Protein AF-A0A2D6Q2X6-F1 (afdb_monomer_lite)

Secondary structure (DSSP, 8-state):
---TTSSHHHHHHHHHTTS---SSHHHHHHHHHHHHHHHHHHHHHTT---SS--EEEEEEETTTTEEEEEE-SS-S-SSHHHHIIIIIIHHHHTTS--SS---TTTTTTHHHHTSSTT--EEEEEEETTEEEEEEEEES-TT-TT-TT--EEEEE---HHHHHHHHHHSSSSEEEEEEE--TTT-TTSPPPPHHHHHHHHTT-GGGHHHHT-TT-EEEEEEE-TTS-EEEEE-------EEEEEEEEEEEE-----B-TTSPBPEEEEEEEEEESS-PPP-SSTT---EEEEEETTS-EEEEE-TTGGGTSHHHHTTEEEEEEEPHHHHHHHHHHHHSSS---SB-TTSSSB-TTSHHHHHHHHHHHHHHHHHHHHHHHHTT---S-SSHHHHHHHHHHHHHHH-EEEPB------PPPSSEEES-SS-EEETTSEEEEEEEEETTTS-TT-BEEEEEESTTGGGEEEEES-SB--PPPEEEEE-TTT--EEEEE-SEEEEEEEEEESSTT-EEEEEEEEE-TTS-EEEEEEEEEEE---SS---SSEEES-SEEEE-TT-EEEEEEEE-TTTS-TTPEEEEEEEESS-TTSPP-EEETT---S-TTSSEEEEEEPP-PPP-TTS-EEEEEEEEESSSS-EEEEEEE-TT-TTSPPEEEEEEE--S--S--S--EEEEE-GGG-----SEEEETTTTEEEEETTSHHHHHHT-SSHHHHHHHHHH-HHHHHHHHHHHHHHHHHHHHHHHHHH-TT---SSSS--HHHHHHHHHHHHHHHHHHHHHHHHHHHTTTS-----PPPEEEEEEESSSEEEEEEE-------B---SSGGGSGGGTT--EEEEEEEEEETTEEEEEEEEEETTTEEEEEEE-S-TTSSSS---GGGTT-EEEEB--SS--TT-TT--EEEEE---EEEPPTT---EEE----BGGGGGGSSS--EE-TTS-EE--SGGGB-TTT--BSEEEEEHHHH--S--GGGTTBEEEEEETT-HHHHHHHHIIIIIHHHHHHHHHHHTS----EE--STT---EE-SHHHHHHHT-EEEETTEEEE-SS-GGGT-

Sequence (1074 aa):
MPRRGKQVVAARGRIMDYRLGAETWLKALTEILTNSWGSYDTMLDDGFQFKERPKIAIHADAKHETFTVVDYAAGIFEDWDGVEEVLFQYSKKHKTQTAKARGSFGRGLSDVLYRNYDNQCRIYSKKNGKSIGVNTFWSNPSNPNSNDNDPTYEEIEDKEVLKNLGRIIPEHGTIITFPWNSDVEKNHPYPNDIDLEKKLCKYYELKNIINDQRLDVELIYSGKDGKDRTKTLKFFDYAKEDLQPVLENIPLGIDYKDEDGNGIKIISARAWKAKGTRLTLSGEEKTAGLSIEGNYKQVYDLTFFGLDSKFQSAAEHIGGVVVLSSAAKSYMDYMQNTKHPQPILKRTREGFETGSNFYKKLKGELESWLRGILERESYSSSTSSSDTWDEGMDALNEIAKEYLEEHDGDGPEEDFKPVELLSFANEEPGIVEGKRNRIKLRINSGRIKVGQPVKFELLGEGMSYFTIEPLHKTVPKPMVLKIKDPKTGEITTKQTNESQIPIIIKCDNIDAEARLYASTERKNKQEAKTHCFLTCIEEADNPPTKDIQFSQATYKAKAFQRKNATLYLHPNVVPPGTKIKLELKSLSSAGVELPISFEDDDSEDKAKDHDFYYTVEDTPTNKYNYRTKRFPFTCNKEGYTFHLKASIPDKPEVEPDLTEITIEAADEGSNIIDDWTVVPSENSDAHDDVIFETGTRLVKFFANNPSVRKYLGKNYEEANNRAKKIPAVAMYVGERVMDAFLDQIVLMKSETHPGFDYGVTEPSAGTIGRKMIQEKKELIFKHGKKVMECFAKNISTQTSGGTPNDIVIENGRKTMLTFWDMEREAGVVPVPKVSSLEETRGKVATRTVYHFEMKGQRFEISVYEFDGGFYVVALHDYQKNGKYKMVFPEFDGMVQIYRKPNVEQKWMEGKSLVCTPLKLTEWVGEPNRRIKQTPFIRKEDIEKIPDPPTMNHEGVVLEKSNNWVNEKTGRRLVEYAVREELFSDNDQSMKGCLYQLVESESAHMMALGYVRTKVVKMLQKYDIIDSVQWEKVRCSTDGCTSEASGVDHVLAVFGVHFDGDRPVANPLCKKCAA

Foldseek 3Di:
DDDPDPPPVLVQVLLVVLQAFQLAPLSLVLLVLVVLLVLVLVCVVVVHDDPDQWEWEWEQEPQQQKIKIWGQGQWQDQDVVSVCVLVPVLVVVSVPQSDPAAALSGSRNSSNCENAQPKWKKKWWAHPNHIWIKIWHWPCSPCSSDPPTDIDMDTDPPPVVRVVVCVVHVHTIMMIMIHFDCVVSVVHGRDDPVCVQLLCQQQLQCQCSLPPPRYWYKYWYQDSVRDTDIDTHHHDDADWDWDDDKDAFAFLPDPDADPVRDGKTFHIKTKIFGPPAFAACDDSNGRFAEQEAEPSRGTQEGDLLCCCVVLVVLRRGMYIYTYMYPRVSVVSNVLCPDPHRDHQARPNSNHGDCPDPSNVSVCVVCNVVSVVRSVVSLVVVVPPDDDQCVLLLVLLQVLLCQVQFEAEFDDDQPDDDDDPAKDKSAQETAAAAPGWYKTKIKGQCVFAPFFFFKDKDKDDPLRVQKDKDWPDRTFHAFAWDWDQDPVPRDTDIDGHSMTMIMMIMHGHDAQRKMKMKMWTATPVRDIDMDIHIYGYHHDQPDQDDAQKEWSDQEAEDAAQDKDKTKIWHQCVVQPFFFKKKKWKAWPPDAPAQFQKDWPQAPDPRNGHGDMGIDGHHPDAADPNNTDMDIIIMHGNDAAIKMKIKIDGPVCNVGDIYIHMYHHHDPDDDDGLADEEWEDAPVRDPAQAQWAQDRVVSYIYGYCNQVVCCVLQNGIRVSNVSSLVVPLVSLLVVLVRVLLNSLLVSLVVSVVPDPDPPPSDPDDDPLNSVVVSVVVSVVSCQVRVLVSSCSSRVPDPDQFHWADWDWDWWADVDTFTKTKTDTPFPQDFDPDDLCCPDPVCPPWTWRKDWIWIDGPHDIWIWIWTHTPQLKIKIATDDDRSSPFAAEDPVLRVNDIWIWHAFPADDPVQPPFGKTKTFFWAWDFDDDDDRHTDTPPFAFLVRQVVFTQGFDADPVRFTGHDDPSQADPVPRHGQKGKDQNVNRYDDPPPVRGRTIMIMGGSVPVVVVNVSCCRRPVVVVVVLVVVLQVDFFDWQDAPDPPGGDIAGHSSRLSVFFYWYDDDSDIDTHNHTPVRSD

pLDDT: mean 72.39, std 17.08, range [24.64, 97.81]

Radius of gyration: 41.66 Å; chains: 1; bounding box: 106×95×108 Å

Structure (mmCIF, N/CA/C/O backbone):
data_AF-A0A2D6Q2X6-F1
#
_entry.id   AF-A0A2D6Q2X6-F1
#
loop_
_atom_site.group_PDB
_atom_site.id
_atom_site.type_symbol
_atom_site.label_atom_id
_atom_site.label_alt_id
_atom_site.label_comp_id
_atom_site.label_asym_id
_atom_site.label_entity_id
_atom_site.label_seq_id
_atom_site.pdbx_PDB_ins_code
_atom_site.Cartn_x
_atom_site.Cartn_y
_atom_site.Cartn_z
_atom_site.occupancy
_atom_site.B_iso_or_equiv
_atom_site.auth_seq_id
_atom_site.auth_comp_id
_atom_site.auth_asym_id
_atom_site.auth_atom_id
_atom_site.pdbx_PDB_model_num
ATOM 1 N N . MET A 1 1 ? 8.689 39.827 -48.874 1.00 42.34 1 MET A N 1
ATOM 2 C CA . MET A 1 1 ? 9.116 39.212 -47.594 1.00 42.34 1 MET A CA 1
ATOM 3 C C . MET A 1 1 ? 7.927 38.532 -46.927 1.00 42.34 1 MET A C 1
ATOM 5 O O . MET A 1 1 ? 6.931 39.209 -46.704 1.00 42.34 1 MET A O 1
ATOM 9 N N . PRO A 1 2 ? 8.038 37.237 -46.581 1.00 25.02 2 PRO A N 1
ATOM 10 C CA . PRO A 1 2 ? 7.460 36.755 -45.324 1.00 25.02 2 PRO A CA 1
ATOM 11 C C . PRO A 1 2 ? 8.406 35.834 -44.514 1.00 25.02 2 PRO A C 1
ATOM 13 O O . PRO A 1 2 ? 8.919 34.832 -44.997 1.00 25.02 2 PRO A O 1
ATOM 16 N N . ARG A 1 3 ? 8.593 36.226 -43.245 1.00 24.64 3 ARG A N 1
ATOM 17 C CA . ARG A 1 3 ? 8.855 35.457 -42.005 1.00 24.64 3 ARG A CA 1
ATOM 18 C C . ARG A 1 3 ? 9.839 34.263 -42.032 1.00 24.64 3 ARG A C 1
ATOM 20 O O . ARG A 1 3 ? 9.446 33.107 -41.926 1.00 24.64 3 ARG A O 1
ATOM 27 N N . ARG A 1 4 ? 11.133 34.591 -41.896 1.00 29.72 4 ARG A N 1
ATOM 28 C CA . ARG A 1 4 ? 12.273 33.732 -41.474 1.00 29.72 4 ARG A CA 1
ATOM 29 C C . ARG A 1 4 ? 12.231 33.228 -40.003 1.00 29.72 4 ARG A C 1
ATOM 31 O O . ARG A 1 4 ? 13.263 32.908 -39.432 1.00 29.72 4 ARG A O 1
ATOM 38 N N . GLY A 1 5 ? 11.066 33.149 -39.355 1.00 27.67 5 GLY A N 1
ATOM 39 C CA . GLY A 1 5 ? 10.986 33.012 -37.885 1.00 27.67 5 GLY A CA 1
ATOM 40 C C . GLY A 1 5 ? 10.628 31.640 -37.298 1.00 27.67 5 GLY A C 1
ATOM 41 O O . GLY A 1 5 ? 10.690 31.493 -36.084 1.00 27.67 5 GLY A O 1
ATOM 42 N N . LYS A 1 6 ? 10.220 30.637 -38.093 1.00 27.84 6 LYS A N 1
ATOM 43 C CA . LYS A 1 6 ? 9.639 29.386 -37.543 1.00 27.84 6 LYS A CA 1
ATOM 44 C C . LYS A 1 6 ? 10.373 28.077 -37.868 1.00 27.84 6 LYS A C 1
ATOM 46 O O . LYS A 1 6 ? 9.976 27.041 -37.351 1.00 27.84 6 LYS A O 1
ATOM 51 N N . GLN A 1 7 ? 11.461 28.093 -38.643 1.00 26.69 7 GLN A N 1
ATOM 52 C CA . GLN A 1 7 ? 12.199 26.859 -38.982 1.00 26.69 7 GLN A CA 1
ATOM 53 C C . GLN A 1 7 ? 13.401 26.542 -38.068 1.00 26.69 7 GLN A C 1
ATOM 55 O O . GLN A 1 7 ? 13.817 25.387 -38.013 1.00 26.69 7 GLN A O 1
ATOM 60 N N . VAL A 1 8 ? 13.921 27.504 -37.295 1.00 28.52 8 VAL A N 1
ATOM 61 C CA . VAL A 1 8 ? 15.149 27.304 -36.489 1.00 28.52 8 VAL A CA 1
ATOM 62 C C . VAL A 1 8 ? 14.888 26.535 -35.180 1.00 28.52 8 VAL A C 1
ATOM 64 O O . VAL A 1 8 ? 15.722 25.741 -34.750 1.00 28.52 8 VAL A O 1
ATOM 67 N N . VAL A 1 9 ? 13.703 26.675 -34.573 1.00 29.47 9 VAL A N 1
ATOM 68 C CA . VAL A 1 9 ? 13.361 25.990 -33.304 1.00 29.47 9 VAL A CA 1
ATOM 69 C C . VAL A 1 9 ? 13.179 24.479 -33.500 1.00 29.47 9 VAL A C 1
ATOM 71 O O . VAL A 1 9 ? 13.563 23.689 -32.642 1.00 29.47 9 VAL A O 1
ATOM 74 N N . ALA A 1 10 ? 12.699 24.054 -34.671 1.00 30.33 10 ALA A N 1
ATOM 75 C CA . ALA A 1 10 ? 12.551 22.638 -34.989 1.00 30.33 10 ALA A CA 1
ATOM 76 C C . ALA A 1 10 ? 13.901 21.932 -35.223 1.00 30.33 10 ALA A C 1
ATOM 78 O O . ALA A 1 10 ? 13.979 20.722 -35.065 1.00 30.33 10 ALA A O 1
ATOM 79 N N . ALA A 1 11 ? 14.967 22.640 -35.618 1.00 28.72 11 ALA A N 1
ATOM 80 C CA . ALA A 1 11 ? 16.297 22.047 -35.818 1.00 28.72 11 ALA A CA 1
ATOM 81 C C . ALA A 1 11 ? 17.049 21.813 -34.490 1.00 28.72 11 ALA A C 1
ATOM 83 O O . ALA A 1 11 ? 17.698 20.783 -34.332 1.00 28.72 11 ALA A O 1
ATOM 84 N N . ARG A 1 12 ? 16.872 22.698 -33.493 1.00 33.91 12 ARG A N 1
ATOM 85 C CA . ARG A 1 12 ? 17.475 22.550 -32.152 1.00 33.91 12 ARG A CA 1
ATOM 86 C C . ARG A 1 12 ? 16.969 21.321 -31.387 1.00 33.91 12 ARG A C 1
ATOM 88 O O . ARG A 1 12 ? 17.767 20.656 -30.741 1.00 33.91 12 ARG A O 1
ATOM 95 N N . GLY A 1 13 ? 15.685 20.974 -31.511 1.00 32.56 13 GLY A N 1
ATOM 96 C CA . GLY A 1 13 ? 15.139 19.734 -30.935 1.00 32.56 13 GLY A CA 1
ATOM 97 C C . GLY A 1 13 ? 15.637 18.456 -31.628 1.00 32.56 13 GLY A C 1
ATOM 98 O O . GLY A 1 13 ? 15.762 17.425 -30.985 1.00 32.56 13 GLY A O 1
ATOM 99 N N . ARG A 1 14 ? 15.987 18.536 -32.920 1.00 36.12 14 ARG A N 1
ATOM 100 C CA . ARG A 1 14 ? 16.428 17.390 -33.738 1.00 36.12 14 ARG A CA 1
ATOM 101 C C . ARG A 1 14 ? 17.899 17.012 -33.529 1.00 36.12 14 ARG A C 1
ATOM 103 O O . ARG A 1 14 ? 18.237 15.840 -33.628 1.00 36.12 14 ARG A O 1
ATOM 110 N N . ILE A 1 15 ? 18.751 17.985 -33.200 1.00 38.38 15 ILE A N 1
ATOM 111 C CA . ILE A 1 15 ? 20.151 17.749 -32.800 1.00 38.38 15 ILE A CA 1
ATOM 112 C C . ILE A 1 15 ? 20.225 17.300 -31.330 1.00 38.38 15 ILE A C 1
ATOM 114 O O . ILE A 1 15 ? 21.084 16.498 -30.987 1.00 38.38 15 ILE A O 1
ATOM 118 N N . MET A 1 16 ? 19.287 17.741 -30.477 1.00 39.50 16 MET A N 1
ATOM 119 C CA . MET A 1 16 ? 19.174 17.312 -29.072 1.00 39.50 16 MET A CA 1
ATOM 120 C C . MET A 1 16 ? 18.879 15.812 -28.898 1.00 39.50 16 MET A C 1
ATOM 122 O O . MET A 1 16 ? 19.323 15.223 -27.920 1.00 39.50 16 MET A O 1
ATOM 126 N N . ASP A 1 17 ? 18.195 15.168 -29.847 1.00 39.50 17 ASP A N 1
ATOM 127 C CA . ASP A 1 17 ? 17.890 13.730 -29.771 1.00 39.50 17 ASP A CA 1
ATOM 128 C C . ASP A 1 17 ? 19.098 12.815 -30.059 1.00 39.50 17 ASP A C 1
ATOM 130 O O . ASP A 1 17 ? 19.078 11.652 -29.663 1.00 39.50 17 ASP A O 1
ATOM 134 N N . TYR A 1 18 ? 20.172 13.324 -30.684 1.00 40.12 18 TYR A N 1
ATOM 135 C CA . TYR A 1 18 ? 21.471 12.629 -30.741 1.00 40.12 18 TYR A CA 1
ATOM 136 C C . TYR A 1 18 ? 22.212 12.655 -29.388 1.00 40.12 18 TYR A C 1
ATOM 138 O O . TYR A 1 18 ? 23.102 11.840 -29.181 1.00 40.12 18 TYR A O 1
ATOM 146 N N . ARG A 1 19 ? 21.855 13.569 -28.471 1.00 49.34 19 ARG A N 1
ATOM 147 C CA . ARG A 1 19 ? 22.645 13.920 -27.268 1.00 49.34 19 ARG A CA 1
ATOM 148 C C . ARG A 1 19 ? 22.445 13.000 -26.061 1.00 49.34 19 ARG A C 1
ATOM 150 O O . ARG A 1 19 ? 22.920 13.318 -24.980 1.00 49.34 19 ARG A O 1
ATOM 157 N N . LEU A 1 20 ? 21.668 11.930 -26.196 1.00 54.81 20 LEU A N 1
ATOM 158 C CA . LEU A 1 20 ? 21.167 11.151 -25.059 1.00 54.81 20 LEU A CA 1
ATOM 159 C C . LEU A 1 20 ? 21.390 9.654 -25.311 1.00 54.81 20 LEU A C 1
ATOM 161 O O . LEU A 1 20 ? 20.415 8.912 -25.416 1.00 54.81 20 LEU A O 1
ATOM 165 N N . GLY A 1 21 ? 22.657 9.252 -25.495 1.00 65.19 21 GLY A N 1
ATOM 166 C CA . GLY A 1 21 ? 23.092 7.858 -25.696 1.00 65.19 21 GLY A CA 1
ATOM 167 C C . GLY A 1 21 ? 22.712 6.921 -24.536 1.00 65.19 21 GLY A C 1
ATOM 168 O O . GLY A 1 21 ? 21.718 7.136 -23.847 1.00 65.19 21 GLY A O 1
ATOM 169 N N . ALA A 1 22 ? 23.464 5.847 -24.307 1.00 74.31 22 ALA A N 1
ATOM 170 C CA . ALA A 1 22 ? 23.176 4.938 -23.196 1.00 74.31 22 ALA A CA 1
ATOM 171 C C . ALA A 1 22 ? 23.187 5.682 -21.841 1.00 74.31 22 ALA A C 1
ATOM 173 O O . ALA A 1 22 ? 24.195 6.274 -21.459 1.00 74.31 22 ALA A O 1
ATOM 174 N N . GLU A 1 23 ? 22.054 5.652 -21.128 1.00 78.25 23 GLU A N 1
ATOM 175 C CA . GLU A 1 23 ? 21.833 6.419 -19.886 1.00 78.25 23 GLU A CA 1
ATOM 176 C C . GLU A 1 23 ? 22.621 5.874 -18.689 1.00 78.25 23 GLU A C 1
ATOM 178 O O . GLU A 1 23 ? 22.948 6.621 -17.771 1.00 78.25 23 GLU A O 1
ATOM 183 N N . THR A 1 24 ? 22.927 4.574 -18.693 1.00 87.69 24 THR A N 1
ATOM 184 C CA . THR A 1 24 ? 23.670 3.893 -17.626 1.00 87.69 24 THR A CA 1
ATOM 185 C C . THR A 1 24 ? 24.774 3.028 -18.223 1.00 87.69 24 THR A C 1
ATOM 187 O O . THR A 1 24 ? 24.673 2.573 -19.369 1.00 87.69 24 THR A O 1
ATOM 190 N N . TRP A 1 25 ? 25.832 2.772 -17.448 1.00 91.19 25 TRP A N 1
ATOM 191 C CA . TRP A 1 25 ? 26.938 1.912 -17.881 1.00 91.19 25 TRP A CA 1
ATOM 192 C C . TRP A 1 25 ? 26.448 0.497 -18.212 1.00 91.19 25 TRP A C 1
ATOM 194 O O . TRP A 1 25 ? 26.977 -0.147 -19.113 1.00 91.19 25 TRP A O 1
ATOM 204 N N . LEU A 1 26 ? 25.395 0.033 -17.531 1.00 91.75 26 LEU A N 1
ATOM 205 C CA . LEU A 1 26 ? 24.780 -1.272 -17.751 1.00 91.75 26 LEU A CA 1
ATOM 206 C C . LEU A 1 26 ? 24.126 -1.351 -19.133 1.00 91.75 26 LEU A C 1
ATOM 208 O O . LEU A 1 26 ? 24.360 -2.310 -19.870 1.00 91.75 26 LEU A O 1
ATOM 212 N N . LYS A 1 27 ? 23.364 -0.318 -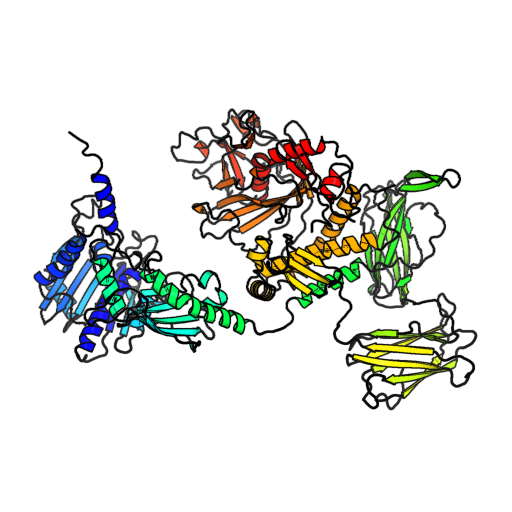19.515 1.00 86.81 27 LYS A N 1
ATOM 213 C CA . LYS A 1 27 ? 22.778 -0.207 -20.859 1.00 86.81 27 LYS A CA 1
ATOM 214 C C . LYS A 1 27 ? 23.877 -0.118 -21.924 1.00 86.81 27 LYS A C 1
ATOM 216 O O . LYS A 1 27 ? 23.791 -0.802 -22.937 1.00 86.81 27 LYS A O 1
ATOM 221 N N . ALA A 1 28 ? 24.942 0.650 -21.673 1.00 87.69 28 ALA A N 1
ATOM 222 C CA . ALA A 1 28 ? 26.069 0.778 -22.603 1.00 87.69 28 ALA A CA 1
ATOM 223 C C . ALA A 1 28 ? 26.783 -0.562 -22.849 1.00 87.69 28 ALA A C 1
ATOM 225 O O . ALA A 1 28 ? 27.011 -0.943 -23.995 1.00 87.69 28 ALA A O 1
ATOM 226 N N . LEU A 1 29 ? 27.088 -1.306 -21.781 1.00 92.44 29 LEU A N 1
ATOM 227 C CA . LEU A 1 29 ? 27.666 -2.647 -21.888 1.00 92.44 29 LEU A CA 1
ATOM 228 C C . LEU A 1 29 ? 26.717 -3.610 -22.603 1.00 92.44 29 LEU A C 1
ATOM 230 O O . LEU A 1 29 ? 27.162 -4.372 -23.456 1.00 92.44 29 LEU A O 1
ATOM 234 N N . THR A 1 30 ? 25.416 -3.546 -22.309 1.00 89.38 30 THR A N 1
ATOM 235 C CA . THR A 1 30 ? 24.413 -4.419 -22.936 1.00 89.38 30 THR A CA 1
ATOM 236 C C . THR A 1 30 ? 24.406 -4.293 -24.457 1.00 89.38 30 THR A C 1
ATOM 238 O O . THR A 1 30 ? 24.337 -5.314 -25.139 1.00 89.38 30 THR A O 1
ATOM 241 N N . GLU A 1 31 ? 24.551 -3.084 -25.006 1.00 83.44 31 GLU A N 1
ATOM 242 C CA . GLU A 1 31 ? 24.644 -2.888 -26.461 1.00 83.44 31 GLU A CA 1
ATOM 243 C C . GLU A 1 31 ? 25.842 -3.623 -27.072 1.00 83.44 31 GLU A C 1
ATOM 245 O O . GLU A 1 31 ? 25.707 -4.331 -28.072 1.00 83.44 31 GLU A O 1
ATOM 250 N N . ILE A 1 32 ? 27.022 -3.486 -26.463 1.00 89.06 32 ILE A N 1
ATOM 251 C CA . ILE A 1 32 ? 28.240 -4.113 -26.987 1.00 89.06 32 ILE A CA 1
ATOM 252 C C . ILE A 1 32 ? 28.170 -5.634 -26.843 1.00 89.06 32 ILE A C 1
ATOM 254 O O . ILE A 1 32 ? 28.513 -6.357 -27.780 1.00 89.06 32 ILE A O 1
ATOM 258 N N . LEU A 1 33 ? 27.685 -6.123 -25.700 1.00 91.12 33 LEU A N 1
ATOM 259 C CA . LEU A 1 33 ? 27.513 -7.552 -25.444 1.00 91.12 33 LEU A CA 1
ATOM 260 C C . LEU A 1 33 ? 26.518 -8.178 -26.423 1.00 91.12 33 LEU A C 1
ATOM 262 O O . LEU A 1 33 ? 26.788 -9.253 -26.948 1.00 91.12 33 LEU A O 1
ATOM 266 N N . THR A 1 34 ? 25.415 -7.490 -26.725 1.00 86.50 34 THR A N 1
ATOM 267 C CA . THR A 1 34 ? 24.414 -7.955 -27.699 1.00 86.50 34 THR A CA 1
ATOM 268 C C . THR A 1 34 ? 25.010 -8.065 -29.101 1.00 86.50 34 THR A C 1
ATOM 270 O O . THR A 1 34 ? 24.808 -9.075 -29.772 1.00 86.50 34 THR A O 1
ATOM 273 N N . ASN A 1 35 ? 25.793 -7.070 -29.534 1.00 84.06 35 ASN A N 1
ATOM 274 C CA . ASN A 1 35 ? 26.463 -7.105 -30.839 1.00 84.06 35 ASN A CA 1
ATOM 275 C C . ASN A 1 35 ? 27.520 -8.217 -30.916 1.00 84.06 35 ASN A C 1
ATOM 277 O O . ASN A 1 35 ? 27.592 -8.936 -31.911 1.00 84.06 35 ASN A O 1
ATOM 281 N N . SER A 1 36 ? 28.306 -8.384 -29.849 1.00 89.50 36 SER A N 1
ATOM 282 C CA . SER A 1 36 ? 29.322 -9.440 -29.743 1.00 89.50 36 SER A CA 1
ATOM 283 C C . SER A 1 36 ? 28.672 -10.825 -29.804 1.00 89.50 36 SER A C 1
ATOM 285 O O . SER A 1 36 ? 29.099 -11.692 -30.563 1.00 89.50 36 SER A O 1
ATOM 287 N N . TRP A 1 37 ? 27.591 -11.013 -29.044 1.00 89.62 37 TRP A N 1
ATOM 288 C CA . TRP A 1 37 ? 26.817 -12.248 -29.013 1.00 89.62 37 TRP A CA 1
ATOM 289 C C . TRP A 1 37 ? 26.188 -12.573 -30.370 1.00 89.62 37 TRP A C 1
ATOM 291 O O . TRP A 1 37 ? 26.347 -13.690 -30.848 1.00 89.62 37 TRP A O 1
ATOM 301 N N . GLY A 1 38 ? 25.559 -11.599 -31.036 1.00 84.94 38 GLY A N 1
ATOM 302 C CA . GLY A 1 38 ? 24.983 -11.799 -32.370 1.00 84.94 38 GLY A CA 1
ATOM 303 C C . GLY A 1 38 ? 26.026 -12.169 -33.433 1.00 84.94 38 GLY A C 1
ATOM 304 O O . GLY A 1 38 ? 25.742 -12.968 -34.325 1.00 84.94 38 GLY A O 1
ATOM 305 N N . SER A 1 39 ? 27.248 -11.640 -33.315 1.00 86.38 39 SER A N 1
ATOM 306 C CA . SER A 1 39 ? 28.372 -12.019 -34.182 1.00 86.38 39 SER A CA 1
ATOM 307 C C . SER A 1 39 ? 28.782 -13.482 -33.966 1.00 86.38 39 SER A C 1
ATOM 309 O O . SER A 1 39 ? 28.928 -14.228 -34.933 1.00 86.38 39 SER A O 1
ATOM 311 N N . TYR A 1 40 ? 28.886 -13.928 -32.708 1.00 89.56 40 TYR A N 1
ATOM 312 C CA . TYR A 1 40 ? 29.131 -15.340 -32.393 1.00 89.56 40 TYR A CA 1
ATOM 313 C C . TYR A 1 40 ? 28.000 -16.258 -32.856 1.00 89.56 40 TYR A C 1
ATOM 315 O O . TYR A 1 40 ? 28.283 -17.310 -33.419 1.00 89.56 40 TYR A O 1
ATOM 323 N N . ASP A 1 41 ? 26.744 -15.872 -32.631 1.00 84.75 41 ASP A N 1
ATOM 324 C CA . ASP A 1 41 ? 25.574 -16.664 -33.026 1.00 84.75 41 ASP A CA 1
ATOM 325 C C . ASP A 1 41 ? 25.562 -16.891 -34.542 1.00 84.75 41 ASP A C 1
ATOM 327 O O . ASP A 1 41 ? 25.458 -18.028 -34.986 1.00 84.75 41 ASP A O 1
ATOM 331 N N . THR A 1 42 ? 25.830 -15.836 -35.323 1.00 83.25 42 THR A N 1
ATOM 332 C CA . THR A 1 42 ? 25.956 -15.924 -36.788 1.00 83.25 42 THR A CA 1
ATOM 333 C C . THR A 1 42 ? 27.074 -16.881 -37.202 1.00 83.25 42 THR A C 1
ATOM 335 O O . THR A 1 42 ? 26.858 -17.762 -38.025 1.00 83.25 42 THR A O 1
ATOM 338 N N . MET A 1 43 ? 28.267 -16.762 -36.606 1.00 87.69 43 MET A N 1
ATOM 339 C CA . MET A 1 43 ? 29.384 -17.660 -36.929 1.00 87.69 43 MET A CA 1
ATOM 340 C C . MET A 1 43 ? 29.076 -19.124 -36.594 1.00 87.69 43 MET A C 1
ATOM 342 O O . MET A 1 43 ? 29.444 -20.022 -37.350 1.00 87.69 43 MET A O 1
ATOM 346 N N . LEU A 1 44 ? 28.437 -19.370 -35.450 1.00 87.19 44 LEU A N 1
ATOM 347 C CA . LEU A 1 44 ? 28.058 -20.713 -35.016 1.00 87.19 44 LEU A CA 1
ATOM 348 C C . LEU A 1 44 ? 26.987 -21.314 -35.935 1.00 87.19 44 LEU A C 1
ATOM 350 O O . LEU A 1 44 ? 27.098 -22.487 -36.291 1.00 87.19 44 LEU A O 1
ATOM 354 N N . ASP A 1 45 ? 25.999 -20.518 -36.348 1.00 82.38 45 ASP A N 1
ATOM 355 C CA . ASP A 1 45 ? 24.951 -20.926 -37.290 1.00 82.38 45 ASP A CA 1
ATOM 356 C C . ASP A 1 45 ? 25.513 -21.190 -38.699 1.00 82.38 45 ASP A C 1
ATOM 358 O O . ASP A 1 45 ? 25.101 -22.147 -39.357 1.00 82.38 45 ASP A O 1
ATOM 362 N N . ASP A 1 46 ? 26.538 -20.438 -39.115 1.00 86.19 46 ASP A N 1
ATOM 363 C CA . ASP A 1 46 ? 27.320 -20.681 -40.338 1.00 86.19 46 ASP A CA 1
ATOM 364 C C . ASP A 1 46 ? 28.248 -21.915 -40.228 1.00 86.19 46 ASP A C 1
ATOM 366 O O . ASP A 1 46 ? 28.966 -22.267 -41.170 1.00 86.19 46 ASP A O 1
ATOM 370 N N . GLY A 1 47 ? 28.240 -22.607 -39.083 1.00 85.38 47 GLY A N 1
ATOM 371 C CA . GLY A 1 47 ? 28.958 -23.859 -38.851 1.00 85.38 47 GLY A CA 1
ATOM 372 C C . GLY A 1 47 ? 30.412 -23.699 -38.404 1.00 85.38 47 GLY A C 1
ATOM 373 O O . GLY A 1 47 ? 31.147 -24.693 -38.363 1.00 85.38 47 GLY A O 1
ATOM 374 N N . PHE A 1 48 ? 30.850 -22.487 -38.049 1.00 86.81 48 PHE A N 1
ATOM 375 C CA . PHE A 1 48 ? 32.208 -22.239 -37.569 1.00 86.81 48 PHE A CA 1
ATOM 376 C C . PHE A 1 48 ? 32.491 -23.010 -36.270 1.00 86.81 48 PHE A C 1
ATOM 378 O O . PHE A 1 48 ? 31.704 -22.992 -35.324 1.00 86.81 48 PHE A O 1
ATOM 385 N N . GLN A 1 49 ? 33.645 -23.676 -36.209 1.00 85.75 49 GLN A N 1
ATOM 386 C CA . GLN A 1 49 ? 34.071 -24.458 -35.047 1.00 85.75 49 GLN A CA 1
ATOM 387 C C . GLN A 1 49 ? 35.181 -23.722 -34.298 1.00 85.75 49 GLN A C 1
ATOM 389 O O . GLN A 1 49 ? 36.288 -23.555 -34.812 1.00 85.75 49 GLN A O 1
ATOM 394 N N . PHE A 1 50 ? 34.900 -23.313 -33.063 1.00 84.75 50 PHE A N 1
ATOM 395 C CA . PHE A 1 50 ? 35.901 -22.713 -32.187 1.00 84.75 50 PHE A CA 1
ATOM 396 C C . PHE A 1 50 ? 36.749 -23.802 -31.513 1.00 84.75 50 PHE A C 1
ATOM 398 O O . PHE A 1 50 ? 36.232 -24.838 -31.098 1.00 84.75 50 PHE A O 1
ATOM 405 N N . LYS A 1 51 ? 38.065 -23.569 -31.395 1.00 82.44 51 LYS A N 1
ATOM 406 C CA . LYS A 1 51 ? 39.006 -24.500 -30.730 1.00 82.44 51 LYS A CA 1
ATOM 407 C C . LYS A 1 51 ? 38.727 -24.641 -29.233 1.00 82.44 51 LYS A C 1
ATOM 409 O O . LYS A 1 51 ? 38.919 -25.708 -28.660 1.00 82.44 51 LYS A O 1
ATOM 414 N N . GLU A 1 52 ? 38.298 -23.547 -28.621 1.00 85.06 52 GLU A N 1
ATOM 415 C CA . GLU A 1 52 ? 37.894 -23.446 -27.224 1.00 85.06 52 GLU A CA 1
ATOM 416 C C . GLU A 1 52 ? 36.491 -22.849 -27.168 1.00 85.06 52 GLU A C 1
ATOM 418 O O . GLU A 1 52 ? 36.011 -22.288 -28.157 1.00 85.06 52 GLU A O 1
ATOM 423 N N . ARG A 1 53 ? 35.825 -22.954 -26.016 1.00 86.00 53 ARG A N 1
ATOM 424 C CA . ARG A 1 53 ? 34.510 -22.339 -25.849 1.00 86.00 53 ARG A CA 1
ATOM 425 C C . ARG A 1 53 ? 34.639 -20.820 -26.054 1.00 86.00 53 ARG A C 1
ATOM 427 O O . ARG A 1 53 ? 35.442 -20.198 -25.355 1.00 86.00 53 ARG A O 1
ATOM 434 N N . PRO A 1 54 ? 33.902 -20.223 -27.009 1.00 90.62 54 PRO A N 1
ATOM 435 C CA . PRO A 1 54 ? 34.007 -18.799 -27.284 1.00 90.62 54 PRO A CA 1
ATOM 436 C C . PRO A 1 54 ? 33.621 -17.972 -26.059 1.00 90.62 54 PRO A C 1
ATOM 438 O O . PRO A 1 54 ? 32.813 -18.395 -25.230 1.00 90.62 54 PRO A O 1
ATOM 441 N N . LYS A 1 55 ? 34.206 -16.779 -25.941 1.00 92.94 55 LYS A N 1
ATOM 442 C CA . LYS A 1 55 ? 33.981 -15.912 -24.785 1.00 92.94 55 LYS A CA 1
ATOM 443 C C . LYS A 1 55 ? 33.905 -14.434 -25.132 1.00 92.94 55 LYS A C 1
ATOM 445 O O . LYS A 1 55 ? 34.498 -13.988 -26.117 1.00 92.94 55 LYS A O 1
ATOM 450 N N . ILE A 1 56 ? 33.193 -13.685 -24.298 1.00 96.06 56 ILE A N 1
ATOM 451 C CA . ILE A 1 56 ? 33.149 -12.221 -24.310 1.00 96.06 56 ILE A CA 1
ATOM 452 C C . ILE A 1 56 ? 33.708 -11.739 -22.970 1.00 96.06 56 ILE A C 1
ATOM 454 O O . ILE A 1 56 ? 33.166 -12.080 -21.920 1.00 96.06 56 ILE A O 1
ATOM 458 N N . ALA A 1 57 ? 34.794 -10.969 -22.988 1.00 96.69 57 ALA A N 1
ATOM 459 C CA . ALA A 1 57 ? 35.426 -10.456 -21.774 1.00 96.69 57 ALA A CA 1
ATOM 460 C C . ALA A 1 57 ? 35.104 -8.971 -21.572 1.00 96.69 57 ALA A C 1
ATOM 462 O O . ALA A 1 57 ? 35.314 -8.153 -22.465 1.00 96.69 57 ALA A O 1
ATOM 463 N N . ILE A 1 58 ? 34.620 -8.624 -20.383 1.00 97.81 58 ILE A N 1
ATOM 464 C CA . ILE A 1 58 ? 34.372 -7.259 -19.921 1.00 97.81 58 ILE A CA 1
ATOM 465 C C . ILE A 1 58 ? 35.486 -6.902 -18.944 1.00 97.81 58 ILE A C 1
ATOM 467 O O . ILE A 1 58 ? 35.510 -7.386 -17.816 1.00 97.81 58 ILE A O 1
ATOM 471 N N . HIS A 1 59 ? 36.392 -6.029 -19.354 1.00 96.88 59 HIS A N 1
ATOM 472 C CA . HIS A 1 59 ? 37.396 -5.439 -18.484 1.00 96.88 59 HIS A CA 1
ATOM 473 C C . HIS A 1 59 ? 36.866 -4.118 -17.929 1.00 96.88 59 HIS A C 1
ATOM 475 O O . HIS A 1 59 ? 36.647 -3.165 -18.677 1.00 96.88 59 HIS A O 1
ATOM 481 N N . ALA A 1 60 ? 36.655 -4.068 -16.619 1.00 97.25 60 ALA A N 1
ATOM 482 C CA . ALA A 1 60 ? 36.243 -2.878 -15.896 1.00 97.25 60 ALA A CA 1
ATOM 483 C C . ALA A 1 60 ? 37.437 -2.335 -15.098 1.00 97.25 60 ALA A C 1
ATOM 485 O O . ALA A 1 60 ? 37.800 -2.890 -14.063 1.00 97.25 60 ALA A O 1
ATOM 486 N N . ASP A 1 61 ? 38.025 -1.231 -15.556 1.00 96.06 61 ASP A N 1
ATOM 487 C CA . ASP A 1 61 ? 39.150 -0.565 -14.898 1.00 96.06 61 ASP A CA 1
ATOM 488 C C . ASP A 1 61 ? 38.659 0.597 -14.028 1.00 96.06 61 ASP A C 1
ATOM 490 O O . ASP A 1 61 ? 38.327 1.674 -14.527 1.00 96.06 61 ASP A O 1
ATOM 494 N N . ALA A 1 62 ? 38.628 0.388 -12.711 1.00 93.94 62 ALA A N 1
ATOM 495 C CA . ALA A 1 62 ? 38.159 1.386 -11.752 1.00 93.94 62 ALA A CA 1
ATOM 496 C C . ALA A 1 62 ? 39.166 2.516 -11.484 1.00 93.94 62 ALA A C 1
ATOM 498 O O . ALA A 1 62 ? 38.809 3.514 -10.855 1.00 93.94 62 ALA A O 1
ATOM 499 N N . LYS A 1 63 ? 40.431 2.366 -11.900 1.00 91.75 63 LYS A N 1
ATOM 500 C CA . LYS A 1 63 ? 41.456 3.405 -11.750 1.00 91.75 63 LYS A CA 1
ATOM 501 C C . LYS A 1 63 ? 41.335 4.446 -12.857 1.00 91.75 63 LYS A C 1
ATOM 503 O O . LYS A 1 63 ? 41.437 5.635 -12.570 1.00 91.75 63 LYS A O 1
ATOM 508 N N . HIS A 1 64 ? 41.132 3.995 -14.092 1.00 92.00 64 HIS A N 1
ATOM 509 C CA . HIS A 1 64 ? 40.958 4.874 -15.251 1.00 92.00 64 HIS A CA 1
ATOM 510 C C . HIS A 1 64 ? 39.484 5.153 -15.576 1.00 92.00 64 HIS A C 1
ATOM 512 O O . HIS A 1 64 ? 39.203 5.960 -16.456 1.00 92.00 64 HIS A O 1
ATOM 518 N N . GLU A 1 65 ? 38.562 4.499 -14.865 1.00 93.88 65 GLU A N 1
ATOM 519 C CA . GLU A 1 65 ? 37.113 4.568 -15.077 1.00 93.88 65 GLU A CA 1
ATOM 520 C C . GLU A 1 65 ? 36.739 4.261 -16.533 1.00 93.88 65 GLU A C 1
ATOM 522 O O . GLU A 1 65 ? 36.028 5.012 -17.203 1.00 93.88 65 GLU A O 1
ATOM 527 N N . THR A 1 66 ? 37.249 3.136 -17.042 1.00 95.06 66 THR A N 1
ATOM 528 C CA . THR A 1 66 ? 37.018 2.692 -18.424 1.00 95.06 66 THR A CA 1
ATOM 529 C C . THR A 1 66 ? 36.499 1.267 -18.484 1.00 95.06 66 THR A C 1
ATOM 531 O O . THR A 1 66 ? 36.937 0.399 -17.731 1.00 95.06 66 THR A O 1
ATOM 534 N N . PHE A 1 67 ? 35.619 1.022 -19.448 1.00 96.94 67 PHE A N 1
ATOM 535 C CA . PHE A 1 67 ? 35.183 -0.313 -19.824 1.00 96.94 67 PHE A CA 1
ATOM 536 C C . PHE A 1 67 ? 35.840 -0.713 -21.138 1.00 96.94 67 PHE A C 1
ATOM 538 O O . PHE A 1 67 ? 35.842 0.064 -22.091 1.00 96.94 67 PHE A O 1
ATOM 545 N N . THR A 1 68 ? 36.364 -1.933 -21.201 1.00 96.50 68 THR A N 1
ATOM 546 C CA . THR A 1 68 ? 36.832 -2.559 -22.439 1.00 96.50 68 THR A CA 1
ATOM 547 C C . THR A 1 68 ? 36.119 -3.885 -22.640 1.00 96.50 68 THR A C 1
ATOM 549 O O . THR A 1 68 ? 36.198 -4.758 -21.784 1.00 96.50 68 THR A O 1
ATOM 552 N N . VAL A 1 69 ? 35.431 -4.049 -23.765 1.00 96.75 69 VAL A N 1
ATOM 553 C CA . VAL A 1 69 ? 34.806 -5.317 -24.151 1.00 96.75 69 VAL A CA 1
ATOM 554 C C . VAL A 1 69 ? 35.635 -5.953 -25.256 1.00 96.75 69 VAL A C 1
ATOM 556 O O . VAL A 1 69 ? 35.985 -5.279 -26.225 1.00 96.75 69 VAL A O 1
ATOM 559 N N . VAL A 1 70 ? 35.962 -7.231 -25.087 1.00 96.19 70 VAL A N 1
ATOM 560 C CA . VAL A 1 70 ? 36.751 -8.032 -26.026 1.00 96.19 70 VAL A CA 1
ATOM 561 C C . VAL A 1 70 ? 35.927 -9.236 -26.462 1.00 96.19 70 VAL A C 1
ATOM 563 O O . VAL A 1 70 ? 35.500 -10.033 -25.624 1.00 96.19 70 VAL A O 1
ATOM 566 N N . ASP A 1 71 ? 35.750 -9.390 -27.769 1.00 93.94 71 ASP A N 1
ATOM 567 C CA . ASP A 1 71 ? 35.228 -10.601 -28.394 1.00 93.94 71 ASP A CA 1
ATOM 568 C C . ASP A 1 71 ? 36.247 -11.190 -29.377 1.00 93.94 71 ASP A C 1
ATOM 570 O O . ASP A 1 71 ? 37.158 -10.511 -29.848 1.00 93.94 71 ASP A O 1
ATOM 574 N N . TYR A 1 72 ? 36.068 -12.470 -29.689 1.00 92.00 72 TYR A N 1
ATOM 575 C CA . TYR A 1 72 ? 36.840 -13.221 -30.677 1.00 92.00 72 TYR A CA 1
ATOM 576 C C . TYR A 1 72 ? 35.929 -13.695 -31.818 1.00 92.00 72 TYR A C 1
ATOM 578 O O . TYR A 1 72 ? 36.122 -14.774 -32.377 1.00 92.00 72 TYR A O 1
ATOM 586 N N . ALA A 1 73 ? 34.883 -12.922 -32.125 1.00 90.81 73 ALA A N 1
ATOM 587 C CA . ALA A 1 73 ? 33.949 -13.217 -33.204 1.00 90.81 73 ALA A CA 1
ATOM 588 C C . ALA A 1 73 ? 34.514 -12.718 -34.549 1.00 90.81 73 ALA A C 1
ATOM 590 O O . ALA A 1 73 ? 35.721 -12.532 -34.692 1.00 90.81 73 ALA A O 1
ATOM 591 N N . ALA A 1 74 ? 33.676 -12.493 -35.561 1.00 88.31 74 ALA A N 1
ATOM 592 C CA . ALA A 1 74 ? 34.141 -12.241 -36.929 1.00 88.31 74 ALA A CA 1
ATOM 593 C C . ALA A 1 74 ? 34.934 -10.927 -37.109 1.00 88.31 74 ALA A C 1
ATOM 595 O O . ALA A 1 74 ? 35.586 -10.745 -38.136 1.00 88.31 74 ALA A O 1
ATOM 596 N N . GLY A 1 75 ? 34.875 -10.008 -36.141 1.00 86.25 75 GLY A N 1
ATOM 597 C CA . GLY A 1 75 ? 35.333 -8.626 -36.288 1.00 86.25 75 GLY A CA 1
ATOM 598 C C . GLY A 1 75 ? 34.306 -7.745 -37.012 1.00 86.25 75 GLY A C 1
ATOM 599 O O . GLY A 1 75 ? 33.437 -8.228 -37.744 1.00 86.25 75 GLY A O 1
ATOM 600 N N . ILE A 1 76 ? 34.382 -6.432 -36.796 1.00 84.81 76 ILE A N 1
ATOM 601 C CA . ILE A 1 76 ? 33.368 -5.473 -37.267 1.00 84.81 76 ILE A CA 1
ATOM 602 C C . ILE A 1 76 ? 33.732 -4.801 -38.602 1.00 84.81 76 ILE A C 1
ATOM 604 O O . ILE A 1 76 ? 32.853 -4.582 -39.432 1.00 84.81 76 ILE A O 1
ATOM 608 N N . PHE A 1 77 ? 35.014 -4.541 -38.860 1.00 86.44 77 PHE A N 1
ATOM 609 C CA . PHE A 1 77 ? 35.511 -3.986 -40.127 1.00 86.44 77 PHE A CA 1
ATOM 610 C C . PHE A 1 77 ? 36.893 -4.552 -40.498 1.00 86.44 77 PHE A C 1
ATOM 612 O O . PHE A 1 77 ? 37.653 -4.988 -39.628 1.00 86.44 77 PHE A O 1
ATOM 619 N N . GLU A 1 78 ? 37.184 -4.578 -41.800 1.00 83.06 78 GLU A N 1
ATOM 620 C CA . GLU A 1 78 ? 38.424 -5.112 -42.393 1.00 83.06 78 GLU A CA 1
ATOM 621 C C . GLU A 1 78 ? 39.423 -4.024 -42.788 1.00 83.06 78 GLU A C 1
ATOM 623 O O . GLU A 1 78 ? 40.632 -4.233 -42.718 1.00 83.06 78 GLU A O 1
ATOM 628 N N . ASP A 1 79 ? 38.910 -2.884 -43.237 1.00 86.19 79 ASP A N 1
ATOM 629 C CA . ASP A 1 79 ? 39.653 -1.755 -43.780 1.00 86.19 79 ASP A CA 1
ATOM 630 C C . ASP A 1 79 ? 38.869 -0.452 -43.567 1.00 86.19 79 ASP A C 1
ATOM 632 O O . ASP A 1 79 ? 37.779 -0.444 -42.986 1.00 86.19 79 ASP A O 1
ATOM 636 N N . TRP A 1 80 ? 39.462 0.663 -43.994 1.00 85.38 80 TRP A N 1
ATOM 637 C CA . TRP A 1 80 ? 38.912 1.997 -43.778 1.00 85.38 80 TRP A CA 1
ATOM 638 C C . TRP A 1 80 ? 37.576 2.225 -44.499 1.00 85.38 80 TRP A C 1
ATOM 640 O O . TRP A 1 80 ? 36.697 2.878 -43.943 1.00 85.38 80 TRP A O 1
ATOM 650 N N . ASP A 1 81 ? 37.368 1.621 -45.671 1.00 81.31 81 ASP A N 1
ATOM 651 C CA . ASP A 1 81 ? 36.082 1.690 -46.377 1.00 81.31 81 ASP A CA 1
ATOM 652 C C . ASP A 1 81 ? 34.965 1.051 -45.533 1.00 81.31 81 ASP A C 1
ATOM 654 O O . ASP A 1 81 ? 33.883 1.623 -45.384 1.00 81.31 81 ASP A O 1
ATOM 658 N N . GLY A 1 82 ? 35.250 -0.088 -44.888 1.00 75.06 82 GLY A N 1
ATOM 659 C CA . GLY A 1 82 ? 34.340 -0.705 -43.919 1.00 75.06 82 GLY A CA 1
ATOM 660 C C . GLY A 1 82 ? 34.101 0.152 -42.668 1.00 75.06 82 GLY A C 1
ATOM 661 O O . GLY A 1 82 ? 32.987 0.178 -42.140 1.00 75.06 82 GLY A O 1
ATOM 662 N N . VAL A 1 83 ? 35.113 0.894 -42.202 1.00 80.94 83 VAL A N 1
ATOM 663 C CA . VAL A 1 83 ? 34.959 1.871 -41.106 1.00 80.94 83 VAL A CA 1
ATOM 664 C C . VAL A 1 83 ? 33.999 2.989 -41.518 1.00 80.94 83 VAL A C 1
ATOM 666 O O . VAL A 1 83 ? 33.082 3.311 -40.760 1.00 80.94 83 VAL A O 1
ATOM 669 N N . GLU A 1 84 ? 34.145 3.553 -42.719 1.00 71.50 84 GLU A N 1
ATOM 670 C CA . GLU A 1 84 ? 33.231 4.579 -43.233 1.00 71.50 84 GLU A CA 1
ATOM 671 C C . GLU A 1 84 ? 31.813 4.031 -43.459 1.00 71.50 84 GLU A C 1
ATOM 673 O O . GLU A 1 84 ? 30.820 4.696 -43.155 1.00 71.50 84 GLU A O 1
ATOM 678 N N . GLU A 1 85 ? 31.664 2.799 -43.935 1.00 69.44 85 GLU A N 1
ATOM 679 C CA . GLU A 1 85 ? 30.342 2.195 -44.089 1.00 69.44 85 GLU A CA 1
ATOM 680 C C . GLU A 1 85 ? 29.624 2.069 -42.733 1.00 69.44 85 GLU A C 1
ATOM 682 O O . GLU A 1 85 ? 28.505 2.572 -42.560 1.00 69.44 85 GLU A O 1
ATOM 687 N N . VAL A 1 86 ? 30.295 1.468 -41.746 1.00 71.81 86 VAL A N 1
ATOM 688 C CA . VAL A 1 86 ? 29.721 1.148 -40.432 1.00 71.81 86 VAL A CA 1
ATOM 689 C C . VAL A 1 86 ? 29.556 2.389 -39.548 1.00 71.81 86 VAL A C 1
ATOM 691 O O . VAL A 1 86 ? 28.515 2.546 -38.908 1.00 71.81 86 VAL A O 1
ATOM 694 N N . LEU A 1 87 ? 30.537 3.298 -39.508 1.00 72.25 87 LEU A N 1
ATOM 695 C CA . LEU A 1 87 ? 30.494 4.483 -38.640 1.00 72.25 87 LEU A CA 1
ATOM 696 C C . LEU A 1 87 ? 29.849 5.706 -39.318 1.00 72.25 87 LEU A C 1
ATOM 698 O O . LEU A 1 87 ? 29.206 6.511 -38.636 1.00 72.25 87 LEU A O 1
ATOM 702 N N . PHE A 1 88 ? 29.944 5.857 -40.647 1.00 60.94 88 PHE A N 1
ATOM 703 C CA . PHE A 1 88 ? 29.496 7.062 -41.367 1.00 60.94 88 PHE A CA 1
ATOM 704 C C . PHE A 1 88 ? 28.228 6.877 -42.216 1.00 60.94 88 PHE A C 1
ATOM 706 O O . PHE A 1 88 ? 27.338 7.733 -42.172 1.00 60.94 88 PHE A O 1
ATOM 713 N N . GLN A 1 89 ? 28.059 5.778 -42.960 1.00 51.72 89 GLN A N 1
ATOM 714 C CA . GLN A 1 89 ? 26.833 5.585 -43.757 1.00 51.72 89 GLN A CA 1
ATOM 715 C C . GLN A 1 89 ? 25.624 5.181 -42.905 1.00 51.72 89 GLN A C 1
ATOM 717 O O . GLN A 1 89 ? 24.528 5.730 -43.093 1.00 51.72 89 GLN A O 1
ATOM 722 N N . TYR A 1 90 ? 25.821 4.304 -41.916 1.00 50.09 90 TYR A N 1
ATOM 723 C CA . TYR A 1 90 ? 24.776 3.982 -40.939 1.00 50.09 90 TYR A CA 1
ATOM 724 C C . TYR A 1 90 ? 24.394 5.198 -40.082 1.00 50.09 90 TYR A C 1
ATOM 726 O O . TYR A 1 90 ? 23.212 5.401 -39.804 1.00 50.09 90 TYR A O 1
ATOM 734 N N . SER A 1 91 ? 25.337 6.092 -39.760 1.00 48.44 91 SER A N 1
ATOM 735 C CA . SER A 1 91 ? 25.028 7.330 -39.027 1.00 48.44 91 SER A CA 1
ATOM 736 C C . SER A 1 91 ? 24.333 8.400 -39.891 1.00 48.44 91 SER A C 1
ATOM 738 O O . SER A 1 91 ? 23.489 9.139 -39.373 1.00 48.44 91 SER A O 1
ATOM 740 N N . LYS A 1 92 ? 24.587 8.456 -41.212 1.00 40.00 92 LYS A N 1
ATOM 741 C CA . LYS A 1 92 ? 23.914 9.368 -42.167 1.00 40.00 92 LYS A CA 1
ATOM 742 C C . LYS A 1 92 ? 22.490 8.962 -42.558 1.00 40.00 92 LYS A C 1
ATOM 744 O O . LYS A 1 92 ? 21.661 9.861 -42.711 1.00 40.00 92 LYS A O 1
ATOM 749 N N . LYS A 1 93 ? 22.153 7.668 -42.680 1.00 39.53 93 LYS A N 1
ATOM 750 C CA . LYS A 1 93 ? 20.751 7.227 -42.908 1.00 39.53 93 LYS A CA 1
ATOM 751 C C . LYS A 1 93 ? 19.799 7.702 -41.796 1.00 39.53 93 LYS A C 1
ATOM 753 O O . LYS A 1 93 ? 18.610 7.893 -42.039 1.00 39.53 93 LYS A O 1
ATOM 758 N N . HIS A 1 94 ? 20.332 7.999 -40.610 1.00 41.19 94 HIS A N 1
ATOM 759 C CA . HIS A 1 94 ? 19.596 8.590 -39.494 1.00 41.19 94 HIS A CA 1
ATOM 760 C C . HIS A 1 94 ? 19.505 10.131 -39.513 1.00 41.19 94 HIS A C 1
ATOM 762 O O . HIS A 1 94 ? 18.648 10.675 -38.818 1.00 41.19 94 HIS A O 1
ATOM 768 N N . LYS A 1 95 ? 20.302 10.854 -40.326 1.00 37.09 95 LYS A N 1
ATOM 769 C CA . LYS A 1 95 ? 20.200 12.327 -40.473 1.00 37.09 95 LYS A CA 1
ATOM 770 C C . LYS A 1 95 ? 18.925 12.766 -41.223 1.00 37.09 95 LYS A C 1
ATOM 772 O O . LYS A 1 95 ? 18.494 13.906 -41.058 1.00 37.09 95 LYS A O 1
ATOM 777 N N . THR A 1 96 ? 18.298 11.894 -42.022 1.00 33.31 96 THR A N 1
ATOM 778 C CA . THR A 1 96 ? 17.093 12.204 -42.827 1.00 33.31 96 THR A CA 1
ATOM 779 C C . THR A 1 96 ? 15.777 11.650 -42.260 1.00 33.31 96 THR A C 1
ATOM 781 O O . THR A 1 96 ? 14.707 12.057 -42.719 1.00 33.31 96 THR A O 1
ATOM 784 N N . GLN A 1 97 ? 15.812 10.782 -41.241 1.00 36.25 97 GLN A N 1
ATOM 785 C CA . GLN A 1 97 ? 14.607 10.256 -40.587 1.00 36.25 97 GLN A CA 1
ATOM 786 C C . GLN A 1 97 ? 14.079 11.245 -39.533 1.00 36.25 97 GLN A C 1
ATOM 788 O O . GLN A 1 97 ? 14.749 11.607 -38.572 1.00 36.25 97 GLN A O 1
ATOM 793 N N . THR A 1 98 ? 12.849 11.718 -39.732 1.00 37.47 98 THR A N 1
ATOM 794 C CA . THR A 1 98 ? 12.205 12.804 -38.969 1.00 37.47 98 THR A CA 1
ATOM 795 C C . THR A 1 98 ? 11.456 12.350 -37.712 1.00 37.47 98 THR A C 1
ATOM 797 O O . THR A 1 98 ? 10.739 13.155 -37.118 1.00 37.47 98 THR A O 1
ATOM 800 N N . ALA A 1 99 ? 11.584 11.099 -37.274 1.00 36.00 99 ALA A N 1
ATOM 801 C CA . ALA A 1 99 ? 10.695 10.546 -36.259 1.00 36.00 99 ALA A CA 1
ATOM 802 C C . ALA A 1 99 ? 11.435 9.821 -35.135 1.00 36.00 99 ALA A C 1
ATOM 804 O O . ALA A 1 99 ? 12.473 9.204 -35.339 1.00 36.00 99 ALA A O 1
ATOM 805 N N . LYS A 1 100 ? 10.810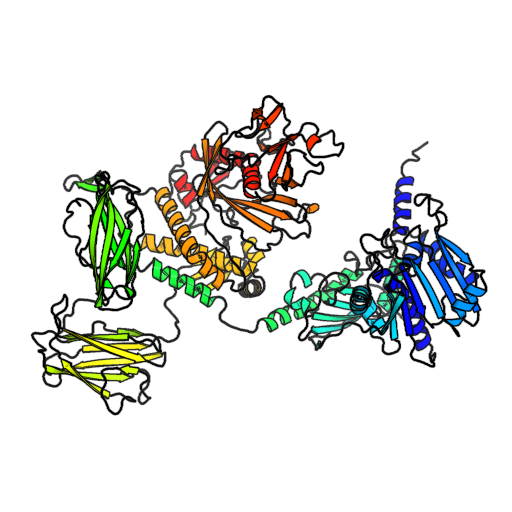 9.864 -33.957 1.00 37.25 100 LYS A N 1
ATOM 806 C CA . LYS A 1 100 ? 11.125 9.201 -32.683 1.00 37.25 100 LYS A CA 1
ATOM 807 C C . LYS A 1 100 ? 11.306 7.665 -32.748 1.00 37.25 100 LYS A C 1
ATOM 809 O O . LYS A 1 100 ? 11.252 7.022 -31.707 1.00 37.25 100 LYS A O 1
ATOM 814 N N . ALA A 1 101 ? 11.464 7.061 -33.924 1.00 32.81 101 ALA A N 1
ATOM 815 C CA . ALA A 1 101 ? 11.594 5.621 -34.108 1.00 32.81 101 ALA A CA 1
ATOM 816 C C . ALA A 1 101 ? 13.076 5.223 -34.172 1.00 32.81 101 ALA A C 1
ATOM 818 O O . ALA A 1 101 ? 13.810 5.623 -35.072 1.00 32.81 101 ALA A O 1
ATOM 819 N N . ARG A 1 102 ? 13.507 4.456 -33.169 1.00 42.09 102 ARG A N 1
ATOM 820 C CA . ARG A 1 102 ? 14.792 3.751 -33.113 1.00 42.09 102 ARG A CA 1
ATOM 821 C C . ARG A 1 102 ? 14.650 2.389 -33.802 1.00 42.09 102 ARG A C 1
ATOM 823 O O . ARG A 1 102 ? 13.557 1.837 -33.743 1.00 42.09 102 ARG A O 1
ATOM 830 N N . GLY A 1 103 ? 15.749 1.884 -34.384 1.00 41.12 103 GLY A N 1
ATOM 831 C CA . GLY A 1 103 ? 15.959 0.493 -34.823 1.00 41.12 103 GLY A CA 1
ATOM 832 C C . GLY A 1 103 ? 15.410 -0.547 -33.830 1.00 41.12 103 GLY A C 1
ATOM 833 O O . GLY A 1 103 ? 15.308 -0.220 -32.646 1.00 41.12 103 GLY A O 1
ATOM 834 N N . SER A 1 104 ? 15.158 -1.806 -34.223 1.00 37.22 104 SER A N 1
ATOM 835 C CA . SER A 1 104 ? 14.791 -2.879 -33.264 1.00 37.22 104 SER A CA 1
ATOM 836 C C . SER A 1 104 ? 15.866 -3.111 -32.188 1.00 37.22 104 SER A C 1
ATOM 838 O O . SER A 1 104 ? 15.600 -3.762 -31.185 1.00 37.22 104 SER A O 1
ATOM 840 N N . PHE A 1 105 ? 17.047 -2.505 -32.377 1.00 43.19 105 PHE A N 1
ATOM 841 C CA . PHE A 1 105 ? 18.165 -2.410 -31.437 1.00 43.19 105 PHE A CA 1
ATOM 842 C C . PHE A 1 105 ? 18.728 -0.979 -31.273 1.00 43.19 105 PHE A C 1
ATOM 844 O O . PHE A 1 105 ? 19.894 -0.795 -30.939 1.00 43.19 105 PHE A O 1
ATOM 851 N N . GLY A 1 106 ? 17.939 0.082 -31.484 1.00 41.62 106 GLY A N 1
ATOM 852 C CA . GLY A 1 106 ? 18.477 1.448 -31.384 1.00 41.62 106 GLY A CA 1
ATOM 853 C C . GLY A 1 106 ? 19.540 1.747 -32.443 1.00 41.62 106 GLY A C 1
ATOM 854 O O . GLY A 1 106 ? 19.601 1.079 -33.471 1.00 41.62 106 GLY A O 1
ATOM 855 N N . ARG A 1 107 ? 20.362 2.778 -32.225 1.00 53.59 107 ARG A N 1
ATOM 856 C CA . ARG A 1 107 ? 21.477 3.114 -33.131 1.00 53.59 107 ARG A CA 1
ATOM 857 C C . ARG A 1 107 ? 22.742 2.288 -32.810 1.00 53.59 107 ARG A C 1
ATOM 859 O O . ARG A 1 107 ? 23.840 2.675 -33.224 1.00 53.59 107 ARG A O 1
ATOM 866 N N . GLY A 1 108 ? 22.586 1.194 -32.047 1.00 67.50 108 GLY A N 1
ATOM 867 C CA . GLY A 1 108 ? 23.614 0.226 -31.664 1.00 67.50 108 GLY A CA 1
ATOM 868 C C . GLY A 1 108 ? 24.864 0.873 -31.069 1.00 67.50 108 GLY A C 1
ATOM 869 O O . GLY A 1 108 ? 24.794 1.694 -30.158 1.00 67.50 108 GLY A O 1
ATOM 870 N N . LEU A 1 109 ? 26.015 0.535 -31.648 1.00 73.94 109 LEU A N 1
ATOM 871 C CA . LEU A 1 109 ? 27.350 0.985 -31.250 1.00 73.94 109 LEU A CA 1
ATOM 872 C C . LEU A 1 109 ? 27.467 2.512 -31.040 1.00 73.94 109 LEU A C 1
ATOM 874 O O . LEU A 1 109 ? 28.159 2.965 -30.131 1.00 73.94 109 LEU A O 1
ATOM 878 N N . SER A 1 110 ? 26.742 3.324 -31.815 1.00 72.56 110 SER A N 1
ATOM 879 C CA . SER A 1 110 ? 26.798 4.789 -31.703 1.00 72.56 110 SER A CA 1
ATOM 880 C C . SER A 1 110 ? 26.239 5.353 -30.386 1.00 72.56 110 SER A C 1
ATOM 882 O O . SER A 1 110 ? 26.719 6.394 -29.933 1.00 72.56 110 SER A O 1
ATOM 884 N N . ASP A 1 111 ? 25.280 4.665 -29.745 1.00 73.81 111 ASP A N 1
ATOM 885 C CA . ASP A 1 111 ? 24.697 5.087 -28.459 1.00 73.81 111 ASP A CA 1
ATOM 886 C C . ASP A 1 111 ? 25.714 4.931 -27.308 1.00 73.81 111 ASP A C 1
ATOM 888 O O . ASP A 1 111 ? 25.542 5.537 -26.249 1.00 73.81 111 ASP A O 1
ATOM 892 N N . VAL A 1 112 ? 26.795 4.169 -27.525 1.00 80.50 112 VAL A N 1
ATOM 893 C CA . VAL A 1 112 ? 27.941 4.066 -26.613 1.00 80.50 112 VAL A CA 1
ATOM 894 C C . VAL A 1 112 ? 29.040 5.050 -27.006 1.00 80.50 112 VAL A C 1
ATOM 896 O O . VAL A 1 112 ? 29.469 5.852 -26.175 1.00 80.50 112 VAL A O 1
ATOM 899 N N . LEU A 1 113 ? 29.471 5.011 -28.273 1.00 79.44 113 LEU A N 1
ATOM 900 C CA . LEU A 1 113 ? 30.651 5.743 -28.745 1.00 79.44 113 LEU A CA 1
ATOM 901 C C . LEU A 1 113 ? 30.520 7.263 -28.618 1.00 79.44 113 LEU A C 1
ATOM 903 O O . LEU A 1 113 ? 31.497 7.942 -28.314 1.00 79.44 113 LEU A O 1
ATOM 907 N N . TYR A 1 114 ? 29.315 7.795 -28.834 1.00 76.12 114 TYR A N 1
ATOM 908 C CA . TYR A 1 114 ? 29.080 9.235 -28.954 1.00 76.12 114 TYR A CA 1
ATOM 909 C C . TYR A 1 114 ? 28.152 9.787 -27.861 1.00 76.12 114 TYR A C 1
ATOM 911 O O . TYR A 1 114 ? 27.570 10.857 -28.030 1.00 76.12 114 TYR A O 1
ATOM 919 N N . ARG A 1 115 ? 28.004 9.091 -26.722 1.00 75.88 115 ARG A N 1
ATOM 920 C CA . ARG A 1 115 ? 27.061 9.497 -25.657 1.00 75.88 115 ARG A CA 1
ATOM 921 C C . ARG A 1 115 ? 27.432 10.805 -24.949 1.00 75.88 115 ARG A C 1
ATOM 923 O O . ARG A 1 115 ? 26.540 11.503 -24.481 1.00 75.88 115 ARG A O 1
ATOM 930 N N . ASN A 1 116 ? 28.724 11.119 -24.857 1.00 73.56 116 ASN A N 1
ATOM 931 C CA . ASN A 1 116 ? 29.256 12.282 -24.149 1.00 73.56 116 ASN A CA 1
ATOM 932 C C . ASN A 1 116 ? 30.322 12.966 -25.019 1.00 73.56 116 ASN A C 1
ATOM 934 O O . ASN A 1 116 ? 31.089 12.290 -25.704 1.00 73.56 116 ASN A O 1
ATOM 938 N N . TYR A 1 117 ? 30.327 14.299 -25.016 1.00 70.75 117 TYR A N 1
ATOM 939 C CA . TYR A 1 117 ? 31.193 15.130 -25.851 1.00 70.75 117 TYR A CA 1
ATOM 940 C C . TYR A 1 117 ? 32.675 14.973 -25.521 1.00 70.75 117 TYR A C 1
ATOM 942 O O . TYR A 1 117 ? 33.494 15.030 -26.432 1.00 70.75 117 TYR A O 1
ATOM 950 N N . ASP A 1 118 ? 32.998 14.699 -24.258 1.00 71.25 118 ASP A N 1
ATOM 951 C CA . ASP A 1 118 ? 34.379 14.544 -23.793 1.00 71.25 118 ASP A CA 1
ATOM 952 C C . ASP A 1 118 ? 34.903 13.103 -23.945 1.00 71.25 118 ASP A C 1
ATOM 954 O O . ASP A 1 118 ? 36.059 12.817 -23.632 1.00 71.25 118 ASP A O 1
ATOM 958 N N . ASN A 1 119 ? 34.070 12.175 -24.434 1.00 75.94 119 ASN A N 1
ATOM 959 C CA . ASN A 1 119 ? 34.469 10.783 -24.598 1.00 75.94 119 ASN A CA 1
ATOM 960 C C . ASN A 1 119 ? 35.266 10.589 -25.888 1.00 75.94 119 ASN A C 1
ATOM 962 O O . ASN A 1 119 ? 34.751 10.761 -26.994 1.00 75.94 119 ASN A O 1
ATOM 966 N N . GLN A 1 120 ? 36.492 10.102 -25.734 1.00 87.06 120 GLN A N 1
ATOM 967 C CA . GLN A 1 120 ? 37.223 9.437 -26.801 1.00 87.06 120 GLN A CA 1
ATOM 968 C C . GLN A 1 120 ? 37.098 7.925 -26.603 1.00 87.06 120 GLN A C 1
ATOM 970 O O . GLN A 1 120 ? 37.570 7.377 -25.606 1.00 87.06 120 GLN A O 1
ATOM 975 N N . CYS A 1 121 ? 36.453 7.253 -27.551 1.00 89.62 121 CYS A N 1
ATOM 976 C CA . CYS A 1 121 ? 36.334 5.799 -27.565 1.00 89.62 121 CYS A CA 1
ATOM 977 C C . CYS A 1 121 ? 37.355 5.198 -28.533 1.00 89.62 121 CYS A C 1
ATOM 979 O O . CYS A 1 121 ? 37.781 5.844 -29.493 1.00 89.62 121 CYS A O 1
ATOM 981 N N . ARG A 1 122 ? 37.738 3.948 -28.288 1.00 92.00 122 ARG A N 1
ATOM 982 C CA . ARG A 1 122 ? 38.684 3.208 -29.120 1.00 92.00 122 ARG A CA 1
ATOM 983 C C . ARG A 1 122 ? 38.055 1.910 -29.588 1.00 92.00 122 ARG A C 1
ATOM 985 O O . ARG A 1 122 ? 37.474 1.186 -28.787 1.00 92.00 122 ARG A O 1
ATOM 992 N N . ILE A 1 123 ? 38.222 1.607 -30.866 1.00 92.25 123 ILE A N 1
ATOM 993 C CA . ILE A 1 123 ? 37.788 0.359 -31.479 1.00 92.25 123 ILE A CA 1
ATOM 994 C C . ILE A 1 123 ? 39.000 -0.271 -32.147 1.00 92.25 123 ILE A C 1
ATOM 996 O O . ILE A 1 123 ? 39.760 0.402 -32.835 1.00 92.25 123 ILE A O 1
ATOM 1000 N N . TYR A 1 124 ? 39.180 -1.565 -31.965 1.00 93.56 124 TYR A N 1
ATOM 1001 C CA . TYR A 1 124 ? 40.117 -2.357 -32.742 1.00 93.56 124 TYR A CA 1
ATOM 1002 C C . TYR A 1 124 ? 39.375 -3.553 -33.306 1.00 93.56 124 TYR A C 1
ATOM 1004 O O . TYR A 1 124 ? 38.667 -4.238 -32.576 1.00 93.56 124 TYR A O 1
ATOM 1012 N N . SER A 1 125 ? 39.527 -3.791 -34.600 1.00 92.69 125 SER A N 1
ATOM 1013 C CA . SER A 1 125 ? 38.899 -4.909 -35.291 1.00 92.69 125 SER A CA 1
ATOM 1014 C C . SER A 1 125 ? 39.962 -5.714 -36.008 1.00 92.69 125 SER A C 1
ATOM 1016 O O . SER A 1 125 ? 40.858 -5.156 -36.651 1.00 92.69 125 SER A O 1
ATOM 1018 N N . LYS A 1 126 ? 39.830 -7.033 -35.928 1.00 91.06 126 LYS A N 1
ATOM 1019 C CA . LYS A 1 126 ? 40.579 -7.973 -36.744 1.00 91.06 126 LYS A CA 1
ATOM 1020 C C . LYS A 1 126 ? 39.601 -8.879 -37.474 1.00 91.06 126 LYS A C 1
ATOM 1022 O O . LYS A 1 126 ? 38.911 -9.672 -36.842 1.00 91.06 126 LYS A O 1
ATOM 1027 N N . LYS A 1 127 ? 39.552 -8.763 -38.796 1.00 88.31 127 LYS A N 1
ATOM 1028 C CA . LYS A 1 127 ? 38.635 -9.516 -39.656 1.00 88.31 127 LYS A CA 1
ATOM 1029 C C . LYS A 1 127 ? 39.372 -9.963 -40.908 1.00 88.31 127 LYS A C 1
ATOM 1031 O O . LYS A 1 127 ? 40.141 -9.195 -41.482 1.00 88.31 127 LYS A O 1
ATOM 1036 N N . ASN A 1 128 ? 39.196 -11.227 -41.293 1.00 85.25 128 ASN A N 1
ATOM 1037 C CA . ASN A 1 128 ? 39.835 -11.820 -42.475 1.00 85.25 128 ASN A CA 1
ATOM 1038 C C . ASN A 1 128 ? 41.361 -11.582 -42.554 1.00 85.25 128 ASN A C 1
ATOM 1040 O O . ASN A 1 128 ? 41.923 -11.334 -43.618 1.00 85.25 128 ASN A O 1
ATOM 1044 N N . GLY A 1 129 ? 42.046 -11.635 -41.404 1.00 82.81 129 GLY A N 1
ATOM 1045 C CA . GLY A 1 129 ? 43.498 -11.446 -41.295 1.00 82.81 129 GLY A CA 1
ATOM 1046 C C . GLY A 1 129 ? 43.985 -9.993 -41.379 1.00 82.81 129 GLY A C 1
ATOM 1047 O O . GLY A 1 129 ? 45.169 -9.750 -41.142 1.00 82.81 129 GLY A O 1
ATOM 1048 N N . LYS A 1 130 ? 43.101 -9.028 -41.657 1.00 87.62 130 LYS A N 1
ATOM 1049 C CA . LYS A 1 130 ? 43.396 -7.592 -41.609 1.00 87.62 130 LYS A CA 1
ATOM 1050 C C . LYS A 1 130 ? 43.075 -7.031 -40.227 1.00 87.62 130 LYS A C 1
ATOM 1052 O O . LYS A 1 130 ? 42.146 -7.491 -39.565 1.00 87.62 130 LYS A O 1
ATOM 1057 N N . SER A 1 131 ? 43.849 -6.040 -39.795 1.00 89.12 131 SER A N 1
ATOM 1058 C CA . SER A 1 131 ? 43.692 -5.379 -38.499 1.00 89.12 131 SER A CA 1
ATOM 1059 C C . SER A 1 131 ? 43.644 -3.877 -38.685 1.00 89.12 131 SER A C 1
ATOM 1061 O O . SER A 1 131 ? 44.506 -3.325 -39.364 1.00 89.12 131 SER A O 1
ATOM 1063 N N . ILE A 1 132 ? 42.692 -3.226 -38.027 1.00 89.75 132 ILE A N 1
ATOM 1064 C CA . ILE A 1 132 ? 42.558 -1.774 -38.061 1.00 89.75 132 ILE A CA 1
ATOM 1065 C C . ILE A 1 132 ? 42.071 -1.260 -36.708 1.00 89.75 132 ILE A C 1
ATOM 1067 O O . ILE A 1 132 ? 41.230 -1.874 -36.044 1.00 89.75 132 ILE A O 1
ATOM 1071 N N . GLY A 1 133 ? 42.669 -0.157 -36.269 1.00 90.94 133 GLY A N 1
ATOM 1072 C CA . GLY A 1 133 ? 42.330 0.530 -35.032 1.00 90.94 133 GLY A CA 1
ATOM 1073 C C . GLY A 1 133 ? 41.763 1.905 -35.341 1.00 90.94 133 GLY A C 1
ATOM 1074 O O . GLY A 1 133 ? 42.263 2.592 -36.224 1.00 90.94 133 GLY A O 1
ATOM 1075 N N . VAL A 1 134 ? 40.733 2.306 -34.609 1.00 90.50 134 VAL A N 1
ATOM 1076 C CA . VAL A 1 134 ? 40.001 3.552 -34.832 1.00 90.50 134 VAL A CA 1
ATOM 1077 C C . VAL A 1 134 ? 39.752 4.234 -33.491 1.00 90.50 134 VAL A C 1
ATOM 1079 O O . VAL A 1 134 ? 39.245 3.617 -32.553 1.00 90.50 134 VAL A O 1
ATOM 1082 N N . ASN A 1 135 ? 40.089 5.515 -33.393 1.00 89.75 135 ASN A N 1
ATOM 1083 C CA . ASN A 1 135 ? 39.609 6.383 -32.323 1.00 89.75 135 ASN A CA 1
ATOM 1084 C C . ASN A 1 135 ? 38.346 7.097 -32.800 1.00 89.75 135 ASN A C 1
ATOM 1086 O O . ASN A 1 135 ? 38.318 7.599 -33.917 1.00 89.75 135 ASN A O 1
ATOM 1090 N N . THR A 1 136 ? 37.320 7.180 -31.958 1.00 84.50 136 THR A N 1
ATOM 1091 C CA . THR A 1 136 ? 36.065 7.874 -32.275 1.00 84.50 136 THR A CA 1
ATOM 1092 C C . THR A 1 136 ? 35.766 8.918 -31.212 1.00 84.50 136 THR A C 1
ATOM 1094 O O . THR A 1 136 ? 35.840 8.609 -30.021 1.00 84.50 136 THR A O 1
ATOM 1097 N N . PHE A 1 137 ? 35.401 10.128 -31.618 1.00 83.50 137 PHE A N 1
ATOM 1098 C CA . PHE A 1 137 ? 35.165 11.252 -30.708 1.00 83.50 137 PHE A CA 1
ATOM 1099 C C . PHE A 1 137 ? 34.298 12.327 -31.379 1.00 83.50 137 PHE A C 1
ATOM 1101 O O . PHE A 1 137 ? 33.964 12.229 -32.559 1.00 83.50 137 PHE A O 1
ATOM 1108 N N . TRP A 1 138 ? 33.906 13.357 -30.631 1.00 77.31 138 TRP A N 1
ATOM 1109 C CA . TRP A 1 138 ? 33.201 14.521 -31.175 1.00 77.31 138 TRP A CA 1
ATOM 1110 C C . TRP A 1 138 ? 34.187 15.566 -31.706 1.00 77.31 138 TRP A C 1
ATOM 1112 O O . TRP A 1 138 ? 35.140 15.908 -31.011 1.00 77.31 138 TRP A O 1
ATOM 1122 N N . SER A 1 139 ? 33.954 16.107 -32.908 1.00 73.38 139 SER A N 1
ATOM 1123 C CA . SER A 1 139 ? 34.890 17.028 -33.579 1.00 73.38 139 SER A CA 1
ATOM 1124 C C . SER A 1 139 ? 35.200 18.315 -32.800 1.00 73.38 139 SER A C 1
ATOM 1126 O O . SER A 1 139 ? 36.265 18.905 -32.982 1.00 73.38 139 SER A O 1
ATOM 1128 N N . ASN A 1 140 ? 34.288 18.772 -31.935 1.00 69.56 140 ASN A N 1
ATOM 1129 C CA . ASN A 1 140 ? 34.472 19.957 -31.101 1.00 69.56 140 ASN A CA 1
ATOM 1130 C C . ASN A 1 140 ? 33.884 19.758 -29.686 1.00 69.56 140 ASN A C 1
ATOM 1132 O O . ASN A 1 140 ? 32.749 20.175 -29.423 1.00 69.56 140 ASN A O 1
ATOM 1136 N N . PRO A 1 141 ? 34.634 19.139 -28.755 1.00 62.78 141 PRO A N 1
ATOM 1137 C CA . PRO A 1 141 ? 34.145 18.840 -27.406 1.00 62.78 141 PRO A CA 1
ATOM 1138 C C . PRO A 1 141 ? 33.867 20.105 -26.574 1.00 62.78 141 PRO A C 1
ATOM 1140 O O . PRO A 1 141 ? 32.931 20.141 -25.781 1.00 62.78 141 PRO A O 1
ATOM 1143 N N . SER A 1 142 ? 34.603 21.195 -26.816 1.00 60.88 142 SER A N 1
ATOM 1144 C CA . SER A 1 142 ? 34.503 22.456 -26.065 1.00 60.88 142 SER A CA 1
ATOM 1145 C C . SER A 1 142 ? 33.345 23.368 -26.496 1.00 60.88 142 SER A C 1
ATOM 1147 O O . SER A 1 142 ? 33.015 24.318 -25.782 1.00 60.88 142 SER A O 1
ATOM 1149 N N . ASN A 1 143 ? 32.683 23.083 -27.624 1.00 59.94 143 ASN A N 1
ATOM 1150 C CA . ASN A 1 143 ? 31.463 23.776 -28.049 1.00 59.94 143 ASN A CA 1
ATOM 1151 C C . ASN A 1 143 ? 30.335 22.789 -28.419 1.00 59.94 143 ASN A C 1
ATOM 1153 O O . ASN A 1 143 ? 29.938 22.689 -29.588 1.00 59.94 143 ASN A O 1
ATOM 1157 N N . PRO A 1 144 ? 29.744 22.106 -27.420 1.00 55.72 144 PRO A N 1
ATOM 1158 C CA . PRO A 1 144 ? 28.735 21.059 -27.621 1.00 55.72 144 PRO A CA 1
ATOM 1159 C C . PRO A 1 144 ? 27.419 21.559 -28.252 1.00 55.72 144 PRO A C 1
ATOM 1161 O O . PRO A 1 144 ? 26.560 20.768 -28.641 1.00 55.72 144 PRO A O 1
ATOM 1164 N N . ASN A 1 145 ? 27.237 22.880 -28.382 1.00 52.69 145 ASN A N 1
ATOM 1165 C CA . ASN A 1 145 ? 26.050 23.503 -28.972 1.00 52.69 145 ASN A CA 1
ATOM 1166 C C . ASN A 1 145 ? 26.247 24.022 -30.406 1.00 52.69 145 ASN A C 1
ATOM 1168 O O . ASN A 1 145 ? 25.313 24.612 -30.955 1.00 52.69 145 ASN A O 1
ATOM 1172 N N . SER A 1 146 ? 27.417 23.810 -31.014 1.00 54.31 146 SER A N 1
ATOM 1173 C CA . SER A 1 146 ? 27.635 24.123 -32.427 1.00 54.31 146 SER A CA 1
ATOM 1174 C C . SER A 1 146 ? 26.791 23.213 -33.330 1.00 54.31 146 SER A C 1
ATOM 1176 O O . SER A 1 146 ? 26.699 22.010 -33.094 1.00 54.31 146 SER A O 1
ATOM 1178 N N . ASN A 1 147 ? 26.195 23.778 -34.386 1.00 50.22 147 ASN A N 1
ATOM 1179 C CA . ASN A 1 147 ? 25.532 22.996 -35.439 1.00 50.22 147 ASN A CA 1
ATOM 1180 C C . ASN A 1 147 ? 26.534 22.214 -36.315 1.00 50.22 147 ASN A C 1
ATOM 1182 O O . ASN A 1 147 ? 26.097 21.386 -37.108 1.00 50.22 147 ASN A O 1
ATOM 1186 N N . ASP A 1 148 ? 27.835 22.474 -36.149 1.00 53.50 148 ASP A N 1
ATOM 1187 C CA . ASP A 1 148 ? 28.935 21.869 -36.910 1.00 53.50 148 ASP A CA 1
ATOM 1188 C C . ASP A 1 148 ? 29.688 20.786 -36.104 1.00 53.50 148 ASP A C 1
ATOM 1190 O O . ASP A 1 148 ? 30.753 20.332 -36.518 1.00 53.50 148 ASP A O 1
ATOM 1194 N N . ASN A 1 149 ? 29.183 20.401 -34.921 1.00 64.12 149 ASN A N 1
ATOM 1195 C CA . ASN A 1 149 ? 29.777 19.327 -34.122 1.00 64.12 149 ASN A CA 1
ATOM 1196 C C . ASN A 1 149 ? 29.253 17.972 -34.622 1.00 64.12 149 ASN A C 1
ATOM 1198 O O . ASN A 1 149 ? 28.089 17.631 -34.397 1.00 64.12 149 ASN A O 1
ATOM 1202 N N . ASP A 1 150 ? 30.106 17.230 -35.323 1.00 67.12 150 ASP A N 1
ATOM 1203 C CA . ASP A 1 150 ? 29.796 15.939 -35.937 1.00 67.12 150 ASP A CA 1
ATOM 1204 C C . ASP A 1 150 ? 30.613 14.825 -35.247 1.00 67.12 150 ASP A C 1
ATOM 1206 O O . ASP A 1 150 ? 31.718 15.085 -34.757 1.00 67.12 150 ASP A O 1
ATOM 1210 N N . PRO A 1 151 ? 30.086 13.587 -35.177 1.00 71.38 151 PRO A N 1
ATOM 1211 C CA . PRO A 1 151 ? 30.881 12.434 -34.778 1.00 71.38 151 PRO A CA 1
ATOM 1212 C C . PRO A 1 151 ? 32.014 12.221 -35.790 1.00 71.38 151 PRO A C 1
ATOM 1214 O O . PRO A 1 151 ? 31.770 12.126 -36.994 1.00 71.38 151 PRO A O 1
ATOM 1217 N N . THR A 1 152 ? 33.237 12.124 -35.282 1.00 74.62 152 THR A N 1
ATOM 1218 C CA . THR A 1 152 ? 34.471 11.978 -36.057 1.00 74.62 152 THR A CA 1
ATOM 1219 C C . THR A 1 152 ? 35.198 10.701 -35.650 1.00 74.62 152 THR A C 1
ATOM 1221 O O . THR A 1 152 ? 34.958 10.129 -34.579 1.00 74.62 152 THR A O 1
ATOM 1224 N N . TYR A 1 153 ? 36.061 10.222 -36.538 1.00 84.38 153 TYR A N 1
ATOM 1225 C CA . TYR A 1 153 ? 36.900 9.059 -36.321 1.00 84.38 153 TYR A CA 1
ATOM 1226 C C . TYR A 1 153 ? 38.249 9.231 -37.024 1.00 84.38 153 TYR A C 1
ATOM 1228 O O . TYR A 1 153 ? 38.333 9.857 -38.079 1.00 84.38 153 T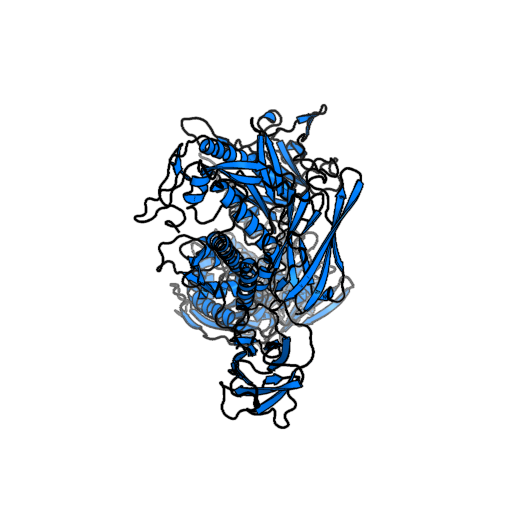YR A O 1
ATOM 1236 N N . GLU A 1 154 ? 39.296 8.678 -36.420 1.00 88.06 154 GLU A N 1
ATOM 1237 C CA . GLU A 1 154 ? 40.676 8.727 -36.908 1.00 88.06 154 GLU A CA 1
ATOM 1238 C C . GLU A 1 154 ? 41.311 7.341 -36.790 1.00 88.06 154 GLU A C 1
ATOM 1240 O O . GLU A 1 154 ? 41.069 6.620 -35.814 1.00 88.06 154 GLU A O 1
ATOM 1245 N N . GLU A 1 155 ? 42.119 6.959 -37.779 1.00 89.56 155 GLU A N 1
ATOM 1246 C CA . GLU A 1 155 ? 42.871 5.708 -37.735 1.00 89.56 155 GLU A CA 1
ATOM 1247 C C . GLU A 1 155 ? 43.957 5.774 -36.651 1.00 89.56 155 GLU A C 1
ATOM 1249 O O . GLU A 1 155 ? 44.615 6.794 -36.440 1.00 89.56 155 GLU A O 1
ATOM 1254 N N . ILE A 1 156 ? 44.156 4.670 -35.935 1.00 89.62 156 ILE A N 1
ATOM 1255 C CA . ILE A 1 156 ? 45.258 4.524 -34.986 1.00 89.62 156 ILE A CA 1
ATOM 1256 C C . ILE A 1 156 ? 46.504 4.128 -35.774 1.00 89.62 156 ILE A C 1
ATOM 1258 O O . ILE A 1 156 ? 46.717 2.953 -36.051 1.00 89.62 156 ILE A O 1
ATOM 1262 N N . GLU A 1 157 ? 47.353 5.101 -36.098 1.00 85.62 157 GLU A N 1
ATOM 1263 C CA . GLU A 1 157 ? 48.592 4.858 -36.856 1.00 85.62 157 GLU A CA 1
ATOM 1264 C C . GLU A 1 157 ? 49.732 4.254 -36.009 1.00 85.62 157 GLU A C 1
ATOM 1266 O O . GLU A 1 157 ? 50.735 3.767 -36.543 1.00 85.62 157 GLU A O 1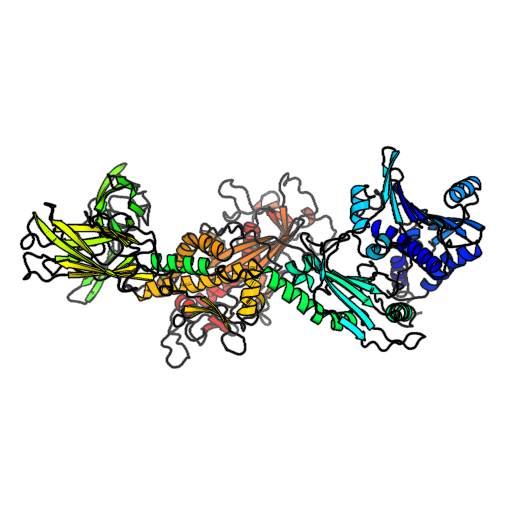
ATOM 1271 N N . ASP A 1 158 ? 49.599 4.268 -34.678 1.00 86.44 158 ASP A N 1
ATOM 1272 C CA . ASP A 1 158 ? 50.610 3.736 -33.765 1.00 86.44 158 ASP A CA 1
ATOM 1273 C C . ASP A 1 158 ? 50.719 2.205 -33.890 1.00 86.44 158 ASP A C 1
ATOM 1275 O O . ASP A 1 158 ? 49.908 1.425 -33.375 1.00 86.44 158 ASP A O 1
ATOM 1279 N N . LYS A 1 159 ? 51.788 1.771 -34.566 1.00 83.12 159 LYS A N 1
ATOM 1280 C CA . LYS A 1 159 ? 52.090 0.359 -34.822 1.00 83.12 159 LYS A CA 1
ATOM 1281 C C . LYS A 1 159 ? 52.315 -0.452 -33.550 1.00 83.12 159 LYS A C 1
ATOM 1283 O O . LYS A 1 159 ? 52.059 -1.655 -33.563 1.00 83.12 159 LYS A O 1
ATOM 1288 N N . GLU A 1 160 ? 52.816 0.149 -32.474 1.00 85.31 160 GLU A N 1
ATOM 1289 C CA . GLU A 1 160 ? 53.051 -0.557 -31.214 1.00 85.31 160 GLU A CA 1
ATOM 1290 C C . GLU A 1 160 ? 51.731 -0.801 -30.477 1.00 85.31 160 GLU A C 1
ATOM 1292 O O . GLU A 1 160 ? 51.482 -1.917 -30.013 1.00 85.31 160 GLU A O 1
ATOM 1297 N N . VAL A 1 161 ? 50.832 0.189 -30.478 1.00 83.19 161 VAL A N 1
ATOM 1298 C CA . VAL A 1 161 ? 49.458 0.044 -29.971 1.00 83.19 161 VAL A CA 1
ATOM 1299 C C . VAL A 1 161 ? 48.700 -1.031 -30.751 1.00 83.19 161 VAL A C 1
ATOM 1301 O O . VAL A 1 161 ? 48.159 -1.954 -30.139 1.00 83.19 161 VAL A O 1
ATOM 1304 N N . LEU A 1 162 ? 48.716 -0.986 -32.089 1.00 82.75 162 LEU A N 1
ATOM 1305 C CA . LEU A 1 162 ? 48.069 -2.002 -32.932 1.00 82.75 162 LEU A CA 1
ATOM 1306 C C . LEU A 1 162 ? 48.655 -3.404 -32.714 1.00 82.75 162 LEU A C 1
ATOM 1308 O O . LEU A 1 162 ? 47.914 -4.386 -32.674 1.00 82.75 162 LEU A O 1
ATOM 1312 N N . LYS A 1 163 ? 49.978 -3.513 -32.536 1.00 83.94 163 LYS A N 1
ATOM 1313 C CA . LYS A 1 163 ? 50.650 -4.786 -32.244 1.00 83.94 163 LYS A CA 1
ATOM 1314 C C . LYS A 1 163 ? 50.252 -5.340 -30.878 1.00 83.94 163 LYS A C 1
ATOM 1316 O O . LYS A 1 163 ? 50.087 -6.551 -30.748 1.00 83.94 163 LYS A O 1
ATOM 1321 N N . ASN A 1 164 ? 50.092 -4.485 -29.869 1.00 84.56 164 ASN A N 1
ATOM 1322 C CA . ASN A 1 164 ? 49.649 -4.897 -28.538 1.00 84.56 164 ASN A CA 1
ATOM 1323 C C . ASN A 1 164 ? 48.179 -5.337 -28.539 1.00 84.56 164 ASN A C 1
ATOM 1325 O O . ASN A 1 164 ? 47.871 -6.389 -27.988 1.00 84.56 164 ASN A O 1
ATOM 1329 N N . LEU A 1 165 ? 47.295 -4.612 -29.227 1.00 82.88 165 LEU A N 1
ATOM 1330 C CA . LEU A 1 165 ? 45.891 -5.011 -29.396 1.00 82.88 165 LEU A CA 1
ATOM 1331 C C . LEU A 1 165 ? 45.768 -6.316 -30.204 1.00 82.88 165 LEU A C 1
ATOM 1333 O O . LEU A 1 165 ? 45.018 -7.214 -29.828 1.00 82.88 165 LEU A O 1
ATOM 1337 N N . GLY A 1 166 ? 46.593 -6.489 -31.239 1.00 80.75 166 GLY A N 1
ATOM 1338 C CA . GLY A 1 166 ? 46.656 -7.721 -32.032 1.00 80.75 166 GLY A CA 1
ATOM 1339 C C . GLY A 1 166 ? 47.221 -8.942 -31.297 1.00 80.75 166 GLY A C 1
ATOM 1340 O O . GLY A 1 166 ? 47.057 -10.061 -31.779 1.00 80.75 166 GLY A O 1
ATOM 1341 N N . ARG A 1 167 ? 47.871 -8.761 -30.135 1.00 86.81 167 ARG A N 1
ATOM 1342 C CA . ARG A 1 167 ? 48.227 -9.871 -29.230 1.00 86.81 167 ARG A CA 1
ATOM 1343 C C . ARG A 1 167 ? 47.032 -10.351 -28.412 1.00 86.81 167 ARG A C 1
ATOM 1345 O O . ARG A 1 167 ? 46.996 -11.525 -28.066 1.00 86.81 167 ARG A O 1
ATOM 1352 N N . ILE A 1 168 ? 46.092 -9.455 -28.103 1.00 85.56 168 ILE A N 1
ATOM 1353 C CA . ILE A 1 168 ? 44.867 -9.783 -27.364 1.00 85.56 168 ILE A CA 1
ATOM 1354 C C . ILE A 1 168 ? 43.923 -10.573 -28.271 1.00 85.56 168 ILE A C 1
ATOM 1356 O O . ILE A 1 168 ? 43.397 -11.583 -27.832 1.00 85.56 168 ILE A O 1
ATOM 1360 N N . ILE A 1 169 ? 43.773 -10.170 -29.541 1.00 87.31 169 ILE A N 1
ATOM 1361 C CA . ILE A 1 169 ? 42.949 -10.873 -30.539 1.00 87.31 169 ILE A CA 1
ATOM 1362 C C . ILE A 1 169 ? 43.840 -11.474 -31.646 1.00 87.31 169 ILE A C 1
ATOM 1364 O O . ILE A 1 169 ? 44.147 -10.803 -32.641 1.00 87.31 169 ILE A O 1
ATOM 1368 N N . PRO A 1 170 ? 44.277 -12.741 -31.506 1.00 76.31 170 PRO A N 1
ATOM 1369 C CA . PRO A 1 170 ? 45.278 -13.330 -32.393 1.00 76.31 170 PRO A CA 1
ATOM 1370 C C . PRO A 1 170 ? 44.733 -13.782 -33.755 1.00 76.31 170 PRO A C 1
ATOM 1372 O O . PRO A 1 170 ? 45.492 -13.750 -34.724 1.00 76.31 170 PRO A O 1
ATOM 1375 N N . GLU A 1 171 ? 43.455 -14.152 -33.875 1.00 83.12 171 GLU A N 1
ATOM 1376 C CA . GLU A 1 171 ? 42.859 -14.657 -35.129 1.00 83.12 171 GLU A CA 1
ATOM 1377 C C . GLU A 1 171 ? 41.871 -13.641 -35.733 1.00 83.12 171 GLU A C 1
ATOM 1379 O O . GLU A 1 171 ? 42.211 -12.980 -36.718 1.00 83.12 171 GLU A O 1
ATOM 1384 N N . HIS A 1 172 ? 40.706 -13.452 -35.116 1.00 89.00 172 HIS A N 1
ATOM 1385 C CA . HIS A 1 172 ? 39.670 -12.480 -35.492 1.00 89.00 172 HIS A CA 1
ATOM 1386 C C . HIS A 1 172 ? 38.894 -12.023 -34.243 1.00 89.00 172 HIS A C 1
ATOM 1388 O O . HIS A 1 172 ? 38.892 -12.739 -33.240 1.00 89.00 172 HIS A O 1
ATOM 1394 N N . GLY A 1 173 ? 38.287 -10.833 -34.278 1.00 92.06 173 GLY A N 1
ATOM 1395 C CA . GLY A 1 173 ? 37.497 -10.291 -33.164 1.00 92.06 173 GLY A CA 1
ATOM 1396 C C . GLY A 1 173 ? 37.479 -8.767 -33.078 1.00 92.06 173 GLY A C 1
ATOM 1397 O O . GLY A 1 173 ? 38.076 -8.074 -33.912 1.00 92.06 173 GLY A O 1
ATOM 1398 N N . THR A 1 174 ? 36.813 -8.249 -32.045 1.00 94.12 174 THR A N 1
ATOM 1399 C CA . THR A 1 174 ? 36.679 -6.808 -31.785 1.00 94.12 174 THR A CA 1
ATOM 1400 C C . THR A 1 174 ? 37.058 -6.444 -30.346 1.00 94.12 174 THR A C 1
ATOM 1402 O O . THR A 1 174 ? 36.718 -7.146 -29.397 1.00 94.12 174 THR A O 1
ATOM 1405 N N . ILE A 1 175 ? 37.742 -5.310 -30.171 1.00 95.25 175 ILE A N 1
ATOM 1406 C CA . ILE A 1 175 ? 37.964 -4.644 -28.880 1.00 95.25 175 ILE A CA 1
ATOM 1407 C C . ILE A 1 175 ? 37.284 -3.284 -28.932 1.00 95.25 175 ILE A C 1
ATOM 1409 O O . ILE A 1 175 ? 37.572 -2.494 -29.832 1.00 95.25 175 ILE A O 1
ATOM 1413 N N . ILE A 1 176 ? 36.432 -2.982 -27.957 1.00 93.94 176 ILE A N 1
ATOM 1414 C CA . ILE A 1 176 ? 35.827 -1.657 -27.798 1.00 93.94 176 ILE A CA 1
ATOM 1415 C C . ILE A 1 176 ? 36.129 -1.143 -26.396 1.00 93.94 176 ILE A C 1
ATOM 1417 O O . ILE A 1 176 ? 35.709 -1.748 -25.414 1.00 93.94 176 ILE A O 1
ATOM 1421 N N . THR A 1 177 ? 36.814 -0.005 -26.310 1.00 94.69 177 THR A N 1
ATOM 1422 C CA . THR A 1 177 ? 37.122 0.692 -25.057 1.00 94.69 177 THR A CA 1
ATOM 1423 C C . THR A 1 177 ? 36.406 2.036 -25.013 1.00 94.69 177 THR A C 1
ATOM 1425 O O . THR A 1 177 ? 36.514 2.829 -25.952 1.00 94.69 177 THR A O 1
ATOM 1428 N N . PHE A 1 178 ? 35.714 2.324 -23.912 1.00 93.25 178 PHE A N 1
ATOM 1429 C CA . PHE A 1 178 ? 35.038 3.602 -23.693 1.00 93.25 178 PHE A CA 1
ATOM 1430 C C . PHE A 1 178 ? 35.120 4.054 -22.223 1.00 93.25 178 PHE A C 1
ATOM 1432 O O . PHE A 1 178 ? 35.100 3.219 -21.313 1.00 93.25 178 PHE A O 1
ATOM 1439 N N . PRO A 1 179 ? 35.209 5.371 -21.963 1.00 92.56 179 PRO A N 1
ATOM 1440 C CA . PRO A 1 179 ? 35.261 5.908 -20.607 1.00 92.56 179 PRO A CA 1
ATOM 1441 C C . PRO A 1 179 ? 33.871 6.037 -19.963 1.00 92.56 179 PRO A C 1
ATOM 1443 O O . PRO A 1 179 ? 32.853 6.235 -20.641 1.00 92.56 179 PRO A O 1
ATOM 1446 N N . TRP A 1 180 ? 33.836 5.976 -18.631 1.00 92.25 180 TRP A N 1
ATOM 1447 C CA . TRP A 1 180 ? 32.666 6.216 -17.786 1.00 92.25 180 TRP A CA 1
ATOM 1448 C C . TRP A 1 180 ? 33.046 7.023 -16.535 1.00 92.25 180 TRP A C 1
ATOM 1450 O O . TRP A 1 180 ? 33.065 6.517 -15.419 1.00 92.25 180 TRP A O 1
ATOM 1460 N N . ASN A 1 181 ? 33.377 8.297 -16.747 1.00 86.81 181 ASN A N 1
ATOM 1461 C CA . ASN A 1 181 ? 33.904 9.179 -15.707 1.00 86.81 181 ASN A CA 1
ATOM 1462 C C . ASN A 1 181 ? 32.843 9.525 -14.642 1.00 86.81 181 ASN A C 1
ATOM 1464 O O . ASN A 1 181 ? 31.837 10.166 -14.951 1.00 86.81 181 ASN A O 1
ATOM 1468 N N . SER A 1 182 ? 33.091 9.168 -13.382 1.00 87.38 182 SER A N 1
ATOM 1469 C CA . SER A 1 182 ? 32.165 9.382 -12.262 1.00 87.38 182 SER A CA 1
ATOM 1470 C C . SER A 1 182 ? 31.868 10.859 -11.973 1.00 87.38 182 SER A C 1
ATOM 1472 O O . SER A 1 182 ? 30.765 11.178 -11.523 1.00 87.38 182 SER A O 1
ATOM 1474 N N . ASP A 1 183 ? 32.809 11.770 -12.243 1.00 83.38 183 ASP A N 1
ATOM 1475 C CA . ASP A 1 183 ? 32.627 13.213 -12.023 1.00 83.38 183 ASP A CA 1
ATOM 1476 C C . ASP A 1 183 ? 31.633 13.823 -13.018 1.00 83.38 183 ASP A C 1
ATOM 1478 O O . ASP A 1 183 ? 30.920 14.784 -12.695 1.00 83.38 183 ASP A O 1
ATOM 1482 N N . VAL A 1 184 ? 31.568 13.247 -14.223 1.00 79.88 184 VAL A N 1
ATOM 1483 C CA . VAL A 1 184 ? 30.631 13.647 -15.277 1.00 79.88 184 VAL A CA 1
ATOM 1484 C C . VAL A 1 184 ? 29.305 12.891 -15.138 1.00 79.88 184 VAL A C 1
ATOM 1486 O O . VAL A 1 184 ? 28.235 13.491 -15.231 1.00 79.88 184 VAL A O 1
ATOM 1489 N N . GLU A 1 185 ? 29.356 11.599 -14.812 1.00 81.25 185 GLU A N 1
ATOM 1490 C CA . GLU A 1 185 ? 28.206 10.689 -14.721 1.00 81.25 185 GLU A CA 1
ATOM 1491 C C . GLU A 1 185 ? 27.599 10.618 -13.307 1.00 81.25 185 GLU A C 1
ATOM 1493 O O . GLU A 1 185 ? 27.333 9.543 -12.775 1.00 81.25 185 GLU A O 1
ATOM 1498 N N . LYS A 1 186 ? 27.345 11.769 -12.670 1.00 78.69 186 LYS A N 1
ATOM 1499 C CA . LYS A 1 186 ? 26.995 11.852 -11.232 1.00 78.69 186 LYS A CA 1
ATOM 1500 C C . LYS A 1 186 ? 25.803 10.996 -10.784 1.00 78.69 186 LYS A C 1
ATOM 1502 O O . LYS A 1 186 ? 25.772 10.545 -9.643 1.00 78.69 186 LYS A O 1
ATOM 1507 N N . ASN A 1 187 ? 24.818 10.785 -11.657 1.00 78.88 187 ASN A N 1
ATOM 1508 C CA . ASN A 1 187 ? 23.629 9.980 -11.344 1.00 78.88 187 ASN A CA 1
ATOM 1509 C C . ASN A 1 187 ? 23.889 8.468 -11.457 1.00 78.88 187 ASN A C 1
ATOM 1511 O O . ASN A 1 187 ? 23.160 7.669 -10.871 1.00 78.88 187 ASN A O 1
ATOM 1515 N N . HIS A 1 188 ? 24.925 8.079 -12.201 1.00 85.75 188 HIS A N 1
ATOM 1516 C CA . HIS A 1 188 ? 25.317 6.699 -12.456 1.00 85.75 188 HIS A CA 1
ATOM 1517 C C . HIS A 1 188 ? 26.848 6.605 -12.443 1.00 85.75 188 HIS A C 1
ATOM 1519 O O . HIS A 1 188 ? 27.439 6.415 -13.503 1.00 85.75 188 HIS A O 1
ATOM 1525 N N . PRO A 1 189 ? 27.507 6.763 -11.280 1.00 90.94 189 PRO A N 1
ATOM 1526 C CA . PRO A 1 189 ? 28.965 6.743 -11.201 1.00 90.94 189 PRO A CA 1
ATOM 1527 C C . PRO A 1 189 ? 29.539 5.381 -11.613 1.00 90.94 189 PRO A C 1
ATOM 1529 O O . PRO A 1 189 ? 28.808 4.389 -11.738 1.00 90.94 189 PRO A O 1
ATOM 1532 N N . TYR A 1 190 ? 30.859 5.331 -11.804 1.00 93.81 190 TYR A N 1
ATOM 1533 C CA . TYR A 1 190 ? 31.558 4.092 -12.123 1.00 93.81 190 TYR A CA 1
ATOM 1534 C C . TYR A 1 190 ? 31.290 3.028 -11.037 1.00 93.81 190 TYR A C 1
ATOM 1536 O O . TYR A 1 190 ? 31.475 3.303 -9.846 1.00 93.81 190 TYR A O 1
ATOM 1544 N N . PRO A 1 191 ? 30.823 1.822 -11.404 1.00 94.12 191 PRO A N 1
ATOM 1545 C CA . PRO A 1 191 ? 30.419 0.808 -10.436 1.00 94.12 191 PRO A CA 1
ATOM 1546 C C . PRO A 1 191 ? 31.620 0.139 -9.756 1.00 94.12 191 PRO A C 1
ATOM 1548 O O . PRO A 1 191 ? 32.685 -0.027 -10.351 1.00 94.12 191 PRO A O 1
ATOM 1551 N N . ASN A 1 192 ? 31.424 -0.312 -8.514 1.00 92.00 192 ASN A N 1
ATOM 1552 C CA . ASN A 1 192 ? 32.324 -1.281 -7.880 1.00 92.00 192 ASN A CA 1
ATOM 1553 C C . ASN A 1 192 ? 32.046 -2.702 -8.409 1.00 92.00 192 ASN A C 1
ATOM 1555 O O . ASN A 1 192 ? 31.039 -2.930 -9.076 1.00 92.00 192 ASN A O 1
ATOM 1559 N N . ASP A 1 193 ? 32.916 -3.660 -8.086 1.00 89.94 193 ASP A N 1
ATOM 1560 C CA . ASP A 1 193 ? 32.826 -5.049 -8.553 1.00 89.94 193 ASP A CA 1
ATOM 1561 C C . ASP A 1 193 ? 31.534 -5.765 -8.140 1.00 89.94 193 ASP A C 1
ATOM 1563 O O . ASP A 1 193 ? 30.951 -6.482 -8.953 1.00 89.94 193 ASP A O 1
ATOM 1567 N N . ILE A 1 194 ? 31.061 -5.538 -6.911 1.00 90.56 194 ILE A N 1
ATOM 1568 C CA . ILE A 1 194 ? 29.827 -6.141 -6.389 1.00 90.56 194 ILE A CA 1
ATOM 1569 C C . ILE A 1 194 ? 28.611 -5.655 -7.187 1.00 90.56 194 ILE A C 1
ATOM 1571 O O . ILE A 1 194 ? 27.791 -6.468 -7.615 1.00 90.56 194 ILE A O 1
ATOM 1575 N N . ASP A 1 195 ? 28.493 -4.345 -7.412 1.00 91.38 195 ASP A N 1
ATOM 1576 C CA . ASP A 1 195 ? 27.382 -3.752 -8.163 1.00 91.38 195 ASP A CA 1
ATOM 1577 C C . ASP A 1 195 ? 27.412 -4.159 -9.639 1.00 91.38 195 ASP A C 1
ATOM 1579 O O . ASP A 1 195 ? 26.362 -4.439 -10.226 1.00 91.38 195 ASP A O 1
ATOM 1583 N N . LEU A 1 196 ? 28.611 -4.229 -10.225 1.00 93.44 196 LEU A N 1
ATOM 1584 C CA . LEU A 1 196 ? 28.840 -4.683 -11.597 1.00 93.44 196 LEU A CA 1
ATOM 1585 C C . LEU A 1 196 ? 28.326 -6.105 -11.792 1.00 93.44 196 LEU A C 1
ATOM 1587 O O . LEU A 1 196 ? 27.482 -6.351 -12.654 1.00 93.44 196 LEU A O 1
ATOM 1591 N N . GLU A 1 197 ? 28.795 -7.023 -10.949 1.00 93.38 197 GLU A N 1
ATOM 1592 C CA . GLU A 1 197 ? 28.397 -8.422 -11.002 1.00 93.38 197 GLU A CA 1
ATOM 1593 C C . GLU A 1 197 ? 26.892 -8.572 -10.759 1.00 93.38 197 GLU A C 1
ATOM 1595 O O . GLU A 1 197 ? 26.185 -9.184 -11.560 1.00 93.38 197 GLU A O 1
ATOM 1600 N N . LYS A 1 198 ? 26.379 -7.977 -9.677 1.00 92.62 198 LYS A N 1
ATOM 1601 C CA . LYS A 1 198 ? 24.975 -8.103 -9.272 1.00 92.62 198 LYS A CA 1
ATOM 1602 C C . LYS A 1 198 ? 24.021 -7.642 -10.370 1.00 92.62 198 LYS A C 1
ATOM 1604 O O . LYS A 1 198 ? 23.026 -8.321 -10.629 1.00 92.62 198 LYS A O 1
ATOM 1609 N N . LYS A 1 199 ? 24.299 -6.495 -10.998 1.00 93.88 199 LYS A N 1
ATOM 1610 C CA . LYS A 1 199 ? 23.437 -5.940 -12.046 1.00 93.88 199 LYS A CA 1
ATOM 1611 C C . LYS A 1 199 ? 23.581 -6.688 -13.365 1.00 93.88 199 LYS A C 1
ATOM 1613 O O . LYS A 1 199 ? 22.556 -7.039 -13.941 1.00 93.88 199 LYS A O 1
ATOM 1618 N N . LEU A 1 200 ? 24.801 -7.002 -13.816 1.00 95.06 200 LEU A N 1
ATOM 1619 C CA . LEU A 1 200 ? 24.994 -7.772 -15.054 1.00 95.06 200 LEU A CA 1
ATOM 1620 C C . LEU A 1 200 ? 24.331 -9.153 -14.968 1.00 95.06 200 LEU A C 1
ATOM 1622 O O . LEU A 1 200 ? 23.665 -9.570 -15.910 1.00 95.06 200 LEU A O 1
ATOM 1626 N N . CYS A 1 201 ? 24.426 -9.827 -13.820 1.00 94.56 201 CYS A N 1
ATOM 1627 C CA . CYS A 1 201 ? 23.804 -11.133 -13.613 1.00 94.56 201 CYS A CA 1
ATOM 1628 C C . CYS A 1 201 ? 22.270 -11.083 -13.500 1.00 94.56 201 CYS A C 1
ATOM 1630 O O . CYS A 1 201 ? 21.644 -12.136 -13.539 1.00 94.56 201 CYS A O 1
ATOM 1632 N N . LYS A 1 202 ? 21.637 -9.912 -13.348 1.00 93.94 202 LYS A N 1
ATOM 1633 C CA . LYS A 1 202 ? 20.170 -9.790 -13.208 1.00 93.94 202 LYS A CA 1
ATOM 1634 C C . LYS A 1 202 ? 19.488 -9.042 -14.346 1.00 93.94 202 LYS A C 1
ATOM 1636 O O . LYS A 1 202 ? 18.282 -9.202 -14.519 1.00 93.94 202 LYS A O 1
ATOM 1641 N N . TYR A 1 203 ? 20.219 -8.223 -15.096 1.00 93.31 203 TYR A N 1
ATOM 1642 C CA . TYR A 1 203 ? 19.632 -7.365 -16.115 1.00 93.31 203 TYR A CA 1
ATOM 1643 C C . TYR A 1 203 ? 19.017 -8.195 -17.241 1.00 93.31 203 TYR A C 1
ATOM 1645 O O . TYR A 1 203 ? 19.716 -8.917 -17.950 1.00 93.31 203 TYR A O 1
ATOM 1653 N N . TYR A 1 204 ? 17.695 -8.108 -17.395 1.00 91.25 204 TYR A N 1
ATOM 1654 C CA . TYR A 1 204 ? 16.926 -9.071 -18.184 1.00 91.25 204 TYR A CA 1
ATOM 1655 C C . TYR A 1 204 ? 17.333 -9.146 -19.665 1.00 91.25 204 TYR A C 1
ATOM 1657 O O . TYR A 1 204 ? 17.210 -10.214 -20.258 1.00 91.25 204 TYR A O 1
ATOM 1665 N N . GLU A 1 205 ? 17.846 -8.064 -20.263 1.00 88.62 205 GLU A N 1
ATOM 1666 C CA . GLU A 1 205 ? 18.322 -8.076 -21.658 1.00 88.62 205 GLU A CA 1
ATOM 1667 C C . GLU A 1 205 ? 19.532 -9.003 -21.851 1.00 88.62 205 GLU A C 1
ATOM 1669 O O . GLU A 1 205 ? 19.704 -9.592 -22.915 1.00 88.62 205 GLU A O 1
ATOM 1674 N N . LEU A 1 206 ? 20.334 -9.204 -20.801 1.00 91.62 206 LEU A N 1
ATOM 1675 C CA . LEU A 1 206 ? 21.498 -10.089 -20.818 1.00 91.62 206 LEU A CA 1
ATOM 1676 C C . LEU A 1 206 ? 21.151 -11.549 -20.515 1.00 91.62 206 LEU A C 1
ATOM 1678 O O . LEU A 1 206 ? 22.024 -12.410 -20.620 1.00 91.62 206 LEU A O 1
ATOM 1682 N N . LYS A 1 207 ? 19.892 -11.850 -20.168 1.00 91.81 207 LYS A N 1
ATOM 1683 C CA . LYS A 1 207 ? 19.440 -13.187 -19.756 1.00 91.81 207 LYS A CA 1
ATOM 1684 C C . LYS A 1 207 ? 19.886 -14.280 -20.718 1.00 91.81 207 LYS A C 1
ATOM 1686 O O . LYS A 1 207 ? 20.430 -15.288 -20.276 1.00 91.81 207 LYS A O 1
ATOM 1691 N N . ASN A 1 208 ? 19.629 -14.098 -22.011 1.00 90.00 208 ASN A N 1
ATOM 1692 C CA . ASN A 1 208 ? 19.898 -15.128 -23.012 1.00 90.00 208 ASN A CA 1
ATOM 1693 C C . ASN A 1 208 ? 21.369 -15.148 -23.449 1.00 90.00 208 ASN A C 1
ATOM 1695 O O . ASN A 1 208 ? 21.861 -16.210 -23.810 1.00 90.00 208 ASN A O 1
ATOM 1699 N N . ILE A 1 209 ? 22.080 -14.021 -23.327 1.00 91.31 209 ILE A N 1
ATOM 1700 C CA . ILE A 1 209 ? 23.517 -13.917 -23.617 1.00 91.31 209 ILE A CA 1
ATOM 1701 C C . ILE A 1 209 ? 24.328 -14.642 -22.536 1.00 91.31 209 ILE A C 1
ATOM 1703 O O . ILE A 1 209 ? 25.167 -15.481 -22.845 1.00 91.31 209 ILE A O 1
ATOM 1707 N N . ILE A 1 210 ? 24.055 -14.355 -21.258 1.00 93.88 210 ILE A N 1
ATOM 1708 C CA . ILE A 1 210 ? 24.797 -14.927 -20.123 1.00 93.88 210 ILE A CA 1
ATOM 1709 C C . ILE A 1 210 ? 24.435 -16.408 -19.898 1.00 93.88 210 ILE A C 1
ATOM 1711 O O . ILE A 1 210 ? 25.263 -17.171 -19.408 1.00 93.88 210 ILE A O 1
ATOM 1715 N N . ASN A 1 211 ? 23.220 -16.842 -20.258 1.00 90.69 211 ASN A N 1
ATOM 1716 C CA . ASN A 1 211 ? 22.811 -18.251 -20.159 1.00 90.69 211 ASN A CA 1
ATOM 1717 C C . ASN A 1 211 ? 23.141 -19.102 -21.396 1.00 90.69 211 ASN A C 1
ATOM 1719 O O . ASN A 1 211 ? 22.788 -20.285 -21.419 1.00 90.69 211 ASN A O 1
ATOM 1723 N N . ASP A 1 212 ? 23.767 -18.546 -22.436 1.00 89.94 212 ASP A N 1
ATOM 1724 C CA . ASP A 1 212 ? 24.080 -19.321 -23.635 1.00 89.94 212 ASP A CA 1
ATOM 1725 C C . ASP A 1 212 ? 25.159 -20.371 -23.331 1.00 89.94 212 ASP A C 1
ATOM 1727 O O . ASP A 1 212 ? 26.315 -20.063 -23.055 1.00 89.94 212 ASP A O 1
ATOM 1731 N N . GLN A 1 213 ? 24.803 -21.651 -23.415 1.00 89.19 213 GLN A N 1
ATOM 1732 C CA . GLN A 1 213 ? 25.741 -22.744 -23.146 1.00 89.19 213 GLN A CA 1
ATOM 1733 C C . GLN A 1 213 ? 26.880 -22.825 -24.175 1.00 89.19 213 GLN A C 1
ATOM 1735 O O . GLN A 1 213 ? 27.879 -23.500 -23.931 1.00 89.19 213 GLN A O 1
ATOM 1740 N N . ARG A 1 214 ? 26.769 -22.132 -25.315 1.00 89.50 214 ARG A N 1
ATOM 1741 C CA . ARG A 1 214 ? 27.789 -22.129 -26.371 1.00 89.50 214 ARG A CA 1
ATOM 1742 C C . ARG A 1 214 ? 28.926 -21.143 -26.108 1.00 89.50 214 ARG A C 1
ATOM 1744 O O . ARG A 1 214 ? 29.989 -21.335 -26.680 1.00 89.50 214 ARG A O 1
ATOM 1751 N N . LEU A 1 215 ? 28.751 -20.148 -25.232 1.00 91.56 215 LEU A N 1
ATOM 1752 C CA . LEU A 1 215 ? 29.779 -19.140 -24.927 1.00 91.56 215 LEU A CA 1
ATOM 1753 C C . LEU A 1 215 ? 29.838 -18.775 -23.439 1.00 91.56 215 LEU A C 1
ATOM 1755 O O . LEU A 1 215 ? 28.891 -19.027 -22.704 1.00 91.56 215 LEU A O 1
ATOM 1759 N N . ASP A 1 216 ? 30.939 -18.173 -22.997 1.00 94.19 216 ASP A N 1
ATOM 1760 C CA . ASP A 1 216 ? 31.083 -17.623 -21.644 1.00 94.19 216 ASP A CA 1
ATOM 1761 C C . ASP A 1 216 ? 31.181 -16.089 -21.663 1.00 94.19 216 ASP A C 1
ATOM 1763 O O . ASP A 1 216 ? 31.758 -15.496 -22.575 1.00 94.19 216 ASP A O 1
ATOM 1767 N N . VAL A 1 217 ? 30.646 -15.430 -20.632 1.00 96.38 217 VAL A N 1
ATOM 1768 C CA . VAL A 1 217 ? 30.842 -13.988 -20.408 1.00 96.38 217 VAL A CA 1
ATOM 1769 C C . VAL A 1 217 ? 31.679 -13.800 -19.149 1.00 96.38 217 VAL A C 1
ATOM 1771 O O . VAL A 1 217 ? 31.264 -14.181 -18.055 1.00 96.38 217 VAL A O 1
ATOM 1774 N N . GLU A 1 218 ? 32.870 -13.228 -19.293 1.00 96.31 218 GLU A N 1
ATOM 1775 C CA . GLU A 1 218 ? 33.810 -13.005 -18.193 1.00 96.31 218 GLU A CA 1
ATOM 1776 C C . GLU A 1 218 ? 33.815 -11.531 -17.784 1.00 96.31 218 GLU A C 1
ATOM 1778 O O . GLU A 1 218 ? 33.943 -10.647 -18.624 1.00 96.31 218 GLU A O 1
ATOM 1783 N N . LEU A 1 219 ? 33.719 -11.260 -16.485 1.00 97.25 219 LEU A N 1
ATOM 1784 C CA . LEU A 1 219 ? 33.978 -9.952 -15.897 1.00 97.25 219 LEU A CA 1
ATOM 1785 C C . LEU A 1 219 ? 35.366 -9.959 -15.256 1.00 97.25 219 LEU A C 1
ATOM 1787 O O . LEU A 1 219 ? 35.630 -10.747 -14.349 1.00 97.25 219 LEU A O 1
ATOM 1791 N N . ILE A 1 220 ? 36.230 -9.057 -15.705 1.00 96.81 220 ILE A N 1
ATOM 1792 C CA . ILE A 1 220 ? 37.561 -8.806 -15.161 1.00 96.81 220 ILE A CA 1
ATOM 1793 C C . ILE A 1 220 ? 37.539 -7.400 -14.570 1.00 96.81 220 ILE A C 1
ATOM 1795 O O . ILE A 1 220 ? 37.537 -6.409 -15.296 1.00 96.81 220 ILE A O 1
ATOM 1799 N N . TYR A 1 221 ? 37.482 -7.305 -13.247 1.00 96.69 221 TYR A N 1
ATOM 1800 C CA . TYR A 1 221 ? 37.488 -6.031 -12.541 1.00 96.69 221 TYR A CA 1
ATOM 1801 C C . TYR A 1 221 ? 38.888 -5.715 -12.023 1.00 96.69 221 TYR A C 1
ATOM 1803 O O . TYR A 1 221 ? 39.400 -6.422 -11.152 1.00 96.69 221 TYR A O 1
ATOM 1811 N N . SER A 1 222 ? 39.472 -4.631 -12.522 1.00 95.88 222 SER A N 1
ATOM 1812 C CA . SER A 1 222 ? 40.741 -4.084 -12.048 1.00 95.88 222 SER A CA 1
ATOM 1813 C C . SER A 1 222 ? 40.454 -3.003 -11.009 1.00 95.88 222 SER A C 1
ATOM 1815 O O . SER A 1 222 ? 39.995 -1.902 -11.330 1.00 95.88 222 SER A O 1
ATOM 1817 N N . GLY A 1 223 ? 40.681 -3.334 -9.736 1.00 90.38 223 GLY A N 1
ATOM 1818 C CA . GLY A 1 223 ? 40.427 -2.424 -8.624 1.00 90.38 223 GLY A CA 1
ATOM 1819 C C . GLY A 1 223 ? 41.375 -1.223 -8.601 1.00 90.38 223 GLY A C 1
ATOM 1820 O O . GLY A 1 223 ? 42.455 -1.231 -9.191 1.00 90.38 223 GLY A O 1
ATOM 1821 N N . LYS A 1 224 ? 41.010 -0.181 -7.839 1.00 88.44 224 LYS A N 1
ATOM 1822 C CA . LYS A 1 224 ? 41.895 0.980 -7.596 1.00 88.44 224 LYS A CA 1
ATOM 1823 C C . LYS A 1 224 ? 43.203 0.595 -6.884 1.00 88.44 224 LYS A C 1
ATOM 1825 O O . LYS A 1 224 ? 44.170 1.347 -6.933 1.00 88.44 224 LYS A O 1
ATOM 1830 N N . ASP A 1 225 ? 43.229 -0.574 -6.248 1.00 85.69 225 ASP A N 1
ATOM 1831 C CA . ASP A 1 225 ? 44.397 -1.207 -5.631 1.00 85.69 225 ASP A CA 1
ATOM 1832 C C . ASP A 1 225 ? 45.323 -1.912 -6.643 1.00 85.69 225 ASP A C 1
ATOM 1834 O O . ASP A 1 225 ? 46.375 -2.419 -6.252 1.00 85.69 225 ASP A O 1
ATOM 1838 N N . GLY A 1 226 ? 44.953 -1.943 -7.928 1.00 80.31 226 GLY A N 1
ATOM 1839 C CA . GLY A 1 226 ? 45.703 -2.604 -8.993 1.00 80.31 226 GLY A CA 1
ATOM 1840 C C . GLY A 1 226 ? 45.574 -4.128 -8.995 1.00 80.31 226 GLY A C 1
ATOM 1841 O O . GLY A 1 226 ? 46.365 -4.790 -9.662 1.00 80.31 226 GLY A O 1
ATOM 1842 N N . LYS A 1 227 ? 44.623 -4.697 -8.238 1.00 86.69 227 LYS A N 1
ATOM 1843 C CA . LYS A 1 227 ? 44.353 -6.139 -8.241 1.00 86.69 227 LYS A CA 1
ATOM 1844 C C . LYS A 1 227 ? 43.191 -6.469 -9.165 1.00 86.69 227 LYS A C 1
ATOM 1846 O O . LYS A 1 227 ? 42.114 -5.883 -9.047 1.00 86.69 227 LYS A O 1
ATOM 1851 N N . ASP A 1 228 ? 43.398 -7.482 -9.997 1.00 91.12 228 ASP A N 1
ATOM 1852 C CA . ASP A 1 228 ? 42.370 -8.003 -10.889 1.00 91.12 228 ASP A CA 1
ATOM 1853 C C . ASP A 1 228 ? 41.541 -9.091 -10.203 1.00 91.12 228 ASP A C 1
ATOM 1855 O O . ASP A 1 228 ? 42.063 -9.981 -9.523 1.00 91.12 228 ASP A O 1
ATOM 1859 N N . ARG A 1 229 ? 40.226 -9.031 -10.403 1.00 91.94 229 ARG A N 1
ATOM 1860 C CA . ARG A 1 229 ? 39.255 -10.037 -9.965 1.00 91.94 229 ARG A CA 1
ATOM 1861 C C . ARG A 1 229 ? 38.505 -10.523 -11.191 1.00 91.94 229 ARG A C 1
ATOM 1863 O O . ARG A 1 229 ? 37.833 -9.737 -11.847 1.00 91.94 229 ARG A O 1
ATOM 1870 N N . THR A 1 230 ? 38.637 -11.807 -11.504 1.00 94.00 230 THR A N 1
ATOM 1871 C CA . THR A 1 230 ? 37.978 -12.414 -12.667 1.00 94.00 230 THR A CA 1
ATOM 1872 C C . THR A 1 230 ? 36.818 -13.285 -12.217 1.00 94.00 230 THR A C 1
ATOM 1874 O O . THR A 1 230 ? 36.960 -14.066 -11.274 1.00 94.00 230 THR A O 1
ATOM 1877 N N . LYS A 1 231 ? 35.678 -13.173 -12.899 1.00 94.12 231 LYS A N 1
ATOM 1878 C CA . LYS A 1 231 ? 34.499 -13.993 -12.642 1.00 94.12 231 LYS A CA 1
ATOM 1879 C C . LYS A 1 231 ? 33.741 -14.284 -13.929 1.00 94.12 231 LYS A C 1
ATOM 1881 O O . LYS A 1 231 ? 33.381 -13.369 -14.660 1.00 94.12 231 LYS A O 1
ATOM 1886 N N . THR A 1 232 ? 33.441 -15.553 -14.177 1.00 95.19 232 THR A N 1
ATOM 1887 C CA . THR A 1 232 ? 32.478 -15.938 -15.213 1.00 95.19 232 THR A CA 1
ATOM 1888 C C . THR A 1 232 ? 31.073 -15.620 -14.712 1.00 95.19 232 THR A C 1
ATOM 1890 O O . THR A 1 232 ? 30.660 -16.108 -13.654 1.00 95.19 232 THR A O 1
ATOM 1893 N N . LEU A 1 233 ? 30.353 -14.777 -15.445 1.00 96.00 233 LEU A N 1
ATOM 1894 C CA . LEU A 1 233 ? 29.005 -14.362 -15.090 1.00 96.00 233 LEU A CA 1
ATOM 1895 C C . LEU A 1 233 ? 28.032 -15.521 -15.291 1.00 96.00 233 LEU A C 1
ATOM 1897 O O . LEU A 1 233 ? 28.122 -16.278 -16.254 1.00 96.00 233 LEU A O 1
ATOM 1901 N N . LYS A 1 234 ? 27.080 -15.643 -14.369 1.00 94.75 234 LYS A N 1
ATOM 1902 C CA . LYS A 1 234 ? 25.952 -16.566 -14.475 1.00 94.75 234 LYS A CA 1
ATOM 1903 C C . LYS A 1 234 ? 24.694 -15.776 -14.217 1.00 94.75 234 LYS A C 1
ATOM 1905 O O . LYS A 1 234 ? 24.622 -15.045 -13.230 1.00 94.75 234 LYS A O 1
ATOM 1910 N N . PHE A 1 235 ? 23.720 -15.911 -15.105 1.00 93.81 235 PHE A N 1
ATOM 1911 C CA . PHE A 1 235 ? 22.486 -15.175 -14.943 1.00 93.81 235 PHE A CA 1
ATOM 1912 C C . PHE A 1 235 ? 21.761 -15.676 -13.697 1.00 93.81 235 PHE A C 1
ATOM 1914 O O . PHE A 1 235 ? 21.845 -16.849 -13.329 1.00 93.81 235 PHE A O 1
ATOM 1921 N N . PHE A 1 236 ? 21.050 -14.768 -13.047 1.00 91.00 236 PHE A N 1
ATOM 1922 C CA . PHE A 1 236 ? 20.216 -15.066 -11.906 1.00 91.00 236 PHE A CA 1
ATOM 1923 C C . PHE A 1 236 ? 19.195 -16.143 -12.280 1.00 91.00 236 PHE A C 1
ATOM 1925 O O . PHE A 1 236 ? 18.361 -15.955 -13.169 1.00 91.00 236 PHE A O 1
ATOM 1932 N N . ASP A 1 237 ? 19.257 -17.262 -11.567 1.00 86.31 237 ASP A N 1
ATOM 1933 C CA . ASP A 1 237 ? 18.339 -18.377 -11.733 1.00 86.31 237 ASP A CA 1
ATOM 1934 C C . ASP A 1 237 ? 17.698 -18.745 -10.395 1.00 86.31 237 ASP A C 1
ATOM 1936 O O . ASP A 1 237 ? 18.186 -18.394 -9.319 1.00 86.31 237 ASP A O 1
ATOM 1940 N N . TYR A 1 238 ? 16.563 -19.425 -10.473 1.00 87.50 238 TYR A N 1
ATOM 1941 C CA . TYR A 1 238 ? 15.748 -19.800 -9.326 1.00 87.50 238 TYR A CA 1
ATOM 1942 C C . TYR A 1 238 ? 15.031 -21.115 -9.611 1.00 87.50 238 TYR A C 1
ATOM 1944 O O . TYR A 1 238 ? 14.781 -21.458 -10.764 1.00 87.50 238 TYR A O 1
ATOM 1952 N N . ALA A 1 239 ? 14.670 -21.851 -8.561 1.00 87.88 239 ALA A N 1
ATOM 1953 C CA . ALA A 1 239 ? 13.858 -23.054 -8.703 1.00 87.88 239 ALA A CA 1
ATOM 1954 C C . ALA A 1 239 ? 12.447 -22.684 -9.193 1.00 87.88 239 ALA A C 1
ATOM 1956 O O . ALA A 1 239 ? 11.826 -21.763 -8.656 1.00 87.88 239 ALA A O 1
ATOM 1957 N N . LYS A 1 240 ? 11.947 -23.394 -10.212 1.00 90.88 240 LYS A N 1
ATOM 1958 C CA . LYS A 1 240 ? 10.728 -23.034 -10.957 1.00 90.88 240 LYS A CA 1
ATOM 1959 C C . LYS A 1 240 ? 9.677 -24.135 -10.875 1.00 90.88 240 LYS A C 1
ATOM 1961 O O . LYS A 1 240 ? 10.013 -25.316 -10.894 1.00 90.88 240 LYS A O 1
ATOM 1966 N N . GLU A 1 241 ? 8.413 -23.742 -10.813 1.00 90.25 241 GLU A N 1
ATOM 1967 C CA . GLU A 1 241 ? 7.247 -24.608 -11.018 1.00 90.25 241 GLU A CA 1
ATOM 1968 C C . GLU A 1 241 ? 6.482 -24.146 -12.253 1.00 90.25 241 GLU A C 1
ATOM 1970 O O . GLU A 1 241 ? 6.138 -22.969 -12.324 1.00 90.25 241 GLU A O 1
ATOM 1975 N N . ASP A 1 242 ? 6.218 -25.031 -13.214 1.00 90.62 242 ASP A N 1
ATOM 1976 C CA . ASP A 1 242 ? 5.431 -24.694 -14.407 1.00 90.62 242 ASP A CA 1
ATOM 1977 C C . ASP A 1 242 ? 3.990 -24.318 -14.050 1.00 90.62 242 ASP A C 1
ATOM 1979 O O . ASP A 1 242 ? 3.290 -25.055 -13.357 1.00 90.62 242 ASP A O 1
ATOM 1983 N N . LEU A 1 243 ? 3.524 -23.189 -14.588 1.00 88.19 243 LEU A N 1
ATOM 1984 C CA . LEU A 1 243 ? 2.148 -22.730 -14.444 1.00 88.19 243 LEU A CA 1
ATOM 1985 C C . LEU A 1 243 ? 1.386 -22.928 -15.750 1.00 88.19 243 LEU A C 1
ATOM 1987 O O . LEU A 1 243 ? 1.791 -22.466 -16.817 1.00 88.19 243 LEU A O 1
ATOM 1991 N N . GLN A 1 244 ? 0.247 -23.606 -15.644 1.00 84.25 244 GLN A N 1
ATOM 1992 C CA . GLN A 1 244 ? -0.673 -23.844 -16.753 1.00 84.25 244 GLN A CA 1
ATOM 1993 C C . GLN A 1 244 ? -1.764 -22.767 -16.804 1.00 84.25 244 GLN A C 1
ATOM 1995 O O . GLN A 1 244 ? -2.073 -22.184 -15.761 1.00 84.25 244 GLN A O 1
ATOM 2000 N N . PRO A 1 245 ? -2.394 -22.520 -17.970 1.00 85.50 245 PRO A N 1
ATOM 2001 C CA . PRO A 1 245 ? -2.105 -23.137 -19.270 1.00 85.50 245 PRO A CA 1
ATOM 2002 C C . PRO A 1 245 ? -0.900 -22.491 -19.969 1.00 85.50 245 PRO A C 1
ATOM 2004 O O . PRO A 1 245 ? -0.571 -21.343 -19.693 1.00 85.50 245 PRO A O 1
ATOM 2007 N N . VAL A 1 246 ? -0.279 -23.197 -20.911 1.00 90.50 246 VAL A N 1
ATOM 2008 C CA . VAL A 1 246 ? 0.668 -22.625 -21.886 1.00 90.50 246 VAL A CA 1
ATOM 2009 C C . VAL A 1 246 ? -0.112 -22.131 -23.108 1.00 90.50 246 VAL A C 1
ATOM 2011 O O . VAL A 1 246 ? -1.053 -22.795 -23.538 1.00 90.50 246 VAL A O 1
ATOM 2014 N N . LEU A 1 247 ? 0.260 -20.979 -23.678 1.00 92.19 247 LEU A N 1
ATOM 2015 C CA . LEU A 1 247 ? -0.265 -20.555 -24.984 1.00 92.19 247 LEU A CA 1
ATOM 2016 C C . LEU A 1 247 ? 0.725 -20.912 -26.082 1.00 92.19 247 LEU A C 1
ATOM 2018 O O . LEU A 1 247 ? 1.920 -20.686 -25.911 1.00 92.19 247 LEU A O 1
ATOM 2022 N N . GLU A 1 248 ? 0.243 -21.394 -27.223 1.00 93.56 248 GLU A N 1
ATOM 2023 C CA . GLU A 1 248 ? 1.090 -21.712 -28.374 1.00 93.56 248 GLU A CA 1
ATOM 2024 C C . GLU A 1 248 ? 0.426 -21.269 -29.680 1.00 93.56 248 GLU A C 1
ATOM 2026 O O . GLU A 1 248 ? -0.790 -21.355 -29.838 1.00 93.56 248 GLU A O 1
ATOM 2031 N N . ASN A 1 249 ? 1.244 -20.804 -30.626 1.00 91.75 249 ASN A N 1
ATOM 2032 C CA . ASN A 1 249 ? 0.839 -20.418 -31.982 1.00 91.75 249 ASN A CA 1
ATOM 2033 C C . ASN A 1 249 ? -0.329 -19.408 -32.074 1.00 91.75 249 ASN A C 1
ATOM 2035 O O . ASN A 1 249 ? -1.190 -19.534 -32.945 1.00 91.75 249 ASN A O 1
ATOM 2039 N N . ILE A 1 250 ? -0.336 -18.367 -31.235 1.00 94.94 250 ILE A N 1
ATOM 2040 C CA . ILE A 1 250 ? -1.381 -17.326 -31.243 1.00 94.94 250 ILE A CA 1
ATOM 2041 C C . ILE A 1 250 ? -1.011 -16.187 -32.215 1.00 94.94 250 ILE A C 1
ATOM 2043 O O . ILE A 1 250 ? 0.011 -15.529 -32.006 1.00 94.94 250 ILE A O 1
ATOM 2047 N N . PRO A 1 251 ? -1.793 -15.908 -33.273 1.00 92.25 251 PRO A N 1
ATOM 2048 C CA . PRO A 1 251 ? -1.528 -14.789 -34.181 1.00 92.25 251 PRO A CA 1
ATOM 2049 C C . PRO A 1 251 ? -1.837 -13.435 -33.519 1.00 92.25 251 PRO A C 1
ATOM 2051 O O . PRO A 1 251 ? -2.857 -13.290 -32.861 1.00 92.25 251 PRO A O 1
ATOM 2054 N N . LEU A 1 252 ? -1.010 -12.406 -33.750 1.00 89.31 252 LEU A N 1
ATOM 2055 C CA . LEU A 1 252 ? -1.209 -11.071 -33.146 1.00 89.31 252 LEU A CA 1
ATOM 2056 C C . LEU A 1 252 ? -2.224 -10.177 -33.887 1.00 89.31 252 LEU A C 1
ATOM 2058 O O . LEU A 1 252 ? -2.449 -9.033 -33.491 1.00 89.31 252 LEU A O 1
ATOM 2062 N N . GLY A 1 253 ? -2.813 -10.649 -34.992 1.00 83.50 253 GLY A N 1
ATOM 2063 C CA . GLY A 1 253 ? -3.818 -9.890 -35.749 1.00 83.50 253 GLY A CA 1
ATOM 2064 C C . GLY A 1 253 ? -3.309 -8.544 -36.288 1.00 83.50 253 GLY A C 1
ATOM 2065 O O . GLY A 1 253 ? -4.058 -7.562 -36.311 1.00 83.50 253 GLY A O 1
ATOM 2066 N N . ILE A 1 254 ? -2.026 -8.489 -36.660 1.00 87.75 254 ILE A N 1
ATOM 2067 C CA . ILE A 1 254 ? -1.392 -7.373 -37.368 1.00 87.75 254 ILE A CA 1
ATOM 2068 C C . ILE A 1 254 ? -1.289 -7.773 -38.839 1.00 87.75 254 ILE A C 1
ATOM 2070 O O . ILE A 1 254 ? -0.765 -8.843 -39.145 1.00 87.75 254 ILE A O 1
ATOM 2074 N N . ASP A 1 255 ? -1.786 -6.915 -39.729 1.00 85.25 255 ASP A N 1
ATOM 2075 C CA . ASP A 1 255 ? -1.727 -7.122 -41.178 1.00 85.25 255 ASP A CA 1
ATOM 2076 C C . ASP A 1 255 ? -0.310 -6.834 -41.701 1.00 85.25 255 ASP A C 1
ATOM 2078 O O . ASP A 1 255 ? -0.002 -5.758 -42.213 1.00 85.25 255 ASP A O 1
ATOM 2082 N N . TYR A 1 256 ? 0.591 -7.780 -41.445 1.00 85.94 256 TYR A N 1
ATOM 2083 C CA . TYR A 1 256 ? 1.968 -7.791 -41.918 1.00 85.94 256 TYR A CA 1
ATOM 2084 C C . TYR A 1 256 ? 2.381 -9.226 -42.228 1.00 85.94 256 TYR A C 1
ATOM 2086 O O . TYR A 1 256 ? 2.081 -10.149 -41.464 1.00 85.94 256 TYR A O 1
ATOM 2094 N N . LYS A 1 257 ? 3.108 -9.389 -43.331 1.00 85.69 257 LYS A N 1
ATOM 2095 C CA . LYS A 1 257 ? 3.771 -10.632 -43.705 1.00 85.69 257 LYS A CA 1
ATOM 2096 C C . LYS A 1 257 ? 5.240 -10.350 -43.975 1.00 85.69 257 LYS A C 1
ATOM 2098 O O . LYS A 1 257 ? 5.555 -9.335 -44.596 1.00 85.69 257 LYS A O 1
ATOM 2103 N N . ASP A 1 258 ? 6.106 -11.227 -43.484 1.00 83.88 258 ASP A N 1
ATOM 2104 C CA . ASP A 1 258 ? 7.521 -11.204 -43.841 1.00 83.88 258 ASP A CA 1
ATOM 2105 C C . ASP A 1 258 ? 7.748 -11.703 -45.281 1.00 83.88 258 ASP A C 1
ATOM 2107 O O . ASP A 1 258 ? 6.800 -12.002 -46.014 1.00 83.88 258 ASP A O 1
ATOM 2111 N N . GLU A 1 259 ? 9.014 -11.751 -45.697 1.00 79.62 259 GLU A N 1
ATOM 2112 C CA . GLU A 1 259 ? 9.427 -12.171 -47.044 1.00 79.62 259 GLU A CA 1
ATOM 2113 C C . GLU A 1 259 ? 8.996 -13.610 -47.375 1.00 79.62 259 GLU A C 1
ATOM 2115 O O . GLU A 1 259 ? 8.715 -13.917 -48.533 1.00 79.62 259 GLU A O 1
ATOM 2120 N N . ASP A 1 260 ? 8.829 -14.450 -46.351 1.00 81.19 260 ASP A N 1
ATOM 2121 C CA . ASP A 1 260 ? 8.374 -15.838 -46.457 1.00 81.19 260 ASP A CA 1
ATOM 2122 C C . ASP A 1 260 ? 6.838 -15.974 -46.382 1.00 81.19 260 ASP A C 1
ATOM 2124 O O . ASP A 1 260 ? 6.287 -17.078 -46.408 1.00 81.19 260 ASP A O 1
ATOM 2128 N N . GLY A 1 261 ? 6.104 -14.859 -46.285 1.00 83.12 261 GLY A N 1
ATOM 2129 C CA . GLY A 1 261 ? 4.643 -14.836 -46.210 1.00 83.12 261 GLY A CA 1
ATOM 2130 C C . GLY A 1 261 ? 4.065 -15.149 -44.823 1.00 83.12 261 GLY A C 1
ATOM 2131 O O . GLY A 1 261 ? 2.838 -15.316 -44.700 1.00 83.12 261 GLY A O 1
ATOM 2132 N N . ASN A 1 262 ? 4.907 -15.207 -43.787 1.00 85.44 262 ASN A N 1
ATOM 2133 C CA . ASN A 1 262 ? 4.527 -15.509 -42.413 1.00 85.44 262 ASN A CA 1
ATOM 2134 C C . ASN A 1 262 ? 4.083 -14.253 -41.659 1.00 85.44 262 ASN A C 1
ATOM 2136 O O . ASN A 1 262 ? 4.684 -13.184 -41.747 1.00 85.44 262 ASN A O 1
ATOM 2140 N N . GLY A 1 263 ? 3.012 -14.396 -40.876 1.00 89.00 263 GLY A N 1
ATOM 2141 C CA . GLY A 1 263 ? 2.518 -13.340 -39.995 1.00 89.00 263 GLY A CA 1
ATOM 2142 C C . GLY A 1 263 ? 3.199 -13.324 -38.624 1.00 89.00 263 GLY A C 1
ATOM 2143 O O . GLY A 1 263 ? 3.900 -14.258 -38.216 1.00 89.00 263 GLY A O 1
ATOM 2144 N N . ILE A 1 264 ? 2.932 -12.262 -37.865 1.00 92.50 264 ILE A N 1
ATOM 2145 C CA . ILE A 1 264 ? 3.425 -12.131 -36.492 1.00 92.50 264 ILE A CA 1
ATOM 2146 C C . ILE A 1 264 ? 2.579 -12.997 -35.553 1.00 92.50 264 ILE A C 1
ATOM 2148 O O . ILE A 1 264 ? 1.357 -12.836 -35.480 1.00 92.50 264 ILE A O 1
ATOM 2152 N N . LYS A 1 265 ? 3.232 -13.889 -34.804 1.00 93.62 265 LYS A N 1
ATOM 2153 C CA . LYS A 1 265 ? 2.575 -14.761 -33.823 1.00 93.62 265 LYS A CA 1
ATOM 2154 C C . LYS A 1 265 ? 3.403 -14.948 -32.556 1.00 93.62 265 LYS A C 1
ATOM 2156 O O . LYS A 1 265 ? 4.630 -14.867 -32.587 1.00 93.62 265 LYS A O 1
ATOM 2161 N N . ILE A 1 266 ? 2.714 -15.253 -31.463 1.00 95.00 266 ILE A N 1
ATOM 2162 C CA . ILE A 1 266 ? 3.278 -15.823 -30.243 1.00 95.00 266 ILE A CA 1
ATOM 2163 C C . ILE A 1 266 ? 3.494 -17.313 -30.520 1.00 95.00 266 ILE A C 1
ATOM 2165 O O . ILE A 1 266 ? 2.532 -18.066 -30.661 1.00 95.00 266 ILE A O 1
ATOM 2169 N N . ILE A 1 267 ? 4.752 -17.732 -30.640 1.00 94.81 267 ILE A N 1
ATOM 2170 C CA . ILE A 1 267 ? 5.128 -19.142 -30.799 1.00 94.81 267 ILE A CA 1
ATOM 2171 C C . ILE A 1 267 ? 4.760 -19.903 -29.526 1.00 94.81 267 ILE A C 1
ATOM 2173 O O . ILE A 1 267 ? 4.068 -20.914 -29.606 1.00 94.81 267 ILE A O 1
ATOM 2177 N N . SER A 1 268 ? 5.169 -19.383 -28.367 1.00 94.81 268 SER A N 1
ATOM 2178 C CA . SER A 1 268 ? 4.854 -19.963 -27.061 1.00 94.81 268 SER A CA 1
ATOM 2179 C C . SER A 1 268 ? 4.823 -18.897 -25.969 1.00 94.81 268 SER A C 1
ATOM 2181 O O . SER A 1 268 ? 5.691 -18.028 -25.961 1.00 94.81 268 SER A O 1
ATOM 2183 N N . ALA A 1 269 ? 3.910 -18.998 -25.008 1.00 96.19 269 ALA A N 1
ATOM 2184 C CA . ALA A 1 269 ? 3.920 -18.229 -23.768 1.00 96.19 269 ALA A CA 1
ATOM 2185 C C . ALA A 1 269 ? 3.825 -19.178 -22.570 1.00 96.19 269 ALA A C 1
ATOM 2187 O O . ALA A 1 269 ? 2.856 -19.928 -22.438 1.00 96.19 269 ALA A O 1
ATOM 2188 N N . ARG A 1 270 ? 4.846 -19.148 -21.710 1.00 95.69 270 ARG A N 1
ATOM 2189 C CA . ARG A 1 270 ? 4.984 -19.991 -20.516 1.00 95.69 270 ARG A CA 1
ATOM 2190 C C . ARG A 1 270 ? 5.244 -19.118 -19.300 1.00 95.69 270 ARG A C 1
ATOM 2192 O O . ARG A 1 270 ? 5.955 -18.119 -19.398 1.00 95.69 270 ARG A O 1
ATOM 2199 N N . ALA A 1 271 ? 4.681 -19.502 -18.164 1.00 95.06 271 ALA A N 1
ATOM 2200 C CA . ALA A 1 271 ? 4.926 -18.853 -16.887 1.00 95.06 271 ALA A CA 1
ATOM 2201 C C . ALA A 1 271 ? 5.321 -19.896 -15.844 1.00 95.06 271 ALA A C 1
ATOM 2203 O O . ALA A 1 271 ? 4.933 -21.060 -15.938 1.00 95.06 271 ALA A O 1
ATOM 2204 N N . TRP A 1 272 ? 6.067 -19.453 -14.842 1.00 93.38 272 TRP A N 1
ATOM 2205 C CA . TRP A 1 272 ? 6.534 -20.263 -13.735 1.00 93.38 272 TRP A CA 1
ATOM 2206 C C . TRP A 1 272 ? 6.376 -19.533 -12.414 1.00 93.38 272 TRP A C 1
ATOM 2208 O O . TRP A 1 272 ? 6.517 -18.309 -12.353 1.00 93.38 272 TRP A O 1
ATOM 2218 N N . LYS A 1 273 ? 6.191 -20.307 -11.347 1.00 91.69 273 LYS A N 1
ATOM 2219 C CA . LYS A 1 273 ? 6.311 -19.842 -9.969 1.00 91.69 273 LYS A CA 1
ATOM 2220 C C . LYS A 1 273 ? 7.731 -20.063 -9.456 1.00 91.69 273 LYS A C 1
ATOM 2222 O O . LYS A 1 273 ? 8.256 -21.173 -9.538 1.00 91.69 273 LYS A O 1
ATOM 2227 N N . ALA A 1 274 ? 8.346 -19.028 -8.902 1.00 88.06 274 ALA A N 1
ATOM 2228 C CA . ALA A 1 274 ? 9.613 -19.105 -8.195 1.00 88.06 274 ALA A CA 1
ATOM 2229 C C . ALA A 1 274 ? 9.419 -19.765 -6.821 1.00 88.06 274 ALA A C 1
ATOM 2231 O O . ALA A 1 274 ? 8.554 -19.362 -6.040 1.00 88.06 274 ALA A O 1
ATOM 2232 N N . LYS A 1 275 ? 10.235 -20.777 -6.507 1.00 84.19 275 LYS A N 1
ATOM 2233 C CA . LYS A 1 275 ? 10.217 -21.474 -5.213 1.00 84.19 275 LYS A CA 1
ATOM 2234 C C . LYS A 1 275 ? 11.278 -20.909 -4.279 1.00 84.19 275 LYS A C 1
ATOM 2236 O O . LYS A 1 275 ? 12.452 -20.855 -4.634 1.00 84.19 275 LYS A O 1
ATOM 2241 N N . GLY A 1 276 ? 10.867 -20.527 -3.069 1.00 72.12 276 GLY A N 1
ATOM 2242 C CA . GLY A 1 276 ? 11.780 -20.104 -2.000 1.00 72.12 276 GLY A CA 1
ATOM 2243 C C . GLY A 1 276 ? 12.559 -18.816 -2.289 1.00 72.12 276 GLY A C 1
ATOM 2244 O O . GLY A 1 276 ? 13.543 -18.534 -1.613 1.00 72.12 276 GLY A O 1
ATOM 2245 N N . THR A 1 277 ? 12.176 -18.041 -3.306 1.00 80.56 277 THR A N 1
ATOM 2246 C CA . THR A 1 277 ? 12.839 -16.782 -3.666 1.00 80.56 277 THR A CA 1
ATOM 2247 C C . THR A 1 277 ? 11.823 -15.798 -4.227 1.00 80.56 277 THR A C 1
ATOM 2249 O O . THR A 1 277 ? 10.997 -16.157 -5.063 1.00 80.56 277 THR A O 1
ATOM 2252 N N . ARG A 1 278 ? 11.916 -14.548 -3.769 1.00 83.81 278 ARG A N 1
ATOM 2253 C CA . ARG A 1 278 ? 11.117 -13.418 -4.245 1.00 83.81 278 ARG A CA 1
ATOM 2254 C C . ARG A 1 278 ? 11.858 -12.716 -5.384 1.00 83.81 278 ARG A C 1
ATOM 2256 O O . ARG A 1 278 ? 13.036 -12.387 -5.255 1.00 83.81 278 ARG A O 1
ATOM 2263 N N . LEU A 1 279 ? 11.167 -12.503 -6.491 1.00 88.50 279 LEU A N 1
ATOM 2264 C CA . LEU A 1 279 ? 11.643 -11.814 -7.682 1.00 88.50 279 LEU A CA 1
ATOM 2265 C C . LEU A 1 279 ? 11.413 -10.298 -7.563 1.00 88.50 279 LEU A C 1
ATOM 2267 O O . LEU A 1 279 ? 10.464 -9.837 -6.927 1.00 88.50 279 LEU A O 1
ATOM 2271 N N . THR A 1 280 ? 12.277 -9.508 -8.199 1.00 90.44 280 THR A N 1
ATOM 2272 C CA . THR A 1 280 ? 12.239 -8.038 -8.148 1.00 90.44 280 THR A CA 1
ATOM 2273 C C . THR A 1 280 ? 11.334 -7.485 -9.251 1.00 90.44 280 THR A C 1
ATOM 2275 O O . THR A 1 280 ? 11.498 -7.853 -10.415 1.00 90.44 280 THR A O 1
ATOM 2278 N N . LEU A 1 281 ? 10.420 -6.562 -8.925 1.00 84.56 281 LEU A N 1
ATOM 2279 C CA . LEU A 1 281 ? 9.439 -6.004 -9.876 1.00 84.56 281 LEU A CA 1
ATOM 2280 C C . LEU A 1 281 ? 9.881 -4.734 -10.623 1.00 84.56 281 LEU A C 1
ATOM 2282 O O . LEU A 1 281 ? 9.270 -4.384 -11.635 1.00 84.56 281 LEU A O 1
ATOM 2286 N N . SER A 1 282 ? 10.915 -4.032 -10.161 1.00 84.12 282 SER A N 1
ATOM 2287 C CA . SER A 1 282 ? 11.297 -2.720 -10.698 1.00 84.12 282 SER A CA 1
ATOM 2288 C C . SER A 1 282 ? 12.812 -2.503 -10.755 1.00 84.12 282 SER A C 1
ATOM 2290 O O . SER A 1 282 ? 13.590 -3.235 -10.143 1.00 84.12 282 SER A O 1
ATOM 2292 N N . GLY A 1 283 ? 13.222 -1.478 -11.510 1.00 84.06 283 GLY A N 1
ATOM 2293 C CA . GLY A 1 283 ? 14.621 -1.079 -11.682 1.00 84.06 283 GLY A CA 1
ATOM 2294 C C . GLY A 1 283 ? 15.427 -1.983 -12.621 1.00 84.06 283 GLY A C 1
ATOM 2295 O O . GLY A 1 283 ? 14.901 -2.898 -13.249 1.00 84.06 283 GLY A O 1
ATOM 2296 N N . GLU A 1 284 ? 16.734 -1.725 -12.701 1.00 84.00 284 GLU A N 1
ATOM 2297 C CA . GLU A 1 284 ? 17.687 -2.509 -13.510 1.00 84.00 284 GLU A CA 1
ATOM 2298 C C . GLU A 1 284 ? 17.908 -3.938 -12.975 1.00 84.00 284 GLU A C 1
ATOM 2300 O O . GLU A 1 284 ? 18.464 -4.784 -13.664 1.00 84.00 284 GLU A O 1
ATOM 2305 N N . GLU A 1 285 ? 17.452 -4.233 -11.755 1.00 88.44 285 GLU A N 1
ATOM 2306 C CA . GLU A 1 285 ? 17.497 -5.575 -11.160 1.00 88.44 285 GLU A CA 1
ATOM 2307 C C . GLU A 1 285 ? 16.165 -6.326 -11.277 1.00 88.44 285 GLU A C 1
ATOM 2309 O O . GLU A 1 285 ? 15.955 -7.312 -10.568 1.00 88.44 285 GLU A O 1
ATOM 2314 N N . LYS A 1 286 ? 15.241 -5.849 -12.120 1.00 90.81 286 LYS A N 1
ATOM 2315 C CA . LYS A 1 286 ? 13.944 -6.490 -12.334 1.00 90.81 286 LYS A CA 1
ATOM 2316 C C . LYS A 1 286 ? 14.131 -7.916 -12.859 1.00 90.81 286 LYS A C 1
ATOM 2318 O O . LYS A 1 286 ? 14.716 -8.120 -13.917 1.00 90.81 286 LYS A O 1
ATOM 2323 N N . THR A 1 287 ? 13.577 -8.886 -12.135 1.00 91.44 287 THR A N 1
ATOM 2324 C CA . THR A 1 287 ? 13.618 -10.322 -12.467 1.00 91.44 287 THR A CA 1
ATOM 2325 C C . THR A 1 287 ? 12.228 -10.960 -12.547 1.00 91.44 287 THR A C 1
ATOM 2327 O O . THR A 1 287 ? 12.095 -12.069 -13.061 1.00 91.44 287 THR A O 1
ATOM 2330 N N . ALA A 1 288 ? 11.190 -10.260 -12.079 1.00 92.81 288 ALA A N 1
ATOM 2331 C CA . ALA A 1 288 ? 9.794 -10.670 -12.167 1.00 92.81 288 ALA A CA 1
ATOM 2332 C C . ALA A 1 288 ? 9.147 -10.157 -13.464 1.00 92.81 288 ALA A C 1
ATOM 2334 O O . ALA A 1 288 ? 9.302 -8.985 -13.825 1.00 92.81 288 ALA A O 1
ATOM 2335 N N . GLY A 1 289 ? 8.377 -11.008 -14.142 1.00 94.19 289 GLY A N 1
ATOM 2336 C CA . GLY A 1 289 ? 7.674 -10.649 -15.377 1.00 94.19 289 GLY A CA 1
ATOM 2337 C C . GLY A 1 289 ? 7.747 -11.709 -16.464 1.00 94.19 289 GLY A C 1
ATOM 2338 O O . GLY A 1 289 ? 8.444 -12.716 -16.343 1.00 94.19 289 GLY A O 1
ATOM 2339 N N . LEU A 1 290 ? 7.032 -11.451 -17.557 1.00 95.19 290 LEU A N 1
ATOM 2340 C CA . LEU A 1 290 ? 7.166 -12.204 -18.794 1.00 95.19 290 LEU A CA 1
ATOM 2341 C C . LEU A 1 290 ? 8.284 -11.587 -19.636 1.00 95.19 290 LEU A C 1
ATOM 2343 O O . LEU A 1 290 ? 8.169 -10.441 -20.071 1.00 95.19 290 LEU A O 1
ATOM 2347 N N . SER A 1 291 ? 9.352 -12.351 -19.846 1.00 94.38 291 SER A N 1
ATOM 2348 C CA . SER A 1 291 ? 10.419 -12.044 -20.798 1.00 94.38 291 SER A CA 1
ATOM 2349 C C . SER A 1 291 ? 9.857 -12.197 -22.207 1.00 94.38 291 SER A C 1
ATOM 2351 O O . SER A 1 291 ? 9.511 -13.306 -22.616 1.00 94.38 291 SER A O 1
ATOM 2353 N N . ILE A 1 292 ? 9.693 -11.092 -22.927 1.00 94.56 292 ILE A N 1
ATOM 2354 C CA . ILE A 1 292 ? 9.213 -11.107 -24.307 1.00 94.56 292 ILE A CA 1
ATOM 2355 C C . ILE A 1 292 ? 10.419 -11.271 -25.217 1.00 94.56 292 ILE A C 1
ATOM 2357 O O . ILE A 1 292 ? 11.234 -10.364 -25.351 1.00 94.56 292 ILE A O 1
ATOM 2361 N N . GLU A 1 293 ? 10.522 -12.431 -25.839 1.00 92.25 293 GLU A N 1
ATOM 2362 C CA . GLU A 1 293 ? 11.675 -12.872 -26.604 1.00 92.25 293 GLU A CA 1
ATOM 2363 C C . GLU A 1 293 ? 11.320 -12.995 -28.084 1.00 92.25 293 GLU A C 1
ATOM 2365 O O . GLU A 1 293 ? 10.206 -13.371 -28.447 1.00 92.25 293 GLU A O 1
ATOM 2370 N N . GLY A 1 294 ? 12.255 -12.665 -28.965 1.00 86.94 294 GLY A N 1
ATOM 2371 C CA . GLY A 1 294 ? 12.128 -12.972 -30.384 1.00 86.94 294 GLY A CA 1
ATOM 2372 C C . GLY A 1 294 ? 12.722 -14.334 -30.737 1.00 86.94 294 GLY A C 1
ATOM 2373 O O . GLY A 1 294 ? 13.416 -14.956 -29.937 1.00 86.94 294 GLY A O 1
ATOM 2374 N N . ASN A 1 295 ? 12.477 -14.786 -31.967 1.00 75.25 295 ASN A N 1
ATOM 2375 C CA . ASN A 1 295 ? 12.901 -16.113 -32.428 1.00 75.25 295 ASN A CA 1
ATOM 2376 C C . ASN A 1 295 ? 14.428 -16.339 -32.420 1.00 75.25 295 ASN A C 1
ATOM 2378 O O . ASN A 1 295 ? 14.868 -17.480 -32.355 1.00 75.25 295 ASN A O 1
ATOM 2382 N N . TYR A 1 296 ? 15.231 -15.271 -32.438 1.00 72.38 296 TYR A N 1
ATOM 2383 C CA . TYR A 1 296 ? 16.694 -15.327 -32.313 1.00 72.38 296 TYR A CA 1
ATOM 2384 C C . TYR A 1 296 ? 17.144 -15.050 -30.869 1.00 72.38 296 TYR A C 1
ATOM 2386 O O . TYR A 1 296 ? 18.188 -14.457 -30.637 1.00 72.38 296 TYR A O 1
ATOM 2394 N N . LYS A 1 297 ? 16.312 -15.417 -29.881 1.00 76.69 297 LYS A N 1
ATOM 2395 C CA . LYS A 1 297 ? 16.556 -15.293 -28.432 1.00 76.69 297 LYS A CA 1
ATOM 2396 C C . LYS A 1 297 ? 16.860 -13.868 -27.935 1.00 76.69 297 LYS A C 1
ATOM 2398 O O . LYS A 1 297 ? 17.319 -13.699 -26.809 1.00 76.69 297 LYS A O 1
ATOM 2403 N N . GLN A 1 298 ? 16.568 -12.828 -28.709 1.00 78.25 298 GLN A N 1
ATOM 2404 C CA . GLN A 1 298 ? 16.638 -11.447 -28.233 1.00 78.25 298 GLN A CA 1
ATOM 2405 C C . GLN A 1 298 ? 15.527 -11.161 -27.219 1.00 78.25 298 GLN A C 1
ATOM 2407 O O . GLN A 1 298 ? 14.383 -11.529 -27.471 1.00 78.25 298 GLN A O 1
ATOM 2412 N N . VAL A 1 299 ? 15.834 -10.480 -26.111 1.00 88.62 299 VAL A N 1
ATOM 2413 C CA . VAL A 1 299 ? 14.830 -10.084 -25.110 1.00 88.62 299 VAL A CA 1
ATOM 2414 C C . VAL A 1 299 ? 14.429 -8.625 -25.330 1.00 88.62 299 VAL A C 1
ATOM 2416 O O . VAL A 1 299 ? 15.260 -7.729 -25.251 1.00 88.62 299 VAL A O 1
ATOM 2419 N N . TYR A 1 300 ? 13.151 -8.387 -25.613 1.00 86.69 300 TYR A N 1
ATOM 2420 C CA . TYR A 1 300 ? 12.603 -7.070 -25.942 1.00 86.69 300 TYR A CA 1
ATOM 2421 C C . TYR A 1 300 ? 12.023 -6.318 -24.743 1.00 86.69 300 TYR A C 1
ATOM 2423 O O . TYR A 1 300 ? 12.038 -5.090 -24.718 1.00 86.69 300 TYR A O 1
ATOM 2431 N N . ASP A 1 301 ? 11.448 -7.038 -23.780 1.00 91.25 301 ASP A N 1
ATOM 2432 C CA . ASP A 1 301 ? 10.792 -6.463 -22.603 1.00 91.25 301 ASP A CA 1
ATOM 2433 C C . ASP A 1 301 ? 10.706 -7.519 -21.492 1.00 91.25 301 ASP A C 1
ATOM 2435 O O . ASP A 1 301 ? 10.652 -8.717 -21.771 1.00 91.25 301 ASP A O 1
ATOM 2439 N N . LEU A 1 302 ? 10.633 -7.074 -20.240 1.00 92.88 302 LEU A N 1
ATOM 2440 C CA . LEU A 1 302 ? 10.270 -7.893 -19.089 1.00 92.88 302 LEU A CA 1
ATOM 2441 C C . LEU A 1 302 ? 9.060 -7.249 -18.416 1.00 92.88 302 LEU A C 1
ATOM 2443 O O . LEU A 1 302 ? 9.179 -6.256 -17.689 1.00 92.88 302 LEU A O 1
ATOM 2447 N N . THR A 1 303 ? 7.868 -7.794 -18.661 1.00 92.88 303 THR A N 1
ATOM 2448 C CA . THR A 1 303 ? 6.624 -7.078 -18.356 1.00 92.88 303 THR A CA 1
ATOM 2449 C C . THR A 1 303 ? 5.497 -7.973 -17.859 1.00 92.88 303 THR A C 1
ATOM 2451 O O . THR A 1 303 ? 5.378 -9.136 -18.229 1.00 92.88 303 THR A O 1
ATOM 2454 N N . PHE A 1 304 ? 4.633 -7.394 -17.027 1.00 93.00 304 PHE A N 1
ATOM 2455 C CA . PHE A 1 304 ? 3.317 -7.937 -16.686 1.00 93.00 304 PHE A CA 1
ATOM 2456 C C . PHE A 1 304 ? 2.191 -7.131 -17.350 1.00 93.00 304 PHE A C 1
ATOM 2458 O O . PHE A 1 304 ? 1.036 -7.207 -16.939 1.00 93.00 304 PHE A O 1
ATOM 2465 N N . PHE A 1 305 ? 2.516 -6.287 -18.336 1.00 90.50 305 PHE A N 1
ATOM 2466 C CA . PHE A 1 305 ? 1.569 -5.384 -19.000 1.00 90.50 305 PHE A CA 1
ATOM 2467 C C . PHE A 1 305 ? 0.814 -4.435 -18.040 1.00 90.50 305 PHE A C 1
ATOM 2469 O O . PHE A 1 305 ? -0.280 -3.949 -18.356 1.00 90.50 305 PHE A O 1
ATOM 2476 N N . GLY A 1 306 ? 1.416 -4.150 -16.878 1.00 84.44 306 GLY A N 1
ATOM 2477 C CA . GLY A 1 306 ? 0.864 -3.330 -15.796 1.00 84.44 306 GLY A CA 1
ATOM 2478 C C . GLY A 1 306 ? 0.033 -4.102 -14.763 1.00 84.44 306 GLY A C 1
ATOM 2479 O O . GLY A 1 306 ? -0.500 -3.483 -13.840 1.00 84.44 306 GLY A O 1
ATOM 2480 N N . LEU A 1 307 ? -0.115 -5.427 -14.900 1.00 81.81 307 LEU A N 1
ATOM 2481 C CA . LEU A 1 307 ? -0.852 -6.268 -13.946 1.00 81.81 307 LEU A CA 1
ATOM 2482 C C . LEU A 1 307 ? -0.130 -6.430 -12.602 1.00 81.81 307 LEU A C 1
ATOM 2484 O O . LEU A 1 307 ? -0.781 -6.662 -11.589 1.00 81.81 307 LEU A O 1
ATOM 2488 N N . ASP A 1 308 ? 1.183 -6.235 -12.572 1.00 78.38 308 ASP A N 1
ATOM 2489 C CA . ASP A 1 308 ? 2.021 -6.209 -11.373 1.00 78.38 308 ASP A CA 1
ATOM 2490 C C . ASP A 1 308 ? 1.556 -5.182 -10.334 1.00 78.38 308 ASP A C 1
ATOM 2492 O O . ASP A 1 308 ? 1.602 -5.457 -9.140 1.00 78.38 308 ASP A O 1
ATOM 2496 N N . SER A 1 309 ? 0.997 -4.051 -10.775 1.00 73.50 309 SER A N 1
ATOM 2497 C CA . SER A 1 309 ? 0.389 -3.061 -9.872 1.00 73.50 309 SER A CA 1
ATOM 2498 C C . SER A 1 309 ? -0.874 -3.562 -9.154 1.00 73.50 309 SER A C 1
ATOM 2500 O O . SER A 1 309 ? -1.258 -3.013 -8.124 1.00 73.50 309 SER A O 1
ATOM 2502 N N . LYS A 1 310 ? -1.541 -4.588 -9.702 1.00 73.19 310 LYS A N 1
ATOM 2503 C CA . LYS A 1 310 ? -2.790 -5.164 -9.176 1.00 73.19 310 LYS A CA 1
ATOM 2504 C C . LYS A 1 310 ? -2.570 -6.482 -8.436 1.00 73.19 310 LYS A C 1
ATOM 2506 O O . LYS A 1 310 ? -3.326 -6.789 -7.523 1.00 73.19 310 LYS A O 1
ATOM 2511 N N . PHE A 1 311 ? -1.552 -7.245 -8.826 1.00 70.88 311 PHE A N 1
ATOM 2512 C CA . PHE A 1 311 ? -1.252 -8.579 -8.303 1.00 70.88 311 PHE A CA 1
ATOM 2513 C C . PHE A 1 311 ? 0.166 -8.651 -7.725 1.00 70.88 311 PHE A C 1
ATOM 2515 O O . PHE A 1 311 ? 0.864 -9.630 -7.955 1.00 70.88 311 PHE A O 1
ATOM 2522 N N . GLN A 1 312 ? 0.610 -7.617 -7.002 1.00 75.12 312 GLN A N 1
ATOM 2523 C CA . GLN A 1 312 ? 2.012 -7.461 -6.594 1.00 75.12 312 GLN A CA 1
ATOM 2524 C C . GLN A 1 312 ? 2.573 -8.701 -5.876 1.00 75.12 312 GLN A C 1
ATOM 2526 O O . GLN A 1 312 ? 3.615 -9.212 -6.273 1.00 75.12 312 GLN A O 1
ATOM 2531 N N . SER A 1 313 ? 1.851 -9.226 -4.880 1.00 73.56 313 SER A N 1
ATOM 2532 C CA . SER A 1 313 ? 2.291 -10.392 -4.099 1.00 73.56 313 SER A CA 1
ATOM 2533 C C . SER A 1 313 ? 2.485 -11.648 -4.959 1.00 73.56 313 SER A C 1
ATOM 2535 O O . SER A 1 313 ? 3.507 -12.320 -4.839 1.00 73.56 313 SER A O 1
ATOM 2537 N N . ALA A 1 314 ? 1.564 -11.945 -5.882 1.00 76.12 314 ALA A N 1
ATOM 2538 C CA . ALA A 1 314 ? 1.742 -13.058 -6.813 1.00 76.12 314 ALA A CA 1
ATOM 2539 C C . ALA A 1 314 ? 2.842 -12.754 -7.838 1.00 76.12 314 ALA A C 1
ATOM 2541 O O . ALA A 1 314 ? 3.703 -13.593 -8.075 1.00 76.12 314 ALA A O 1
ATOM 2542 N N . ALA A 1 315 ? 2.861 -11.544 -8.402 1.00 84.69 315 ALA A N 1
ATOM 2543 C CA . ALA A 1 315 ? 3.803 -11.124 -9.436 1.00 84.69 315 ALA A CA 1
ATOM 2544 C C . ALA A 1 315 ? 5.268 -11.244 -8.989 1.00 84.69 315 ALA A C 1
ATOM 2546 O O . ALA A 1 315 ? 6.113 -11.645 -9.781 1.00 84.69 315 ALA A O 1
ATOM 2547 N N . GLU A 1 316 ? 5.568 -10.988 -7.714 1.00 88.88 316 GLU A N 1
ATOM 2548 C CA . GLU A 1 316 ? 6.900 -11.184 -7.119 1.00 88.88 316 GLU A CA 1
ATOM 2549 C C . GLU A 1 316 ? 7.345 -12.649 -7.054 1.00 88.88 316 GLU A C 1
ATOM 2551 O O . GLU A 1 316 ? 8.492 -12.931 -6.733 1.00 88.88 316 GLU A O 1
ATOM 2556 N N . HIS A 1 317 ? 6.467 -13.591 -7.368 1.00 88.19 317 HIS A N 1
ATOM 2557 C CA . HIS A 1 317 ? 6.791 -15.007 -7.459 1.00 88.19 317 HIS A CA 1
ATOM 2558 C C . HIS A 1 317 ? 6.648 -15.530 -8.884 1.00 88.19 317 HIS A C 1
ATOM 2560 O O . HIS A 1 317 ? 6.912 -16.705 -9.104 1.00 88.19 317 HIS A O 1
ATOM 2566 N N . ILE A 1 318 ? 6.242 -14.704 -9.854 1.00 90.81 318 ILE A N 1
ATOM 2567 C CA . ILE A 1 318 ? 6.027 -15.151 -11.230 1.00 90.81 318 ILE A CA 1
ATOM 2568 C C . ILE A 1 318 ? 7.145 -14.663 -12.149 1.00 90.81 318 ILE A C 1
ATOM 2570 O O . ILE A 1 318 ? 7.446 -13.473 -12.251 1.00 90.81 318 ILE A O 1
ATOM 2574 N N . GLY A 1 319 ? 7.718 -15.604 -12.886 1.00 92.75 319 GLY A N 1
ATOM 2575 C CA . GLY A 1 319 ? 8.504 -15.328 -14.082 1.00 92.75 319 GLY A CA 1
ATOM 2576 C C . GLY A 1 319 ? 7.879 -16.012 -15.289 1.00 92.75 319 GLY A C 1
ATOM 2577 O O . GLY A 1 319 ? 7.064 -16.916 -15.146 1.00 92.75 319 GLY A O 1
ATOM 2578 N N . GLY A 1 320 ? 8.247 -15.607 -16.495 1.00 93.81 320 GLY A N 1
ATOM 2579 C CA . GLY A 1 320 ? 7.763 -16.267 -17.702 1.00 93.81 320 GLY A CA 1
ATOM 2580 C C . GLY A 1 320 ? 8.561 -15.905 -18.939 1.00 93.81 320 GLY A C 1
ATOM 2581 O O . GLY A 1 320 ? 9.412 -15.016 -18.908 1.00 93.81 320 GLY A O 1
ATOM 2582 N N . VAL A 1 321 ? 8.281 -16.606 -20.032 1.00 94.44 321 VAL A N 1
ATOM 2583 C CA . VAL A 1 321 ? 8.830 -16.335 -21.362 1.00 94.44 321 VAL A CA 1
ATOM 2584 C C . VAL A 1 321 ? 7.703 -16.355 -22.379 1.00 94.44 321 VAL A C 1
ATOM 2586 O O . VAL A 1 321 ? 6.867 -17.256 -22.382 1.00 94.44 321 VAL A O 1
ATOM 2589 N N . VAL A 1 322 ? 7.717 -15.372 -23.269 1.00 96.00 322 VAL A N 1
ATOM 2590 C CA . VAL A 1 322 ? 6.867 -15.295 -24.452 1.00 96.00 322 VAL A CA 1
ATOM 2591 C C . VAL A 1 322 ? 7.784 -15.238 -25.660 1.00 96.00 322 VAL A C 1
ATOM 2593 O O . VAL A 1 322 ? 8.500 -14.263 -25.820 1.00 96.00 322 VAL A O 1
ATOM 2596 N N . VAL A 1 323 ? 7.751 -16.247 -26.521 1.00 95.25 323 VAL A N 1
ATOM 2597 C CA . VAL A 1 323 ? 8.554 -16.299 -27.746 1.00 95.25 323 VAL A CA 1
ATOM 2598 C C . VAL A 1 323 ? 7.710 -15.824 -28.924 1.00 95.25 323 VAL A C 1
ATOM 2600 O O . VAL A 1 323 ? 6.624 -16.348 -29.170 1.00 95.25 323 VAL A O 1
ATOM 2603 N N . LEU A 1 324 ? 8.207 -14.839 -29.664 1.00 93.75 324 LEU A N 1
ATOM 2604 C CA . LEU A 1 324 ? 7.592 -14.268 -30.859 1.00 93.75 324 LEU A CA 1
ATOM 2605 C C . LEU A 1 324 ? 8.235 -14.819 -32.138 1.00 93.75 324 LEU A C 1
ATOM 2607 O O . LEU A 1 324 ? 9.423 -15.141 -32.158 1.00 93.75 324 LEU A O 1
ATOM 2611 N N . SER A 1 325 ? 7.467 -14.879 -33.230 1.00 91.44 325 SER A N 1
ATOM 2612 C CA . SER A 1 325 ? 7.979 -15.289 -34.545 1.00 91.44 325 SER A CA 1
ATOM 2613 C C . SER A 1 325 ? 9.040 -14.338 -35.111 1.00 91.44 325 SER A C 1
ATOM 2615 O O . SER A 1 325 ? 9.118 -13.168 -34.734 1.00 91.44 325 SER A O 1
ATOM 2617 N N . SER A 1 326 ? 9.845 -14.830 -36.060 1.00 85.12 326 SER A N 1
ATOM 2618 C CA . SER A 1 326 ? 10.823 -14.031 -36.821 1.00 85.12 326 SER A CA 1
ATOM 2619 C C . SER A 1 326 ? 10.187 -12.792 -37.465 1.00 85.12 326 SER A C 1
ATOM 2621 O O . SER A 1 326 ? 10.766 -11.707 -37.393 1.00 85.12 326 SER A O 1
ATOM 2623 N N . ALA A 1 327 ? 8.953 -12.920 -37.971 1.00 88.12 327 ALA A N 1
ATOM 2624 C CA . ALA A 1 327 ? 8.161 -11.823 -38.527 1.00 88.12 327 ALA A CA 1
ATOM 2625 C C . ALA A 1 327 ? 7.977 -10.634 -37.563 1.00 88.12 327 ALA A C 1
ATOM 2627 O O . ALA A 1 327 ? 7.778 -9.510 -38.019 1.00 88.12 327 ALA A O 1
ATOM 2628 N N . ALA A 1 328 ? 8.062 -10.837 -36.239 1.00 88.19 328 ALA A N 1
ATOM 2629 C CA . ALA A 1 328 ? 8.013 -9.741 -35.272 1.00 88.19 328 ALA A CA 1
ATOM 2630 C C . ALA A 1 328 ? 9.194 -8.775 -35.445 1.00 88.19 328 ALA A C 1
ATOM 2632 O O . ALA A 1 328 ? 8.988 -7.564 -35.440 1.00 88.19 328 ALA A O 1
ATOM 2633 N N . LYS A 1 329 ? 10.412 -9.302 -35.643 1.00 82.94 329 LYS A N 1
ATOM 2634 C CA . LYS A 1 329 ? 11.615 -8.493 -35.890 1.00 82.94 329 LYS A CA 1
ATOM 2635 C C . LYS A 1 329 ? 11.493 -7.754 -37.222 1.00 82.94 329 LYS A C 1
ATOM 2637 O O . LYS A 1 329 ? 11.637 -6.536 -37.249 1.00 82.94 329 LYS A O 1
ATOM 2642 N N . SER A 1 330 ? 11.125 -8.467 -38.287 1.00 82.50 330 SER A N 1
ATOM 2643 C CA . SER A 1 330 ? 10.945 -7.880 -39.621 1.00 82.50 330 SER A CA 1
ATOM 2644 C C . SER A 1 330 ? 9.893 -6.767 -39.622 1.00 82.50 330 SER A C 1
ATOM 2646 O O . SER A 1 330 ? 10.095 -5.718 -40.231 1.00 82.50 330 SER A O 1
ATOM 2648 N N . TYR A 1 331 ? 8.801 -6.938 -38.871 1.00 85.50 331 TYR A N 1
ATOM 2649 C CA . TYR A 1 331 ? 7.800 -5.891 -38.677 1.00 85.50 331 TYR A CA 1
ATOM 2650 C C . TYR A 1 331 ? 8.356 -4.679 -37.927 1.00 85.50 331 TYR A C 1
ATOM 2652 O O . TYR A 1 331 ? 8.079 -3.542 -38.313 1.00 85.50 331 TYR A O 1
ATOM 2660 N N . MET A 1 332 ? 9.129 -4.895 -36.858 1.00 82.06 332 MET A N 1
ATOM 2661 C CA . MET A 1 332 ? 9.741 -3.794 -36.117 1.00 82.06 332 MET A CA 1
ATOM 2662 C C . MET A 1 332 ? 10.684 -2.978 -37.010 1.00 82.06 332 MET A C 1
ATOM 2664 O O . MET A 1 332 ? 10.545 -1.754 -37.073 1.00 82.06 332 MET A O 1
ATOM 2668 N N . ASP A 1 333 ? 11.543 -3.655 -37.775 1.00 75.50 333 ASP A N 1
ATOM 2669 C CA . ASP A 1 333 ? 12.466 -3.033 -38.730 1.00 75.50 333 ASP A CA 1
ATOM 2670 C C . ASP A 1 333 ? 11.714 -2.317 -39.868 1.00 75.50 333 ASP A C 1
ATOM 2672 O O . ASP A 1 333 ? 12.060 -1.197 -40.259 1.00 75.50 333 ASP A O 1
ATOM 2676 N N . TYR A 1 334 ? 10.630 -2.914 -40.374 1.00 79.56 334 TYR A N 1
ATOM 2677 C CA . TYR A 1 334 ? 9.762 -2.301 -41.380 1.00 79.56 334 TYR A CA 1
ATOM 2678 C C . TYR A 1 334 ? 9.127 -1.003 -40.867 1.00 79.56 334 TYR A C 1
ATOM 2680 O O . TYR A 1 334 ? 9.219 0.039 -41.520 1.00 79.56 334 TYR A O 1
ATOM 2688 N N . MET A 1 335 ? 8.522 -1.031 -39.674 1.00 76.25 335 MET A N 1
ATOM 2689 C CA . MET A 1 335 ? 7.824 0.122 -39.096 1.00 76.25 335 MET A CA 1
ATOM 2690 C C . MET A 1 335 ? 8.745 1.316 -38.846 1.00 76.25 335 MET A C 1
ATOM 2692 O O . MET A 1 335 ? 8.286 2.459 -38.898 1.00 76.25 335 MET A O 1
ATOM 2696 N N . GLN A 1 336 ? 10.037 1.073 -38.640 1.00 63.66 336 GLN A N 1
ATOM 2697 C CA . GLN A 1 336 ? 11.052 2.114 -38.471 1.00 63.66 336 GLN A CA 1
ATOM 2698 C C . GLN A 1 336 ? 11.474 2.756 -39.795 1.00 63.66 336 GLN A C 1
ATOM 2700 O O . GLN A 1 336 ? 11.817 3.935 -39.824 1.00 63.66 336 GLN A O 1
ATOM 2705 N N . ASN A 1 337 ? 11.404 2.006 -40.895 1.00 63.44 337 ASN A N 1
ATOM 2706 C CA . ASN A 1 337 ? 11.833 2.449 -42.222 1.00 63.44 337 ASN A CA 1
ATOM 2707 C C . ASN A 1 337 ? 10.681 2.957 -43.109 1.00 63.44 337 ASN A C 1
ATOM 2709 O O . ASN A 1 337 ? 10.891 3.309 -44.271 1.00 63.44 337 ASN A O 1
ATOM 2713 N N . THR A 1 338 ? 9.459 3.034 -42.576 1.00 67.19 338 THR A N 1
ATOM 2714 C CA . THR A 1 338 ? 8.296 3.568 -43.303 1.00 67.19 338 THR A CA 1
ATOM 2715 C C . THR A 1 338 ? 8.310 5.099 -43.425 1.00 67.19 338 THR A C 1
ATOM 2717 O O . THR A 1 338 ? 8.998 5.806 -42.692 1.00 67.19 338 THR A O 1
ATOM 2720 N N . LYS A 1 339 ? 7.484 5.652 -44.333 1.00 56.25 339 LYS A N 1
ATOM 2721 C CA . LYS A 1 339 ? 7.293 7.114 -44.487 1.00 56.25 339 LYS A CA 1
ATOM 2722 C C . LYS A 1 339 ? 6.830 7.811 -43.198 1.00 56.25 339 LYS A C 1
ATOM 2724 O O . LYS A 1 339 ? 7.058 9.010 -43.046 1.00 56.25 339 LYS A O 1
ATOM 2729 N N . HIS A 1 340 ? 6.186 7.075 -42.290 1.00 60.59 340 HIS A N 1
ATOM 2730 C CA . HIS A 1 340 ? 5.717 7.559 -40.993 1.00 60.59 340 HIS A CA 1
ATOM 2731 C C . HIS A 1 340 ? 6.182 6.607 -39.887 1.00 60.59 340 HIS A C 1
ATOM 2733 O O . HIS A 1 340 ? 5.393 5.777 -39.431 1.00 60.59 340 HIS A O 1
ATOM 2739 N N . PRO A 1 341 ? 7.449 6.718 -39.453 1.00 65.06 341 PRO A N 1
ATOM 2740 C CA . PRO A 1 341 ? 8.019 5.763 -38.521 1.00 65.06 341 PRO A CA 1
ATOM 2741 C C . PRO A 1 341 ? 7.261 5.740 -37.195 1.00 65.06 341 PRO A C 1
ATOM 2743 O O . PRO A 1 341 ? 6.986 6.793 -36.609 1.00 65.06 341 PRO A O 1
ATOM 2746 N N . GLN A 1 342 ? 6.956 4.540 -36.702 1.00 67.88 342 GLN A N 1
ATOM 2747 C CA . GLN A 1 342 ? 6.345 4.345 -35.387 1.00 67.88 342 GLN A CA 1
ATOM 2748 C C . GLN A 1 342 ? 7.334 3.639 -34.451 1.00 67.88 342 GLN A C 1
ATOM 2750 O O . GLN A 1 342 ? 7.787 2.542 -34.779 1.00 67.88 342 GLN A O 1
ATOM 2755 N N . PRO A 1 343 ? 7.672 4.220 -33.284 1.00 71.00 343 PRO A N 1
ATOM 2756 C CA . PRO A 1 343 ? 8.470 3.519 -32.286 1.00 71.00 343 PRO A CA 1
ATOM 2757 C C . PRO A 1 343 ? 7.670 2.359 -31.686 1.00 71.00 343 PRO A C 1
ATOM 2759 O O . PRO A 1 343 ? 6.561 2.555 -31.187 1.00 71.00 343 PRO A O 1
ATOM 2762 N N . ILE A 1 344 ? 8.237 1.153 -31.740 1.00 81.06 344 ILE A N 1
ATOM 2763 C CA . ILE A 1 344 ? 7.677 -0.042 -31.087 1.00 81.06 344 ILE A CA 1
ATOM 2764 C C . ILE A 1 344 ? 8.351 -0.294 -29.739 1.00 81.06 344 ILE A C 1
ATOM 2766 O O . ILE A 1 344 ? 7.675 -0.672 -28.788 1.00 81.06 344 ILE A O 1
ATOM 2770 N N . LEU A 1 345 ? 9.652 -0.034 -29.632 1.00 76.94 345 LEU A N 1
ATOM 2771 C CA . LEU A 1 345 ? 10.404 -0.057 -28.379 1.00 76.94 345 LEU A CA 1
ATOM 2772 C C . LEU A 1 345 ? 10.566 1.367 -27.845 1.00 76.94 345 LEU A C 1
ATOM 2774 O O . LEU A 1 345 ? 10.665 2.324 -28.623 1.00 76.94 345 LEU A O 1
ATOM 2778 N N . LYS A 1 346 ? 10.604 1.518 -26.517 1.00 74.44 346 LYS A N 1
ATOM 2779 C CA . LYS A 1 346 ? 10.912 2.809 -25.899 1.00 74.44 346 LYS A CA 1
ATOM 2780 C C . LYS A 1 346 ? 12.333 3.223 -26.236 1.00 74.44 346 LYS A C 1
ATOM 2782 O O . LYS A 1 346 ? 13.239 2.398 -26.338 1.00 74.44 346 LYS A O 1
ATOM 2787 N N . ARG A 1 347 ? 12.558 4.538 -26.287 1.00 60.62 347 ARG A N 1
ATOM 2788 C CA . ARG A 1 347 ? 13.903 5.079 -26.501 1.00 60.62 347 ARG A CA 1
ATOM 2789 C C . ARG A 1 347 ? 14.882 4.599 -25.426 1.00 60.62 347 ARG A C 1
ATOM 2791 O O . ARG A 1 347 ? 15.985 4.212 -25.772 1.00 60.62 347 ARG A O 1
ATOM 2798 N N . THR A 1 348 ? 14.471 4.570 -24.161 1.00 60.22 348 THR A N 1
ATOM 2799 C CA . THR A 1 348 ? 15.310 4.180 -23.012 1.00 60.22 348 THR A CA 1
ATOM 2800 C C . THR A 1 348 ? 15.622 2.680 -22.935 1.00 60.22 348 THR A C 1
ATOM 2802 O O . THR A 1 348 ? 16.295 2.269 -21.990 1.00 60.22 348 THR A O 1
ATOM 2805 N N . ARG A 1 349 ? 15.119 1.880 -23.893 1.00 62.91 349 ARG A N 1
ATOM 2806 C CA . ARG A 1 349 ? 15.164 0.405 -23.935 1.00 62.91 349 ARG A CA 1
ATOM 2807 C C . ARG A 1 349 ? 14.507 -0.301 -22.745 1.00 62.91 349 ARG A C 1
ATOM 2809 O O . ARG A 1 349 ? 14.588 -1.506 -22.602 1.00 62.91 349 ARG A O 1
ATOM 2816 N N . GLU A 1 350 ? 13.718 0.419 -21.953 1.00 68.88 350 GLU A N 1
ATOM 2817 C CA . GLU A 1 350 ? 12.892 -0.168 -20.888 1.00 68.88 350 GLU A CA 1
ATOM 2818 C C . GLU A 1 350 ? 11.569 -0.713 -21.445 1.00 68.88 350 GLU A C 1
ATOM 2820 O O . GLU A 1 350 ? 10.470 -0.251 -21.091 1.00 68.88 350 GLU A O 1
ATOM 2825 N N . GLY A 1 351 ? 11.694 -1.661 -22.372 1.00 82.00 351 GLY A N 1
ATOM 2826 C CA . GLY A 1 351 ? 10.579 -2.387 -22.962 1.00 82.00 351 GLY A CA 1
ATOM 2827 C C . GLY A 1 351 ? 9.858 -1.673 -24.106 1.00 82.00 351 GLY A C 1
ATOM 2828 O O . GLY A 1 351 ? 10.366 -0.743 -24.742 1.00 82.00 351 GLY A O 1
ATOM 2829 N N . PHE A 1 352 ? 8.630 -2.117 -24.375 1.00 87.38 352 PHE A N 1
ATOM 2830 C CA . PHE A 1 352 ? 7.813 -1.623 -25.485 1.00 87.38 352 PHE A CA 1
ATOM 2831 C C . PHE A 1 352 ? 7.240 -0.214 -25.258 1.00 87.38 352 PHE A C 1
ATOM 2833 O O . PHE A 1 352 ? 6.869 0.174 -24.147 1.00 87.38 352 PHE A O 1
ATOM 2840 N N . GLU A 1 353 ? 7.079 0.540 -26.348 1.00 85.44 353 GLU A N 1
ATOM 2841 C CA . GLU A 1 353 ? 6.289 1.770 -26.392 1.00 85.44 353 GLU A CA 1
ATOM 2842 C C . GLU A 1 353 ? 4.802 1.417 -26.260 1.00 85.44 353 GLU A C 1
ATOM 2844 O O . GLU A 1 353 ? 4.191 0.829 -27.162 1.00 85.44 353 GLU A O 1
ATOM 2849 N N . THR A 1 354 ? 4.209 1.780 -25.122 1.00 86.00 354 THR A N 1
ATOM 2850 C CA . THR A 1 354 ? 2.864 1.333 -24.729 1.00 86.00 354 THR A CA 1
ATOM 2851 C C . THR A 1 354 ? 1.764 1.931 -25.606 1.00 86.00 354 THR A C 1
ATOM 2853 O O . THR A 1 354 ? 0.666 1.377 -25.710 1.00 86.00 354 THR A O 1
ATOM 2856 N N . GLY A 1 355 ? 2.053 3.044 -26.289 1.00 82.75 355 GLY A N 1
ATOM 2857 C CA . GLY A 1 355 ? 1.158 3.642 -27.275 1.00 82.75 355 GLY A CA 1
ATOM 2858 C C . GLY A 1 355 ? 1.058 2.872 -28.600 1.00 82.75 355 GLY A C 1
ATOM 2859 O O . GLY A 1 355 ? 0.068 3.056 -29.322 1.00 82.75 355 GLY A O 1
ATOM 2860 N N . SER A 1 356 ? 2.039 2.018 -28.920 1.00 86.12 356 SER A N 1
ATOM 2861 C CA . SER A 1 356 ? 2.160 1.357 -30.226 1.00 86.12 356 SER A CA 1
ATOM 2862 C C . SER A 1 356 ? 1.046 0.333 -30.486 1.00 86.12 356 SER A C 1
ATOM 2864 O O . SER A 1 356 ? 0.520 -0.302 -29.568 1.00 86.12 356 SER A O 1
ATOM 2866 N N . ASN A 1 357 ? 0.682 0.145 -31.762 1.00 87.81 357 ASN A N 1
ATOM 2867 C CA . ASN A 1 357 ? -0.278 -0.897 -32.147 1.00 87.81 357 ASN A CA 1
ATOM 2868 C C . ASN A 1 357 ? 0.249 -2.297 -31.794 1.00 87.81 357 ASN A C 1
ATOM 2870 O O . ASN A 1 357 ? -0.507 -3.139 -31.321 1.00 87.81 357 ASN A O 1
ATOM 2874 N N . PHE A 1 358 ? 1.560 -2.508 -31.951 1.00 90.44 358 PHE A N 1
ATOM 2875 C CA . PHE A 1 358 ? 2.230 -3.755 -31.593 1.00 90.44 358 PHE A CA 1
ATOM 2876 C C . PHE A 1 358 ? 2.018 -4.114 -30.119 1.00 90.44 358 PHE A C 1
ATOM 2878 O O . PHE A 1 358 ? 1.512 -5.192 -29.819 1.00 90.44 358 PHE A O 1
ATOM 2885 N N . TYR A 1 359 ? 2.319 -3.182 -29.205 1.00 92.38 359 TYR A N 1
ATOM 2886 C CA . TYR A 1 359 ? 2.133 -3.398 -27.771 1.00 92.38 359 TYR A CA 1
ATOM 2887 C C . TYR A 1 359 ? 0.675 -3.686 -27.419 1.00 92.38 359 TYR A C 1
ATOM 2889 O O . TYR A 1 359 ? 0.398 -4.612 -26.665 1.00 92.38 359 TYR A O 1
ATOM 2897 N N . LYS A 1 360 ? -0.271 -2.918 -27.973 1.00 92.06 360 LYS A N 1
ATOM 2898 C CA . LYS A 1 360 ? -1.705 -3.094 -27.695 1.00 92.06 360 LYS A CA 1
ATOM 2899 C C . LYS A 1 360 ? -2.214 -4.464 -28.133 1.00 92.06 360 LYS A C 1
ATOM 2901 O O . LYS A 1 360 ? -2.979 -5.076 -27.395 1.00 92.06 360 LYS A O 1
ATOM 2906 N N . LYS A 1 361 ? -1.784 -4.941 -29.304 1.00 92.88 361 LYS A N 1
ATOM 2907 C CA . LYS A 1 361 ? -2.138 -6.269 -29.821 1.00 92.88 361 LYS A CA 1
ATOM 2908 C C . LYS A 1 361 ? -1.509 -7.379 -28.985 1.00 92.88 361 LYS A C 1
ATOM 2910 O O . LYS A 1 361 ? -2.230 -8.243 -28.506 1.00 92.88 361 LYS A O 1
ATOM 2915 N N . LEU A 1 362 ? -0.206 -7.294 -28.713 1.00 94.31 362 LEU A N 1
ATOM 2916 C CA . LEU A 1 362 ? 0.499 -8.257 -27.863 1.00 94.31 362 LEU A CA 1
ATOM 2917 C C . LEU A 1 362 ? -0.108 -8.338 -26.454 1.00 94.31 362 LEU A C 1
ATOM 2919 O O . LEU A 1 362 ? -0.360 -9.425 -25.941 1.00 94.31 362 LEU A O 1
ATOM 2923 N N . LYS A 1 363 ? -0.389 -7.180 -25.848 1.00 94.56 363 LYS A N 1
ATOM 2924 C CA . LYS A 1 363 ? -1.078 -7.079 -24.562 1.00 94.56 363 LYS A CA 1
ATOM 2925 C C . LYS A 1 363 ? -2.473 -7.698 -24.626 1.00 94.56 363 LYS A C 1
ATOM 2927 O O . LYS A 1 363 ? -2.828 -8.434 -23.718 1.00 94.56 363 LYS A O 1
ATOM 2932 N N . GLY A 1 364 ? -3.245 -7.419 -25.677 1.00 91.75 364 GLY A N 1
ATOM 2933 C CA . GLY A 1 364 ? -4.591 -7.967 -25.857 1.00 91.75 364 GLY A CA 1
ATOM 2934 C C . GLY A 1 364 ? -4.625 -9.496 -25.822 1.00 91.75 364 GLY A C 1
ATOM 2935 O O . GLY A 1 364 ? -5.477 -10.058 -25.140 1.00 91.75 364 GLY A O 1
ATOM 2936 N N . GLU A 1 365 ? -3.660 -10.152 -26.473 1.00 93.44 365 GLU A N 1
ATOM 2937 C CA . GLU A 1 365 ? -3.573 -11.620 -26.501 1.00 93.44 365 GLU A CA 1
ATOM 2938 C C . GLU A 1 365 ? -3.089 -12.223 -25.169 1.00 93.44 365 GLU A C 1
ATOM 2940 O O . GLU A 1 365 ? -3.538 -13.292 -24.760 1.00 93.44 365 GLU A O 1
ATOM 2945 N N . LEU A 1 366 ? -2.177 -11.547 -24.459 1.00 93.88 366 LEU A N 1
ATOM 2946 C CA . LEU A 1 366 ? -1.533 -12.102 -23.260 1.00 93.88 366 LEU A CA 1
ATOM 2947 C C . LEU A 1 366 ? -2.194 -11.697 -21.940 1.00 93.88 366 LEU A C 1
ATOM 2949 O O . LEU A 1 366 ? -2.053 -12.415 -20.950 1.00 93.88 366 LEU A O 1
ATOM 2953 N N . GLU A 1 367 ? -2.893 -10.561 -21.880 1.00 90.19 367 GLU A N 1
ATOM 2954 C CA . GLU A 1 367 ? -3.366 -9.993 -20.614 1.00 90.19 367 GLU A CA 1
ATOM 2955 C C . GLU A 1 367 ? -4.370 -10.911 -19.916 1.00 90.19 367 GLU A C 1
ATOM 2957 O O . GLU A 1 367 ? -4.243 -11.131 -18.714 1.00 90.19 367 GLU A O 1
ATOM 2962 N N . SER A 1 368 ? -5.344 -11.469 -20.644 1.00 87.50 368 SER A N 1
ATOM 2963 C CA . SER A 1 368 ? -6.350 -12.359 -20.045 1.00 87.50 368 SER A CA 1
ATOM 2964 C C . SER A 1 368 ? -5.723 -13.648 -19.512 1.00 87.50 368 SER A C 1
ATOM 2966 O O . SER A 1 368 ? -6.081 -14.120 -18.434 1.00 87.50 368 SER A O 1
ATOM 2968 N N . TRP A 1 369 ? -4.763 -14.202 -20.252 1.00 93.50 369 TRP A N 1
ATOM 2969 C CA . TRP A 1 369 ? -4.032 -15.404 -19.868 1.00 93.50 369 TRP A CA 1
ATOM 2970 C C . TRP A 1 369 ? -3.183 -15.179 -18.613 1.00 93.50 369 TRP A C 1
ATOM 2972 O O . TRP A 1 369 ? -3.320 -15.899 -17.622 1.00 93.50 369 TRP A O 1
ATOM 2982 N N . LEU A 1 370 ? -2.362 -14.129 -18.631 1.00 91.00 370 LEU A N 1
ATOM 2983 C CA . LEU A 1 370 ? -1.492 -13.769 -17.520 1.00 91.00 370 LEU A CA 1
ATOM 2984 C C . LEU A 1 370 ? -2.297 -13.385 -16.273 1.00 91.00 370 LEU A C 1
ATOM 2986 O O . LEU A 1 370 ? -1.941 -13.781 -15.166 1.00 91.00 370 LEU A O 1
ATOM 2990 N N . ARG A 1 371 ? -3.406 -12.656 -16.445 1.00 88.62 371 ARG A N 1
ATOM 2991 C CA . ARG A 1 371 ? -4.350 -12.341 -15.368 1.00 88.62 371 ARG A CA 1
ATOM 2992 C C . ARG A 1 371 ? -4.873 -13.614 -14.711 1.00 88.62 371 ARG A C 1
ATOM 2994 O O . ARG A 1 371 ? -4.812 -13.701 -13.493 1.00 88.62 371 ARG A O 1
ATOM 3001 N N . GLY A 1 372 ? -5.303 -14.609 -15.489 1.00 82.38 372 GLY A N 1
ATOM 3002 C CA . GLY A 1 372 ? -5.792 -15.877 -14.943 1.00 82.38 372 GLY A CA 1
ATOM 3003 C C . GLY A 1 372 ? -4.735 -16.645 -14.138 1.00 82.38 372 GLY A C 1
ATOM 3004 O O . GLY A 1 372 ? -5.062 -17.255 -13.122 1.00 82.38 372 GLY A O 1
ATOM 3005 N N . ILE A 1 373 ? -3.463 -16.590 -14.549 1.00 83.69 373 ILE A N 1
ATOM 3006 C CA . ILE A 1 373 ? -2.346 -17.180 -13.790 1.00 83.69 373 ILE A CA 1
ATOM 3007 C C . ILE A 1 373 ? -2.111 -16.414 -12.486 1.00 83.69 373 ILE A C 1
ATOM 3009 O O . ILE A 1 373 ? -2.068 -17.018 -11.417 1.00 83.69 373 ILE A O 1
ATOM 3013 N N . LEU A 1 374 ? -1.990 -15.087 -12.564 1.00 80.88 374 LEU A N 1
ATOM 3014 C CA . LEU A 1 374 ? -1.758 -14.237 -11.395 1.00 80.88 374 LEU A CA 1
ATOM 3015 C C . LEU A 1 374 ? -2.910 -14.326 -10.392 1.00 80.88 374 LEU A C 1
ATOM 3017 O O . LEU A 1 374 ? -2.664 -14.337 -9.190 1.00 80.88 374 LEU A O 1
ATOM 3021 N N . GLU A 1 375 ? -4.152 -14.431 -10.865 1.00 77.62 375 GLU A N 1
ATOM 3022 C CA . GLU A 1 375 ? -5.330 -14.658 -10.032 1.00 77.62 375 GLU A CA 1
ATOM 3023 C C . GLU A 1 375 ? -5.229 -16.004 -9.310 1.00 77.62 375 GLU A C 1
ATOM 3025 O O . GLU A 1 375 ? -5.250 -16.002 -8.081 1.00 77.62 375 GLU A O 1
ATOM 3030 N N . ARG A 1 376 ? -5.022 -17.125 -10.025 1.00 71.88 376 ARG A N 1
ATOM 3031 C CA . ARG A 1 376 ? -4.854 -18.463 -9.417 1.00 71.88 376 ARG A CA 1
ATOM 3032 C C . ARG A 1 376 ? -3.740 -18.509 -8.378 1.00 71.88 376 ARG A C 1
ATOM 3034 O O . ARG A 1 376 ? -3.948 -19.035 -7.290 1.00 71.88 376 ARG A O 1
ATOM 3041 N N . GLU A 1 377 ? -2.589 -17.917 -8.675 1.00 67.56 377 GLU A N 1
ATOM 3042 C CA . GLU A 1 377 ? -1.453 -17.911 -7.747 1.00 67.56 377 GLU A CA 1
ATOM 3043 C C . GLU A 1 377 ? -1.645 -16.955 -6.567 1.00 67.56 377 GLU A C 1
ATOM 3045 O O . GLU A 1 377 ? -1.129 -17.186 -5.471 1.00 67.56 377 GLU A O 1
ATOM 3050 N N . SER A 1 378 ? -2.474 -15.928 -6.746 1.00 55.62 378 SER A N 1
ATOM 3051 C CA . SER A 1 378 ? -2.984 -15.132 -5.632 1.00 55.62 378 SER A CA 1
ATOM 3052 C C . SER A 1 378 ? -4.009 -15.893 -4.775 1.00 55.62 378 SER A C 1
ATOM 3054 O O . SER A 1 378 ? -4.331 -15.409 -3.697 1.00 55.62 378 SER A O 1
ATOM 3056 N N . TYR A 1 379 ? -4.579 -17.012 -5.243 1.00 39.28 379 TYR A N 1
ATOM 3057 C CA . TYR A 1 379 ? -5.528 -17.850 -4.493 1.00 39.28 379 TYR A CA 1
ATOM 3058 C C . TYR A 1 379 ? -4.846 -19.046 -3.808 1.00 39.28 379 TYR A C 1
ATOM 3060 O O . TYR A 1 379 ? -5.140 -19.325 -2.647 1.00 39.28 379 TYR A O 1
ATOM 3068 N N . SER A 1 380 ? -3.896 -19.711 -4.476 1.00 37.97 380 SER A N 1
ATOM 3069 C CA . SER A 1 380 ? -3.147 -20.865 -3.938 1.00 37.97 380 SER A CA 1
ATOM 3070 C C . SER A 1 380 ? -2.162 -20.489 -2.820 1.00 37.97 380 SER A C 1
ATOM 3072 O O . SER A 1 380 ? -1.818 -21.320 -1.987 1.00 37.97 380 SER A O 1
ATOM 3074 N N . SER A 1 381 ? -1.745 -19.221 -2.748 1.00 37.12 381 SER A N 1
ATOM 3075 C CA . SER A 1 381 ? -1.000 -18.659 -1.606 1.00 37.12 381 SER A CA 1
ATOM 3076 C C . SER A 1 381 ? -1.890 -18.299 -0.409 1.00 37.12 381 SER A C 1
ATOM 3078 O O . SER A 1 381 ? -1.373 -17.929 0.640 1.00 37.12 381 SER A O 1
ATOM 3080 N N . SER A 1 382 ? -3.215 -18.428 -0.552 1.00 35.44 382 SER A N 1
ATOM 3081 C CA . SER A 1 382 ? -4.217 -18.077 0.464 1.00 35.44 382 SER A CA 1
ATOM 3082 C C . SER A 1 382 ? -5.096 -19.251 0.907 1.00 35.44 382 SER A C 1
ATOM 3084 O O . SER A 1 382 ? -6.067 -19.044 1.630 1.00 35.44 382 SER A O 1
ATOM 3086 N N . THR A 1 383 ? -4.764 -20.489 0.529 1.00 29.72 383 THR A N 1
ATOM 3087 C CA . THR A 1 383 ? -5.384 -21.689 1.113 1.00 29.72 383 THR A CA 1
ATOM 3088 C C . THR A 1 383 ? -4.773 -22.012 2.478 1.00 29.72 383 THR A C 1
ATOM 3090 O O . THR A 1 383 ? -4.111 -23.026 2.665 1.00 29.72 383 THR A O 1
ATOM 3093 N N . SER A 1 384 ? -5.024 -21.120 3.432 1.00 27.45 384 SER A N 1
ATOM 3094 C CA . SER A 1 384 ? -5.455 -21.483 4.780 1.00 27.45 384 SER A CA 1
ATOM 3095 C C . SER A 1 384 ? -6.899 -20.985 4.889 1.00 27.45 384 SER A C 1
ATOM 3097 O O . SER A 1 384 ? -7.148 -19.783 5.005 1.00 27.45 384 SER A O 1
ATOM 3099 N N . SER A 1 385 ? -7.861 -21.881 4.684 1.00 31.86 385 SER A N 1
ATOM 3100 C CA . SER A 1 385 ? -9.282 -21.580 4.855 1.00 31.86 385 SER A CA 1
ATOM 3101 C C . SER A 1 385 ? -9.667 -21.638 6.337 1.00 31.86 385 SER A C 1
ATOM 3103 O O . SER A 1 385 ? -9.270 -22.594 6.993 1.00 31.86 385 SER A O 1
ATOM 3105 N N . SER A 1 386 ? -10.499 -20.661 6.726 1.00 43.28 386 SER A N 1
ATOM 3106 C CA . SER A 1 386 ? -11.107 -20.303 8.030 1.00 43.28 386 SER A CA 1
ATOM 3107 C C . SER A 1 386 ? -10.241 -19.481 9.010 1.00 43.28 386 SER A C 1
ATOM 3109 O O . SER A 1 386 ? -9.023 -19.625 9.032 1.00 43.28 386 SER A O 1
ATOM 3111 N N . ASP A 1 387 ? -10.888 -18.549 9.735 1.00 49.75 387 ASP A N 1
ATOM 3112 C CA . ASP A 1 387 ? -10.431 -17.881 10.979 1.00 49.75 387 ASP A CA 1
ATOM 3113 C C . ASP A 1 387 ? -9.848 -16.444 10.926 1.00 49.75 387 ASP A C 1
ATOM 3115 O O . ASP A 1 387 ? -9.296 -15.965 11.918 1.00 49.75 387 ASP A O 1
ATOM 3119 N N . THR A 1 388 ? -9.941 -15.677 9.826 1.00 53.44 388 THR A N 1
ATOM 3120 C CA . THR A 1 388 ? -9.452 -14.269 9.861 1.00 53.44 388 THR A CA 1
ATOM 3121 C C . THR A 1 388 ? -10.458 -13.243 10.377 1.00 53.44 388 THR A C 1
ATOM 3123 O O . THR A 1 388 ? -10.025 -12.210 10.877 1.00 53.44 388 THR A O 1
ATOM 3126 N N . TRP A 1 389 ? -11.765 -13.476 10.225 1.00 65.00 389 TRP A N 1
ATOM 3127 C CA . TRP A 1 389 ? -12.794 -12.500 10.623 1.00 65.00 389 TRP A CA 1
ATOM 3128 C C . TRP A 1 389 ? -13.473 -12.856 11.938 1.00 65.00 389 TRP A C 1
ATOM 3130 O O . TRP A 1 389 ? -13.877 -11.945 12.658 1.00 65.00 389 TRP A O 1
ATOM 3140 N N . ASP A 1 390 ? -13.529 -14.146 12.260 1.00 65.12 390 ASP A N 1
ATOM 3141 C CA . ASP A 1 390 ? -14.246 -14.682 13.415 1.00 65.12 390 ASP A CA 1
ATOM 3142 C C . ASP A 1 390 ? -13.722 -14.064 14.715 1.00 65.12 390 ASP A C 1
ATOM 3144 O O . ASP A 1 390 ? -14.498 -13.493 15.463 1.00 65.12 390 ASP A O 1
ATOM 3148 N N . GLU A 1 391 ? -12.400 -13.948 14.890 1.00 65.81 391 GLU A N 1
ATOM 3149 C CA . GLU A 1 391 ? -11.818 -13.266 16.060 1.00 65.81 391 GLU A CA 1
ATOM 3150 C C . GLU A 1 391 ? -12.231 -11.788 16.195 1.00 65.81 391 GLU A C 1
ATOM 3152 O O . GLU A 1 391 ? -12.340 -11.257 17.301 1.00 65.81 391 GLU A O 1
ATOM 3157 N N . GLY A 1 392 ? -12.433 -11.092 15.071 1.00 67.94 392 GLY A N 1
ATOM 3158 C CA . GLY A 1 392 ? -12.898 -9.705 15.062 1.00 67.94 392 GLY A CA 1
ATOM 3159 C C . GLY A 1 392 ? -14.382 -9.591 15.411 1.00 67.94 392 GLY A C 1
ATOM 3160 O O . GLY A 1 392 ? -14.769 -8.684 16.151 1.00 67.94 392 GLY A O 1
ATOM 3161 N N . MET A 1 393 ? -15.197 -10.522 14.910 1.00 75.19 393 MET A N 1
ATOM 3162 C CA . MET A 1 393 ? -16.623 -10.613 15.228 1.00 75.19 393 MET A CA 1
ATOM 3163 C C . MET A 1 393 ? -16.844 -11.046 16.677 1.00 75.19 393 MET A C 1
ATOM 3165 O O . MET A 1 393 ? -17.643 -10.432 17.378 1.00 75.19 393 MET A O 1
ATOM 3169 N N . ASP A 1 394 ? -16.074 -12.013 17.166 1.00 70.94 394 ASP A N 1
ATOM 3170 C CA . ASP A 1 394 ? -16.078 -12.467 18.555 1.00 70.94 394 ASP A CA 1
ATOM 3171 C C . ASP A 1 394 ? -15.704 -11.324 19.495 1.00 70.94 394 ASP A C 1
ATOM 3173 O O . ASP A 1 394 ? -16.419 -11.058 20.458 1.00 70.94 394 ASP A O 1
ATOM 3177 N N . ALA A 1 395 ? -14.657 -10.556 19.172 1.00 73.94 395 ALA A N 1
ATOM 3178 C CA . ALA A 1 395 ? -14.287 -9.380 19.955 1.00 73.94 395 ALA A CA 1
ATOM 3179 C C . ALA A 1 395 ? -15.415 -8.332 20.012 1.00 73.94 395 ALA A C 1
ATOM 3181 O O . ALA A 1 395 ? -15.615 -7.704 21.051 1.00 73.94 395 ALA A O 1
ATOM 3182 N N . LEU A 1 396 ? -16.160 -8.132 18.919 1.00 75.94 396 LEU A N 1
ATOM 3183 C CA . LEU A 1 396 ? -17.316 -7.229 18.886 1.00 75.94 396 LEU A CA 1
ATOM 3184 C C . LEU A 1 396 ? -18.500 -7.778 19.694 1.00 75.94 396 LEU A C 1
ATOM 3186 O O . LEU A 1 396 ? -19.117 -7.028 20.454 1.00 75.94 396 LEU A O 1
ATOM 3190 N N . ASN A 1 397 ? -18.790 -9.073 19.591 1.00 73.94 397 ASN A N 1
ATOM 3191 C CA . ASN A 1 397 ? -19.838 -9.729 20.368 1.00 73.94 397 ASN A CA 1
ATOM 3192 C C . ASN A 1 397 ? -19.526 -9.736 21.872 1.00 73.94 397 ASN A C 1
ATOM 3194 O O . ASN A 1 397 ? -20.419 -9.450 22.668 1.00 73.94 397 ASN A O 1
ATOM 3198 N N . GLU A 1 398 ? -18.265 -9.942 22.268 1.00 73.31 398 GLU A N 1
ATOM 3199 C CA . GLU A 1 398 ? -17.798 -9.769 23.651 1.00 73.31 398 GLU A CA 1
ATOM 3200 C C . GLU A 1 398 ? -18.075 -8.347 24.160 1.00 73.31 398 GLU A C 1
ATOM 3202 O O . GLU A 1 398 ? -18.645 -8.176 25.237 1.00 73.31 398 GLU A O 1
ATOM 3207 N N . ILE A 1 399 ? -17.727 -7.319 23.372 1.00 73.19 399 ILE A N 1
ATOM 3208 C CA . ILE A 1 399 ? -17.973 -5.912 23.731 1.00 73.19 399 ILE A CA 1
ATOM 3209 C C . ILE A 1 399 ? -19.466 -5.652 23.906 1.00 73.19 399 ILE A C 1
ATOM 3211 O O . ILE A 1 399 ? -19.866 -4.978 24.852 1.00 73.19 399 ILE A O 1
ATOM 3215 N N . ALA A 1 400 ? -20.299 -6.162 23.002 1.00 67.50 400 ALA A N 1
ATOM 3216 C CA . ALA A 1 400 ? -21.736 -5.953 23.079 1.00 67.50 400 ALA A CA 1
ATOM 3217 C C . ALA A 1 400 ? -22.358 -6.674 24.272 1.00 67.50 400 ALA A C 1
ATOM 3219 O O . ALA A 1 400 ? -23.185 -6.078 24.958 1.00 67.50 400 ALA A O 1
ATOM 3220 N N . LYS A 1 401 ? -21.912 -7.897 24.570 1.00 66.75 401 LYS A N 1
ATOM 3221 C CA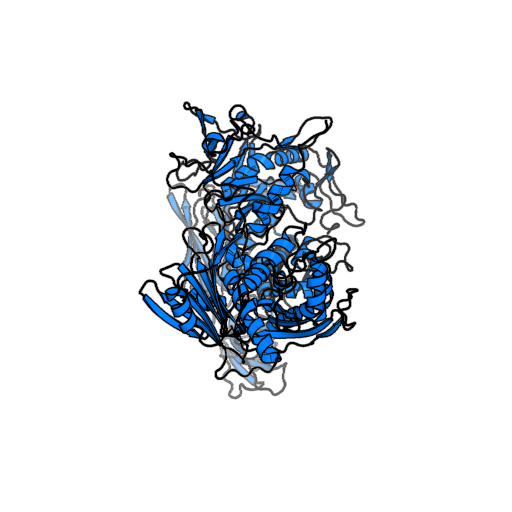 . LYS A 1 401 ? -22.305 -8.619 25.778 1.00 66.75 401 LYS A CA 1
ATOM 3222 C C . LYS A 1 401 ? -21.941 -7.822 27.030 1.00 66.75 401 LYS A C 1
ATOM 3224 O O . LYS A 1 401 ? -22.813 -7.526 27.838 1.00 66.75 401 LYS A O 1
ATOM 3229 N N . GLU A 1 402 ? -20.692 -7.366 27.142 1.00 64.81 402 GLU A N 1
ATOM 3230 C CA . GLU A 1 402 ? -20.249 -6.525 28.262 1.00 64.81 402 GLU A CA 1
ATOM 3231 C C . GLU A 1 402 ? -21.012 -5.197 28.374 1.00 64.81 402 GLU A C 1
ATOM 3233 O O . GLU A 1 402 ? -21.213 -4.693 29.479 1.00 64.81 402 GLU A O 1
ATOM 3238 N N . TYR A 1 403 ? -21.379 -4.591 27.244 1.00 67.00 403 TYR A N 1
ATOM 3239 C CA . TYR A 1 403 ? -22.007 -3.270 27.199 1.00 67.00 403 TYR A CA 1
ATOM 3240 C C . TYR A 1 403 ? -23.522 -3.311 27.442 1.00 67.00 403 TYR A C 1
ATOM 3242 O O . TYR A 1 403 ? -24.078 -2.330 27.950 1.00 67.00 403 TYR A O 1
ATOM 3250 N N . LEU A 1 404 ? -24.184 -4.411 27.076 1.00 61.00 404 LEU A N 1
ATOM 3251 C CA . LEU A 1 404 ? -25.630 -4.599 27.204 1.00 61.00 404 LEU A CA 1
ATOM 3252 C C . LEU A 1 404 ? -26.026 -5.343 28.493 1.00 61.00 404 LEU A C 1
ATOM 3254 O O . LEU A 1 404 ? -27.136 -5.133 28.974 1.00 61.00 404 LEU A O 1
ATOM 3258 N N . GLU A 1 405 ? -25.140 -6.154 29.085 1.00 57.06 405 GLU A N 1
ATOM 3259 C CA . GLU A 1 405 ? -25.374 -6.879 30.347 1.00 57.06 405 GLU A CA 1
ATOM 3260 C C . GLU A 1 405 ? -24.842 -6.090 31.571 1.00 57.06 405 GLU A C 1
ATOM 3262 O O . GLU A 1 405 ? -23.848 -6.463 32.198 1.00 57.06 405 GLU A O 1
ATOM 3267 N N . GLU A 1 406 ? -25.492 -4.977 31.939 1.00 51.62 406 GLU A N 1
ATOM 3268 C CA . GLU A 1 406 ? -25.294 -4.329 33.251 1.00 51.62 406 GLU A CA 1
ATOM 3269 C C . GLU A 1 406 ? -26.402 -4.774 34.219 1.00 51.62 406 GLU A C 1
ATOM 3271 O O . GLU A 1 406 ? -27.581 -4.523 33.973 1.00 51.62 406 GLU A O 1
ATOM 3276 N N . HIS A 1 407 ? -26.029 -5.404 35.337 1.00 47.12 407 HIS A N 1
ATOM 3277 C CA . HIS A 1 407 ? -26.966 -5.752 36.409 1.00 47.12 407 HIS A CA 1
ATOM 3278 C C . HIS A 1 407 ? -26.857 -4.737 37.556 1.00 47.12 407 HIS A C 1
ATOM 3280 O O . HIS A 1 407 ? -25.755 -4.403 38.012 1.00 47.12 407 HIS A O 1
ATOM 3286 N N . ASP A 1 408 ? -27.996 -4.232 38.034 1.00 47.66 408 ASP A N 1
ATOM 3287 C CA . ASP A 1 408 ? -28.036 -3.476 39.286 1.00 47.66 408 ASP A CA 1
ATOM 3288 C C . ASP A 1 408 ? -27.697 -4.428 40.443 1.00 47.66 408 ASP A C 1
ATOM 3290 O O . ASP A 1 408 ? -28.216 -5.542 40.509 1.00 47.66 408 ASP A O 1
ATOM 3294 N N . GLY A 1 409 ? -26.795 -4.011 41.338 1.00 42.62 409 GLY A N 1
ATOM 3295 C CA . GLY A 1 409 ? -26.489 -4.797 42.532 1.00 42.62 409 GLY A CA 1
ATOM 3296 C C . GLY A 1 409 ? -27.747 -4.962 43.386 1.00 42.62 409 GLY A C 1
ATOM 3297 O O . GLY A 1 409 ? -28.377 -3.968 43.747 1.00 42.62 409 GLY A O 1
ATOM 3298 N N . ASP A 1 410 ? -28.099 -6.207 43.696 1.00 41.03 410 ASP A N 1
ATOM 3299 C CA . ASP A 1 410 ? -29.312 -6.581 44.427 1.00 41.03 410 ASP A CA 1
ATOM 3300 C C . ASP A 1 410 ? -29.407 -5.803 45.759 1.00 41.03 410 ASP A C 1
ATOM 3302 O O . ASP A 1 410 ? -28.546 -5.927 46.636 1.00 41.03 410 ASP A O 1
ATOM 3306 N N . GLY A 1 411 ? -30.445 -4.976 45.920 1.00 41.62 411 GLY A N 1
ATOM 3307 C CA . GLY A 1 411 ? -30.743 -4.280 47.172 1.00 41.62 411 GLY A CA 1
ATOM 3308 C C . GLY A 1 411 ? -31.968 -3.360 47.069 1.00 41.62 411 GLY A C 1
ATOM 3309 O O . GLY A 1 411 ? -32.098 -2.641 46.078 1.00 41.62 411 GLY A O 1
ATOM 3310 N N . PRO A 1 412 ? -32.880 -3.349 48.060 1.00 35.84 412 PRO A N 1
ATOM 3311 C CA . PRO A 1 412 ? -33.984 -2.396 48.082 1.00 35.84 412 PRO A CA 1
ATOM 3312 C C . PRO A 1 412 ? -33.428 -0.969 48.203 1.00 35.84 412 PRO A C 1
ATOM 3314 O O . PRO A 1 412 ? -32.627 -0.690 49.094 1.00 35.84 412 PRO A O 1
ATOM 3317 N N . GLU A 1 413 ? -33.847 -0.053 47.324 1.00 38.22 413 GLU A N 1
ATOM 3318 C CA . GLU A 1 413 ? -33.615 1.381 47.531 1.00 38.22 413 GLU A CA 1
ATOM 3319 C C . GLU A 1 413 ? -34.376 1.809 48.799 1.00 38.22 413 GLU A C 1
ATOM 3321 O O . GLU A 1 413 ? -35.571 2.097 48.751 1.00 38.22 413 GLU A O 1
ATOM 3326 N N . GLU A 1 414 ? -33.711 1.805 49.960 1.00 38.50 414 GLU A N 1
ATOM 3327 C CA . GLU A 1 414 ? -34.280 2.393 51.173 1.00 38.50 414 GLU A CA 1
ATOM 3328 C C . GLU A 1 414 ? -34.517 3.900 50.977 1.00 38.50 414 GLU A C 1
ATOM 3330 O O . GLU A 1 414 ? -33.738 4.597 50.317 1.00 38.50 414 GLU A O 1
ATOM 3335 N N . ASP A 1 415 ? -35.597 4.398 51.591 1.00 41.56 415 ASP A N 1
ATOM 3336 C CA . ASP A 1 415 ? -36.044 5.793 51.586 1.00 41.56 415 ASP A CA 1
ATOM 3337 C C . ASP A 1 415 ? -34.889 6.811 51.574 1.00 41.56 415 ASP A C 1
ATOM 3339 O O . ASP A 1 415 ? -33.962 6.753 52.386 1.00 41.56 415 ASP A O 1
ATOM 3343 N N . PHE A 1 416 ? -34.978 7.797 50.672 1.00 45.50 416 PHE A N 1
ATOM 3344 C CA . PHE A 1 416 ? -33.956 8.816 50.409 1.00 45.50 416 PHE A CA 1
ATOM 3345 C C . PHE A 1 416 ? -33.525 9.580 51.682 1.00 45.50 416 PHE A C 1
ATOM 3347 O O . PHE A 1 416 ? -34.039 10.655 51.999 1.00 45.50 416 PHE A O 1
ATOM 3354 N N . LYS A 1 417 ? -32.532 9.060 52.415 1.00 58.34 417 LYS A N 1
ATOM 3355 C CA . LYS A 1 417 ? -31.862 9.776 53.511 1.00 58.34 417 LYS A CA 1
ATOM 3356 C C . LYS A 1 417 ? -30.762 10.680 52.944 1.00 58.34 417 LYS A C 1
ATOM 3358 O O . LYS A 1 417 ? -29.971 10.205 52.125 1.00 58.34 417 LYS A O 1
ATOM 3363 N N . PRO A 1 418 ? -30.683 11.964 53.344 1.00 61.78 418 PRO A N 1
ATOM 3364 C CA . PRO A 1 418 ? -29.610 12.853 52.916 1.00 61.78 418 PRO A CA 1
ATOM 3365 C C . PRO A 1 418 ? -28.245 12.359 53.399 1.00 61.78 418 PRO A C 1
ATOM 3367 O O . PRO A 1 418 ? -28.068 12.074 54.583 1.00 61.78 418 PRO A O 1
ATOM 3370 N N . VAL A 1 419 ? -27.261 12.309 52.506 1.00 75.12 419 VAL A N 1
ATOM 3371 C CA . VAL A 1 419 ? -25.897 11.898 52.854 1.00 75.12 419 VAL A CA 1
ATOM 3372 C C . VAL A 1 419 ? -25.160 13.054 53.512 1.00 75.12 419 VAL A C 1
ATOM 3374 O O . VAL A 1 419 ? -25.055 14.151 52.959 1.00 75.12 419 VAL A O 1
ATOM 3377 N N . GLU A 1 420 ? -24.609 12.820 54.703 1.00 80.12 420 GLU A N 1
ATOM 3378 C CA . GLU A 1 420 ? -23.882 13.863 55.425 1.00 80.12 420 GLU A CA 1
ATOM 3379 C C . GLU A 1 420 ? -22.543 14.209 54.744 1.00 80.12 420 GLU A C 1
ATOM 3381 O O . GLU A 1 420 ? -22.194 15.386 54.626 1.00 80.12 420 GLU A O 1
ATOM 3386 N N . LEU A 1 421 ? -21.795 13.201 54.278 1.00 83.50 421 LEU A N 1
ATOM 3387 C CA . LEU A 1 421 ? -20.486 13.362 53.628 1.00 83.50 421 LEU A CA 1
ATOM 3388 C C . LEU A 1 421 ? -20.298 12.395 52.451 1.00 83.50 421 LEU A C 1
ATOM 3390 O O . LEU A 1 421 ? -20.289 12.840 51.306 1.00 83.50 421 LEU A O 1
ATOM 3394 N N . LEU A 1 422 ? -20.161 11.096 52.735 1.00 86.75 422 LEU A N 1
ATOM 3395 C CA . LEU A 1 422 ? -20.033 10.003 51.768 1.00 86.75 422 LEU A CA 1
ATOM 3396 C C . LEU A 1 422 ? -20.838 8.803 52.272 1.00 86.75 422 LEU A C 1
ATOM 3398 O O . LEU A 1 422 ? -20.772 8.493 53.460 1.00 86.75 422 LEU A O 1
ATOM 3402 N N . SER A 1 423 ? -21.546 8.106 51.392 1.00 86.38 423 SER A N 1
ATOM 3403 C CA . SER A 1 423 ? -22.239 6.854 51.722 1.00 86.38 423 SER A CA 1
ATOM 3404 C C . SER A 1 423 ? -22.461 6.045 50.447 1.00 86.38 423 SER A C 1
ATOM 3406 O O . SER A 1 423 ? -22.743 6.619 49.394 1.00 86.38 423 SER A O 1
ATOM 3408 N N . PHE A 1 424 ? -22.289 4.727 50.513 1.00 82.31 424 PHE A N 1
ATOM 3409 C CA . PHE A 1 424 ? -22.726 3.842 49.436 1.00 82.31 424 PHE A CA 1
ATOM 3410 C C . PHE A 1 424 ? -24.247 3.689 49.490 1.00 82.31 424 PHE A C 1
ATOM 3412 O O . PHE A 1 424 ? -24.830 3.689 50.567 1.00 82.31 424 PHE A O 1
ATOM 3419 N N . ALA A 1 425 ? -24.894 3.597 48.328 1.00 74.62 425 ALA A N 1
ATOM 3420 C CA . ALA A 1 425 ? -26.346 3.448 48.253 1.00 74.62 425 ALA A CA 1
ATOM 3421 C C . ALA A 1 425 ? -26.837 2.128 48.874 1.00 74.62 425 ALA A C 1
ATOM 3423 O O . ALA A 1 425 ? -27.934 2.102 49.415 1.00 74.62 425 ALA A O 1
ATOM 3424 N N . ASN A 1 426 ? -26.009 1.081 48.825 1.00 72.25 426 ASN A N 1
ATOM 3425 C CA . ASN A 1 426 ? -26.191 -0.173 49.545 1.00 72.25 426 ASN A CA 1
ATOM 3426 C C . ASN A 1 426 ? -24.912 -0.443 50.359 1.00 72.25 426 ASN A C 1
ATOM 3428 O O . ASN A 1 426 ? -23.806 -0.304 49.827 1.00 72.25 426 ASN A O 1
ATOM 3432 N N . GLU A 1 427 ? -25.060 -0.771 51.642 1.00 74.06 427 GLU A N 1
ATOM 3433 C CA . GLU A 1 427 ? -23.941 -1.072 52.542 1.00 74.06 427 GLU A CA 1
ATOM 3434 C C . GLU A 1 427 ? -23.395 -2.494 52.333 1.00 74.06 427 GLU A C 1
ATOM 3436 O O . GLU A 1 427 ? -22.206 -2.708 52.571 1.00 74.06 427 GLU A O 1
ATOM 3441 N N . GLU A 1 428 ? -24.214 -3.417 51.811 1.00 74.25 428 GLU A N 1
ATOM 3442 C CA . GLU A 1 428 ? -23.879 -4.832 51.576 1.00 74.25 428 GLU A CA 1
ATOM 3443 C C . GLU A 1 428 ? -24.363 -5.322 50.187 1.00 74.25 428 GLU A C 1
ATOM 3445 O O . GLU A 1 428 ? -25.255 -6.170 50.092 1.00 74.25 428 GLU A O 1
ATOM 3450 N N . PRO A 1 429 ? -23.856 -4.769 49.065 1.00 72.12 429 PRO A N 1
ATOM 3451 C CA . PRO A 1 429 ? -24.268 -5.206 47.732 1.00 72.12 429 PRO A CA 1
ATOM 3452 C C . PRO A 1 429 ? -23.821 -6.642 47.418 1.00 72.12 429 PRO A C 1
ATOM 3454 O O . PRO A 1 429 ? -22.631 -6.970 47.466 1.00 72.12 429 PRO A O 1
ATOM 3457 N N . GLY A 1 430 ? -24.777 -7.472 46.993 1.00 71.12 430 GLY A N 1
ATOM 3458 C CA . GLY A 1 430 ? -24.487 -8.756 46.358 1.00 71.12 430 GLY A CA 1
ATOM 3459 C C . GLY A 1 430 ? -23.925 -8.549 44.950 1.00 71.12 430 GLY A C 1
ATOM 3460 O O . GLY A 1 430 ? -24.551 -7.883 44.127 1.00 71.12 430 GLY A O 1
ATOM 3461 N N . ILE A 1 431 ? -22.742 -9.100 44.676 1.00 77.44 431 ILE A N 1
ATOM 3462 C CA . ILE A 1 431 ? -22.061 -9.013 43.380 1.00 77.44 431 ILE A CA 1
ATOM 3463 C C . ILE A 1 431 ? -22.219 -10.347 42.663 1.00 77.44 431 ILE A C 1
ATOM 3465 O O . ILE A 1 431 ? -21.594 -11.330 43.050 1.00 77.44 431 ILE A O 1
ATOM 3469 N N . VAL A 1 432 ? -23.047 -10.388 41.622 1.00 70.25 432 VAL A N 1
ATOM 3470 C CA . VAL A 1 432 ? -23.277 -11.613 40.850 1.00 70.25 432 VAL A CA 1
ATOM 3471 C C . VAL A 1 432 ? -21.984 -12.063 40.159 1.00 70.25 432 VAL A C 1
ATOM 3473 O O . VAL A 1 432 ? -21.364 -11.273 39.439 1.00 70.25 432 VAL A O 1
ATOM 3476 N N . GLU A 1 433 ? -21.579 -13.315 40.388 1.00 68.75 433 GLU A N 1
ATOM 3477 C CA . GLU A 1 433 ? -20.353 -13.907 39.842 1.00 68.75 433 GLU A CA 1
ATOM 3478 C C . GLU A 1 433 ? -20.308 -13.794 38.313 1.00 68.75 433 GLU A C 1
ATOM 3480 O O . GLU A 1 433 ? -21.288 -14.031 37.608 1.00 68.75 433 GLU A O 1
ATOM 3485 N N . GLY A 1 434 ? -19.147 -13.404 37.789 1.00 55.72 434 GLY A N 1
ATOM 3486 C CA . GLY A 1 434 ? -18.892 -13.283 36.359 1.00 55.72 434 GLY A CA 1
ATOM 3487 C C . GLY A 1 434 ? -19.560 -12.074 35.701 1.00 55.72 434 GLY A C 1
ATOM 3488 O O . GLY A 1 434 ? -19.205 -11.746 34.568 1.00 55.72 434 GLY A O 1
ATOM 3489 N N . LYS A 1 435 ? -20.459 -11.368 36.400 1.00 64.56 435 LYS A N 1
ATOM 3490 C CA . LYS A 1 435 ? -21.223 -10.239 35.859 1.00 64.56 435 LYS A CA 1
ATOM 3491 C C . LYS A 1 435 ? -20.675 -8.880 36.281 1.00 64.56 435 LYS A C 1
ATOM 3493 O O . LYS A 1 435 ? -20.039 -8.716 37.326 1.00 64.56 435 LYS A O 1
ATOM 3498 N N . ARG A 1 436 ? -20.951 -7.867 35.454 1.00 61.78 436 ARG A N 1
ATOM 3499 C CA . ARG A 1 436 ? -20.670 -6.459 35.759 1.00 61.78 436 ARG A CA 1
ATOM 3500 C C . ARG A 1 436 ? -21.825 -5.905 36.592 1.00 61.78 436 ARG A C 1
ATOM 3502 O O . ARG A 1 436 ? -22.904 -5.638 36.071 1.00 61.78 436 ARG A O 1
ATOM 3509 N N . ASN A 1 437 ? -21.585 -5.736 37.887 1.00 71.69 437 ASN A N 1
ATOM 3510 C CA . ASN A 1 437 ? -22.569 -5.226 38.837 1.00 71.69 437 ASN A CA 1
ATOM 3511 C C . ASN A 1 437 ? -22.330 -3.734 39.072 1.00 71.69 437 ASN A C 1
ATOM 3513 O O . ASN A 1 437 ? -21.188 -3.307 39.268 1.00 71.69 437 ASN A O 1
ATOM 3517 N N . ARG A 1 438 ? -23.388 -2.925 39.080 1.00 71.38 438 ARG A N 1
ATOM 3518 C CA . ARG A 1 438 ? -23.282 -1.480 39.312 1.00 71.38 438 ARG A CA 1
ATOM 3519 C C . ARG A 1 438 ? -23.682 -1.121 40.738 1.00 71.38 438 ARG A C 1
ATOM 3521 O O . ARG A 1 438 ? -24.807 -1.369 41.156 1.00 71.38 438 ARG A O 1
ATOM 3528 N N . ILE A 1 439 ? -22.788 -0.443 41.457 1.00 79.50 439 ILE A N 1
ATOM 3529 C CA . ILE A 1 439 ? -23.088 0.181 42.755 1.00 79.50 439 ILE A CA 1
ATOM 3530 C C . ILE A 1 439 ? -22.926 1.706 42.676 1.00 79.50 439 ILE A C 1
ATOM 3532 O O . ILE A 1 439 ? -22.299 2.238 41.756 1.00 79.50 439 ILE A O 1
ATOM 3536 N N . LYS A 1 440 ? -23.491 2.444 43.639 1.00 80.88 440 LYS A N 1
ATOM 3537 C CA . LYS A 1 440 ? -23.498 3.919 43.639 1.00 80.88 440 LYS A CA 1
ATOM 3538 C C . LYS A 1 440 ? -22.884 4.468 44.930 1.00 80.88 440 LYS A C 1
ATOM 3540 O O . LYS A 1 440 ? -23.365 4.167 46.017 1.00 80.88 440 LYS A O 1
ATOM 3545 N N . LEU A 1 441 ? -21.872 5.329 44.820 1.00 84.25 441 LEU A N 1
ATOM 3546 C CA . LEU A 1 441 ? -21.374 6.162 45.921 1.00 84.25 441 LEU A CA 1
ATOM 3547 C C . LEU A 1 441 ? -22.061 7.532 45.876 1.00 84.25 441 LEU A C 1
ATOM 3549 O O . LEU A 1 441 ? -21.956 8.249 44.883 1.00 84.25 441 LEU A O 1
ATOM 3553 N N . ARG A 1 442 ? -22.724 7.922 46.961 1.00 86.44 442 ARG A N 1
ATOM 3554 C CA . ARG A 1 442 ? -23.374 9.224 47.153 1.00 86.44 442 ARG A CA 1
ATOM 3555 C C . ARG A 1 442 ? -22.457 10.161 47.945 1.00 86.44 442 ARG A C 1
ATOM 3557 O O . ARG A 1 442 ? -21.830 9.753 48.922 1.00 86.44 442 ARG A O 1
ATOM 3564 N N . ILE A 1 443 ? -22.371 11.422 47.525 1.00 86.56 443 ILE A N 1
ATOM 3565 C CA . ILE A 1 443 ? -21.405 12.417 48.023 1.00 86.56 443 ILE A CA 1
ATOM 3566 C C . ILE A 1 443 ? -22.112 13.740 48.307 1.00 86.56 443 ILE A C 1
ATOM 3568 O O . ILE A 1 443 ? -22.777 14.266 47.426 1.00 86.56 443 ILE A O 1
ATOM 3572 N N . ASN A 1 444 ? -21.911 14.356 49.473 1.00 86.69 444 ASN A N 1
ATOM 3573 C CA . ASN A 1 444 ? -22.460 15.685 49.767 1.00 86.69 444 ASN A CA 1
ATOM 3574 C C . ASN A 1 444 ? -21.634 16.803 49.095 1.00 86.69 444 ASN A C 1
ATOM 3576 O O . ASN A 1 444 ? -20.610 17.250 49.622 1.00 86.69 444 ASN A O 1
ATOM 3580 N N . SER A 1 445 ? -22.092 17.301 47.947 1.00 79.94 445 SER A N 1
ATOM 3581 C CA . SER A 1 445 ? -21.440 18.371 47.173 1.00 79.94 445 SER A CA 1
ATOM 3582 C C . SER A 1 445 ? -21.500 19.754 47.851 1.00 79.94 445 SER A C 1
ATOM 3584 O O . SER A 1 445 ? -20.739 20.671 47.519 1.00 79.94 445 SER A O 1
ATOM 3586 N N . GLY A 1 446 ? -22.355 19.916 48.868 1.00 78.44 446 GLY A N 1
ATOM 3587 C CA . GLY A 1 446 ? -22.361 21.091 49.741 1.00 78.44 446 GLY A CA 1
ATOM 3588 C C . GLY A 1 446 ? -21.107 21.169 50.619 1.00 78.44 446 GLY A C 1
ATOM 3589 O O . GLY A 1 446 ? -20.524 22.248 50.786 1.00 78.44 446 GLY A O 1
ATOM 3590 N N . ARG A 1 447 ? -20.638 20.022 51.126 1.00 81.00 447 ARG A N 1
ATOM 3591 C CA . ARG A 1 447 ? -19.477 19.912 52.030 1.00 81.00 447 ARG A CA 1
ATOM 3592 C C . ARG A 1 447 ? -18.175 19.510 51.326 1.00 81.00 447 ARG A C 1
ATOM 3594 O O . ARG A 1 447 ? -17.093 19.837 51.821 1.00 81.00 447 ARG A O 1
ATOM 3601 N N . ILE A 1 448 ? -18.265 18.873 50.161 1.00 84.19 448 ILE A N 1
ATOM 3602 C CA . ILE A 1 448 ? -17.129 18.384 49.367 1.00 84.19 448 ILE A CA 1
ATOM 3603 C C . ILE A 1 448 ? -17.161 19.057 47.992 1.00 84.19 448 ILE A C 1
ATOM 3605 O O . ILE A 1 448 ? -18.211 19.174 47.369 1.00 84.19 448 ILE A O 1
ATOM 3609 N N . LYS A 1 449 ? -16.026 19.590 47.531 1.00 82.12 449 LYS A N 1
ATOM 3610 C CA . LYS A 1 449 ? -15.981 20.404 46.308 1.00 82.12 449 LYS A CA 1
ATOM 3611 C C . LYS A 1 449 ? -16.138 19.523 45.059 1.00 82.12 449 LYS A C 1
ATOM 3613 O O . LYS A 1 449 ? -15.468 18.504 44.937 1.00 82.12 449 LYS A O 1
ATOM 3618 N N . VAL A 1 450 ? -16.963 19.952 44.102 1.00 80.06 450 VAL A N 1
ATOM 3619 C CA . VAL A 1 450 ? -17.012 19.352 42.755 1.00 80.06 450 VAL A CA 1
ATOM 3620 C C . VAL A 1 450 ? -15.615 19.409 42.121 1.00 80.06 450 VAL A C 1
ATOM 3622 O O . VAL A 1 450 ? -14.936 20.434 42.206 1.00 80.06 450 VAL A O 1
ATOM 3625 N N . GLY A 1 451 ? -15.183 18.306 41.513 1.00 77.44 451 GLY A N 1
ATOM 3626 C CA . GLY A 1 451 ? -13.837 18.122 40.970 1.00 77.44 451 GLY A CA 1
ATOM 3627 C C . GLY A 1 451 ? -12.797 17.622 41.981 1.00 77.44 451 GLY A C 1
ATOM 3628 O O . GLY A 1 451 ? -11.670 17.351 41.577 1.00 77.44 451 GLY A O 1
ATOM 3629 N N . GLN A 1 452 ? -13.142 17.461 43.266 1.00 84.00 452 GLN A N 1
ATOM 3630 C CA . GLN A 1 452 ? -12.218 16.900 44.258 1.00 84.00 452 GLN A CA 1
ATOM 3631 C C . GLN A 1 452 ? -11.923 15.417 43.954 1.00 84.00 452 GLN A C 1
ATOM 3633 O O . GLN A 1 452 ? -12.871 14.680 43.683 1.00 84.00 452 GLN A O 1
ATOM 3638 N N . PRO A 1 453 ? -10.662 14.947 44.011 1.00 86.88 453 PRO A N 1
ATOM 3639 C CA . PRO A 1 453 ? -10.327 13.538 43.798 1.00 86.88 453 PRO A CA 1
ATOM 3640 C C . PRO A 1 453 ? -10.962 12.605 44.834 1.00 86.88 453 PRO A C 1
ATOM 3642 O O . PRO A 1 453 ? -10.959 12.910 46.027 1.00 86.88 453 PRO A O 1
ATOM 3645 N N . VAL A 1 454 ? -11.453 11.450 44.388 1.00 85.88 454 VAL A N 1
ATOM 3646 C CA . VAL A 1 454 ? -11.963 10.366 45.241 1.00 85.88 454 VAL A CA 1
ATOM 3647 C C . VAL A 1 454 ? -11.062 9.146 45.060 1.00 85.88 454 VAL A C 1
ATOM 3649 O O . VAL A 1 454 ? -10.809 8.717 43.935 1.00 85.88 454 VAL A O 1
ATOM 3652 N N . LYS A 1 455 ? -10.547 8.610 46.166 1.00 89.50 455 LYS A N 1
ATOM 3653 C CA . LYS A 1 455 ? -9.729 7.396 46.206 1.00 89.50 455 LYS A CA 1
ATOM 3654 C C . LYS A 1 455 ? -10.608 6.201 46.550 1.00 89.50 455 LYS A C 1
ATOM 3656 O O . LYS A 1 455 ? -11.427 6.302 47.458 1.00 89.50 455 LYS A O 1
ATOM 3661 N N . PHE A 1 456 ? -10.397 5.090 45.852 1.00 91.00 456 PHE A N 1
ATOM 3662 C CA . PHE A 1 456 ? -11.061 3.816 46.106 1.00 91.00 456 PHE A CA 1
ATOM 3663 C C . PHE A 1 456 ? -10.018 2.774 46.504 1.00 91.00 456 PHE A C 1
ATOM 3665 O O . PHE A 1 456 ? -8.959 2.707 45.882 1.00 91.00 456 PHE A O 1
ATOM 3672 N N . GLU A 1 457 ? -10.301 1.998 47.544 1.00 90.38 457 GLU A N 1
ATOM 3673 C CA . GLU A 1 457 ? -9.386 1.000 48.099 1.00 90.38 457 GLU A CA 1
ATOM 3674 C C . GLU A 1 457 ? -10.172 -0.266 48.446 1.00 90.38 457 GLU A C 1
ATOM 3676 O O . GLU A 1 457 ? -11.176 -0.190 49.153 1.00 90.38 457 GLU A O 1
ATOM 3681 N N . LEU A 1 458 ? -9.730 -1.418 47.941 1.00 89.88 458 LEU A N 1
ATOM 3682 C CA . LEU A 1 458 ? -10.325 -2.715 48.251 1.00 89.88 458 LEU A CA 1
ATOM 3683 C C . LEU A 1 458 ? -9.486 -3.423 49.319 1.00 89.88 458 LEU A C 1
ATOM 3685 O O . LEU A 1 458 ? -8.272 -3.511 49.165 1.00 89.88 458 LEU A O 1
ATOM 3689 N N . LEU A 1 459 ? -10.116 -3.926 50.380 1.00 84.25 459 LEU A N 1
ATOM 3690 C CA . LEU A 1 459 ? -9.448 -4.652 51.468 1.00 84.25 459 LEU A CA 1
ATOM 3691 C C . LEU A 1 459 ? -10.241 -5.911 51.835 1.00 84.25 459 LEU A C 1
ATOM 3693 O O . LEU A 1 459 ? -11.465 -5.878 51.828 1.00 84.25 459 LEU A O 1
ATOM 3697 N N . GLY A 1 460 ? -9.572 -6.996 52.216 1.00 81.56 460 GLY A N 1
ATOM 3698 C CA . GLY A 1 460 ? -10.217 -8.240 52.662 1.00 81.56 460 GLY A CA 1
ATOM 3699 C C . GLY A 1 460 ? -9.541 -9.484 52.094 1.00 81.56 460 GLY A C 1
ATOM 3700 O O . GLY A 1 460 ? -8.740 -9.384 51.167 1.00 81.56 460 GLY A O 1
ATOM 3701 N N . GLU A 1 461 ? -9.854 -10.654 52.650 1.00 73.56 461 GLU A N 1
ATOM 3702 C CA . GLU A 1 461 ? -9.251 -11.927 52.224 1.00 73.56 461 GLU A CA 1
ATOM 3703 C C . GLU A 1 461 ? -9.640 -12.303 50.784 1.00 73.56 461 GLU A C 1
ATOM 3705 O O . GLU A 1 461 ? -8.813 -12.832 50.046 1.00 73.56 461 GLU A O 1
ATOM 3710 N N . GLY A 1 462 ? -10.853 -11.947 50.343 1.00 71.06 462 GLY A N 1
ATOM 3711 C CA . GLY A 1 462 ? -11.337 -12.191 48.984 1.00 71.06 462 GLY A CA 1
ATOM 3712 C C . GLY A 1 462 ? -10.972 -11.110 47.962 1.00 71.06 462 GLY A C 1
ATOM 3713 O O . GLY A 1 462 ? -11.422 -11.190 46.822 1.00 71.06 462 GLY A O 1
ATOM 3714 N N . MET A 1 463 ? -10.176 -10.093 48.323 1.00 76.75 463 MET A N 1
ATOM 3715 C CA . MET A 1 463 ? -9.980 -8.896 47.487 1.00 76.75 463 MET A CA 1
ATOM 3716 C C . MET A 1 463 ? -9.427 -9.192 46.083 1.00 76.75 463 MET A C 1
ATOM 3718 O O . MET A 1 463 ? -9.736 -8.470 45.142 1.00 76.75 463 MET A O 1
ATOM 3722 N N . SER A 1 464 ? -8.633 -10.256 45.926 1.00 80.44 464 SER A N 1
ATOM 3723 C CA . SER A 1 464 ? -8.045 -10.654 44.640 1.00 80.44 464 SER A CA 1
ATOM 3724 C C . SER A 1 464 ? -9.076 -11.114 43.611 1.00 80.44 464 SER A C 1
ATOM 3726 O O . SER A 1 464 ? -8.764 -11.146 42.426 1.00 80.44 464 SER A O 1
ATOM 3728 N N . TYR A 1 465 ? -10.280 -11.479 44.055 1.00 74.94 465 TYR A N 1
ATOM 3729 C CA . TYR A 1 465 ? -11.359 -11.948 43.189 1.00 74.94 465 TYR A CA 1
ATOM 3730 C C . TYR A 1 465 ? -12.266 -10.821 42.697 1.00 74.94 465 TYR A C 1
ATOM 3732 O O . TYR A 1 465 ? -13.142 -11.074 41.877 1.00 74.94 465 TYR A O 1
ATOM 3740 N N . PHE A 1 466 ? -12.067 -9.591 43.180 1.00 77.12 466 PHE A N 1
ATOM 3741 C CA . PHE A 1 466 ? -12.889 -8.437 42.842 1.00 77.12 466 PHE A CA 1
ATOM 3742 C C . PHE A 1 466 ? -12.119 -7.424 41.998 1.00 77.12 466 PHE A C 1
ATOM 3744 O O . PHE A 1 466 ? -11.022 -6.991 42.346 1.00 77.12 466 PHE A O 1
ATOM 3751 N N . THR A 1 467 ? -12.755 -6.959 40.928 1.00 82.31 467 THR A N 1
ATOM 3752 C CA . THR A 1 467 ? -12.275 -5.843 40.109 1.00 82.31 467 THR A CA 1
ATOM 3753 C C . THR A 1 467 ? -13.240 -4.672 40.230 1.00 82.31 467 THR A C 1
ATOM 3755 O O . THR A 1 467 ? -14.446 -4.854 40.072 1.00 82.31 467 THR A O 1
ATOM 3758 N N . ILE A 1 468 ? -12.718 -3.468 40.488 1.00 83.12 468 ILE A N 1
ATOM 3759 C CA . ILE A 1 468 ? -13.515 -2.240 40.617 1.00 83.12 468 ILE A CA 1
ATOM 3760 C C . ILE A 1 468 ? -13.148 -1.212 39.541 1.00 83.12 468 ILE A C 1
ATOM 3762 O O . ILE A 1 468 ? -11.977 -0.924 39.298 1.00 83.12 468 ILE A O 1
ATOM 3766 N N . GLU A 1 469 ? -14.160 -0.607 38.929 1.00 78.75 469 GLU A N 1
ATOM 3767 C CA . GLU A 1 469 ? -14.031 0.437 37.910 1.00 78.75 469 GLU A CA 1
ATOM 3768 C C . GLU A 1 469 ? -14.978 1.604 38.266 1.00 78.75 469 GLU A C 1
ATOM 3770 O O . GLU A 1 469 ? -16.148 1.613 37.875 1.00 78.75 469 GLU A O 1
ATOM 3775 N N . PRO A 1 470 ? -14.521 2.598 39.055 1.00 76.81 470 PRO A N 1
ATOM 3776 C CA . PRO A 1 470 ? -15.296 3.808 39.315 1.00 76.81 470 PRO A CA 1
ATOM 3777 C C . PRO A 1 470 ? -15.389 4.667 38.046 1.00 76.81 470 PRO A C 1
ATOM 3779 O O . PRO A 1 470 ? -14.363 5.077 37.499 1.00 76.81 470 PRO A O 1
ATOM 3782 N N . LEU A 1 471 ? -16.609 5.007 37.611 1.00 69.31 471 LEU A N 1
ATOM 3783 C CA . LEU A 1 471 ? -16.837 5.798 36.387 1.00 69.31 471 LEU A CA 1
ATOM 3784 C C . LEU A 1 471 ? -16.363 7.253 36.518 1.00 69.31 471 LEU A C 1
ATOM 3786 O O . LEU A 1 471 ? -16.080 7.930 35.530 1.00 69.31 471 LEU A O 1
ATOM 3790 N N . HIS A 1 472 ? -16.237 7.742 37.752 1.00 72.31 472 HIS A N 1
ATOM 3791 C CA . HIS A 1 472 ? -15.639 9.035 38.051 1.00 72.31 472 HIS A CA 1
ATOM 3792 C C . HIS A 1 472 ? -14.584 8.894 39.145 1.00 72.31 472 HIS A C 1
ATOM 3794 O O . HIS A 1 472 ? -14.818 8.296 40.191 1.00 72.31 472 HIS A O 1
ATOM 3800 N N . LYS A 1 473 ? -13.418 9.506 38.919 1.00 78.62 473 LYS A N 1
ATOM 3801 C CA . LYS A 1 473 ? -12.326 9.595 39.907 1.00 78.62 473 LYS A CA 1
ATOM 3802 C C . LYS A 1 473 ? -12.346 10.910 40.691 1.00 78.62 473 LYS A C 1
ATOM 3804 O O . LYS A 1 473 ? -11.485 11.155 41.532 1.00 78.62 473 LYS A O 1
ATOM 3809 N N . THR A 1 474 ? -13.314 11.775 40.402 1.00 81.94 474 THR A N 1
ATOM 3810 C CA . THR A 1 474 ? -13.521 13.063 41.062 1.00 81.94 474 THR A CA 1
ATOM 3811 C C . THR A 1 474 ? -15.000 13.263 41.377 1.00 81.94 474 THR A C 1
ATOM 3813 O O . THR A 1 474 ? -15.860 12.626 40.771 1.00 81.94 474 THR A O 1
ATOM 3816 N N . VAL A 1 475 ? -15.310 14.145 42.328 1.00 80.25 475 VAL A N 1
ATOM 3817 C CA . VAL A 1 475 ? -16.690 14.468 42.713 1.00 80.25 475 VAL A CA 1
ATOM 3818 C C . VAL A 1 475 ? -17.426 15.124 41.532 1.00 80.25 475 VAL A C 1
ATOM 3820 O O . VAL A 1 475 ? -17.032 16.221 41.123 1.00 80.25 475 VAL A O 1
ATOM 3823 N N . PRO A 1 476 ? -18.498 14.512 40.994 1.00 75.75 476 PRO A N 1
ATOM 3824 C CA . PRO A 1 476 ? -19.233 15.051 39.852 1.00 75.75 476 PRO A CA 1
ATOM 3825 C C . PRO A 1 476 ? -20.204 16.163 40.275 1.00 75.75 476 PRO A C 1
ATOM 3827 O O . PRO A 1 476 ? -20.276 16.543 41.447 1.00 75.75 476 PRO A O 1
ATOM 3830 N N . LYS A 1 477 ? -20.946 16.732 39.317 1.00 75.50 477 LYS A N 1
ATOM 3831 C CA . LYS A 1 477 ? -21.947 17.775 39.600 1.00 75.50 477 LYS A CA 1
ATOM 3832 C C . LYS A 1 477 ? -23.107 17.227 40.455 1.00 75.50 477 LYS A C 1
ATOM 3834 O O . LYS A 1 477 ? -23.387 16.031 40.375 1.00 75.50 477 LYS A O 1
ATOM 3839 N N . PRO A 1 478 ? -23.782 18.084 41.247 1.00 72.12 478 PRO A N 1
ATOM 3840 C CA . PRO A 1 478 ? -24.903 17.656 42.074 1.00 72.12 478 PRO A CA 1
ATOM 3841 C C . PRO A 1 478 ? -26.083 17.168 41.224 1.00 72.12 478 PRO A C 1
ATOM 3843 O O . PRO A 1 478 ? -26.338 17.716 40.149 1.00 72.12 478 PRO A O 1
ATOM 3846 N N . MET A 1 479 ? -26.804 16.170 41.725 1.00 67.62 479 MET A N 1
ATOM 3847 C CA . MET A 1 479 ? -27.992 15.591 41.115 1.00 67.62 479 MET A CA 1
ATOM 3848 C C . MET A 1 479 ? -29.132 16.609 41.049 1.00 67.62 479 MET A C 1
ATOM 3850 O O . MET A 1 479 ? -29.213 17.560 41.829 1.00 67.62 479 MET A O 1
ATOM 3854 N N . VAL A 1 480 ? -30.066 16.366 40.137 1.00 64.06 480 VAL A N 1
ATOM 3855 C CA . VAL A 1 480 ? -31.301 17.138 40.011 1.00 64.06 480 VAL A CA 1
ATOM 3856 C C . VAL A 1 480 ? -32.463 16.163 40.153 1.00 64.06 480 VAL A C 1
ATOM 3858 O O . VAL A 1 480 ? -32.638 15.295 39.307 1.00 64.06 480 VAL A O 1
ATOM 3861 N N . LEU A 1 481 ? -33.238 16.285 41.233 1.00 52.44 481 LEU A N 1
ATOM 3862 C CA . LEU A 1 481 ? -34.432 15.472 41.468 1.00 52.44 481 LEU A CA 1
ATOM 3863 C C . LEU A 1 481 ? -35.652 16.134 40.831 1.00 52.44 481 LEU A C 1
ATOM 3865 O O . LEU A 1 481 ? -35.794 17.357 40.875 1.00 52.44 481 LEU A O 1
ATOM 3869 N N . LYS A 1 482 ? -36.563 15.327 40.288 1.00 47.44 482 LYS A N 1
ATOM 3870 C CA . LYS A 1 482 ? -37.876 15.774 39.815 1.00 47.44 482 LYS A CA 1
ATOM 3871 C C . LYS A 1 482 ? -38.945 15.279 40.775 1.00 47.44 482 LYS A C 1
ATOM 3873 O O . LYS A 1 482 ? -39.075 14.078 40.983 1.00 47.44 482 LYS A O 1
ATOM 3878 N N . ILE A 1 483 ? -39.707 16.201 41.347 1.00 55.62 483 ILE A N 1
ATOM 3879 C CA . ILE A 1 483 ? -40.813 15.896 42.251 1.00 55.62 483 ILE A CA 1
ATOM 3880 C C . ILE A 1 483 ? -42.098 16.201 41.493 1.00 55.62 483 ILE A C 1
ATOM 3882 O O . ILE A 1 483 ? -42.362 17.353 41.144 1.00 55.62 483 ILE A O 1
ATOM 3886 N N . LYS A 1 484 ? -42.872 15.155 41.204 1.00 46.69 484 LYS A N 1
ATOM 3887 C CA . LYS A 1 484 ? -44.203 15.286 40.614 1.00 46.69 484 LYS A CA 1
ATOM 3888 C C . LYS A 1 484 ? -45.195 15.568 41.737 1.00 46.69 484 LYS A C 1
ATOM 3890 O O . LYS A 1 484 ? -45.322 14.749 42.646 1.00 46.69 484 LYS A O 1
ATOM 3895 N N . ASP A 1 485 ? -45.872 16.710 41.688 1.00 49.91 485 ASP A N 1
ATOM 3896 C CA . ASP A 1 485 ? -46.937 17.024 42.638 1.00 49.91 485 ASP A CA 1
ATOM 3897 C C . ASP A 1 485 ? -48.073 15.991 42.466 1.00 49.91 485 ASP A C 1
ATOM 3899 O O . ASP A 1 485 ? -48.643 15.885 41.373 1.00 49.91 485 ASP A O 1
ATOM 3903 N N . PRO A 1 486 ? -48.417 15.205 43.504 1.00 41.53 486 PRO A N 1
ATOM 3904 C CA . PRO A 1 486 ? -49.421 14.148 43.391 1.00 41.53 486 PRO A CA 1
ATOM 3905 C C . PRO A 1 486 ? -50.834 14.661 43.082 1.00 41.53 486 PRO A C 1
ATOM 3907 O O . PRO A 1 486 ? -51.677 13.885 42.641 1.00 41.53 486 PRO A O 1
ATOM 3910 N N . LYS A 1 487 ? -51.116 15.944 43.344 1.00 48.19 487 LYS A N 1
ATOM 3911 C CA . LYS A 1 487 ? -52.435 16.565 43.164 1.00 48.19 487 LYS A CA 1
ATOM 3912 C C . LYS A 1 487 ? -52.559 17.310 41.840 1.00 48.19 487 LYS A C 1
ATOM 3914 O O . LYS A 1 487 ? -53.644 17.307 41.267 1.00 48.19 487 LYS A O 1
ATOM 3919 N N . THR A 1 488 ? -51.491 17.951 41.364 1.00 60.28 488 THR A N 1
ATOM 3920 C CA . THR A 1 488 ? -51.530 18.764 40.130 1.00 60.28 488 THR A CA 1
ATOM 3921 C C . THR A 1 488 ? -50.867 18.084 38.933 1.00 60.28 488 THR A C 1
ATOM 3923 O O . THR A 1 488 ? -51.105 18.479 37.796 1.00 60.28 488 THR A O 1
ATOM 3926 N N . GLY A 1 489 ? -50.048 17.051 39.164 1.00 45.97 489 GLY A N 1
ATOM 3927 C CA . GLY A 1 489 ? -49.257 16.384 38.128 1.00 45.97 489 GLY A CA 1
ATOM 3928 C C . GLY A 1 489 ? -48.069 17.208 37.621 1.00 45.97 489 GLY A C 1
ATOM 3929 O O . GLY A 1 489 ? -47.335 16.729 36.756 1.00 45.97 489 GLY A O 1
ATOM 3930 N N . GLU A 1 490 ? -47.866 18.412 38.161 1.00 43.81 490 GLU A N 1
ATOM 3931 C CA . GLU A 1 490 ? -46.808 19.342 37.779 1.00 43.81 490 GLU A CA 1
ATOM 3932 C C . GLU A 1 490 ? -45.445 18.835 38.275 1.00 43.81 490 GLU A C 1
ATOM 3934 O O . GLU A 1 490 ? -45.294 18.414 39.425 1.00 43.81 490 GLU A O 1
ATOM 3939 N N . ILE A 1 491 ? -44.446 18.828 37.391 1.00 46.62 491 ILE A N 1
ATOM 3940 C CA . ILE A 1 491 ? -43.101 18.328 37.694 1.00 46.62 491 ILE A CA 1
ATOM 3941 C C . ILE A 1 491 ? -42.215 19.511 38.077 1.00 46.62 491 ILE A C 1
ATOM 3943 O O . ILE A 1 491 ? -41.905 20.358 37.243 1.00 46.62 491 ILE A O 1
ATOM 3947 N N . THR A 1 492 ? -41.753 19.538 39.326 1.00 47.59 492 THR A N 1
ATOM 3948 C CA . THR A 1 492 ? -40.798 20.542 39.811 1.00 47.59 492 THR A CA 1
ATOM 3949 C C . THR A 1 492 ? -39.393 19.949 39.912 1.00 47.59 492 THR A C 1
ATOM 3951 O O . THR A 1 492 ? -39.198 18.853 40.438 1.00 47.59 492 THR A O 1
ATOM 3954 N N . THR A 1 493 ? -38.386 20.657 39.394 1.00 46.75 493 THR A N 1
ATOM 3955 C CA . THR A 1 493 ? -36.969 20.266 39.501 1.00 46.75 493 THR A CA 1
ATOM 3956 C C . THR A 1 493 ? -36.314 20.889 40.729 1.00 46.75 493 THR A C 1
ATOM 3958 O O . THR A 1 493 ? -36.291 22.110 40.877 1.00 46.75 493 THR A O 1
ATOM 3961 N N . LYS A 1 494 ? -35.712 20.054 41.580 1.00 58.00 494 LYS A N 1
ATOM 3962 C CA . LYS A 1 494 ? -34.929 20.452 42.752 1.00 58.00 494 LYS A CA 1
ATOM 3963 C C . LYS A 1 494 ? -33.494 19.953 42.603 1.00 58.00 494 LYS A C 1
ATOM 3965 O O . LYS A 1 494 ? -33.236 18.753 42.655 1.00 58.00 494 LYS A O 1
ATOM 3970 N N . GLN A 1 495 ? -32.547 20.875 42.451 1.00 57.75 495 GLN A N 1
ATOM 3971 C CA . GLN A 1 495 ? -31.125 20.543 42.526 1.00 57.75 495 GLN A CA 1
ATOM 3972 C C . GLN A 1 495 ? -30.781 20.115 43.959 1.00 57.75 495 GLN A C 1
ATOM 3974 O O . GLN A 1 495 ? -31.129 20.805 44.921 1.00 57.75 495 GLN A O 1
ATOM 3979 N N . THR A 1 496 ? -30.145 18.956 44.112 1.00 68.56 496 THR A N 1
ATOM 3980 C CA . THR A 1 496 ? -29.724 18.445 45.418 1.00 68.56 496 THR A CA 1
ATOM 3981 C C . THR A 1 496 ? -28.343 18.978 45.781 1.00 68.56 496 THR A C 1
ATOM 3983 O O . THR A 1 496 ? -27.596 19.474 44.939 1.00 68.56 496 THR A O 1
ATOM 3986 N N . ASN A 1 497 ? -27.977 18.830 47.053 1.00 74.38 497 ASN A N 1
ATOM 3987 C CA . ASN A 1 497 ? -26.601 19.016 47.515 1.00 74.38 497 ASN A CA 1
ATOM 3988 C C . ASN A 1 497 ? -25.810 17.696 47.457 1.00 74.38 497 ASN A C 1
ATOM 3990 O O . ASN A 1 497 ? -24.877 17.513 48.237 1.00 74.38 497 ASN A O 1
ATOM 3994 N N . GLU A 1 498 ? -26.191 16.759 46.583 1.00 75.56 498 GLU A N 1
ATOM 3995 C CA . GLU A 1 498 ? -25.588 15.427 46.493 1.00 75.56 498 GLU A CA 1
ATOM 3996 C C . GLU A 1 498 ? -25.113 15.113 45.080 1.00 75.56 498 GLU A C 1
ATOM 3998 O O . GLU A 1 498 ? -25.834 15.361 44.129 1.00 75.56 498 GLU A O 1
ATOM 4003 N N . SER A 1 499 ? -23.926 14.538 44.943 1.00 80.62 499 SER A N 1
ATOM 4004 C CA . SER A 1 499 ? -23.370 13.991 43.704 1.00 80.62 499 SER A CA 1
ATOM 4005 C C . SER A 1 499 ? -23.301 12.463 43.795 1.00 80.62 499 SER A C 1
ATOM 4007 O O . SER A 1 499 ? -23.223 11.919 44.897 1.00 80.62 499 SER A O 1
ATOM 4009 N N . GLN A 1 500 ? -23.277 11.764 42.658 1.00 79.75 500 GLN A N 1
ATOM 4010 C CA . GLN A 1 500 ? -23.159 10.301 42.611 1.00 79.75 500 GLN A CA 1
ATOM 4011 C C . GLN A 1 500 ? -21.997 9.843 41.733 1.00 79.75 500 GLN A C 1
ATOM 4013 O O . GLN A 1 500 ? -21.829 10.338 40.623 1.00 79.75 500 GLN A O 1
ATOM 4018 N N . ILE A 1 501 ? -21.230 8.867 42.216 1.00 76.62 501 ILE A N 1
ATOM 4019 C CA . ILE A 1 501 ? -20.220 8.145 41.441 1.00 76.62 501 ILE A CA 1
ATOM 4020 C C . ILE A 1 501 ? -20.692 6.697 41.286 1.00 76.62 501 ILE A C 1
ATOM 4022 O O . ILE A 1 501 ? -20.722 5.968 42.280 1.00 76.62 501 ILE A O 1
ATOM 4026 N N . PRO A 1 502 ? -21.065 6.263 40.073 1.00 77.00 502 PRO A N 1
ATOM 4027 C CA . PRO A 1 502 ? -21.283 4.853 39.799 1.00 77.00 502 PRO A CA 1
ATOM 4028 C C . PRO A 1 502 ? -19.955 4.095 39.766 1.00 77.00 502 PRO A C 1
ATOM 4030 O O . PRO A 1 502 ? -18.944 4.616 39.285 1.00 77.00 502 PRO A O 1
ATOM 4033 N N . ILE A 1 503 ? -19.963 2.871 40.277 1.00 77.88 503 ILE A N 1
ATOM 4034 C CA . ILE A 1 503 ? -18.792 2.002 40.365 1.00 77.88 503 ILE A CA 1
ATOM 4035 C C . ILE A 1 503 ? -19.209 0.640 39.837 1.00 77.88 503 ILE A C 1
ATOM 4037 O O . ILE A 1 503 ? -20.160 0.046 40.344 1.00 77.88 503 ILE A O 1
ATOM 4041 N N . ILE A 1 504 ? -18.511 0.175 38.808 1.00 76.88 504 ILE A N 1
ATOM 4042 C CA . ILE A 1 504 ? -18.703 -1.167 38.275 1.00 76.88 504 ILE A CA 1
ATOM 4043 C C . ILE A 1 504 ? -17.823 -2.121 39.070 1.00 76.88 504 ILE A C 1
ATOM 4045 O O . ILE A 1 504 ? -16.642 -1.845 39.281 1.00 76.88 504 ILE A O 1
ATOM 4049 N N . ILE A 1 505 ? -18.404 -3.226 39.519 1.00 78.12 505 ILE A N 1
ATOM 4050 C CA . ILE A 1 505 ? -17.731 -4.267 40.282 1.00 78.12 505 ILE A CA 1
ATOM 4051 C C . ILE A 1 505 ? -17.950 -5.597 39.574 1.00 78.12 505 ILE A C 1
ATOM 4053 O O . ILE A 1 505 ? -19.079 -5.951 39.237 1.00 78.12 505 ILE A O 1
ATOM 4057 N N . LYS A 1 506 ? -16.863 -6.331 39.359 1.00 80.25 506 LYS A N 1
ATOM 4058 C CA . LYS A 1 506 ? -16.892 -7.719 38.901 1.00 80.25 506 LYS A CA 1
ATOM 4059 C C . LYS A 1 506 ? -16.285 -8.603 39.978 1.00 80.25 506 LYS A C 1
ATOM 4061 O O . LYS A 1 506 ? -15.295 -8.205 40.590 1.00 80.25 506 LYS A O 1
ATOM 4066 N N . CYS A 1 507 ? -16.868 -9.775 40.183 1.00 77.25 507 CYS A N 1
ATOM 4067 C CA . CYS A 1 507 ? -16.302 -10.814 41.021 1.00 77.25 507 CYS A CA 1
ATOM 4068 C C . CYS A 1 507 ? -16.217 -12.131 40.249 1.00 77.25 507 CYS A C 1
ATOM 4070 O O . CYS A 1 507 ? -17.164 -12.481 39.550 1.00 77.25 507 CYS A O 1
ATOM 4072 N N . ASP A 1 508 ? -15.109 -12.854 40.399 1.00 70.44 508 ASP A N 1
ATOM 4073 C CA . ASP A 1 508 ? -14.854 -14.116 39.694 1.00 70.44 508 ASP A CA 1
ATOM 4074 C C . ASP A 1 508 ? -14.814 -15.345 40.632 1.00 70.44 508 ASP A C 1
ATOM 4076 O O . ASP A 1 508 ? -14.300 -16.392 40.245 1.00 70.44 508 ASP A O 1
ATOM 4080 N N . ASN A 1 509 ? -15.285 -15.223 41.880 1.00 66.00 509 ASN A N 1
ATOM 4081 C CA . ASN A 1 509 ? -15.313 -16.335 42.835 1.00 66.00 509 ASN A CA 1
ATOM 4082 C C . ASN A 1 509 ? -16.438 -16.183 43.868 1.00 66.00 509 ASN A C 1
ATOM 4084 O O . ASN A 1 509 ? -16.365 -15.310 44.734 1.00 66.00 509 ASN A O 1
ATOM 4088 N N . ILE A 1 510 ? -17.458 -17.039 43.786 1.00 60.47 510 ILE A N 1
ATOM 4089 C CA . ILE A 1 510 ? -18.604 -17.040 44.711 1.00 60.47 510 ILE A CA 1
ATOM 4090 C C . ILE A 1 510 ? -18.139 -17.123 46.181 1.00 60.47 510 ILE A C 1
ATOM 4092 O O . ILE A 1 510 ? -17.198 -17.838 46.511 1.00 60.47 510 ILE A O 1
ATOM 4096 N N . ASP A 1 511 ? -18.818 -16.395 47.070 1.00 56.75 511 ASP A N 1
ATOM 4097 C CA . ASP A 1 511 ? -18.510 -16.191 48.497 1.00 56.75 511 ASP A CA 1
ATOM 4098 C C . ASP A 1 511 ? -17.213 -15.431 48.789 1.00 56.75 511 ASP A C 1
ATOM 4100 O O . ASP A 1 511 ? -16.872 -15.236 49.956 1.00 56.75 511 ASP A O 1
ATOM 4104 N N . ALA A 1 512 ? -16.487 -14.954 47.773 1.00 67.12 512 ALA A N 1
ATOM 4105 C CA . ALA A 1 512 ? -15.435 -13.986 48.031 1.00 67.12 512 ALA A CA 1
ATOM 4106 C C . ALA A 1 512 ? -16.046 -12.766 48.733 1.00 67.12 512 ALA A C 1
ATOM 4108 O O . ALA A 1 512 ? -17.046 -12.204 48.277 1.00 67.12 512 ALA A O 1
ATOM 4109 N N . GLU A 1 513 ? -15.418 -12.347 49.828 1.00 79.44 513 GLU A N 1
ATOM 4110 C CA . GLU A 1 513 ? -15.803 -11.157 50.578 1.00 79.44 513 GLU A CA 1
ATOM 4111 C C . GLU A 1 513 ? -14.696 -10.105 50.524 1.00 79.44 513 GLU A C 1
ATOM 4113 O O . GLU A 1 513 ? -13.503 -10.395 50.691 1.00 79.44 513 GLU A O 1
ATOM 4118 N N . ALA A 1 514 ? -15.089 -8.853 50.310 1.00 86.31 514 ALA A N 1
ATOM 4119 C CA . ALA A 1 514 ? -14.183 -7.713 50.339 1.00 86.31 514 ALA A CA 1
ATOM 4120 C C . ALA A 1 514 ? -14.883 -6.463 50.882 1.00 86.31 514 ALA A C 1
ATOM 4122 O O . ALA A 1 514 ? -16.102 -6.367 50.923 1.00 86.31 514 ALA A O 1
ATOM 4123 N N . ARG A 1 515 ? -14.106 -5.465 51.292 1.00 88.69 515 ARG A N 1
ATOM 4124 C CA . ARG A 1 515 ? -14.586 -4.139 51.683 1.00 88.69 515 ARG A CA 1
ATOM 4125 C C . ARG A 1 515 ? -14.066 -3.111 50.701 1.00 88.69 515 ARG A C 1
ATOM 4127 O O . ARG A 1 515 ? -12.854 -2.963 50.546 1.00 88.69 515 ARG A O 1
ATOM 4134 N N . LEU A 1 516 ? -14.976 -2.371 50.080 1.00 91.06 516 LEU A N 1
ATOM 4135 C CA . LEU A 1 516 ? -14.632 -1.251 49.215 1.00 91.06 516 LEU A CA 1
ATOM 4136 C C . LEU A 1 516 ? -14.716 0.051 50.003 1.00 91.06 516 LEU A C 1
ATOM 4138 O O . LEU A 1 516 ? -15.799 0.504 50.362 1.00 91.06 516 LEU A O 1
ATOM 4142 N N . TYR A 1 517 ? -13.569 0.679 50.230 1.00 91.88 517 TYR A N 1
ATOM 4143 C CA . TYR A 1 517 ? -13.451 1.991 50.845 1.00 91.88 517 TYR A CA 1
ATOM 4144 C C . TYR A 1 517 ? -13.435 3.090 49.786 1.00 91.88 517 TYR A C 1
ATOM 4146 O O . TYR A 1 517 ? -12.758 2.974 48.767 1.00 91.88 517 TYR A O 1
ATOM 4154 N N . ALA A 1 518 ? -14.120 4.197 50.066 1.00 91.06 518 ALA A N 1
ATOM 4155 C CA . ALA A 1 518 ? -14.018 5.435 49.303 1.00 91.06 518 ALA A CA 1
ATOM 4156 C C . ALA A 1 518 ? -13.588 6.577 50.228 1.00 91.06 518 ALA A C 1
ATOM 4158 O O . ALA A 1 518 ? -14.202 6.769 51.281 1.00 91.06 518 ALA A O 1
ATOM 4159 N N . SER A 1 519 ? -12.564 7.350 49.851 1.00 91.06 519 SER A N 1
ATOM 4160 C CA . SER A 1 519 ? -12.145 8.540 50.600 1.00 91.06 519 SER A CA 1
ATOM 4161 C C . SER A 1 519 ? -11.879 9.769 49.732 1.00 91.06 519 SER A C 1
ATOM 4163 O O . SER A 1 519 ? -11.511 9.679 48.562 1.00 91.06 519 SER A O 1
ATOM 4165 N N . THR A 1 520 ? -12.113 10.955 50.290 1.00 90.31 520 THR A N 1
ATOM 4166 C CA . THR A 1 520 ? -11.868 12.249 49.637 1.00 90.31 520 THR A CA 1
ATOM 4167 C C . THR A 1 520 ? -11.620 13.340 50.681 1.00 90.31 520 THR A C 1
ATOM 4169 O O . THR A 1 520 ? -11.844 13.146 51.875 1.00 90.31 520 THR A O 1
ATOM 4172 N N . GLU A 1 521 ? -11.158 14.506 50.246 1.00 86.62 521 GLU A N 1
ATOM 4173 C CA . GLU A 1 521 ? -10.852 15.636 51.125 1.00 86.62 521 GLU A CA 1
ATOM 4174 C C . GLU A 1 521 ? -12.024 16.629 51.167 1.00 86.62 521 GLU A C 1
ATOM 4176 O O . GLU A 1 521 ? -12.577 17.047 50.148 1.00 86.62 521 GLU A O 1
ATOM 4181 N N . ARG A 1 522 ? -12.416 17.033 52.373 1.00 83.12 522 ARG A N 1
ATOM 4182 C CA . ARG A 1 522 ? -13.452 18.044 52.604 1.00 83.12 522 ARG A CA 1
ATOM 4183 C C . ARG A 1 522 ? -12.927 19.445 52.275 1.00 83.12 522 ARG A C 1
ATOM 4185 O O . ARG A 1 522 ? -11.726 19.699 52.286 1.00 83.12 522 ARG A O 1
ATOM 4192 N N . LYS A 1 523 ? -13.831 20.422 52.115 1.00 74.75 523 LYS A N 1
ATOM 4193 C CA . LYS A 1 523 ? -13.456 21.845 51.928 1.00 74.75 523 LYS A CA 1
ATOM 4194 C C . LYS A 1 523 ? -12.557 22.412 53.045 1.00 74.75 523 LYS A C 1
ATOM 4196 O O . LYS A 1 523 ? -11.838 23.375 52.807 1.00 74.75 523 LYS A O 1
ATOM 4201 N N . ASN A 1 524 ? -12.589 21.828 54.246 1.00 76.31 524 ASN A N 1
ATOM 4202 C CA . ASN A 1 524 ? -11.759 22.204 55.397 1.00 76.31 524 ASN A CA 1
ATOM 4203 C C . ASN A 1 524 ? -10.463 21.372 55.536 1.00 76.31 524 ASN A C 1
ATOM 4205 O O . ASN A 1 524 ? -9.848 21.408 56.599 1.00 76.31 524 ASN A O 1
ATOM 4209 N N . LYS A 1 525 ? -10.064 20.624 54.497 1.00 73.50 525 LYS A N 1
ATOM 4210 C CA . LYS A 1 525 ? -8.875 19.752 54.450 1.00 73.50 525 LYS A CA 1
ATOM 4211 C C . LYS A 1 525 ? -8.887 18.506 55.347 1.00 73.50 525 LYS A C 1
ATOM 4213 O O . LYS A 1 525 ? -7.865 17.846 55.499 1.00 73.50 525 LYS A O 1
ATOM 4218 N N . GLN A 1 526 ? -10.023 18.158 55.952 1.00 79.88 526 GLN A N 1
ATOM 4219 C CA . GLN A 1 526 ? -10.171 16.888 56.674 1.00 79.88 526 GLN A CA 1
ATOM 4220 C C . GLN A 1 526 ? -10.590 15.761 55.725 1.00 79.88 526 GLN A C 1
ATOM 4222 O O . GLN A 1 526 ? -11.292 16.005 54.745 1.00 79.88 526 GLN A O 1
ATOM 4227 N N . GLU A 1 527 ? -10.223 14.520 56.036 1.00 86.38 527 GLU A N 1
ATOM 4228 C CA . GLU A 1 527 ? -10.644 13.358 55.250 1.00 86.38 527 GLU A CA 1
ATOM 4229 C C . GLU A 1 527 ? -12.125 13.009 55.513 1.00 86.38 527 GLU A C 1
ATOM 4231 O O . GLU A 1 527 ? -12.651 13.089 56.630 1.00 86.38 527 GLU A O 1
ATOM 4236 N N . ALA A 1 528 ? -12.842 12.653 54.454 1.00 87.38 528 ALA A N 1
ATOM 4237 C CA . ALA A 1 528 ? -14.101 11.927 54.513 1.00 87.38 528 ALA A CA 1
ATOM 4238 C C . ALA A 1 528 ? -13.845 10.525 53.954 1.00 87.38 528 ALA A C 1
ATOM 4240 O O . ALA A 1 528 ? -13.289 10.411 52.865 1.00 87.38 528 ALA A O 1
ATOM 4241 N N . LYS A 1 529 ? -14.242 9.479 54.684 1.00 89.81 529 LYS A N 1
ATOM 4242 C CA . LYS A 1 529 ? -14.073 8.073 54.294 1.00 89.81 529 LYS A CA 1
ATOM 4243 C C . LYS A 1 529 ? -15.357 7.297 54.596 1.00 89.81 529 LYS A C 1
ATOM 4245 O O . LYS A 1 529 ? -16.009 7.578 55.597 1.00 89.81 529 LYS A O 1
ATOM 4250 N N . THR A 1 530 ? -15.719 6.354 53.734 1.00 91.56 530 THR A N 1
ATOM 4251 C CA . THR A 1 530 ? -16.842 5.418 53.913 1.00 91.56 530 THR A CA 1
ATOM 4252 C C . THR A 1 530 ? -16.487 4.053 53.313 1.00 91.56 530 THR A C 1
ATOM 4254 O O . THR A 1 530 ? -15.457 3.946 52.641 1.00 91.56 530 THR A O 1
ATOM 4257 N N . HIS A 1 531 ? -17.292 3.020 53.566 1.00 89.44 531 HIS A N 1
ATOM 4258 C CA . HIS A 1 531 ? -17.108 1.688 52.982 1.00 89.44 531 HIS A CA 1
ATOM 4259 C C . HIS A 1 531 ? -18.428 0.945 52.757 1.00 89.44 531 HIS A C 1
ATOM 4261 O O . HIS A 1 531 ? -19.436 1.314 53.350 1.00 89.44 531 HIS A O 1
ATOM 4267 N N . CYS A 1 532 ? -18.393 -0.082 51.908 1.00 83.56 532 CYS A N 1
ATOM 4268 C CA . CYS A 1 532 ? -19.423 -1.119 51.788 1.00 83.56 532 CYS A CA 1
ATOM 4269 C C . CYS A 1 532 ? -18.771 -2.511 51.795 1.00 83.56 532 CYS A C 1
ATOM 4271 O O . CYS A 1 532 ? -17.569 -2.637 51.522 1.00 83.56 532 CYS A O 1
ATOM 4273 N N . PHE A 1 533 ? -19.556 -3.532 52.126 1.00 80.69 533 PHE A N 1
ATOM 4274 C CA . PHE A 1 533 ? -19.174 -4.941 52.120 1.00 80.69 533 PHE A CA 1
ATOM 4275 C C . PHE A 1 533 ? -19.645 -5.591 50.822 1.00 80.69 533 PHE A C 1
ATOM 4277 O O . PHE A 1 533 ? -20.817 -5.538 50.477 1.00 80.69 533 PHE A O 1
ATOM 4284 N N . LEU A 1 534 ? -18.718 -6.175 50.078 1.00 81.38 534 LEU A N 1
ATOM 4285 C CA . LEU A 1 534 ? -18.991 -6.884 48.840 1.00 81.38 534 LEU A CA 1
ATOM 4286 C C . LEU A 1 534 ? -19.023 -8.374 49.145 1.00 81.38 534 LEU A C 1
ATOM 4288 O O . LEU A 1 534 ? -18.032 -8.898 49.657 1.00 81.38 534 LEU A O 1
ATOM 4292 N N . THR A 1 535 ? -20.105 -9.042 48.762 1.00 78.19 535 THR A N 1
ATOM 4293 C CA . THR A 1 535 ? -20.197 -10.504 48.793 1.00 78.19 535 THR A CA 1
ATOM 4294 C C . THR A 1 535 ? -20.479 -10.997 47.387 1.00 78.19 535 THR A C 1
ATOM 4296 O O . THR A 1 535 ? -21.423 -10.547 46.737 1.00 78.19 535 THR A O 1
ATOM 4299 N N . CYS A 1 536 ? -19.646 -11.907 46.902 1.00 69.56 536 CYS A N 1
ATOM 4300 C CA . CYS A 1 536 ? -19.851 -12.528 45.607 1.00 69.56 536 CYS A CA 1
ATOM 4301 C C . CYS A 1 536 ? -20.961 -13.574 45.695 1.00 69.56 536 CYS A C 1
ATOM 4303 O O . CYS A 1 536 ? -20.861 -14.504 46.492 1.00 69.56 536 CYS A O 1
ATOM 4305 N N . ILE A 1 537 ? -22.015 -13.430 44.901 1.00 67.56 537 ILE A N 1
ATOM 4306 C CA . ILE A 1 537 ? -23.190 -14.302 44.942 1.00 67.56 537 ILE A CA 1
ATOM 4307 C C . ILE A 1 537 ? -23.413 -14.973 43.590 1.00 67.56 537 ILE A C 1
ATOM 4309 O O . ILE A 1 537 ? -23.067 -14.436 42.543 1.00 67.56 537 ILE A O 1
ATOM 4313 N N . GLU A 1 538 ? -24.002 -16.160 43.611 1.00 61.75 538 GLU A N 1
ATOM 4314 C CA . GLU A 1 538 ? -24.473 -16.835 42.402 1.00 61.75 538 GLU A CA 1
ATOM 4315 C C . GLU A 1 538 ? -25.767 -16.164 41.909 1.00 61.75 538 GLU A C 1
ATOM 4317 O O . GLU A 1 538 ? -26.575 -15.710 42.726 1.00 61.75 538 GLU A O 1
ATOM 4322 N N . GLU A 1 539 ? -25.979 -16.091 40.591 1.00 59.00 539 GLU A N 1
ATOM 4323 C CA . GLU A 1 539 ? -27.262 -15.635 40.047 1.00 59.00 539 GLU A CA 1
ATOM 4324 C C . GLU A 1 539 ? -28.340 -16.667 40.390 1.00 59.00 539 GLU A C 1
ATOM 4326 O O . GLU A 1 539 ? -28.330 -17.785 39.872 1.00 59.00 539 GLU A O 1
ATOM 4331 N N . ALA A 1 540 ? -29.241 -16.306 41.302 1.00 51.84 540 ALA A N 1
ATOM 4332 C CA . ALA A 1 540 ? -30.400 -17.123 41.619 1.00 51.84 540 ALA A CA 1
ATOM 4333 C C . ALA A 1 540 ? -31.528 -16.772 40.644 1.00 51.84 540 ALA A C 1
ATOM 4335 O O . ALA A 1 540 ? -32.012 -15.640 40.658 1.00 51.84 540 ALA A O 1
ATOM 4336 N N . ASP A 1 541 ? -31.977 -17.746 39.847 1.00 46.94 541 ASP A N 1
ATOM 4337 C CA . ASP A 1 541 ? -33.091 -17.563 38.907 1.00 46.94 541 ASP A CA 1
ATOM 4338 C C . ASP A 1 541 ? -34.382 -17.139 39.629 1.00 46.94 541 ASP A C 1
ATOM 4340 O O . ASP A 1 541 ? -35.203 -16.442 39.042 1.00 46.94 541 ASP A O 1
ATOM 4344 N N . ASN A 1 542 ? -34.557 -17.553 40.896 1.00 56.06 542 ASN A N 1
ATOM 4345 C CA . ASN A 1 542 ? -35.631 -17.177 41.826 1.00 56.06 542 ASN A CA 1
ATOM 4346 C C . ASN A 1 542 ? -35.284 -17.620 43.272 1.00 56.06 542 ASN A C 1
ATOM 4348 O O . ASN A 1 542 ? -34.413 -18.475 43.456 1.00 56.06 542 ASN A O 1
ATOM 4352 N N . PRO A 1 543 ? -35.978 -17.117 44.317 1.00 63.12 543 PRO A N 1
ATOM 4353 C CA . PRO A 1 543 ? -35.900 -17.695 45.661 1.00 63.12 543 PRO A CA 1
ATOM 4354 C C . PRO A 1 543 ? -36.289 -19.187 45.645 1.00 63.12 543 PRO A C 1
ATOM 4356 O O . PRO A 1 543 ? -37.267 -19.537 44.978 1.00 63.12 543 PRO A O 1
ATOM 4359 N N . PRO A 1 544 ? -35.589 -20.068 46.386 1.00 74.44 544 PRO A N 1
ATOM 4360 C CA . PRO A 1 544 ? -35.951 -21.479 46.460 1.00 74.44 544 PRO A CA 1
ATOM 4361 C C . PRO A 1 544 ? -37.344 -21.677 47.073 1.00 74.44 544 PRO A C 1
ATOM 4363 O O . PRO A 1 544 ? -37.693 -21.079 48.093 1.00 74.44 544 PRO A O 1
ATOM 4366 N N . THR A 1 545 ? -38.140 -22.530 46.431 1.00 80.88 545 THR A N 1
ATOM 4367 C CA . THR A 1 545 ? -39.536 -22.838 46.785 1.00 80.88 545 THR A CA 1
ATOM 4368 C C . THR A 1 545 ? -39.745 -24.282 47.237 1.00 80.88 545 THR A C 1
ATOM 4370 O O . THR A 1 545 ? -40.776 -24.570 47.843 1.00 80.88 545 THR A O 1
ATOM 4373 N N . LYS A 1 546 ? -38.788 -25.180 46.967 1.00 85.25 546 LYS A N 1
ATOM 4374 C CA . LYS A 1 546 ? -38.827 -26.590 47.379 1.00 85.25 546 LYS A CA 1
ATOM 4375 C C . LYS A 1 546 ? -37.908 -26.847 48.572 1.00 85.25 546 LYS A C 1
ATOM 4377 O O . LYS A 1 546 ? -36.916 -26.150 48.754 1.00 85.25 546 LYS A O 1
ATOM 4382 N N . ASP A 1 547 ? -38.192 -27.908 49.328 1.00 89.38 547 ASP A N 1
ATOM 4383 C CA . ASP A 1 547 ? -37.366 -28.344 50.466 1.00 89.38 547 ASP A CA 1
ATOM 4384 C C . ASP A 1 547 ? -35.928 -28.707 50.063 1.00 89.38 547 ASP A C 1
ATOM 4386 O O . ASP A 1 547 ? -34.992 -28.534 50.849 1.00 89.38 547 ASP A O 1
ATOM 4390 N N . ILE A 1 548 ? -35.763 -29.197 48.833 1.00 91.38 548 ILE A N 1
ATOM 4391 C CA . ILE A 1 548 ? -34.483 -29.407 48.161 1.00 91.38 548 ILE A CA 1
ATOM 4392 C C . ILE A 1 548 ? -34.607 -28.821 46.762 1.00 91.38 548 ILE A C 1
ATOM 4394 O O . ILE A 1 548 ? -35.539 -29.170 46.039 1.00 91.38 548 ILE A O 1
ATOM 4398 N N . GLN A 1 549 ? -33.690 -27.937 46.382 1.00 89.81 549 GLN A N 1
ATOM 4399 C CA . GLN A 1 549 ? -33.734 -27.307 45.066 1.00 89.81 549 GLN A CA 1
ATOM 4400 C C . GLN A 1 549 ? -32.337 -26.967 44.557 1.00 89.81 549 GLN A C 1
ATOM 4402 O O . GLN A 1 549 ? -31.546 -26.386 45.299 1.00 89.81 549 GLN A O 1
ATOM 4407 N N . PHE A 1 550 ? -32.027 -27.285 43.302 1.00 87.44 550 PHE A N 1
ATOM 4408 C CA . PHE A 1 550 ? -30.837 -26.738 42.651 1.00 87.44 550 PHE A CA 1
ATOM 4409 C C . PHE A 1 550 ? -31.009 -25.233 42.400 1.00 87.44 550 PHE A C 1
ATOM 4411 O O . PHE A 1 550 ? -32.119 -24.758 42.155 1.00 87.44 550 PHE A O 1
ATOM 4418 N N . SER A 1 551 ? -29.918 -24.463 42.461 1.00 74.56 551 SER A N 1
ATOM 4419 C CA . SER A 1 551 ? -29.968 -23.011 42.216 1.00 74.56 551 SER A CA 1
ATOM 4420 C C . SER A 1 551 ? -30.446 -22.678 40.800 1.00 74.56 551 SER A C 1
ATOM 4422 O O . SER A 1 551 ? -31.052 -21.628 40.598 1.00 74.56 551 SER A O 1
ATOM 4424 N N . GLN A 1 552 ? -30.201 -23.584 39.848 1.00 75.19 552 GLN A N 1
ATOM 4425 C CA . GLN A 1 552 ? -30.538 -23.443 38.435 1.00 75.19 552 GLN A CA 1
ATOM 4426 C C . GLN A 1 552 ? -31.149 -24.740 37.900 1.00 75.19 552 GLN A C 1
ATOM 4428 O O . GLN A 1 552 ? -30.702 -25.845 38.227 1.00 75.19 552 GLN A O 1
ATOM 4433 N N . ALA A 1 553 ? -32.142 -24.611 37.019 1.00 79.25 553 ALA A N 1
ATOM 4434 C CA . ALA A 1 553 ? -32.691 -25.752 36.281 1.00 79.25 553 ALA A CA 1
ATOM 4435 C C . ALA A 1 553 ? -31.686 -26.306 35.253 1.00 79.25 553 ALA A C 1
ATOM 4437 O O . ALA A 1 553 ? -31.729 -27.490 34.912 1.00 79.25 553 ALA A O 1
ATOM 4438 N N . THR A 1 554 ? -30.775 -25.454 34.770 1.00 80.88 554 THR A N 1
ATOM 4439 C CA . THR A 1 554 ? -29.742 -25.821 33.801 1.00 80.88 554 THR A CA 1
ATOM 4440 C C . THR A 1 554 ? -28.438 -25.074 34.073 1.00 80.88 554 THR A C 1
ATOM 4442 O O . THR A 1 554 ? -28.414 -23.847 34.038 1.00 80.88 554 THR A O 1
ATOM 4445 N N . TYR A 1 555 ? -27.338 -25.805 34.252 1.00 76.31 555 TYR A N 1
ATOM 4446 C CA . TYR A 1 555 ? -25.979 -25.272 34.325 1.00 76.31 555 TYR A CA 1
ATOM 4447 C C . TYR A 1 555 ? -25.282 -25.387 32.967 1.00 76.31 555 TYR A C 1
ATOM 4449 O O . TYR A 1 555 ? -25.218 -26.467 32.380 1.00 76.31 555 TYR A O 1
ATOM 4457 N N . LYS A 1 556 ? -24.694 -24.287 32.489 1.00 79.06 556 LYS A N 1
ATOM 4458 C CA . LYS A 1 556 ? -23.865 -24.263 31.270 1.00 79.06 556 LYS A CA 1
ATOM 4459 C C . LYS A 1 556 ? -22.379 -24.125 31.603 1.00 79.06 556 LYS A C 1
ATOM 4461 O O . LYS A 1 556 ? -22.002 -23.283 32.433 1.00 79.06 556 LYS A O 1
ATOM 4466 N N . ALA A 1 557 ? -21.543 -24.939 30.961 1.00 65.25 557 ALA A N 1
ATOM 4467 C CA . ALA A 1 557 ? -20.089 -24.945 31.137 1.00 65.25 557 ALA A CA 1
ATOM 4468 C C . ALA A 1 557 ? -19.351 -25.253 29.821 1.00 65.25 557 ALA A C 1
ATOM 4470 O O . ALA A 1 557 ? -19.899 -25.910 28.943 1.00 65.25 557 ALA A O 1
ATOM 4471 N N . LYS A 1 558 ? -18.091 -24.823 29.699 1.00 69.44 558 LYS A N 1
ATOM 4472 C CA . LYS A 1 558 ? -17.195 -25.216 28.593 1.00 69.44 558 LYS A CA 1
ATOM 4473 C C . LYS A 1 558 ? -16.343 -26.428 28.976 1.00 69.44 558 LYS A C 1
ATOM 4475 O O . LYS A 1 558 ? -16.156 -26.715 30.162 1.00 69.44 558 LYS A O 1
ATOM 4480 N N . ALA A 1 559 ? -15.794 -27.140 27.991 1.00 63.06 559 ALA A N 1
ATOM 4481 C CA . ALA A 1 559 ? -14.837 -28.207 28.278 1.00 63.06 559 ALA A CA 1
ATOM 4482 C C . ALA A 1 559 ? -13.613 -27.663 29.036 1.00 63.06 559 ALA A C 1
ATOM 4484 O O . ALA A 1 559 ? -13.155 -26.544 28.810 1.00 63.06 559 ALA A O 1
ATOM 4485 N N . PHE A 1 560 ? -13.101 -28.468 29.964 1.00 51.75 560 PHE A N 1
ATOM 4486 C CA . PHE A 1 560 ? -12.019 -28.168 30.905 1.00 51.75 560 PHE A CA 1
ATOM 4487 C C . PHE A 1 560 ? -12.303 -27.016 31.884 1.00 51.75 560 PHE A C 1
ATOM 4489 O O . PHE A 1 560 ? -11.432 -26.662 32.678 1.00 51.75 560 PHE A O 1
ATOM 4496 N N . GLN A 1 561 ? -13.519 -26.460 31.885 1.00 55.38 561 GLN A N 1
ATOM 4497 C CA . GLN A 1 561 ? -13.938 -25.457 32.856 1.00 55.38 561 GLN A CA 1
ATOM 4498 C C . GLN A 1 561 ? -14.423 -26.128 34.143 1.00 55.38 561 GLN A C 1
ATOM 4500 O O . GLN A 1 561 ? -15.300 -26.994 34.119 1.00 55.38 561 GLN A O 1
ATOM 4505 N N . ARG A 1 562 ? -13.887 -25.677 35.280 1.00 62.03 562 ARG A N 1
ATOM 4506 C CA . ARG A 1 562 ? -14.401 -26.031 36.606 1.00 62.03 562 ARG A CA 1
ATOM 4507 C C . ARG A 1 562 ? -15.625 -25.170 36.927 1.00 62.03 562 ARG A C 1
ATOM 4509 O O . ARG A 1 562 ? -15.537 -23.945 36.859 1.00 62.03 562 ARG A O 1
ATOM 4516 N N . LYS A 1 563 ? -16.745 -25.801 37.282 1.00 72.56 563 LYS A N 1
ATOM 4517 C CA . LYS A 1 563 ? -18.023 -25.166 37.663 1.00 72.56 563 LYS A CA 1
ATOM 4518 C C . LYS A 1 563 ? -18.610 -25.850 38.897 1.00 72.56 563 LYS A C 1
ATOM 4520 O O . LYS A 1 563 ? -18.134 -26.907 39.290 1.00 72.56 563 LYS A O 1
ATOM 4525 N N . ASN A 1 564 ? -19.626 -25.250 39.513 1.00 74.19 564 ASN A N 1
ATOM 4526 C CA . ASN A 1 564 ? -20.307 -25.809 40.681 1.00 74.19 564 ASN A CA 1
ATOM 4527 C C . ASN A 1 564 ? -21.795 -25.993 40.382 1.00 74.19 564 ASN A C 1
ATOM 4529 O O . ASN A 1 564 ? -22.425 -25.067 39.882 1.00 74.19 564 ASN A O 1
ATOM 4533 N N . ALA A 1 565 ? -22.352 -27.154 40.725 1.00 80.19 565 ALA A N 1
ATOM 4534 C CA . ALA A 1 565 ? -23.796 -27.312 40.868 1.00 80.19 565 ALA A CA 1
ATOM 4535 C C . ALA A 1 565 ? -24.173 -27.026 42.328 1.00 80.19 565 ALA A C 1
ATOM 4537 O O . ALA A 1 565 ? -23.625 -27.645 43.245 1.00 80.19 565 ALA A O 1
ATOM 4538 N N . THR A 1 566 ? -25.082 -26.084 42.559 1.00 83.31 566 THR A N 1
ATOM 4539 C CA . THR A 1 566 ? -25.427 -25.600 43.902 1.00 83.31 566 THR A CA 1
ATOM 4540 C C . THR A 1 566 ? -26.795 -26.125 44.324 1.00 83.31 566 THR A C 1
ATOM 4542 O O . THR A 1 566 ? -27.778 -25.952 43.612 1.00 83.31 566 THR A O 1
ATOM 4545 N N . LEU A 1 567 ? -26.869 -26.738 45.505 1.00 88.44 567 LEU A N 1
ATOM 4546 C CA . LEU A 1 567 ? -28.080 -27.316 46.082 1.00 88.44 567 LEU A CA 1
ATOM 4547 C C . LEU A 1 567 ? -28.496 -26.564 47.352 1.00 88.44 567 LEU A C 1
ATOM 4549 O O . LEU A 1 567 ? -27.716 -26.453 48.304 1.00 88.44 567 LEU A O 1
ATOM 4553 N N . TYR A 1 568 ? -29.738 -26.087 47.378 1.00 88.94 568 TYR A N 1
ATOM 4554 C CA . TYR A 1 568 ? -30.392 -25.491 48.537 1.00 88.94 568 TYR A CA 1
ATOM 4555 C C . TYR A 1 568 ? -31.168 -26.541 49.328 1.00 88.94 568 TYR A C 1
ATOM 4557 O O . TYR A 1 568 ? -31.901 -27.348 48.760 1.00 88.94 568 TYR A O 1
ATOM 4565 N N . LEU A 1 569 ? -31.011 -26.510 50.653 1.00 89.44 569 LEU A N 1
ATOM 4566 C CA . LEU A 1 569 ? -31.594 -27.466 51.592 1.00 89.44 569 LEU A CA 1
ATOM 4567 C C . LEU A 1 569 ? -32.339 -26.725 52.707 1.00 89.44 569 LEU A C 1
ATOM 4569 O O . LEU A 1 569 ? -31.735 -25.952 53.461 1.00 89.44 569 LEU A O 1
ATOM 4573 N N . HIS A 1 570 ? -33.649 -26.949 52.821 1.00 90.12 570 HIS A N 1
ATOM 4574 C CA . HIS A 1 570 ? -34.471 -26.283 53.825 1.00 90.12 570 HIS A CA 1
ATOM 4575 C C . HIS A 1 570 ? -34.176 -26.861 55.222 1.00 90.12 570 HIS A C 1
ATOM 4577 O O . HIS A 1 570 ? -34.453 -28.039 55.473 1.00 90.12 570 HIS A O 1
ATOM 4583 N N . PRO A 1 571 ? -33.660 -26.066 56.178 1.00 84.44 571 PRO A N 1
ATOM 4584 C CA . PRO A 1 571 ? -33.095 -26.579 57.429 1.00 84.44 571 PRO A CA 1
ATOM 4585 C C . PRO A 1 571 ? -34.123 -27.264 58.339 1.00 84.44 571 PRO A C 1
ATOM 4587 O O . PRO A 1 571 ? -33.747 -28.122 59.135 1.00 84.44 571 PRO A O 1
ATOM 4590 N N . ASN A 1 572 ? -35.415 -26.927 58.218 1.00 83.50 572 ASN A N 1
ATOM 4591 C CA . ASN A 1 572 ? -36.473 -27.560 59.019 1.00 83.50 572 ASN A CA 1
ATOM 4592 C C . ASN A 1 572 ? -36.885 -28.943 58.489 1.00 83.50 572 ASN A C 1
ATOM 4594 O O . ASN A 1 572 ? -37.431 -29.742 59.246 1.00 83.50 572 ASN A O 1
ATOM 4598 N N . VAL A 1 573 ? -36.647 -29.224 57.204 1.00 84.69 573 VAL A N 1
ATOM 4599 C CA . VAL A 1 573 ? -37.027 -30.495 56.560 1.00 84.69 573 VAL A CA 1
ATOM 4600 C C . VAL A 1 573 ? -35.808 -31.403 56.400 1.00 84.69 573 VAL A C 1
ATOM 4602 O O . VAL A 1 573 ? -35.899 -32.621 56.595 1.00 84.69 573 VAL A O 1
ATOM 4605 N N . VAL A 1 574 ? -34.643 -30.803 56.155 1.00 87.25 574 VAL A N 1
ATOM 4606 C CA . VAL A 1 574 ? -33.357 -31.469 55.949 1.00 87.25 574 VAL A CA 1
ATOM 4607 C C . VAL A 1 574 ? -32.363 -31.031 57.041 1.00 87.25 574 VAL A C 1
ATOM 4609 O O . VAL A 1 574 ? -31.570 -30.110 56.832 1.00 87.25 574 VAL A O 1
ATOM 4612 N N . PRO A 1 575 ? -32.400 -31.647 58.239 1.00 87.12 575 PRO A N 1
ATOM 4613 C CA . PRO A 1 575 ? -31.459 -31.323 59.310 1.00 87.12 575 PRO A CA 1
ATOM 4614 C C . PRO A 1 575 ? -30.034 -31.827 59.000 1.00 87.12 575 PRO A C 1
ATOM 4616 O O . PRO A 1 575 ? -29.875 -32.762 58.202 1.00 87.12 575 PRO A O 1
ATOM 4619 N N . PRO A 1 576 ? -28.996 -31.275 59.663 1.00 89.75 576 PRO A N 1
ATOM 4620 C CA . PRO A 1 576 ? -27.640 -31.821 59.607 1.00 89.75 576 PRO A CA 1
ATOM 4621 C C . PRO A 1 576 ? -27.608 -33.326 59.904 1.00 89.75 576 PRO A C 1
ATOM 4623 O O . PRO A 1 576 ? -28.351 -33.819 60.754 1.00 89.75 576 PRO A O 1
ATOM 4626 N N . GLY A 1 577 ? -26.759 -34.062 59.189 1.00 86.38 577 GLY A N 1
ATOM 4627 C CA . GLY A 1 577 ? -26.670 -35.524 59.242 1.00 86.38 577 GLY A CA 1
ATOM 4628 C C . GLY A 1 577 ? -27.599 -36.269 58.275 1.00 86.38 577 GLY A C 1
ATOM 4629 O O . GLY A 1 577 ? -27.463 -37.483 58.131 1.00 86.38 577 GLY A O 1
ATOM 4630 N N . THR A 1 578 ? -28.513 -35.580 57.582 1.00 91.19 578 THR A N 1
ATOM 4631 C CA . THR A 1 578 ? -29.352 -36.199 56.537 1.00 91.19 578 THR A CA 1
ATOM 4632 C C . THR A 1 578 ? -28.493 -36.631 55.344 1.00 91.19 578 THR A C 1
ATOM 4634 O O . THR A 1 578 ? -27.607 -35.887 54.927 1.00 91.19 578 THR A O 1
ATOM 4637 N N . LYS A 1 579 ? -28.748 -37.815 54.773 1.00 91.56 579 LYS A N 1
ATOM 4638 C CA . LYS A 1 579 ? -28.060 -38.291 53.563 1.00 91.56 579 LYS A CA 1
ATOM 4639 C C . LYS A 1 579 ? -28.827 -37.902 52.301 1.00 91.56 579 LYS A C 1
ATOM 4641 O O . LYS A 1 579 ? -29.980 -38.291 52.131 1.00 91.56 579 LYS A O 1
ATOM 4646 N N . ILE A 1 580 ? -28.163 -37.176 51.411 1.00 92.44 580 ILE A N 1
ATOM 4647 C CA . ILE A 1 580 ? -28.641 -36.817 50.076 1.00 92.44 580 ILE A CA 1
ATOM 4648 C C . ILE A 1 580 ? -28.006 -37.768 49.063 1.00 92.44 580 ILE A C 1
ATOM 4650 O O . ILE A 1 580 ? -26.792 -37.970 49.077 1.00 92.44 580 ILE A O 1
ATOM 4654 N N . LYS A 1 581 ? -28.829 -38.343 48.189 1.00 92.88 581 LYS A N 1
ATOM 4655 C CA . LYS A 1 581 ? -28.405 -39.145 47.041 1.00 92.88 581 LYS A CA 1
ATOM 4656 C C . LYS A 1 581 ? -28.383 -38.268 45.791 1.00 92.88 581 LYS A C 1
ATOM 4658 O O . LYS A 1 581 ? -29.406 -37.653 45.481 1.00 92.88 581 LYS A O 1
ATOM 4663 N N . LEU A 1 582 ? -27.257 -38.260 45.081 1.00 93.69 582 LEU A N 1
ATOM 4664 C CA . LEU A 1 582 ? -27.086 -37.624 43.778 1.00 93.69 582 LEU A CA 1
ATOM 4665 C C . LEU A 1 582 ? -26.993 -38.691 42.687 1.00 93.69 582 LEU A C 1
ATOM 4667 O O . LEU A 1 582 ? -26.074 -39.499 42.711 1.00 93.69 582 LEU A O 1
ATOM 4671 N N . GLU A 1 583 ? -27.949 -38.700 41.758 1.00 91.25 583 GLU A N 1
ATOM 4672 C CA . GLU A 1 583 ? -27.969 -39.609 40.602 1.00 91.25 583 GLU A CA 1
ATOM 4673 C C . GLU A 1 583 ? -27.457 -38.848 39.367 1.00 91.25 583 GLU A C 1
ATOM 4675 O O . GLU A 1 583 ? -28.106 -37.888 38.935 1.00 91.25 583 GLU A O 1
ATOM 4680 N N . LEU A 1 584 ? -26.314 -39.259 38.805 1.00 90.19 584 LEU A N 1
ATOM 4681 C CA . LEU A 1 584 ? -25.710 -38.658 37.611 1.00 90.19 584 LEU A CA 1
ATOM 4682 C C . LEU A 1 584 ? -25.953 -39.544 36.383 1.00 90.19 584 LEU A C 1
ATOM 4684 O O . LEU A 1 584 ? -25.605 -40.726 36.386 1.00 90.19 584 LEU A O 1
ATOM 4688 N N . LYS A 1 585 ? -26.528 -38.975 35.316 1.00 87.56 585 LYS A N 1
ATOM 4689 C CA . LYS A 1 585 ? -26.808 -39.695 34.059 1.00 87.56 585 LYS A CA 1
ATOM 4690 C C . LYS A 1 585 ? -26.422 -38.903 32.818 1.00 87.56 585 LYS A C 1
ATOM 4692 O O . LYS A 1 585 ? -26.724 -37.714 32.744 1.00 87.56 585 LYS A O 1
ATOM 4697 N N . SER A 1 586 ? -25.827 -39.548 31.813 1.00 82.50 586 SER A N 1
ATOM 4698 C CA . SER A 1 586 ? -25.605 -38.914 30.502 1.00 82.50 586 SER A CA 1
ATOM 4699 C C . SER A 1 586 ? -26.848 -38.984 29.616 1.00 82.50 586 SER A C 1
ATOM 4701 O O . SER A 1 586 ? -27.462 -40.038 29.466 1.00 82.50 586 SER A O 1
ATOM 4703 N N . LEU A 1 587 ? -27.192 -37.863 28.978 1.00 77.38 587 LEU A N 1
ATOM 4704 C CA . LEU A 1 587 ? -28.259 -37.792 27.975 1.00 77.38 587 LEU A CA 1
ATOM 4705 C C . LEU A 1 587 ? -27.748 -37.917 26.537 1.00 77.38 587 LEU A C 1
ATOM 4707 O O . LEU A 1 587 ? -28.504 -38.304 25.649 1.00 77.38 587 LEU A O 1
ATOM 4711 N N . SER A 1 588 ? -26.477 -37.596 26.299 1.00 65.50 588 SER A N 1
ATOM 4712 C CA . SER A 1 588 ? -25.906 -37.538 24.948 1.00 65.50 588 SER A CA 1
ATOM 4713 C C . SER A 1 588 ? -25.512 -38.908 24.392 1.00 65.50 588 SER A C 1
ATOM 4715 O O . SER A 1 588 ? -25.542 -39.096 23.178 1.00 65.50 588 SER A O 1
ATOM 4717 N N . SER A 1 589 ? -25.162 -39.871 25.255 1.00 58.94 589 SER A N 1
ATOM 4718 C CA . SER A 1 589 ? -24.629 -41.171 24.826 1.00 58.94 589 SER A CA 1
ATOM 4719 C C . SER A 1 589 ? -24.929 -42.273 25.847 1.00 58.94 589 SER A C 1
ATOM 4721 O O . SER A 1 589 ? -24.310 -42.327 26.908 1.00 58.94 589 SER A O 1
ATOM 4723 N N . ALA A 1 590 ? -25.823 -43.212 25.530 1.00 54.81 590 ALA A N 1
ATOM 4724 C CA . ALA A 1 590 ? -26.044 -44.373 26.394 1.00 54.81 590 ALA A CA 1
ATOM 4725 C C . ALA A 1 590 ? -24.836 -45.335 26.331 1.00 54.81 590 ALA A C 1
ATOM 4727 O O . ALA A 1 590 ? -24.523 -45.871 25.268 1.00 54.81 590 ALA A O 1
ATOM 4728 N N . GLY A 1 591 ? -24.174 -45.580 27.469 1.00 54.28 591 GLY A N 1
ATOM 4729 C CA . GLY A 1 591 ? -23.112 -46.593 27.601 1.00 54.28 591 GLY A CA 1
ATOM 4730 C C . GLY A 1 591 ? -21.685 -46.144 27.257 1.00 54.28 591 GLY A C 1
ATOM 4731 O O . GLY A 1 591 ? -20.831 -47.001 27.031 1.00 54.28 591 GLY A O 1
ATOM 4732 N N . VAL A 1 592 ? -21.416 -44.835 27.216 1.00 58.78 592 VAL A N 1
ATOM 4733 C CA . VAL A 1 592 ? -20.077 -44.260 26.980 1.00 58.78 592 VAL A CA 1
ATOM 4734 C C . VAL A 1 592 ? -19.442 -43.814 28.300 1.00 58.78 592 VAL A C 1
ATOM 4736 O O . VAL A 1 592 ? -20.153 -43.452 29.232 1.00 58.78 592 VAL A O 1
ATOM 4739 N N . GLU A 1 593 ? -18.107 -43.840 28.361 1.00 69.06 593 GLU A N 1
ATOM 4740 C CA . GLU A 1 593 ? -17.317 -43.341 29.492 1.00 69.06 593 GLU A CA 1
ATOM 4741 C C . GLU A 1 593 ? -17.641 -41.862 29.787 1.00 69.06 593 GLU A C 1
ATOM 4743 O O . GLU A 1 593 ? -17.434 -41.014 28.910 1.00 69.06 593 GLU A O 1
ATOM 4748 N N . LEU A 1 594 ? -18.185 -41.556 30.976 1.00 79.25 594 LEU A N 1
ATOM 4749 C CA . LEU A 1 594 ? -18.597 -40.201 31.365 1.00 79.25 594 LEU A CA 1
ATOM 4750 C C . LEU A 1 594 ? -17.383 -39.249 31.377 1.00 79.25 594 LEU A C 1
ATOM 4752 O O . LEU A 1 594 ? -16.460 -39.447 32.165 1.00 79.25 594 LEU A O 1
ATOM 4756 N N . PRO A 1 595 ? -17.365 -38.186 30.549 1.00 81.94 595 PRO A N 1
ATOM 4757 C CA . PRO A 1 595 ? -16.256 -37.230 30.522 1.00 81.94 595 PRO A CA 1
ATOM 4758 C C . PRO A 1 595 ? -16.329 -36.171 31.637 1.00 81.94 595 PRO A C 1
ATOM 4760 O O . PRO A 1 595 ? -15.462 -35.297 31.701 1.00 81.94 595 PRO A O 1
ATOM 4763 N N . ILE A 1 596 ? -17.358 -36.226 32.490 1.00 83.62 596 ILE A N 1
ATOM 4764 C CA . ILE A 1 596 ? -17.587 -35.320 33.618 1.00 83.62 596 ILE A CA 1
ATOM 4765 C C . ILE A 1 596 ? -17.111 -35.960 34.926 1.00 83.62 596 ILE A C 1
ATOM 4767 O O . ILE A 1 596 ? -17.368 -37.132 35.182 1.00 83.62 596 ILE A O 1
ATOM 4771 N N . SER A 1 597 ? -16.436 -35.181 35.766 1.00 82.50 597 SER A N 1
ATOM 4772 C CA . SER A 1 597 ? -15.978 -35.596 37.093 1.00 82.50 597 SER A CA 1
ATOM 4773 C C . SER A 1 597 ? -16.455 -34.614 38.155 1.00 82.50 597 SER A C 1
ATOM 4775 O O . SER A 1 597 ? -16.243 -33.411 37.983 1.00 82.50 597 SER A O 1
ATOM 4777 N N . PHE A 1 598 ? -17.020 -35.123 39.253 1.00 85.25 598 PHE A N 1
ATOM 4778 C CA . PHE A 1 598 ? -17.318 -34.356 40.465 1.00 85.25 598 PHE A CA 1
ATOM 4779 C C . PHE A 1 598 ? -16.243 -34.593 41.530 1.00 85.25 598 PHE A C 1
ATOM 4781 O O . PHE A 1 598 ? -15.750 -35.709 41.690 1.00 85.25 598 PHE A O 1
ATOM 4788 N N . GLU A 1 599 ? -15.870 -33.548 42.266 1.00 81.56 599 GLU A N 1
ATOM 4789 C CA . GLU A 1 599 ? -14.866 -33.660 43.339 1.00 81.56 599 GLU A CA 1
ATOM 4790 C C . GLU A 1 599 ? -15.402 -34.404 44.569 1.00 81.56 599 GLU A C 1
ATOM 4792 O O . GLU A 1 599 ? -14.654 -35.131 45.218 1.00 81.56 599 GLU A O 1
ATOM 4797 N N . ASP A 1 600 ? -16.696 -34.248 44.859 1.00 77.94 600 ASP A N 1
ATOM 4798 C CA . ASP A 1 600 ? -17.388 -34.900 45.980 1.00 77.94 600 ASP A CA 1
ATOM 4799 C C . ASP A 1 600 ? -17.875 -36.328 45.651 1.00 77.94 600 ASP A C 1
ATOM 4801 O O . ASP A 1 600 ? -18.505 -36.968 46.490 1.00 77.94 600 ASP A O 1
ATOM 4805 N N . ASP A 1 601 ? -17.637 -36.819 44.434 1.00 83.75 601 ASP A N 1
ATOM 4806 C CA . ASP A 1 601 ? -18.042 -38.164 44.023 1.00 83.75 601 ASP A CA 1
ATOM 4807 C C . ASP A 1 601 ? -17.007 -39.197 44.498 1.00 83.75 601 ASP A C 1
ATOM 4809 O O . ASP A 1 601 ? -15.845 -39.192 44.081 1.00 83.75 601 ASP A O 1
ATOM 4813 N N . ASP A 1 602 ? -17.429 -40.085 45.394 1.00 78.12 602 ASP A N 1
ATOM 4814 C CA . ASP A 1 602 ? -16.634 -41.150 46.006 1.00 78.12 602 ASP A CA 1
ATOM 4815 C C . ASP A 1 602 ? -16.905 -42.538 45.400 1.00 78.12 602 ASP A C 1
ATOM 4817 O O . ASP A 1 602 ? -16.413 -43.545 45.916 1.00 78.12 602 ASP A O 1
ATOM 4821 N N . SER A 1 603 ? -17.655 -42.612 44.296 1.00 79.31 603 SER A N 1
ATOM 4822 C CA . SER A 1 603 ? -18.016 -43.879 43.662 1.00 79.31 603 SER A CA 1
ATOM 4823 C C . SER A 1 603 ? -16.811 -44.604 43.034 1.00 79.31 603 SER A C 1
ATOM 4825 O O . SER A 1 603 ? -15.851 -43.996 42.549 1.00 79.31 603 SER A O 1
ATOM 4827 N N . GLU A 1 604 ? -16.854 -45.944 43.048 1.00 71.00 604 GLU A N 1
ATOM 4828 C CA . GLU A 1 604 ? -15.782 -46.798 42.507 1.00 71.00 604 GLU A CA 1
ATOM 4829 C C . GLU A 1 604 ? -15.764 -46.846 40.966 1.00 71.00 604 GLU A C 1
ATOM 4831 O O . GLU A 1 604 ? -14.695 -47.006 40.376 1.00 71.00 604 GLU A O 1
ATOM 4836 N N . ASP A 1 605 ? -16.921 -46.695 40.305 1.00 70.12 605 ASP A N 1
ATOM 4837 C CA . ASP A 1 605 ? -17.070 -46.740 38.840 1.00 70.12 605 ASP A CA 1
ATOM 4838 C C . ASP A 1 605 ? -17.654 -45.423 38.302 1.00 70.12 605 ASP A C 1
ATOM 4840 O O . ASP A 1 605 ? -18.840 -45.308 37.998 1.00 70.12 605 ASP A O 1
ATOM 4844 N N . LYS A 1 606 ? -16.779 -44.421 38.169 1.00 76.50 606 LYS A N 1
ATOM 4845 C CA . LYS A 1 606 ? -17.114 -43.072 37.673 1.00 76.50 606 LYS A CA 1
ATOM 4846 C C . LYS A 1 606 ? -17.312 -43.005 36.161 1.00 76.50 606 LYS A C 1
ATOM 4848 O O . LYS A 1 606 ? -17.713 -41.977 35.622 1.00 76.50 606 LYS A O 1
ATOM 4853 N N . ALA A 1 607 ? -16.998 -44.091 35.458 1.00 64.00 607 ALA A N 1
ATOM 4854 C CA . ALA A 1 607 ? -17.024 -44.148 34.006 1.00 64.00 607 ALA A CA 1
ATOM 4855 C C . ALA A 1 607 ? -18.450 -44.250 33.443 1.00 64.00 607 ALA A C 1
ATOM 4857 O O . ALA A 1 607 ? -18.630 -44.132 32.238 1.00 64.00 607 ALA A O 1
ATOM 4858 N N . LYS A 1 608 ? -19.485 -44.486 34.252 1.00 78.44 608 LYS A N 1
ATOM 4859 C CA . LYS A 1 608 ? -20.868 -44.685 33.778 1.00 78.44 608 LYS A CA 1
ATOM 4860 C C . LYS A 1 608 ? -21.859 -43.957 34.667 1.00 78.44 608 LYS A C 1
ATOM 4862 O O . LYS A 1 608 ? -21.471 -43.471 35.718 1.00 78.44 608 LYS A O 1
ATOM 4867 N N . ASP A 1 609 ? -23.127 -43.920 34.260 1.00 84.06 609 ASP A N 1
ATOM 4868 C CA . ASP A 1 609 ? -24.233 -43.489 35.119 1.00 84.06 609 ASP A CA 1
ATOM 4869 C C . ASP A 1 609 ? -24.125 -44.158 36.500 1.00 84.06 609 ASP A C 1
ATOM 4871 O O . ASP A 1 609 ? -24.137 -45.389 36.604 1.00 84.06 609 ASP A O 1
ATOM 4875 N N . HIS A 1 610 ? -24.007 -43.347 37.545 1.00 87.06 610 HIS A N 1
ATOM 4876 C CA . HIS A 1 610 ? -23.791 -43.802 38.913 1.00 87.06 610 HIS A CA 1
ATOM 4877 C C . HIS A 1 610 ? -24.434 -42.835 39.907 1.00 87.06 610 HIS A C 1
ATOM 4879 O O . HIS A 1 610 ? -24.876 -41.737 39.558 1.00 87.06 610 HIS A O 1
ATOM 4885 N N . ASP A 1 611 ? -24.467 -43.271 41.162 1.00 89.38 611 ASP A N 1
ATOM 4886 C CA . ASP A 1 611 ? -24.970 -42.488 42.275 1.00 89.38 611 ASP A CA 1
ATOM 4887 C C . ASP A 1 611 ? -23.837 -42.232 43.273 1.00 89.38 611 ASP A C 1
ATOM 4889 O O . ASP A 1 611 ? -23.037 -43.130 43.541 1.00 89.38 611 ASP A O 1
ATOM 4893 N N . PHE A 1 612 ? -23.812 -41.045 43.871 1.00 91.56 612 PHE A N 1
ATOM 4894 C CA . PHE A 1 612 ? -22.925 -40.717 44.989 1.00 91.56 612 PHE A CA 1
ATOM 4895 C C . PHE A 1 612 ? -23.692 -39.980 46.090 1.00 91.56 612 PHE A C 1
ATOM 4897 O O . PHE A 1 612 ? -24.836 -39.546 45.898 1.00 91.56 612 PHE A O 1
ATOM 4904 N N . TYR A 1 613 ? -23.108 -39.905 47.288 1.00 90.38 613 TYR A N 1
ATOM 4905 C CA . TYR A 1 613 ? -23.830 -39.482 48.487 1.00 90.38 613 TYR A CA 1
ATOM 4906 C C . TYR A 1 613 ? -23.157 -38.321 49.205 1.00 90.38 613 TYR A C 1
ATOM 4908 O O . TYR A 1 613 ? -21.952 -38.300 49.420 1.00 90.38 613 TYR A O 1
ATOM 4916 N N . TYR A 1 614 ? -23.982 -37.394 49.682 1.00 89.56 614 TYR A N 1
ATOM 4917 C CA . TYR A 1 614 ? -23.564 -36.280 50.524 1.00 89.56 614 TYR A CA 1
ATOM 4918 C C . TYR A 1 614 ? -24.297 -36.323 51.865 1.00 89.56 614 TYR A C 1
ATOM 4920 O O . TYR A 1 614 ? -25.507 -36.537 51.914 1.00 89.56 614 TYR A O 1
ATOM 4928 N N . THR A 1 615 ? -23.578 -36.109 52.967 1.00 90.88 615 THR A N 1
ATOM 4929 C CA . THR A 1 615 ? -24.186 -35.963 54.298 1.00 90.88 615 THR A CA 1
ATOM 4930 C C . THR A 1 615 ? -24.248 -34.486 54.659 1.00 90.88 615 THR A C 1
ATOM 4932 O O . THR A 1 615 ? -23.218 -33.821 54.672 1.00 90.88 615 THR A O 1
ATOM 4935 N N . VAL A 1 616 ? -25.445 -33.979 54.965 1.00 88.62 616 VAL A N 1
ATOM 4936 C CA . VAL A 1 616 ? -25.676 -32.550 55.219 1.00 88.62 616 VAL A CA 1
ATOM 4937 C C . VAL A 1 616 ? -24.876 -32.065 56.424 1.00 88.62 616 VAL A C 1
ATOM 4939 O O . VAL A 1 616 ? -25.019 -32.583 57.532 1.00 88.62 616 VAL A O 1
ATOM 4942 N N . GLU A 1 617 ? -24.058 -31.044 56.200 1.00 83.69 617 GLU A N 1
ATOM 4943 C CA . GLU A 1 617 ? -23.214 -30.412 57.213 1.00 83.69 617 GLU A CA 1
ATOM 4944 C C . GLU A 1 617 ? -23.967 -29.322 57.986 1.00 83.69 617 GLU A C 1
ATOM 4946 O O . GLU A 1 617 ? -24.966 -28.765 57.521 1.00 83.69 617 GLU A O 1
ATOM 4951 N N . ASP A 1 618 ? -23.472 -28.988 59.180 1.00 83.25 618 ASP A N 1
ATOM 4952 C CA . ASP A 1 618 ? -24.036 -27.908 59.989 1.00 83.25 618 ASP A CA 1
ATOM 4953 C C . ASP A 1 618 ? -23.449 -26.538 59.593 1.00 83.25 618 ASP A C 1
ATOM 4955 O O . ASP A 1 618 ? -22.612 -25.970 60.290 1.00 83.25 618 ASP A O 1
ATOM 4959 N N . THR A 1 619 ? -23.872 -26.019 58.435 1.00 74.00 619 THR A N 1
ATOM 4960 C CA . THR A 1 619 ? -23.453 -24.719 57.875 1.00 74.00 619 THR A CA 1
ATOM 4961 C C . THR A 1 619 ? -24.478 -23.585 58.084 1.00 74.00 619 THR A C 1
ATOM 4963 O O . THR A 1 619 ? -25.683 -23.849 58.109 1.00 74.00 619 THR A O 1
ATOM 4966 N N . PRO A 1 620 ? -24.055 -22.309 58.209 1.00 70.62 620 PRO A N 1
ATOM 4967 C CA . PRO A 1 620 ? -24.973 -21.168 58.287 1.00 70.62 620 PRO A CA 1
ATOM 4968 C C . PRO A 1 620 ? -25.953 -21.097 57.105 1.00 70.62 620 PRO A C 1
ATOM 4970 O O . PRO A 1 620 ? -25.632 -21.504 55.987 1.00 70.62 620 PRO A O 1
ATOM 4973 N N . THR A 1 621 ? -27.152 -20.563 57.341 1.00 72.81 621 THR A N 1
ATOM 4974 C CA . THR A 1 621 ? -28.161 -20.383 56.290 1.00 72.81 621 THR A CA 1
ATOM 4975 C C . THR A 1 621 ? -27.916 -19.118 55.467 1.00 72.81 621 THR A C 1
ATOM 4977 O O . THR A 1 621 ? -27.472 -18.104 56.000 1.00 72.81 621 THR A O 1
ATOM 4980 N N . ASN A 1 622 ? -28.258 -19.159 54.178 1.00 61.66 622 ASN A N 1
ATOM 4981 C CA . ASN A 1 622 ? -28.183 -18.020 53.257 1.00 61.66 622 ASN A CA 1
ATOM 4982 C C . ASN A 1 622 ? -29.316 -16.986 53.484 1.00 61.66 622 ASN A C 1
ATOM 4984 O O . ASN A 1 622 ? -30.170 -17.170 54.354 1.00 61.66 622 ASN A O 1
ATOM 4988 N N . LYS A 1 623 ? -29.372 -15.926 52.653 1.00 61.12 623 LYS A N 1
ATOM 4989 C CA . LYS A 1 623 ? -30.397 -14.855 52.717 1.00 61.12 623 LYS A CA 1
ATOM 4990 C C . LYS A 1 623 ? -31.856 -15.336 52.597 1.00 61.12 623 LYS A C 1
ATOM 4992 O O . LYS A 1 623 ? -32.768 -14.585 52.926 1.00 61.12 623 LYS A O 1
ATOM 4997 N N . TYR A 1 624 ? -32.079 -16.575 52.152 1.00 66.75 624 TYR A N 1
ATOM 4998 C CA . TYR A 1 624 ? -33.395 -17.203 52.018 1.00 66.75 624 TYR A CA 1
ATOM 4999 C C . TYR A 1 624 ? -33.706 -18.218 53.133 1.00 66.75 624 TYR A C 1
ATOM 5001 O O . TYR A 1 624 ? -34.729 -18.890 53.061 1.00 66.75 624 TYR A O 1
ATOM 5009 N N . ASN A 1 625 ? -32.858 -18.337 54.164 1.00 80.06 625 ASN A N 1
ATOM 5010 C CA . ASN A 1 625 ? -32.934 -19.346 55.232 1.00 80.06 625 ASN A CA 1
ATOM 5011 C C . ASN A 1 625 ? -32.686 -20.802 54.782 1.00 80.06 625 ASN A C 1
ATOM 5013 O O . ASN A 1 625 ? -33.160 -21.730 55.435 1.00 80.06 625 ASN A O 1
ATOM 5017 N N . TYR A 1 626 ? -31.910 -21.030 53.718 1.00 83.88 626 TYR A N 1
ATOM 5018 C CA . TYR A 1 626 ? -31.514 -22.376 53.267 1.00 83.88 626 TYR A CA 1
ATOM 5019 C C . TYR A 1 626 ? -30.043 -22.664 53.566 1.00 83.88 626 TYR A C 1
ATOM 5021 O O . TYR A 1 626 ? -29.201 -21.765 53.498 1.00 83.88 626 TYR A O 1
ATOM 5029 N N . ARG A 1 627 ? -29.708 -23.929 53.841 1.00 83.44 627 ARG A N 1
ATOM 5030 C CA . ARG A 1 627 ? -28.315 -24.404 53.796 1.00 83.44 627 ARG A CA 1
ATOM 5031 C C . ARG A 1 627 ? -27.920 -24.625 52.340 1.00 83.44 627 ARG A C 1
ATOM 5033 O O . ARG A 1 627 ? -28.755 -25.023 51.532 1.00 83.44 627 ARG A O 1
ATOM 5040 N N . THR A 1 628 ? -26.665 -24.356 52.006 1.00 80.75 628 THR A N 1
ATOM 5041 C CA . THR A 1 628 ? -26.168 -24.442 50.626 1.00 80.75 628 THR A CA 1
ATOM 5042 C C . THR A 1 628 ? -25.020 -25.442 50.558 1.00 80.75 628 THR A C 1
ATOM 5044 O O . THR A 1 628 ? -24.074 -25.329 51.335 1.00 80.75 628 THR A O 1
ATOM 5047 N N . LYS A 1 629 ? -25.085 -26.407 49.634 1.00 85.75 629 LYS A N 1
ATOM 5048 C CA . LYS A 1 629 ? -23.963 -27.295 49.290 1.00 85.75 629 LYS A CA 1
ATOM 5049 C C . LYS A 1 629 ? -23.629 -27.122 47.815 1.00 85.75 629 LYS A C 1
ATOM 5051 O O . LYS A 1 629 ? -24.518 -27.147 46.971 1.00 85.75 629 LYS A O 1
ATOM 5056 N N . ARG A 1 630 ? -22.344 -26.955 47.517 1.00 81.19 630 ARG A N 1
ATOM 5057 C CA . ARG A 1 630 ? -21.817 -26.910 46.152 1.00 81.19 630 ARG A CA 1
ATOM 5058 C C . ARG A 1 630 ? -21.141 -28.226 45.812 1.00 81.19 630 ARG A C 1
ATOM 5060 O O . ARG A 1 630 ? -20.424 -28.762 46.653 1.00 81.19 630 ARG A O 1
ATOM 5067 N N . PHE A 1 631 ? -21.362 -28.681 44.586 1.00 82.50 631 PHE A N 1
ATOM 5068 C CA . PHE A 1 631 ? -20.759 -29.868 43.995 1.00 82.50 631 PHE A CA 1
ATOM 5069 C C . PHE A 1 631 ? -19.882 -29.429 42.815 1.00 82.50 631 PHE A C 1
ATOM 5071 O O . PHE A 1 631 ? -20.418 -29.165 41.731 1.00 82.50 631 PHE A O 1
ATOM 5078 N N . PRO A 1 632 ? -18.557 -29.281 43.010 1.00 76.75 632 PRO A N 1
ATOM 5079 C CA . PRO A 1 632 ? -17.645 -28.898 41.943 1.00 76.75 632 PRO A CA 1
ATOM 5080 C C . PRO A 1 632 ? -17.551 -30.000 40.893 1.00 76.75 632 PRO A C 1
ATOM 5082 O O . PRO A 1 632 ? -17.355 -31.168 41.235 1.00 76.75 632 PRO A O 1
ATOM 5085 N N . PHE A 1 633 ? -17.642 -29.622 39.620 1.00 82.44 633 PHE A N 1
ATOM 5086 C CA . PHE A 1 633 ? -17.499 -30.519 38.483 1.00 82.44 633 PHE A CA 1
ATOM 5087 C C . PHE A 1 633 ? -16.616 -29.935 37.382 1.00 82.44 633 PHE A C 1
ATOM 5089 O O . PHE A 1 633 ? -16.443 -28.723 37.252 1.00 82.44 633 PHE A O 1
ATOM 5096 N N . THR A 1 634 ? -16.041 -30.818 36.570 1.00 70.62 634 THR A N 1
ATOM 5097 C CA . THR A 1 634 ? -15.297 -30.478 35.347 1.00 70.62 634 THR A CA 1
ATOM 5098 C C . THR A 1 634 ? -15.611 -31.520 34.281 1.00 70.62 634 THR A C 1
ATOM 5100 O O . THR A 1 634 ? -15.657 -32.706 34.593 1.00 70.62 634 THR A O 1
ATOM 5103 N N . CYS A 1 635 ? -15.815 -31.101 33.029 1.00 76.19 635 CYS A N 1
ATOM 5104 C CA . CYS A 1 635 ? -15.975 -32.016 31.895 1.00 76.19 635 CYS A CA 1
ATOM 5105 C C . CYS A 1 635 ? -14.806 -31.871 30.923 1.00 76.19 635 CYS A C 1
ATOM 5107 O O . CYS A 1 635 ? -14.457 -30.754 30.565 1.00 76.19 635 CYS A O 1
ATOM 5109 N N . ASN A 1 636 ? -14.204 -32.969 30.469 1.00 75.81 636 ASN A N 1
ATOM 5110 C CA . ASN A 1 636 ? -13.049 -32.941 29.561 1.00 75.81 636 ASN A CA 1
ATOM 5111 C C . ASN A 1 636 ? -13.410 -33.077 28.066 1.00 75.81 636 ASN A C 1
ATOM 5113 O O . ASN A 1 636 ? -12.512 -33.195 27.231 1.00 75.81 636 ASN A O 1
ATOM 5117 N N . LYS A 1 637 ? -14.705 -33.072 27.718 1.00 68.56 637 LYS A N 1
ATOM 5118 C CA . LYS A 1 637 ? -15.207 -33.129 26.335 1.00 68.56 637 LYS A CA 1
ATOM 5119 C C . LYS A 1 637 ? -16.385 -32.180 26.123 1.00 68.56 637 LYS A C 1
ATOM 5121 O O . LYS A 1 637 ? -17.236 -32.048 26.998 1.00 68.56 637 LYS A O 1
ATOM 5126 N N . GLU A 1 638 ? -16.432 -31.564 24.949 1.00 77.44 638 GLU A N 1
ATOM 5127 C CA . GLU A 1 638 ? -17.494 -30.654 24.498 1.00 77.44 638 GLU A CA 1
ATOM 5128 C C . GLU A 1 638 ? -18.730 -31.404 23.973 1.00 77.44 638 GLU A C 1
ATOM 5130 O O . GLU A 1 638 ? -18.624 -32.563 23.566 1.00 77.44 638 GLU A O 1
ATOM 5135 N N . GLY A 1 639 ? -19.893 -30.741 23.947 1.00 74.38 639 GLY A N 1
ATOM 5136 C CA . GLY A 1 639 ? -21.116 -31.257 23.315 1.00 74.38 639 GLY A CA 1
ATOM 5137 C C . GLY A 1 639 ? -21.857 -32.349 24.099 1.00 74.38 639 GLY A C 1
ATOM 5138 O O . GLY A 1 639 ? -22.615 -33.118 23.507 1.00 74.38 639 GLY A O 1
ATOM 5139 N N . TYR A 1 640 ? -21.633 -32.448 25.413 1.00 80.25 640 TYR A N 1
ATOM 5140 C CA . TYR A 1 640 ? -22.302 -33.411 26.296 1.00 80.25 640 TYR A CA 1
ATOM 5141 C C . TYR A 1 640 ? -23.353 -32.740 27.181 1.00 80.25 640 TYR A C 1
ATOM 5143 O O . TYR A 1 640 ? -23.138 -31.643 27.681 1.00 80.25 640 TYR A O 1
ATOM 5151 N N . THR A 1 641 ? -24.438 -33.456 27.457 1.00 86.19 641 THR A N 1
ATOM 5152 C CA . THR A 1 641 ? -25.491 -33.062 28.393 1.00 86.19 641 THR A CA 1
ATOM 5153 C C . THR A 1 641 ? -25.688 -34.161 29.435 1.00 86.19 641 THR A C 1
ATOM 5155 O O . THR A 1 641 ? -25.736 -35.355 29.107 1.00 86.19 641 THR A O 1
ATOM 5158 N N . PHE A 1 642 ? -25.805 -33.760 30.699 1.00 88.19 642 PHE A N 1
ATOM 5159 C CA . PHE A 1 642 ? -25.979 -34.640 31.851 1.00 88.19 642 PHE A CA 1
ATOM 5160 C C . PHE A 1 642 ? -27.187 -34.227 32.685 1.00 88.19 642 PHE A C 1
ATOM 5162 O O . PHE A 1 642 ? -27.527 -33.052 32.771 1.00 88.19 642 PHE A O 1
ATOM 5169 N N . HIS A 1 643 ? -27.795 -35.194 33.356 1.00 91.69 643 HIS A N 1
ATOM 5170 C CA . HIS A 1 643 ? -28.778 -34.975 34.405 1.00 91.69 643 HIS A CA 1
ATOM 5171 C C . HIS A 1 643 ? -28.153 -35.261 35.763 1.00 91.69 643 HIS A C 1
ATOM 5173 O O . HIS A 1 643 ? -27.593 -36.340 35.962 1.00 91.69 643 HIS A O 1
ATOM 5179 N N . LEU A 1 644 ? -28.310 -34.323 36.696 1.00 92.88 644 LEU A N 1
ATOM 5180 C CA . LEU A 1 644 ? -27.968 -34.503 38.100 1.00 92.88 644 LEU A CA 1
ATOM 5181 C C . LEU A 1 644 ? -29.244 -34.376 38.934 1.00 92.88 644 LEU A C 1
ATOM 5183 O O . LEU A 1 644 ? -29.898 -33.333 38.939 1.00 92.88 644 LEU A O 1
ATOM 5187 N N . LYS A 1 645 ? -29.615 -35.449 39.632 1.00 94.19 645 LYS A N 1
ATOM 5188 C CA . LYS A 1 645 ? -30.837 -35.500 40.441 1.00 94.19 645 LYS A CA 1
ATOM 5189 C C . LYS A 1 645 ? -30.512 -35.655 41.918 1.00 94.19 645 LYS A C 1
ATOM 5191 O O . LYS A 1 645 ? -29.828 -36.603 42.285 1.00 94.19 645 LYS A O 1
ATOM 5196 N N . ALA A 1 646 ? -31.061 -34.786 42.762 1.00 94.00 646 ALA A N 1
ATOM 5197 C CA . ALA A 1 646 ? -30.927 -34.847 44.214 1.00 94.00 646 ALA A CA 1
ATOM 5198 C C . ALA A 1 646 ? -32.194 -35.423 44.863 1.00 94.00 646 ALA A C 1
ATOM 5200 O O . ALA A 1 646 ? -33.311 -35.021 44.541 1.00 94.00 646 ALA A O 1
ATOM 5201 N N . SER A 1 647 ? -32.031 -36.366 45.794 1.00 93.69 647 SER A N 1
ATOM 5202 C CA . SER A 1 647 ? -33.140 -36.983 46.538 1.00 93.69 647 SER A CA 1
ATOM 5203 C C . SER A 1 647 ? -32.727 -37.405 47.952 1.00 93.69 647 SER A C 1
ATOM 5205 O O . SER A 1 647 ? -31.538 -37.567 48.226 1.00 93.69 647 SER A O 1
ATOM 5207 N N . ILE A 1 648 ? -33.697 -37.609 48.852 1.00 92.31 648 ILE A N 1
ATOM 5208 C CA . ILE A 1 648 ? -33.463 -38.154 50.202 1.00 92.31 648 ILE A CA 1
ATOM 5209 C C . ILE A 1 648 ? -34.033 -39.573 50.251 1.00 92.31 648 ILE A C 1
ATOM 5211 O O . ILE A 1 648 ? -35.252 -39.723 50.344 1.00 92.31 648 ILE A O 1
ATOM 5215 N N . PRO A 1 649 ? -33.194 -40.623 50.218 1.00 85.06 649 PRO A N 1
ATOM 5216 C CA . PRO A 1 649 ? -33.675 -42.006 50.218 1.00 85.06 649 PRO A CA 1
ATOM 5217 C C . PRO A 1 649 ? -34.587 -42.337 51.407 1.00 85.06 649 PRO A C 1
ATOM 5219 O O . PRO A 1 649 ? -35.562 -43.068 51.255 1.00 85.06 649 PRO A O 1
ATOM 5222 N N . ASP A 1 650 ? -34.290 -41.756 52.572 1.00 82.69 650 ASP A N 1
ATOM 5223 C CA . ASP A 1 650 ? -34.991 -42.025 53.832 1.00 82.69 650 ASP A CA 1
ATOM 5224 C C . ASP A 1 650 ? -36.249 -41.157 54.039 1.00 82.69 650 ASP A C 1
ATOM 5226 O O . ASP A 1 650 ? -36.947 -41.329 55.038 1.00 82.69 650 ASP A O 1
ATOM 5230 N N . LYS A 1 651 ? -36.537 -40.219 53.123 1.00 84.06 651 LYS A N 1
ATOM 5231 C CA . LYS A 1 651 ? -37.699 -39.312 53.169 1.00 84.06 651 LYS A CA 1
ATOM 5232 C C . LYS A 1 651 ? -38.332 -39.161 51.780 1.00 84.06 651 LYS A C 1
ATOM 5234 O O . LYS A 1 651 ? -38.182 -38.112 51.149 1.00 84.06 651 LYS A O 1
ATOM 5239 N N . PRO A 1 652 ? -39.016 -40.200 51.269 1.00 77.44 652 PRO A N 1
ATOM 5240 C CA . PRO A 1 652 ? -39.604 -40.188 49.928 1.00 77.44 652 PRO A CA 1
ATOM 5241 C C . PRO A 1 652 ? -40.718 -39.144 49.749 1.00 77.44 652 PRO A C 1
ATOM 5243 O O . PRO A 1 652 ? -41.083 -38.837 48.619 1.00 77.44 652 PRO A O 1
ATOM 5246 N N . GLU A 1 653 ? -41.271 -38.611 50.841 1.00 81.75 653 GLU A N 1
ATOM 5247 C CA . GLU A 1 653 ? -42.231 -37.506 50.833 1.00 81.75 653 GLU A CA 1
ATOM 5248 C C . GLU A 1 653 ? -41.623 -36.161 50.413 1.00 81.75 653 GLU A C 1
ATOM 5250 O O . GLU A 1 653 ? -42.366 -35.270 50.004 1.00 81.75 653 GLU A O 1
ATOM 5255 N N . VAL A 1 654 ? -40.297 -36.008 50.496 1.00 85.62 654 VAL A N 1
ATOM 5256 C CA . VAL A 1 654 ? -39.602 -34.814 50.014 1.00 85.62 654 VAL A CA 1
ATOM 5257 C C . VAL A 1 654 ? -39.383 -34.957 48.513 1.00 85.62 654 VAL A C 1
ATOM 5259 O O . VAL A 1 654 ? -38.695 -35.874 48.059 1.00 85.62 654 VAL A O 1
ATOM 5262 N N . GLU A 1 655 ? -39.984 -34.055 47.736 1.00 86.56 655 GLU A N 1
ATOM 5263 C CA . GLU A 1 655 ? -39.898 -34.098 46.278 1.00 86.56 655 GLU A CA 1
ATOM 5264 C C . GLU A 1 655 ? -38.433 -33.938 45.825 1.00 86.56 655 GLU A C 1
ATOM 5266 O O . GLU A 1 655 ? -37.766 -32.988 46.246 1.00 86.56 655 GLU A O 1
ATOM 5271 N N . PRO A 1 656 ? -37.900 -34.857 44.996 1.00 91.44 656 PRO A N 1
ATOM 5272 C CA . PRO A 1 656 ? -36.552 -34.724 44.468 1.00 91.44 656 PRO A CA 1
ATOM 5273 C C . PRO A 1 656 ? -36.477 -33.563 43.479 1.00 91.44 656 PRO A C 1
ATOM 5275 O O . PRO A 1 656 ? -37.463 -33.225 42.820 1.00 91.44 656 PRO A O 1
ATOM 5278 N N . ASP A 1 657 ? -35.280 -33.016 43.308 1.00 93.62 657 ASP A N 1
ATOM 5279 C CA . ASP A 1 657 ? -35.036 -31.974 42.317 1.00 93.62 657 ASP A CA 1
ATOM 5280 C C . ASP A 1 657 ? -34.005 -32.425 41.288 1.00 93.62 657 ASP A C 1
ATOM 5282 O O . ASP A 1 657 ? -33.146 -33.269 41.558 1.00 93.62 657 ASP A O 1
ATOM 5286 N N . LEU A 1 658 ? -34.140 -31.897 40.078 1.00 90.44 658 LEU A N 1
ATOM 5287 C CA . LEU A 1 658 ? -33.357 -32.283 38.914 1.00 90.44 658 LEU A CA 1
ATOM 5288 C C . LEU A 1 658 ? -32.785 -31.025 38.276 1.00 90.44 658 LEU A C 1
ATOM 5290 O O . LEU A 1 658 ? -33.515 -30.063 38.052 1.00 90.44 658 LEU A O 1
ATOM 5294 N N . THR A 1 659 ? -31.509 -31.083 37.920 1.00 89.44 659 THR A N 1
ATOM 5295 C CA . THR A 1 659 ? -30.866 -30.078 37.080 1.00 89.44 659 THR A CA 1
ATOM 5296 C C . THR A 1 659 ? -30.194 -30.732 35.877 1.00 89.44 659 THR A C 1
ATOM 5298 O O . THR A 1 659 ? -29.783 -31.899 35.921 1.00 89.44 659 THR A O 1
ATOM 5301 N N . GLU A 1 660 ? -30.099 -29.981 34.787 1.00 89.56 660 GLU A N 1
ATOM 5302 C CA . GLU A 1 660 ? -29.367 -30.359 33.582 1.00 89.56 660 GLU A CA 1
ATOM 5303 C C . GLU A 1 660 ? -28.001 -29.657 33.553 1.00 89.56 660 GLU A C 1
ATOM 5305 O O . GLU A 1 660 ? -27.900 -28.474 33.856 1.00 89.56 660 GLU A O 1
ATOM 5310 N N . ILE A 1 661 ? -26.935 -30.359 33.175 1.00 87.81 661 ILE A N 1
ATOM 5311 C CA . ILE A 1 661 ? -25.604 -29.784 32.954 1.00 87.81 661 ILE A CA 1
ATOM 5312 C C . ILE A 1 661 ? -25.272 -29.934 31.477 1.00 87.81 661 ILE A C 1
ATOM 5314 O O . ILE A 1 661 ? -25.076 -31.053 31.004 1.00 87.81 661 ILE A O 1
ATOM 5318 N N . THR A 1 662 ? -25.172 -28.819 30.763 1.00 83.94 662 THR A N 1
ATOM 5319 C CA . THR A 1 662 ? -24.860 -28.791 29.332 1.00 83.94 662 THR A CA 1
ATOM 5320 C C . THR A 1 662 ? -23.455 -28.241 29.105 1.00 83.94 662 THR A C 1
ATOM 5322 O O . THR A 1 662 ? -23.123 -27.133 29.535 1.00 83.94 662 THR A O 1
ATOM 5325 N N . ILE A 1 663 ? -22.623 -29.040 28.432 1.00 82.50 663 ILE A N 1
ATOM 5326 C CA . ILE A 1 663 ? -21.270 -28.681 28.022 1.00 82.50 663 ILE A CA 1
ATOM 5327 C C . ILE A 1 663 ? -21.319 -28.156 26.597 1.00 82.50 663 ILE A C 1
ATOM 5329 O O . ILE A 1 663 ? -21.544 -28.914 25.652 1.00 82.50 663 ILE A O 1
ATOM 5333 N N . GLU A 1 664 ? -21.122 -26.851 26.464 1.00 69.19 664 GLU A N 1
ATOM 5334 C CA . GLU A 1 664 ? -21.208 -26.138 25.194 1.00 69.19 664 GLU A CA 1
ATOM 5335 C C . GLU A 1 664 ? -20.212 -26.742 24.185 1.00 69.19 664 GLU A C 1
ATOM 5337 O O . GLU A 1 664 ? -19.053 -27.010 24.516 1.00 69.19 664 GLU A O 1
ATOM 5342 N N . ALA A 1 665 ? -20.686 -27.018 22.965 1.00 54.06 665 ALA A N 1
ATOM 5343 C CA . ALA A 1 665 ? -19.807 -27.180 21.808 1.00 54.06 665 ALA A CA 1
ATOM 5344 C C . ALA A 1 665 ? -19.189 -25.815 21.478 1.00 54.06 665 ALA A C 1
ATOM 5346 O O . ALA A 1 665 ? -19.830 -24.804 21.767 1.00 54.06 665 ALA A O 1
ATOM 5347 N N . ALA A 1 666 ? -17.986 -25.771 20.888 1.00 44.31 666 ALA A N 1
ATOM 5348 C CA . ALA A 1 666 ? -17.448 -24.530 20.324 1.00 44.31 666 ALA A CA 1
ATOM 5349 C C . ALA A 1 666 ? -18.560 -23.765 19.564 1.00 44.31 666 ALA A C 1
ATOM 5351 O O . ALA A 1 666 ? -19.209 -24.323 18.680 1.00 44.31 666 ALA A O 1
ATOM 5352 N N . ASP A 1 667 ? -18.843 -22.549 20.038 1.00 41.19 667 ASP A N 1
ATOM 5353 C CA . ASP A 1 667 ? -20.153 -21.889 19.977 1.00 41.19 667 ASP A CA 1
ATOM 5354 C C . ASP A 1 667 ? -20.720 -21.696 18.549 1.00 41.19 667 ASP A C 1
ATOM 5356 O O . ASP A 1 667 ? -20.120 -21.022 17.718 1.00 41.19 667 ASP A O 1
ATOM 5360 N N . GLU A 1 668 ? -21.957 -22.154 18.312 1.00 35.94 668 GLU A N 1
ATOM 5361 C CA . GLU A 1 668 ? -22.877 -21.583 17.312 1.00 35.94 668 GLU A CA 1
ATOM 5362 C C . GLU A 1 668 ? -24.136 -21.072 18.050 1.00 35.94 668 GLU A C 1
ATOM 5364 O O . GLU A 1 668 ? -24.960 -21.872 18.497 1.00 35.94 668 GLU A O 1
ATOM 5369 N N . GLY A 1 669 ? -24.313 -19.742 18.190 1.00 40.25 669 GLY A N 1
ATOM 5370 C CA . GLY A 1 669 ? -25.662 -19.167 18.387 1.00 40.25 669 GLY A CA 1
ATOM 5371 C C . GLY A 1 669 ? -25.932 -18.033 19.399 1.00 40.25 669 GLY A C 1
ATOM 5372 O O . GLY A 1 669 ? -27.109 -17.777 19.650 1.00 40.25 669 GLY A O 1
ATOM 5373 N N . SER A 1 670 ? -24.948 -17.317 19.968 1.00 51.41 670 SER A N 1
ATOM 5374 C CA . SER A 1 670 ? -25.212 -16.170 20.886 1.00 51.41 670 SER A CA 1
ATOM 5375 C C . SER A 1 670 ? -24.846 -14.779 20.342 1.00 51.41 670 SER A C 1
ATOM 5377 O O . SER A 1 670 ? -24.992 -13.772 21.036 1.00 51.41 670 SER A O 1
ATOM 5379 N N . ASN A 1 671 ? -24.418 -14.705 19.085 1.00 56.88 671 ASN A N 1
ATOM 5380 C CA . ASN A 1 671 ? -23.816 -13.507 18.519 1.00 56.88 671 ASN A CA 1
ATOM 5381 C C . ASN A 1 671 ? -24.861 -12.451 18.105 1.00 56.88 671 ASN A C 1
ATOM 5383 O O . ASN A 1 671 ? -25.924 -12.760 17.560 1.00 56.88 671 ASN A O 1
ATOM 5387 N N . ILE A 1 672 ? -24.563 -11.181 18.401 1.00 64.56 672 ILE A N 1
ATOM 5388 C CA . ILE A 1 672 ? -25.323 -10.006 17.948 1.00 64.56 672 ILE A CA 1
ATOM 5389 C C . ILE A 1 672 ? -24.931 -9.679 16.508 1.00 64.56 672 ILE A C 1
ATOM 5391 O O . ILE A 1 672 ? -25.805 -9.315 15.726 1.00 64.56 672 ILE A O 1
ATOM 5395 N N . ILE A 1 673 ? -23.652 -9.833 16.156 1.00 72.38 673 ILE A N 1
ATOM 5396 C CA . ILE A 1 673 ? -23.150 -9.803 14.779 1.00 72.38 673 ILE A CA 1
ATOM 5397 C C . ILE A 1 673 ? -22.679 -11.192 14.358 1.00 72.38 673 ILE A C 1
ATOM 5399 O O . ILE A 1 673 ? -21.807 -11.762 15.008 1.00 72.38 673 ILE A O 1
ATOM 5403 N N . ASP A 1 674 ? -23.230 -11.701 13.260 1.00 64.44 674 ASP A N 1
ATOM 5404 C CA . ASP A 1 674 ? -22.892 -13.032 12.750 1.00 64.44 674 ASP A CA 1
ATOM 5405 C C . ASP A 1 674 ? -21.802 -12.957 11.672 1.00 64.44 674 ASP A C 1
ATOM 5407 O O . ASP A 1 674 ? -20.830 -13.699 11.733 1.00 64.44 674 ASP A O 1
ATOM 5411 N N . ASP A 1 675 ? -21.927 -12.046 10.697 1.00 71.81 675 ASP A N 1
ATOM 5412 C CA . ASP A 1 675 ? -20.929 -11.865 9.628 1.00 71.81 675 ASP A CA 1
ATOM 5413 C C . ASP A 1 675 ? -21.124 -10.514 8.892 1.00 71.81 675 ASP A C 1
ATOM 5415 O O . ASP A 1 675 ? -21.952 -9.671 9.253 1.00 71.81 675 ASP A O 1
ATOM 5419 N N . TRP A 1 676 ? -20.370 -10.280 7.820 1.00 83.94 676 TRP A N 1
ATOM 5420 C CA . TRP A 1 676 ? -20.514 -9.156 6.902 1.00 83.94 676 TRP A CA 1
ATOM 5421 C C . TRP A 1 676 ? -20.644 -9.633 5.451 1.00 83.94 676 TRP A C 1
ATOM 5423 O O . TRP A 1 676 ? -20.230 -10.726 5.084 1.00 83.94 676 TRP A O 1
ATOM 5433 N N . THR A 1 677 ? -21.218 -8.806 4.576 1.00 84.19 677 THR A N 1
ATOM 5434 C CA . THR A 1 677 ? -21.359 -9.140 3.154 1.00 84.19 677 THR A CA 1
ATOM 5435 C C . THR A 1 677 ? -21.318 -7.914 2.246 1.00 84.19 677 THR A C 1
ATOM 5437 O O . THR A 1 677 ? -21.485 -6.784 2.702 1.00 84.19 677 THR A O 1
ATOM 5440 N N . VAL A 1 678 ? -21.119 -8.123 0.941 1.00 79.38 678 VAL A N 1
ATOM 5441 C CA . VAL A 1 678 ? -21.260 -7.068 -0.075 1.00 79.38 678 VAL A CA 1
ATOM 5442 C C . VAL A 1 678 ? -22.441 -7.375 -0.980 1.00 79.38 678 VAL A C 1
ATOM 5444 O O . VAL A 1 678 ? -22.443 -8.379 -1.693 1.00 79.38 678 VAL A O 1
ATOM 5447 N N . VAL A 1 679 ? -23.411 -6.467 -0.989 1.00 81.25 679 VAL A N 1
ATOM 5448 C CA . VAL A 1 679 ? -24.596 -6.506 -1.840 1.00 81.25 679 VAL A CA 1
ATOM 5449 C C . VAL A 1 679 ? -24.230 -5.983 -3.236 1.00 81.25 679 VAL A C 1
ATOM 5451 O O . VAL A 1 679 ? -23.811 -4.823 -3.357 1.00 81.25 679 VAL A O 1
ATOM 5454 N N . PRO A 1 680 ? -24.368 -6.807 -4.293 1.00 80.19 680 PRO A N 1
ATOM 5455 C CA . PRO A 1 680 ? -24.090 -6.393 -5.663 1.00 80.19 680 PRO A CA 1
ATOM 5456 C C . PRO A 1 680 ? -24.983 -5.249 -6.131 1.00 80.19 680 PRO A C 1
ATOM 5458 O O . PRO A 1 680 ? -26.121 -5.106 -5.685 1.00 80.19 680 PRO A O 1
ATOM 5461 N N . SER A 1 681 ? -24.465 -4.462 -7.074 1.00 75.25 681 SER A N 1
ATOM 5462 C CA . SER A 1 681 ? -25.161 -3.298 -7.626 1.00 75.25 681 SER A CA 1
ATOM 5463 C C . SER A 1 681 ? -26.512 -3.639 -8.247 1.00 75.25 681 SER A C 1
ATOM 5465 O O . SER A 1 681 ? -27.455 -2.871 -8.125 1.00 75.25 681 SER A O 1
ATOM 5467 N N . GLU A 1 682 ? -26.611 -4.797 -8.894 1.00 71.44 682 GLU A N 1
ATOM 5468 C CA . GLU A 1 682 ? -27.844 -5.306 -9.496 1.00 71.44 682 GLU A CA 1
ATOM 5469 C C . GLU A 1 682 ? -28.930 -5.722 -8.488 1.00 71.44 682 GLU A C 1
ATOM 5471 O O . GLU A 1 682 ? -30.079 -5.895 -8.884 1.00 71.44 682 GLU A O 1
ATOM 5476 N N . ASN A 1 683 ? -28.588 -5.871 -7.203 1.00 70.56 683 ASN A N 1
ATOM 5477 C CA . ASN A 1 683 ? -29.466 -6.445 -6.177 1.00 70.56 683 ASN A CA 1
ATOM 5478 C C . ASN A 1 683 ? -29.928 -5.426 -5.123 1.00 70.56 683 ASN A C 1
ATOM 5480 O O . ASN A 1 683 ? -30.480 -5.811 -4.093 1.00 70.56 683 ASN A O 1
ATOM 5484 N N . SER A 1 684 ? -29.668 -4.136 -5.331 1.00 66.06 684 SER A N 1
ATOM 5485 C CA . SER A 1 684 ? -30.095 -3.073 -4.423 1.00 66.06 684 SER A CA 1
ATOM 5486 C C . SER A 1 684 ? -30.192 -1.751 -5.176 1.00 66.06 684 SER A C 1
ATOM 5488 O O . SER A 1 684 ? -29.408 -1.519 -6.085 1.00 66.06 684 SER A O 1
ATOM 5490 N N . ASP A 1 685 ? -31.102 -0.870 -4.764 1.00 57.91 685 ASP A N 1
ATOM 5491 C CA . ASP A 1 685 ? -31.127 0.543 -5.180 1.00 57.91 685 ASP A CA 1
ATOM 5492 C C . ASP A 1 685 ? -30.512 1.462 -4.100 1.00 57.91 685 ASP A C 1
ATOM 5494 O O . ASP A 1 685 ? -30.431 2.684 -4.259 1.00 57.91 685 ASP A O 1
ATOM 5498 N N . ALA A 1 686 ? -30.051 0.884 -2.982 1.00 54.12 686 ALA A N 1
ATOM 5499 C CA . ALA A 1 686 ? -29.409 1.616 -1.898 1.00 54.12 686 ALA A CA 1
ATOM 5500 C C . ALA A 1 686 ? -28.003 2.080 -2.312 1.00 54.12 686 ALA A C 1
ATOM 5502 O O . ALA A 1 686 ? -27.232 1.340 -2.926 1.00 54.12 686 ALA A O 1
ATOM 5503 N N . HIS A 1 687 ? -27.666 3.319 -1.950 1.00 53.66 687 HIS A N 1
ATOM 5504 C CA . HIS A 1 687 ? -26.359 3.950 -2.204 1.00 53.66 687 HIS A CA 1
ATOM 5505 C C . HIS A 1 687 ? -25.528 4.127 -0.924 1.00 53.66 687 HIS A C 1
ATOM 5507 O O . HIS A 1 687 ? -24.484 4.792 -0.937 1.00 53.66 687 HIS A O 1
ATOM 5513 N N . ASP A 1 688 ? -25.998 3.555 0.179 1.00 53.41 688 ASP A N 1
ATOM 5514 C CA . ASP A 1 688 ? -25.320 3.589 1.466 1.00 53.41 688 ASP A CA 1
ATOM 5515 C C . ASP A 1 688 ? -23.994 2.829 1.399 1.00 53.41 688 ASP A C 1
ATOM 5517 O O . ASP A 1 688 ? -23.784 1.969 0.545 1.00 53.41 688 ASP A O 1
ATOM 5521 N N . ASP A 1 689 ? -23.031 3.216 2.228 1.00 59.47 689 ASP A N 1
ATOM 5522 C CA . ASP A 1 689 ? -21.728 2.557 2.260 1.00 59.47 689 ASP A CA 1
ATOM 5523 C C . ASP A 1 689 ? -21.793 1.248 3.051 1.00 59.47 689 ASP A C 1
ATOM 5525 O O . ASP A 1 689 ? -21.321 0.218 2.566 1.00 59.47 689 ASP A O 1
ATOM 5529 N N . VAL A 1 690 ? -22.406 1.279 4.234 1.00 71.56 690 VAL A N 1
ATOM 5530 C CA . VAL A 1 690 ? -22.556 0.125 5.120 1.00 71.56 690 VAL A CA 1
ATOM 5531 C C . VAL A 1 690 ? -23.827 0.244 5.969 1.00 71.56 690 VAL A C 1
ATOM 5533 O O . VAL A 1 690 ? -24.159 1.332 6.434 1.00 71.56 690 VAL A O 1
ATOM 5536 N N . ILE A 1 691 ? -24.543 -0.862 6.180 1.00 69.69 691 ILE A N 1
ATOM 5537 C CA . ILE A 1 691 ? -25.709 -0.948 7.074 1.00 69.69 691 ILE A CA 1
ATOM 5538 C C . ILE A 1 691 ? -25.590 -2.207 7.932 1.00 69.69 691 ILE A C 1
ATOM 5540 O O . ILE A 1 691 ? -25.210 -3.263 7.430 1.00 69.69 691 ILE A O 1
ATOM 5544 N N . PHE A 1 692 ? -25.948 -2.108 9.211 1.00 69.62 692 PHE A N 1
ATOM 5545 C CA . PHE A 1 692 ? -26.180 -3.274 10.059 1.00 69.62 692 PHE A CA 1
ATOM 5546 C C . PHE A 1 692 ? -27.640 -3.727 9.925 1.00 69.62 692 PHE A C 1
ATOM 5548 O O . PHE A 1 692 ? -28.559 -2.962 10.218 1.00 69.62 692 PHE A O 1
ATOM 5555 N N . GLU A 1 693 ? -27.874 -4.959 9.481 1.00 72.00 693 GLU A N 1
ATOM 5556 C CA . GLU A 1 693 ? -29.219 -5.514 9.333 1.00 72.00 693 GLU A CA 1
ATOM 5557 C C . GLU A 1 693 ? -29.573 -6.384 10.539 1.00 72.00 693 GLU A C 1
ATOM 5559 O O . GLU A 1 693 ? -29.105 -7.510 10.675 1.00 72.00 693 GLU A O 1
ATOM 5564 N N . THR A 1 694 ? -30.442 -5.873 11.409 1.00 55.81 694 THR A N 1
ATOM 5565 C CA . THR A 1 694 ? -30.828 -6.527 12.671 1.00 55.81 694 THR A CA 1
ATOM 5566 C C . THR A 1 694 ? -31.490 -7.892 12.497 1.00 55.81 694 THR A C 1
ATOM 5568 O O . THR A 1 694 ? -31.329 -8.752 13.358 1.00 55.81 694 THR A O 1
ATOM 5571 N N . GLY A 1 695 ? -32.218 -8.111 11.397 1.00 55.69 695 GLY A N 1
ATOM 5572 C CA . GLY A 1 695 ? -32.912 -9.375 11.132 1.00 55.69 695 GLY A CA 1
ATOM 5573 C C . GLY A 1 695 ? -31.977 -10.524 10.754 1.00 55.69 695 GLY A C 1
ATOM 5574 O O . GLY A 1 695 ? -32.176 -11.643 11.215 1.00 55.69 695 GLY A O 1
ATOM 5575 N N . THR A 1 696 ? -30.957 -10.252 9.936 1.00 56.62 696 THR A N 1
ATOM 5576 C CA . THR A 1 696 ? -29.973 -11.260 9.505 1.00 56.62 696 THR A CA 1
ATOM 5577 C C . THR A 1 696 ? -28.672 -11.196 10.296 1.00 56.62 696 THR A C 1
ATOM 5579 O O . THR A 1 696 ? -27.802 -12.020 10.055 1.00 56.62 696 THR A O 1
ATOM 5582 N N . ARG A 1 697 ? -28.510 -10.193 11.172 1.00 65.62 697 ARG A N 1
ATOM 5583 C CA . ARG A 1 697 ? -27.300 -9.930 11.970 1.00 65.62 697 ARG A CA 1
ATOM 5584 C C . ARG A 1 697 ? -26.039 -9.747 11.121 1.00 65.62 697 ARG A C 1
ATOM 5586 O O . ARG A 1 697 ? -24.931 -10.048 11.558 1.00 65.62 697 ARG A O 1
ATOM 5593 N N . LEU A 1 698 ? -26.218 -9.230 9.902 1.00 73.00 698 LEU A N 1
ATOM 5594 C CA . LEU A 1 698 ? -25.137 -9.011 8.944 1.00 73.00 698 LEU A CA 1
ATOM 5595 C C . LEU A 1 698 ? -24.814 -7.530 8.793 1.00 73.00 698 LEU A C 1
ATOM 5597 O O . LEU A 1 698 ? -25.710 -6.688 8.707 1.00 73.00 698 LEU A O 1
ATOM 5601 N N . VAL A 1 699 ? -23.531 -7.223 8.626 1.00 76.12 699 VAL A N 1
ATOM 5602 C CA . VAL A 1 699 ? -23.098 -5.918 8.119 1.00 76.12 699 VAL A CA 1
ATOM 5603 C C . VAL A 1 699 ? -23.055 -5.948 6.590 1.00 76.12 699 VAL A C 1
ATOM 5605 O O . VAL A 1 699 ? -22.196 -6.588 5.988 1.00 76.12 699 VAL A O 1
ATOM 5608 N N . LYS A 1 700 ? -23.983 -5.246 5.937 1.00 79.88 700 LYS A N 1
ATOM 5609 C CA . LYS A 1 700 ? -24.113 -5.170 4.477 1.00 79.88 700 LYS A CA 1
ATOM 5610 C C . LYS A 1 700 ? -23.417 -3.936 3.917 1.00 79.88 700 LYS A C 1
ATOM 5612 O O . LYS A 1 700 ? -23.802 -2.809 4.209 1.00 79.88 700 LYS A O 1
ATOM 5617 N N . PHE A 1 701 ? -22.448 -4.149 3.037 1.00 79.31 701 PHE A N 1
ATOM 5618 C CA . PHE A 1 701 ? -21.821 -3.112 2.220 1.00 79.31 701 PHE A CA 1
ATOM 5619 C C . PHE A 1 701 ? -22.467 -3.068 0.832 1.00 79.31 701 PHE A C 1
ATOM 5621 O O . PHE A 1 701 ? -22.620 -4.114 0.207 1.00 79.31 701 PHE A O 1
ATOM 5628 N N . PHE A 1 702 ? -22.796 -1.896 0.285 1.00 77.88 702 PHE A N 1
ATOM 5629 C CA . PHE A 1 702 ? -23.475 -1.826 -1.020 1.00 77.88 702 PHE A CA 1
ATOM 5630 C C . PHE A 1 702 ? -22.530 -1.412 -2.147 1.00 77.88 702 PHE A C 1
ATOM 5632 O O . PHE A 1 702 ? -22.002 -0.299 -2.172 1.00 77.88 702 PHE A O 1
ATOM 5639 N N . ALA A 1 703 ? -22.360 -2.280 -3.148 1.00 73.44 703 ALA A N 1
ATOM 5640 C CA . ALA A 1 703 ? -21.487 -2.031 -4.299 1.00 73.44 703 ALA A CA 1
ATOM 5641 C C . ALA A 1 703 ? -21.964 -0.877 -5.208 1.00 73.44 703 ALA A C 1
ATOM 5643 O O . ALA A 1 703 ? -21.221 -0.415 -6.075 1.00 73.44 703 ALA A O 1
ATOM 5644 N N . ASN A 1 704 ? -23.179 -0.364 -5.003 1.00 67.94 704 ASN A N 1
ATOM 5645 C CA . ASN A 1 704 ? -23.658 0.869 -5.631 1.00 67.94 704 ASN A CA 1
ATOM 5646 C C . ASN A 1 704 ? -22.986 2.130 -5.107 1.00 67.94 704 ASN A C 1
ATOM 5648 O O . ASN A 1 704 ? -22.985 3.150 -5.800 1.00 67.94 704 ASN A O 1
ATOM 5652 N N . ASN A 1 705 ? -22.398 2.082 -3.911 1.00 65.12 705 ASN A N 1
ATOM 5653 C CA . ASN A 1 705 ? -21.562 3.166 -3.442 1.00 65.12 705 ASN A CA 1
ATOM 5654 C C . ASN A 1 705 ? -20.202 3.106 -4.172 1.00 65.12 705 ASN A C 1
ATOM 5656 O O . ASN A 1 705 ? -19.489 2.100 -4.068 1.00 65.12 705 ASN A O 1
ATOM 5660 N N . PRO A 1 706 ? -19.773 4.173 -4.879 1.00 59.06 706 PRO A N 1
ATOM 5661 C CA . PRO A 1 706 ? -18.516 4.168 -5.628 1.00 59.06 706 PRO A CA 1
ATOM 5662 C C . PRO A 1 706 ? -17.286 3.870 -4.766 1.00 59.06 706 PRO A C 1
ATOM 5664 O O . PRO A 1 706 ? -16.298 3.330 -5.264 1.00 59.06 706 PRO A O 1
ATOM 5667 N N . SER A 1 707 ? -17.330 4.206 -3.474 1.00 54.16 707 SER A N 1
ATOM 5668 C CA . SER A 1 707 ? -16.250 3.897 -2.540 1.00 54.16 707 SER A CA 1
ATOM 5669 C C . SER A 1 707 ? -16.231 2.421 -2.180 1.00 54.16 707 SER A C 1
ATOM 5671 O O . SER A 1 707 ? -15.182 1.801 -2.321 1.00 54.16 707 SER A O 1
ATOM 5673 N N . VAL A 1 708 ? -17.370 1.837 -1.815 1.00 59.97 708 VAL A N 1
ATOM 5674 C CA . VAL A 1 708 ? -17.479 0.393 -1.557 1.00 59.97 708 VAL A CA 1
ATOM 5675 C C . VAL A 1 708 ? -17.041 -0.394 -2.787 1.00 59.97 708 VAL A C 1
ATOM 5677 O O . VAL A 1 708 ? -16.157 -1.237 -2.692 1.00 59.97 708 VAL A O 1
ATOM 5680 N N . ARG A 1 709 ? -17.528 -0.034 -3.979 1.00 64.12 709 ARG A N 1
ATOM 5681 C CA . ARG A 1 709 ? -17.116 -0.678 -5.234 1.00 64.12 709 ARG A CA 1
ATOM 5682 C C . ARG A 1 709 ? -15.620 -0.566 -5.507 1.00 64.12 709 ARG A C 1
ATOM 5684 O O . ARG A 1 709 ? -14.997 -1.484 -6.042 1.00 64.12 709 ARG A O 1
ATOM 5691 N N . LYS A 1 710 ? -15.028 0.577 -5.155 1.00 63.38 710 LYS A N 1
ATOM 5692 C CA . LYS A 1 710 ? -13.594 0.820 -5.313 1.00 63.38 710 LYS A CA 1
ATOM 5693 C C . LYS A 1 710 ? -12.769 -0.029 -4.347 1.00 63.38 710 LYS A C 1
ATOM 5695 O O . LYS A 1 710 ? -11.790 -0.616 -4.799 1.00 63.38 710 LYS A O 1
ATOM 5700 N N . TYR A 1 711 ? -13.141 -0.098 -3.068 1.00 52.56 711 TYR A N 1
ATOM 5701 C CA . TYR A 1 711 ? -12.378 -0.804 -2.031 1.00 52.56 711 TYR A CA 1
ATOM 5702 C C . TYR A 1 711 ? -12.705 -2.298 -1.979 1.00 52.56 711 TYR A C 1
ATOM 5704 O O . TYR A 1 711 ? -11.800 -3.116 -2.107 1.00 52.56 711 TYR A O 1
ATOM 5712 N N . LEU A 1 712 ? -13.983 -2.653 -1.898 1.00 62.47 712 LEU A N 1
ATOM 5713 C CA . LEU A 1 712 ? -14.482 -4.018 -1.720 1.00 62.47 712 LEU A CA 1
ATOM 5714 C C . LEU A 1 712 ? -14.852 -4.712 -3.037 1.00 62.47 712 LEU A C 1
ATOM 5716 O O . LEU A 1 712 ? -14.843 -5.931 -3.111 1.00 62.47 712 LEU A O 1
ATOM 5720 N N . GLY A 1 713 ? -15.075 -3.974 -4.121 1.00 70.25 713 GLY A N 1
ATOM 5721 C CA . GLY A 1 713 ? -15.458 -4.588 -5.394 1.00 70.25 713 GLY A CA 1
ATOM 5722 C C . GLY A 1 713 ? -16.966 -4.792 -5.496 1.00 70.25 713 GLY A C 1
ATOM 5723 O O . GLY A 1 713 ? -17.739 -4.055 -4.889 1.00 70.25 713 GLY A O 1
ATOM 5724 N N . LYS A 1 714 ? -17.391 -5.725 -6.347 1.00 76.56 714 LYS A N 1
ATOM 5725 C CA . LYS A 1 714 ? -18.807 -5.868 -6.747 1.00 76.56 714 LYS A CA 1
ATOM 5726 C C . LYS A 1 714 ? -19.583 -6.906 -5.937 1.00 76.56 714 LYS A C 1
ATOM 5728 O O . LYS A 1 714 ? -20.804 -6.901 -6.005 1.00 76.56 714 LYS A O 1
ATOM 5733 N N . ASN A 1 715 ? -18.911 -7.781 -5.195 1.00 75.50 715 ASN A N 1
ATOM 5734 C CA . ASN A 1 715 ? -19.552 -8.826 -4.398 1.00 75.50 715 ASN A CA 1
ATOM 5735 C C . ASN A 1 715 ? -18.662 -9.264 -3.223 1.00 75.50 715 ASN A C 1
ATOM 5737 O O . ASN A 1 715 ? -17.511 -8.836 -3.109 1.00 75.50 715 ASN A O 1
ATOM 5741 N N . TYR A 1 716 ? -19.216 -10.103 -2.343 1.00 76.75 716 TYR A N 1
ATOM 5742 C CA . TYR A 1 716 ? -18.544 -10.545 -1.121 1.00 76.75 716 TYR A CA 1
ATOM 5743 C C . TYR A 1 716 ? -17.257 -11.323 -1.395 1.00 76.75 716 TYR A C 1
ATOM 5745 O O . TYR A 1 716 ? -16.250 -11.070 -0.744 1.00 76.75 716 TYR A O 1
ATOM 5753 N N . GLU A 1 717 ? -17.245 -12.219 -2.384 1.00 73.38 717 GLU A N 1
ATOM 5754 C CA . GLU A 1 717 ? -16.040 -12.980 -2.723 1.00 73.38 717 GLU A CA 1
ATOM 5755 C C . GLU A 1 717 ? -14.891 -12.051 -3.119 1.00 73.38 717 GLU A C 1
ATOM 5757 O O . GLU A 1 717 ? -13.778 -12.176 -2.611 1.00 73.38 717 GLU A O 1
ATOM 5762 N N . GLU A 1 718 ? -15.146 -11.073 -3.990 1.00 67.69 718 GLU A N 1
ATOM 5763 C CA . GLU A 1 718 ? -14.137 -10.090 -4.378 1.00 67.69 718 GLU A CA 1
ATOM 5764 C C . GLU A 1 718 ? -13.665 -9.263 -3.174 1.00 67.69 718 GLU A C 1
ATOM 5766 O O . GLU A 1 718 ? -12.463 -9.039 -3.016 1.00 67.69 718 GLU A O 1
ATOM 5771 N N . ALA A 1 719 ? -14.586 -8.865 -2.300 1.00 66.94 719 ALA A N 1
ATOM 5772 C CA . ALA A 1 719 ? -14.291 -8.088 -1.105 1.00 66.94 719 ALA A CA 1
ATOM 5773 C C . ALA A 1 719 ? -13.434 -8.854 -0.101 1.00 66.94 719 ALA A C 1
ATOM 5775 O O . ALA A 1 719 ? -12.394 -8.351 0.321 1.00 66.94 719 ALA A O 1
ATOM 5776 N N . ASN A 1 720 ? -13.826 -10.085 0.222 1.00 68.44 720 ASN A N 1
ATOM 5777 C CA . ASN A 1 720 ? -13.114 -10.972 1.133 1.00 68.44 720 ASN A CA 1
ATOM 5778 C C . ASN A 1 720 ? -11.698 -11.253 0.607 1.00 68.44 720 ASN A C 1
ATOM 5780 O O . ASN A 1 720 ? -10.711 -11.161 1.336 1.00 68.44 720 ASN A O 1
ATOM 5784 N N . ASN A 1 721 ? -11.565 -11.479 -0.702 1.00 58.31 721 ASN A N 1
ATOM 5785 C CA . ASN A 1 721 ? -10.268 -11.675 -1.344 1.00 58.31 721 ASN A CA 1
ATOM 5786 C C . ASN A 1 721 ? -9.378 -10.431 -1.300 1.00 58.31 721 ASN A C 1
ATOM 5788 O O . ASN A 1 721 ? -8.170 -10.545 -1.086 1.00 58.31 721 ASN A O 1
ATOM 5792 N N . ARG A 1 722 ? -9.946 -9.240 -1.510 1.00 62.41 722 ARG A N 1
ATOM 5793 C CA . ARG A 1 722 ? -9.202 -7.977 -1.417 1.00 62.41 722 ARG A CA 1
ATOM 5794 C C . ARG A 1 722 ? -8.786 -7.681 0.015 1.00 62.41 722 ARG A C 1
ATOM 5796 O O . ARG A 1 722 ? -7.646 -7.288 0.226 1.00 62.41 722 ARG A O 1
ATOM 5803 N N . ALA A 1 723 ? -9.671 -7.910 0.977 1.00 60.41 723 ALA A N 1
ATOM 5804 C CA . ALA A 1 723 ? -9.403 -7.712 2.391 1.00 60.41 723 ALA A CA 1
ATOM 5805 C C . ALA A 1 723 ? -8.281 -8.642 2.890 1.00 60.41 723 ALA A C 1
ATOM 5807 O O . ALA A 1 723 ? -7.339 -8.165 3.511 1.00 60.41 723 ALA A O 1
ATOM 5808 N N . LYS A 1 724 ? -8.270 -9.922 2.485 1.00 58.03 724 LYS A N 1
ATOM 5809 C CA . LYS A 1 724 ? -7.174 -10.866 2.794 1.00 58.03 724 LYS A CA 1
ATOM 5810 C C . LYS A 1 724 ? -5.812 -10.477 2.198 1.00 58.03 724 LYS A C 1
ATOM 5812 O O . LYS A 1 724 ? -4.777 -10.853 2.736 1.00 58.03 724 LYS A O 1
ATOM 5817 N N . LYS A 1 725 ? -5.795 -9.752 1.072 1.00 50.47 725 LYS A N 1
ATOM 5818 C CA . LYS A 1 725 ? -4.573 -9.422 0.304 1.00 50.47 725 LYS A CA 1
ATOM 5819 C C . LYS A 1 725 ? -4.056 -8.006 0.544 1.00 50.47 725 LYS A C 1
ATOM 5821 O O . LYS A 1 725 ? -2.879 -7.739 0.312 1.00 50.47 725 LYS A O 1
ATOM 5826 N N . ILE A 1 726 ? -4.934 -7.086 0.937 1.00 51.78 726 ILE A N 1
ATOM 5827 C CA . ILE A 1 726 ? -4.650 -5.657 1.045 1.00 51.78 726 ILE A CA 1
ATOM 5828 C C . ILE A 1 726 ? -4.959 -5.228 2.481 1.00 51.78 726 ILE A C 1
ATOM 5830 O O . ILE A 1 726 ? -6.133 -5.066 2.820 1.00 51.78 726 ILE A O 1
ATOM 5834 N N . PRO A 1 727 ? -3.930 -4.965 3.306 1.00 51.88 727 PRO A N 1
ATOM 5835 C CA . PRO A 1 727 ? -4.116 -4.607 4.713 1.00 51.88 727 PRO A CA 1
ATOM 5836 C C . PRO A 1 727 ? -5.049 -3.397 4.910 1.00 51.88 727 PRO A C 1
ATOM 5838 O O . PRO A 1 727 ? -5.899 -3.398 5.790 1.00 51.88 727 PRO A O 1
ATOM 5841 N N . ALA A 1 728 ? -4.993 -2.407 4.012 1.00 51.41 728 ALA A N 1
ATOM 5842 C CA . ALA A 1 728 ? -5.896 -1.253 4.028 1.00 51.41 728 ALA A CA 1
ATOM 5843 C C . ALA A 1 728 ? -7.371 -1.600 3.734 1.00 51.41 728 ALA A C 1
ATOM 5845 O O . ALA A 1 728 ? -8.268 -0.881 4.164 1.00 51.41 728 ALA A O 1
ATOM 5846 N N . VAL A 1 729 ? -7.639 -2.676 2.986 1.00 58.03 729 VAL A N 1
ATOM 5847 C CA . VAL A 1 729 ? -9.007 -3.149 2.733 1.00 58.03 729 VAL A CA 1
ATOM 5848 C C . VAL A 1 729 ? -9.525 -3.925 3.942 1.00 58.03 729 VAL A C 1
ATOM 5850 O O . VAL A 1 729 ? -10.674 -3.718 4.312 1.00 58.03 729 VAL A O 1
ATOM 5853 N N . ALA A 1 730 ? -8.686 -4.729 4.605 1.00 60.34 730 ALA A N 1
ATOM 5854 C CA . ALA A 1 730 ? -9.041 -5.348 5.886 1.00 60.34 730 ALA A CA 1
ATOM 5855 C C . ALA A 1 730 ? -9.355 -4.303 6.963 1.00 60.34 730 ALA A C 1
ATOM 5857 O O . ALA A 1 730 ? -10.379 -4.404 7.631 1.00 60.34 730 ALA A O 1
ATOM 5858 N N . MET A 1 731 ? -8.540 -3.247 7.057 1.00 61.81 731 MET A N 1
ATOM 5859 C CA . MET A 1 731 ? -8.828 -2.111 7.934 1.00 61.81 731 MET A CA 1
ATOM 5860 C C . MET A 1 731 ? -10.143 -1.423 7.567 1.00 61.81 731 MET A C 1
ATOM 5862 O O . MET A 1 731 ? -10.937 -1.127 8.447 1.00 61.81 731 MET A O 1
ATOM 5866 N N . TYR A 1 732 ? -10.403 -1.200 6.276 1.00 65.81 732 TYR A N 1
ATOM 5867 C CA . TYR A 1 732 ? -11.656 -0.587 5.835 1.00 65.81 732 TYR A CA 1
ATOM 5868 C C . TYR A 1 732 ? -12.883 -1.436 6.199 1.00 65.81 732 TYR A C 1
ATOM 5870 O O . TYR A 1 732 ? -13.900 -0.880 6.603 1.00 65.81 732 TYR A O 1
ATOM 5878 N N . VAL A 1 733 ? -12.799 -2.766 6.078 1.00 70.56 733 VAL A N 1
ATOM 5879 C CA . VAL A 1 733 ? -13.868 -3.674 6.524 1.00 70.56 733 VAL A CA 1
ATOM 5880 C C . VAL A 1 733 ? -14.024 -3.595 8.041 1.00 70.56 733 VAL A C 1
ATOM 5882 O O . VAL A 1 733 ? -15.121 -3.299 8.501 1.00 70.56 733 VAL A O 1
ATOM 5885 N N . GLY A 1 734 ? -12.944 -3.778 8.808 1.00 69.12 734 GLY A N 1
ATOM 5886 C CA . GLY A 1 734 ? -12.985 -3.774 10.274 1.00 69.12 734 GLY A CA 1
ATOM 5887 C C . GLY A 1 734 ? -13.492 -2.460 10.867 1.00 69.12 734 GLY A C 1
ATOM 5888 O O . GLY A 1 734 ? -14.368 -2.471 11.726 1.00 69.12 734 GLY A O 1
ATOM 5889 N N . GLU A 1 735 ? -13.030 -1.321 10.344 1.00 71.69 735 GLU A N 1
ATOM 5890 C CA . GLU A 1 735 ? -13.481 0.008 10.768 1.00 71.69 735 GLU A CA 1
ATOM 5891 C C . GLU A 1 735 ? -14.987 0.169 10.543 1.00 71.69 735 GLU A C 1
ATOM 5893 O O . GLU A 1 735 ? -15.703 0.625 11.428 1.00 71.69 735 GLU A O 1
ATOM 5898 N N . ARG A 1 736 ? -15.486 -0.229 9.367 1.00 71.69 736 ARG A N 1
ATOM 5899 C CA . ARG A 1 736 ? -16.892 -0.043 8.985 1.00 71.69 736 ARG A CA 1
ATOM 5900 C C . ARG A 1 736 ? -17.834 -1.029 9.658 1.00 71.69 736 ARG A C 1
ATOM 5902 O O . ARG A 1 736 ? -18.946 -0.641 10.001 1.00 71.69 736 ARG A O 1
ATOM 5909 N N . VAL A 1 737 ? -17.384 -2.263 9.869 1.00 77.62 737 VAL A N 1
ATOM 5910 C CA . VAL A 1 737 ? -18.095 -3.271 10.660 1.00 77.62 737 VAL A CA 1
ATOM 5911 C C . VAL A 1 737 ? -18.216 -2.802 12.107 1.00 77.62 737 VAL A C 1
ATOM 5913 O O . VAL A 1 737 ? -19.328 -2.750 12.626 1.00 77.62 737 VAL A O 1
ATOM 5916 N N . MET A 1 738 ? -17.112 -2.373 12.728 1.00 78.50 738 MET A N 1
ATOM 5917 C CA . MET A 1 738 ? -17.118 -1.826 14.086 1.00 78.50 738 MET A CA 1
ATOM 5918 C C . MET A 1 738 ? -18.010 -0.583 14.189 1.00 78.50 738 MET A C 1
ATOM 5920 O O . MET A 1 738 ? -18.821 -0.491 15.103 1.00 78.50 738 MET A O 1
ATOM 5924 N N . ASP A 1 739 ? -17.897 0.368 13.259 1.00 70.38 739 ASP A N 1
ATOM 5925 C CA . ASP A 1 739 ? -18.667 1.617 13.285 1.00 70.38 739 ASP A CA 1
ATOM 5926 C C . ASP A 1 739 ? -20.182 1.363 13.216 1.00 70.38 739 ASP A C 1
ATOM 5928 O O . ASP A 1 739 ? -20.926 1.879 14.054 1.00 70.38 739 ASP A O 1
ATOM 5932 N N . ALA A 1 740 ? -20.620 0.518 12.273 1.00 68.19 740 ALA A N 1
ATOM 5933 C CA . ALA A 1 740 ? -22.025 0.150 12.096 1.00 68.19 740 ALA A CA 1
ATOM 5934 C C . ALA A 1 740 ? -22.567 -0.675 13.275 1.00 68.19 740 ALA A C 1
ATOM 5936 O O . ALA A 1 740 ? -23.693 -0.459 13.723 1.00 68.19 740 ALA A O 1
ATOM 5937 N N . PHE A 1 741 ? -21.760 -1.596 13.803 1.00 76.69 741 PHE A N 1
ATOM 5938 C CA . PHE A 1 741 ? -22.125 -2.414 14.954 1.00 76.69 741 PHE A CA 1
ATOM 5939 C C . PHE A 1 741 ? -22.248 -1.586 16.238 1.00 76.69 741 PHE A C 1
ATOM 5941 O O . PHE A 1 741 ? -23.238 -1.705 16.958 1.00 76.69 741 PHE A O 1
ATOM 5948 N N . LEU A 1 742 ? -21.280 -0.706 16.518 1.00 72.94 742 LEU A N 1
ATOM 5949 C CA . LEU A 1 742 ? -21.303 0.132 17.717 1.00 72.94 742 LEU A CA 1
ATOM 5950 C C . LEU A 1 742 ? -22.476 1.124 17.702 1.00 72.94 742 LEU A C 1
ATOM 5952 O O . LEU A 1 742 ? -23.089 1.352 18.744 1.00 72.94 742 LEU A O 1
ATOM 5956 N N . ASP A 1 743 ? -22.835 1.670 16.534 1.00 67.25 743 ASP A N 1
ATOM 5957 C CA . ASP A 1 743 ? -24.066 2.461 16.386 1.00 67.25 743 ASP A CA 1
ATOM 5958 C C . ASP A 1 743 ? -25.304 1.647 16.779 1.00 67.25 743 ASP A C 1
ATOM 5960 O O . ASP A 1 743 ? -26.170 2.143 17.506 1.00 67.25 743 ASP A O 1
ATOM 5964 N N . GLN A 1 744 ? -25.365 0.387 16.346 1.00 67.25 744 GLN A N 1
ATOM 5965 C CA . GLN A 1 744 ? -26.492 -0.487 16.633 1.00 67.25 744 GLN A CA 1
ATOM 5966 C C . GLN A 1 744 ? -26.581 -0.861 18.119 1.00 67.25 744 GLN A C 1
ATOM 5968 O O . GLN A 1 744 ? -27.676 -0.825 18.674 1.00 67.25 744 GLN A O 1
ATOM 5973 N N . ILE A 1 745 ? -25.477 -1.186 18.800 1.00 66.19 745 ILE A N 1
ATOM 5974 C CA . ILE A 1 745 ? -25.539 -1.567 20.226 1.00 66.19 745 ILE A CA 1
ATOM 5975 C C . ILE A 1 745 ? -25.847 -0.374 21.140 1.00 66.19 745 ILE A C 1
ATOM 5977 O O . ILE A 1 745 ? -26.583 -0.534 22.112 1.00 66.19 745 ILE A O 1
ATOM 5981 N N . VAL A 1 746 ? -25.357 0.830 20.816 1.00 64.25 746 VAL A N 1
ATOM 5982 C CA . VAL A 1 746 ? -25.712 2.066 21.543 1.00 64.25 746 VAL A CA 1
ATOM 5983 C C . VAL A 1 746 ? -27.198 2.378 21.355 1.00 64.25 746 VAL A C 1
ATOM 5985 O O . VAL A 1 746 ? -27.882 2.749 22.311 1.00 64.25 746 VAL A O 1
ATOM 5988 N N . LEU A 1 747 ? -27.723 2.173 20.142 1.00 61.28 747 LEU A N 1
ATOM 5989 C CA . LEU A 1 747 ? -29.152 2.300 19.867 1.00 61.28 747 LEU A CA 1
ATOM 5990 C C . LEU A 1 747 ? -29.968 1.264 20.656 1.00 61.28 747 LEU A C 1
ATOM 5992 O O . LEU A 1 747 ? -30.898 1.651 21.359 1.00 61.28 747 LEU A O 1
ATOM 5996 N N . MET A 1 748 ? -29.581 -0.016 20.621 1.00 59.91 748 MET A N 1
ATOM 5997 C CA . MET A 1 748 ? -30.262 -1.085 21.364 1.00 59.91 748 MET A CA 1
ATOM 5998 C C . MET A 1 748 ? -30.303 -0.792 22.865 1.00 59.91 748 MET A C 1
ATOM 6000 O O . MET A 1 748 ? -31.372 -0.871 23.460 1.00 59.91 748 MET A O 1
ATOM 6004 N N . LYS A 1 749 ? -29.186 -0.354 23.461 1.00 56.81 749 LYS A N 1
ATOM 6005 C CA . LYS A 1 749 ? -29.124 0.027 24.881 1.00 56.81 749 LYS A CA 1
ATOM 6006 C C . LYS A 1 749 ? -30.072 1.182 25.224 1.00 56.81 749 LYS A C 1
ATOM 6008 O O . LYS A 1 749 ? -30.682 1.186 26.292 1.00 56.81 749 LYS A O 1
ATOM 6013 N N . SER A 1 750 ? -30.219 2.151 24.318 1.00 55.16 750 SER A N 1
ATOM 6014 C CA . SER A 1 750 ? -31.145 3.276 24.500 1.00 55.16 750 SER A CA 1
ATOM 6015 C C . SER A 1 750 ? -32.626 2.878 24.402 1.00 55.16 750 SER A C 1
ATOM 6017 O O . SER A 1 750 ? -33.474 3.556 24.980 1.00 55.16 750 SER A O 1
ATOM 6019 N N . GLU A 1 751 ? -32.937 1.784 23.699 1.00 50.00 751 GLU A N 1
ATOM 6020 C CA . GLU A 1 751 ? -34.302 1.302 23.458 1.00 50.00 751 GLU A CA 1
ATOM 6021 C C . GLU A 1 751 ? -34.779 0.281 24.516 1.00 50.00 751 GLU A C 1
ATOM 6023 O O . GLU A 1 751 ? -35.984 0.174 24.744 1.00 50.00 751 GLU A O 1
ATOM 6028 N N . THR A 1 752 ? -33.874 -0.446 25.191 1.00 41.50 752 THR A N 1
ATOM 6029 C CA . THR A 1 752 ? -34.222 -1.582 26.075 1.00 41.50 752 THR A CA 1
ATOM 6030 C C . THR A 1 752 ? -34.303 -1.281 27.577 1.00 41.50 752 THR A C 1
ATOM 6032 O O . THR A 1 752 ? -34.959 -2.041 28.290 1.00 41.50 752 THR A O 1
ATOM 6035 N N . HIS A 1 753 ? -33.716 -0.195 28.098 1.00 38.22 753 HIS A N 1
ATOM 6036 C CA . HIS A 1 753 ? -33.755 0.094 29.543 1.00 38.22 753 HIS A CA 1
ATOM 6037 C C . HIS A 1 753 ? -34.786 1.173 29.938 1.00 38.22 753 HIS A C 1
ATOM 6039 O O . HIS A 1 753 ? -34.592 2.355 29.624 1.00 38.22 753 HIS A O 1
ATOM 6045 N N . PRO A 1 754 ? -35.829 0.832 30.730 1.00 33.22 754 PRO A N 1
ATOM 6046 C CA . PRO A 1 754 ? -36.721 1.805 31.358 1.00 33.22 754 PRO A CA 1
ATOM 6047 C C . PRO A 1 754 ? -36.002 2.453 32.553 1.00 33.22 754 PRO A C 1
ATOM 6049 O O . PRO A 1 754 ? -36.281 2.166 33.710 1.00 33.22 754 PRO A O 1
ATOM 6052 N N . GLY A 1 755 ? -35.005 3.288 32.269 1.00 38.03 755 GLY A N 1
ATOM 6053 C CA . GLY A 1 755 ? -34.124 3.838 33.303 1.00 38.03 755 GLY A CA 1
ATOM 6054 C C . GLY A 1 755 ? -32.963 4.693 32.799 1.00 38.03 755 GLY A C 1
ATOM 6055 O O . GLY A 1 755 ? -32.125 5.098 33.603 1.00 38.03 755 GLY A O 1
ATOM 6056 N N . PHE A 1 756 ? -32.902 5.016 31.501 1.00 39.91 756 PHE A N 1
ATOM 6057 C CA . PHE A 1 756 ? -31.977 6.027 30.978 1.00 39.91 756 PHE A CA 1
ATOM 6058 C C . PHE A 1 756 ? -32.394 7.433 31.443 1.00 39.91 756 PHE A C 1
ATOM 6060 O O . PHE A 1 756 ? -32.925 8.249 30.689 1.00 39.91 756 PHE A O 1
ATOM 6067 N N . ASP A 1 757 ? -32.168 7.739 32.722 1.00 41.62 757 ASP A N 1
ATOM 6068 C CA . ASP A 1 757 ? -32.336 9.091 33.240 1.00 41.62 757 ASP A CA 1
ATOM 6069 C C . ASP A 1 757 ? -31.147 9.947 32.789 1.00 41.62 757 ASP A C 1
ATOM 6071 O O . ASP A 1 757 ? -30.098 10.039 33.429 1.00 41.62 757 ASP A O 1
ATOM 6075 N N . TYR A 1 758 ? -31.310 10.603 31.639 1.00 39.75 758 TYR A N 1
ATOM 6076 C CA . TYR A 1 758 ? -30.347 11.572 31.122 1.00 39.75 758 TYR A CA 1
ATOM 6077 C C . TYR A 1 758 ? -30.231 12.842 31.987 1.00 39.75 758 TYR A C 1
ATOM 6079 O O . TYR A 1 758 ? -29.461 13.737 31.618 1.00 39.75 758 TYR A O 1
ATOM 6087 N N . GLY A 1 759 ? -30.957 12.931 33.110 1.00 38.72 759 GLY A N 1
ATOM 6088 C CA . GLY A 1 759 ? -30.934 14.054 34.044 1.00 38.72 759 GLY A CA 1
ATOM 6089 C C . GLY A 1 759 ? -31.675 15.292 33.533 1.00 38.72 759 GLY A C 1
ATOM 6090 O O . GLY A 1 759 ? -31.447 16.390 34.036 1.00 38.72 759 GLY A O 1
ATOM 6091 N N . VAL A 1 760 ? -32.539 15.150 32.520 1.00 34.22 760 VAL A N 1
ATOM 6092 C CA . VAL A 1 760 ? -33.286 16.262 31.897 1.00 34.22 760 VAL A CA 1
ATOM 6093 C C . VAL A 1 760 ? -34.762 15.887 31.768 1.00 34.22 760 VAL A C 1
ATOM 6095 O O . VAL A 1 760 ? -35.086 14.724 31.548 1.00 34.22 760 VAL A O 1
ATOM 6098 N N . THR A 1 761 ? -35.669 16.838 32.016 1.00 39.12 761 THR A N 1
ATOM 6099 C CA . THR A 1 761 ? -37.148 16.698 32.028 1.00 39.12 761 THR A CA 1
ATOM 6100 C C . THR A 1 761 ? -37.710 16.063 30.766 1.00 39.12 761 THR A C 1
ATOM 6102 O O . THR A 1 761 ? -38.509 15.147 30.890 1.00 39.12 761 THR A O 1
ATOM 6105 N N . GLU A 1 762 ? -37.188 16.450 29.612 1.00 40.06 762 GLU A N 1
ATOM 6106 C CA . GLU A 1 762 ? -37.304 15.775 28.323 1.00 40.06 762 GLU A CA 1
ATOM 6107 C C . GLU A 1 762 ? -35.996 16.111 27.598 1.00 40.06 762 GLU A C 1
ATOM 6109 O O . GLU A 1 762 ? -35.736 17.289 27.328 1.00 40.06 762 GLU A O 1
ATOM 6114 N N . PRO A 1 763 ? -35.082 15.159 27.374 1.00 39.00 763 PRO A N 1
ATOM 6115 C CA . PRO A 1 763 ? -33.870 15.475 26.643 1.00 39.00 763 PRO A CA 1
ATOM 6116 C C . PRO A 1 763 ? -34.266 15.837 25.208 1.00 39.00 763 PRO A C 1
ATOM 6118 O O . PRO A 1 763 ? -34.875 15.038 24.502 1.00 39.00 763 PRO A O 1
ATOM 6121 N N . SER A 1 764 ? -33.927 17.052 24.763 1.00 40.91 764 SER A N 1
ATOM 6122 C CA . SER A 1 764 ? -34.046 17.393 23.342 1.00 40.91 764 SER A CA 1
ATOM 6123 C C . SER A 1 764 ? -33.309 16.332 22.518 1.00 40.91 764 SER A C 1
ATOM 6125 O O . SER A 1 764 ? -32.263 15.840 22.953 1.00 40.91 764 SER A O 1
ATOM 6127 N N . ALA A 1 765 ? -33.805 15.991 21.327 1.00 41.59 765 ALA A N 1
ATOM 6128 C CA . ALA A 1 765 ? -33.159 14.999 20.460 1.00 41.59 765 ALA A CA 1
ATOM 6129 C C . ALA A 1 765 ? -31.654 15.287 20.245 1.00 41.59 765 ALA A C 1
ATOM 6131 O O . ALA A 1 765 ? -30.843 14.367 20.158 1.00 41.59 765 ALA A O 1
ATOM 6132 N N . GLY A 1 766 ? -31.251 16.567 20.267 1.00 39.88 766 GLY A N 1
ATOM 6133 C CA . GLY A 1 766 ? -29.847 16.984 20.206 1.00 39.88 766 GLY A CA 1
ATOM 6134 C C . GLY A 1 766 ? -29.008 16.602 21.434 1.00 39.88 766 GLY A C 1
ATOM 6135 O O . GLY A 1 766 ? -27.817 16.332 21.305 1.00 39.88 766 GLY A O 1
ATOM 6136 N N . THR A 1 767 ? -29.596 16.537 22.630 1.00 44.44 767 THR A N 1
ATOM 6137 C CA . THR A 1 767 ? -28.909 16.090 23.856 1.00 44.44 767 THR A CA 1
ATOM 6138 C C . THR A 1 767 ? -28.719 14.574 23.878 1.00 44.44 767 THR A C 1
ATOM 6140 O O . THR A 1 767 ? -27.647 14.113 24.267 1.00 44.44 767 THR A O 1
ATOM 6143 N N . ILE A 1 768 ? -29.722 13.815 23.420 1.00 47.22 768 ILE A N 1
ATOM 6144 C CA . ILE A 1 768 ? -29.637 12.352 23.280 1.00 47.22 768 ILE A CA 1
ATOM 6145 C C . ILE A 1 768 ? -28.564 12.002 22.243 1.00 47.22 768 ILE A C 1
ATOM 6147 O O . ILE A 1 768 ? -27.634 11.259 22.546 1.00 47.22 768 ILE A O 1
ATOM 6151 N N . GLY A 1 769 ? -28.609 12.640 21.067 1.00 47.25 769 GLY A N 1
ATOM 6152 C CA . GLY A 1 769 ? -27.632 12.416 20.001 1.00 47.25 769 GLY A CA 1
ATOM 6153 C C . GLY A 1 769 ? -26.188 12.707 20.423 1.00 47.25 769 GLY A C 1
ATOM 6154 O O . GLY A 1 769 ? -25.297 11.912 20.140 1.00 47.25 769 GLY A O 1
ATOM 6155 N N . ARG A 1 770 ? -25.933 13.799 21.163 1.00 48.66 770 ARG A N 1
ATOM 6156 C CA . ARG A 1 770 ? -24.580 14.103 21.678 1.00 48.66 770 ARG A CA 1
ATOM 6157 C C . ARG A 1 770 ? -24.066 13.044 22.654 1.00 48.66 770 ARG A C 1
ATOM 6159 O O . ARG A 1 770 ? -22.876 12.744 22.625 1.00 48.66 770 ARG A O 1
ATOM 6166 N N . LYS A 1 771 ? -24.938 12.480 23.494 1.00 51.25 771 LYS A N 1
ATOM 6167 C CA . LYS A 1 771 ? -24.560 11.430 24.449 1.00 51.25 771 LYS A CA 1
ATOM 6168 C C . LYS A 1 771 ? -24.324 10.083 23.767 1.00 51.25 771 LYS A C 1
ATOM 6170 O O . LYS A 1 771 ? -23.305 9.471 24.045 1.00 51.25 771 LYS A O 1
ATOM 6175 N N . MET A 1 772 ? -25.162 9.686 22.807 1.00 53.78 772 MET A N 1
ATOM 6176 C CA . MET A 1 772 ? -24.920 8.479 22.000 1.00 53.78 772 MET A CA 1
ATOM 6177 C C . MET A 1 772 ? -23.575 8.555 21.261 1.00 53.78 772 MET A C 1
ATOM 6179 O O . MET A 1 772 ? -22.805 7.599 21.254 1.00 53.78 772 MET A O 1
ATOM 6183 N N . ILE A 1 773 ? -23.247 9.726 20.698 1.00 50.94 773 ILE A N 1
ATOM 6184 C CA . ILE A 1 773 ? -21.943 9.971 20.061 1.00 50.94 773 ILE A CA 1
ATOM 6185 C C . ILE A 1 773 ? -20.800 9.865 21.079 1.00 50.94 773 ILE A C 1
ATOM 6187 O O . ILE A 1 773 ? -19.745 9.322 20.754 1.00 50.94 773 ILE A O 1
ATOM 6191 N N . GLN A 1 774 ? -20.980 10.402 22.287 1.00 51.12 774 GLN A N 1
ATOM 6192 C CA . GLN A 1 774 ? -19.975 10.316 23.344 1.00 51.12 774 GLN A CA 1
ATOM 6193 C C . GLN A 1 774 ? -19.729 8.860 23.768 1.00 51.12 774 GLN A C 1
ATOM 6195 O O . GLN A 1 774 ? -18.579 8.438 23.813 1.00 51.12 774 GLN A O 1
ATOM 6200 N N . GLU A 1 775 ? -20.783 8.081 24.002 1.00 56.41 775 GLU A N 1
ATOM 6201 C CA . GLU A 1 775 ? -20.676 6.675 24.410 1.00 56.41 775 GLU A CA 1
ATOM 6202 C C . GLU A 1 775 ? -20.033 5.808 23.323 1.00 56.41 775 GLU A C 1
ATOM 6204 O O . GLU A 1 775 ? -19.122 5.031 23.603 1.00 56.41 775 GLU A O 1
ATOM 6209 N N . LYS A 1 776 ? -20.407 6.014 22.054 1.00 61.28 776 LYS A N 1
ATOM 6210 C CA . LYS A 1 776 ? -19.729 5.368 20.922 1.00 61.28 776 LYS A CA 1
ATOM 6211 C C . LYS A 1 776 ? -18.233 5.690 20.896 1.00 61.28 776 LYS A C 1
ATOM 6213 O O . LYS A 1 776 ? -17.414 4.796 20.696 1.00 61.28 776 LYS A O 1
ATOM 6218 N N . LYS A 1 777 ? -17.855 6.960 21.107 1.00 52.88 777 LYS A N 1
ATOM 6219 C CA . LYS A 1 777 ? -16.442 7.376 21.167 1.00 52.88 777 LYS A CA 1
ATOM 6220 C C . LYS A 1 777 ? -15.702 6.681 22.314 1.00 52.88 777 LYS A C 1
ATOM 6222 O O . LYS A 1 777 ? -14.561 6.277 22.121 1.00 52.88 777 LYS A O 1
ATOM 6227 N N . GLU A 1 778 ? -16.336 6.521 23.474 1.00 54.84 778 GLU A N 1
ATOM 6228 C CA . GLU A 1 778 ? -15.759 5.817 24.627 1.00 54.84 778 GLU A CA 1
ATOM 6229 C C . GLU A 1 778 ? -15.560 4.318 24.344 1.00 54.84 778 GLU A C 1
ATOM 6231 O O . GLU A 1 778 ? -14.502 3.775 24.666 1.00 54.84 778 GLU A O 1
ATOM 6236 N N . LEU A 1 779 ? -16.507 3.666 23.661 1.00 57.59 779 LEU A N 1
ATOM 6237 C CA . LEU A 1 779 ? -16.378 2.268 23.230 1.00 57.59 779 LEU A CA 1
ATOM 6238 C C . LEU A 1 779 ? -15.242 2.078 22.216 1.00 57.59 779 LEU A C 1
ATOM 6240 O O . LEU A 1 779 ? -14.407 1.188 22.389 1.00 57.59 779 LEU A O 1
ATOM 6244 N N . ILE A 1 780 ? -15.147 2.953 21.208 1.00 60.16 780 ILE A N 1
ATOM 6245 C CA . ILE A 1 780 ? -14.035 2.945 20.240 1.00 60.16 780 ILE A CA 1
ATOM 6246 C C . ILE A 1 780 ? -12.701 3.204 20.952 1.00 60.16 780 ILE A C 1
ATOM 6248 O O . ILE A 1 780 ? -11.711 2.541 20.658 1.00 60.16 780 ILE A O 1
ATOM 6252 N N . PHE A 1 781 ? -12.659 4.128 21.915 1.00 52.69 781 PHE A N 1
ATOM 6253 C CA . PHE A 1 781 ? -11.450 4.419 22.685 1.00 52.69 781 PHE A CA 1
ATOM 6254 C C . PHE A 1 781 ? -10.983 3.212 23.505 1.00 52.69 781 PHE A C 1
ATOM 6256 O O . PHE A 1 781 ? -9.796 2.891 23.519 1.00 52.69 781 PHE A O 1
ATOM 6263 N N . LYS A 1 782 ? -11.916 2.544 24.187 1.00 56.81 782 LYS A N 1
ATOM 6264 C CA . LYS A 1 782 ? -11.609 1.435 25.093 1.00 56.81 782 LYS A CA 1
ATOM 6265 C C . LYS A 1 782 ? -11.261 0.150 24.341 1.00 56.81 782 LYS A C 1
ATOM 6267 O O . LYS A 1 782 ? -10.376 -0.581 24.780 1.00 56.81 782 LYS A O 1
ATOM 6272 N N . HIS A 1 783 ? -11.921 -0.111 23.212 1.00 65.12 783 HIS A N 1
ATOM 6273 C CA . HIS A 1 783 ? -11.864 -1.418 22.554 1.00 65.12 783 HIS A CA 1
ATOM 6274 C C . HIS A 1 783 ? -11.409 -1.392 21.089 1.00 65.12 783 HIS A C 1
ATOM 6276 O O . HIS A 1 783 ? -11.017 -2.433 20.565 1.00 65.12 783 HIS A O 1
ATOM 6282 N N . GLY A 1 784 ? -11.399 -0.231 20.428 1.00 60.03 784 GLY A N 1
ATOM 6283 C CA . GLY A 1 784 ? -11.168 -0.125 18.985 1.00 60.03 784 GLY A CA 1
ATOM 6284 C C . GLY A 1 784 ? -9.820 -0.680 18.535 1.00 60.03 784 GLY A C 1
ATOM 6285 O O . GLY A 1 784 ? -9.758 -1.370 17.526 1.00 60.03 784 GLY A O 1
ATOM 6286 N N . LYS A 1 785 ? -8.753 -0.482 19.321 1.00 59.41 785 LYS A N 1
ATOM 6287 C CA . LYS A 1 785 ? -7.443 -1.081 19.026 1.00 59.41 785 LYS A CA 1
ATOM 6288 C C . LYS A 1 785 ? -7.506 -2.616 19.009 1.00 59.41 785 LYS A C 1
ATOM 6290 O O . LYS A 1 785 ? -7.076 -3.210 18.030 1.00 59.41 785 LYS A O 1
ATOM 6295 N N . LYS A 1 786 ? -8.079 -3.234 20.055 1.00 70.06 786 LYS A N 1
ATOM 6296 C CA . LYS A 1 786 ? -8.230 -4.700 20.166 1.00 70.06 786 LYS A CA 1
ATOM 6297 C C . LYS A 1 786 ? -8.994 -5.240 18.955 1.00 70.06 786 LYS A C 1
ATOM 6299 O O . LYS A 1 786 ? -8.530 -6.164 18.303 1.00 70.06 786 LYS A O 1
ATOM 6304 N N . VAL A 1 787 ? -10.127 -4.618 18.626 1.00 68.25 787 VAL A N 1
ATOM 6305 C CA . VAL A 1 787 ? -10.964 -5.019 17.486 1.00 68.25 787 VAL A CA 1
ATOM 6306 C C . VAL A 1 787 ? -10.188 -4.897 16.172 1.00 68.25 787 VAL A C 1
ATOM 6308 O O . VAL A 1 787 ? -10.127 -5.850 15.402 1.00 68.25 787 VAL A O 1
ATOM 6311 N N . MET A 1 788 ? -9.535 -3.762 15.916 1.00 68.06 788 MET A N 1
ATOM 6312 C CA . MET A 1 788 ? -8.796 -3.546 14.667 1.00 68.06 788 MET A CA 1
ATOM 6313 C C . MET A 1 788 ? -7.592 -4.479 14.513 1.00 68.06 788 MET A C 1
ATOM 6315 O O . MET A 1 788 ? -7.312 -4.920 13.399 1.00 68.06 788 MET A O 1
ATOM 6319 N N . GLU A 1 789 ? -6.912 -4.822 15.607 1.00 63.69 789 GLU A N 1
ATOM 6320 C CA . GLU A 1 789 ? -5.846 -5.827 15.609 1.00 63.69 789 GLU A CA 1
ATOM 6321 C C . GLU A 1 789 ? -6.388 -7.223 15.257 1.00 63.69 789 GLU A C 1
ATOM 6323 O O . GLU A 1 789 ? -5.726 -7.948 14.518 1.00 63.69 789 GLU A O 1
ATOM 6328 N N . CYS A 1 790 ? -7.610 -7.576 15.671 1.00 68.00 790 CYS A N 1
ATOM 6329 C CA . CYS A 1 790 ? -8.264 -8.827 15.264 1.00 68.00 790 CYS A CA 1
ATOM 6330 C C . CYS A 1 790 ? -8.614 -8.843 13.763 1.00 68.00 790 CYS A C 1
ATOM 6332 O O . CYS A 1 790 ? -8.311 -9.817 13.076 1.00 68.00 790 CYS A O 1
ATOM 6334 N N . PHE A 1 791 ? -9.168 -7.748 13.220 1.00 63.94 791 PHE A N 1
ATOM 6335 C CA . PHE A 1 791 ? -9.480 -7.625 11.784 1.00 63.94 791 PHE A CA 1
ATOM 6336 C C . PHE A 1 791 ? -8.218 -7.485 10.898 1.00 63.94 791 PHE A C 1
ATOM 6338 O O . PHE A 1 791 ? -8.265 -7.790 9.704 1.00 63.94 791 PHE A O 1
ATOM 6345 N N . ALA A 1 792 ? -7.086 -7.013 11.442 1.00 62.50 792 ALA A N 1
ATOM 6346 C CA . ALA A 1 792 ? -5.861 -6.716 10.691 1.00 62.50 792 ALA A CA 1
ATOM 6347 C C . ALA A 1 792 ? -4.559 -7.035 11.469 1.00 62.50 792 ALA A C 1
ATOM 6349 O O . ALA A 1 792 ? -3.697 -6.169 11.638 1.00 62.50 792 ALA A O 1
ATOM 6350 N N . LYS A 1 793 ? -4.367 -8.308 11.853 1.00 52.72 793 LYS A N 1
ATOM 6351 C CA . LYS A 1 793 ? -3.291 -8.830 12.739 1.00 52.72 793 LYS A CA 1
ATOM 6352 C C . LYS A 1 793 ? -1.837 -8.433 12.419 1.00 52.72 793 LYS A C 1
ATOM 6354 O O . LYS A 1 793 ? -0.972 -8.541 13.280 1.00 52.72 793 LYS A O 1
ATOM 6359 N N . ASN A 1 794 ? -1.541 -7.984 11.197 1.00 42.66 794 ASN A N 1
ATOM 6360 C CA . ASN A 1 794 ? -0.180 -7.668 10.732 1.00 42.66 794 ASN A CA 1
ATOM 6361 C C . ASN A 1 794 ? 0.128 -6.160 10.656 1.00 42.66 794 ASN A C 1
ATOM 6363 O O . ASN A 1 794 ? 1.145 -5.772 10.077 1.00 42.66 794 ASN A O 1
ATOM 6367 N N . ILE A 1 795 ? -0.741 -5.298 11.191 1.00 40.78 795 ILE A N 1
ATOM 6368 C CA . ILE A 1 795 ? -0.557 -3.842 11.174 1.00 40.78 795 ILE A CA 1
ATOM 6369 C C . ILE A 1 795 ? -0.454 -3.329 12.611 1.00 40.78 795 ILE A C 1
ATOM 6371 O O . ILE A 1 795 ? -1.350 -3.535 13.419 1.00 40.78 795 ILE A O 1
ATOM 6375 N N . SER A 1 796 ? 0.621 -2.600 12.918 1.00 34.06 796 SER A N 1
ATOM 6376 C CA . SER A 1 796 ? 0.710 -1.805 14.147 1.00 34.06 796 SER A CA 1
ATOM 6377 C C . SER A 1 796 ? -0.275 -0.637 14.062 1.00 34.06 796 SER A C 1
ATOM 6379 O O . SER A 1 796 ? 0.039 0.391 13.461 1.00 34.06 796 SER A O 1
ATOM 6381 N N . THR A 1 797 ? -1.453 -0.769 14.669 1.00 36.44 797 THR A N 1
ATOM 6382 C CA . THR A 1 797 ? -2.414 0.331 14.802 1.00 36.44 797 THR A CA 1
ATOM 6383 C C . THR A 1 797 ? -2.190 1.089 16.112 1.00 36.44 797 THR A C 1
ATOM 6385 O O . THR A 1 797 ? -2.383 0.549 17.203 1.00 36.44 797 THR A O 1
ATOM 6388 N N . GLN A 1 798 ? -1.820 2.368 16.018 1.00 31.50 798 GLN A N 1
ATOM 6389 C CA . GLN A 1 798 ? -2.095 3.349 17.069 1.00 31.50 798 GLN A CA 1
ATOM 6390 C C . GLN A 1 798 ? -3.386 4.074 16.694 1.00 31.50 798 GLN A C 1
ATOM 6392 O O . GLN A 1 798 ? -3.367 5.060 15.971 1.00 31.50 798 GLN A O 1
ATOM 6397 N N . THR A 1 799 ? -4.522 3.574 17.168 1.00 35.44 799 THR A N 1
ATOM 6398 C CA . THR A 1 799 ? -5.745 4.375 17.266 1.00 35.44 799 THR A CA 1
ATOM 6399 C C . THR A 1 799 ? -5.851 4.857 18.705 1.00 35.44 799 THR A C 1
ATOM 6401 O O . THR A 1 799 ? -6.271 4.103 19.583 1.00 35.44 799 THR A O 1
ATOM 6404 N N . SER A 1 800 ? -5.420 6.090 18.969 1.00 33.12 800 SER A N 1
ATOM 6405 C CA . SER A 1 800 ? -5.667 6.784 20.233 1.00 33.12 800 SER A CA 1
ATOM 6406 C C . SER A 1 800 ? -6.618 7.954 19.978 1.00 33.12 800 SER A C 1
ATOM 6408 O O . SER A 1 800 ? -6.414 8.772 19.083 1.00 33.12 800 SER A O 1
ATOM 6410 N N . GLY A 1 801 ? -7.709 8.012 20.745 1.00 36.00 801 GLY A N 1
ATOM 6411 C CA . GLY A 1 801 ? -8.579 9.183 20.765 1.00 36.00 801 GLY A CA 1
ATOM 6412 C C . GLY A 1 801 ? -7.844 10.345 21.428 1.00 36.00 801 GLY A C 1
ATOM 6413 O O . GLY A 1 801 ? -7.416 10.229 22.574 1.00 36.00 801 GLY A O 1
ATOM 6414 N N . GLY A 1 802 ? -7.679 11.445 20.699 1.00 39.50 802 GLY A N 1
ATOM 6415 C CA . GLY A 1 802 ? -7.021 12.648 21.197 1.00 39.50 802 GLY A CA 1
ATOM 6416 C C . GLY A 1 802 ? -7.813 13.418 22.242 1.00 39.50 802 GLY A C 1
ATOM 6417 O O . GLY A 1 802 ? -9.035 13.300 22.334 1.00 39.50 802 GLY A O 1
ATOM 6418 N N . THR A 1 803 ? -7.126 14.285 22.984 1.00 39.53 803 THR A N 1
ATOM 6419 C CA . THR A 1 803 ? -7.781 15.283 23.838 1.00 39.53 803 THR A CA 1
ATOM 6420 C C . THR A 1 803 ? -8.516 16.296 22.949 1.00 39.53 803 THR A C 1
ATOM 6422 O O . THR A 1 803 ? -7.890 16.849 22.039 1.00 39.53 803 THR A O 1
ATOM 6425 N N . PRO A 1 804 ? -9.815 16.561 23.178 1.00 44.22 804 PRO A N 1
ATOM 6426 C CA . PRO A 1 804 ? -10.517 17.626 22.482 1.00 44.22 804 PRO A CA 1
ATOM 6427 C C . PRO A 1 804 ? -9.919 18.977 22.881 1.00 44.22 804 PRO A C 1
ATOM 6429 O O . PRO A 1 804 ? -9.888 19.321 24.062 1.00 44.22 804 PRO A O 1
ATOM 6432 N N . ASN A 1 805 ? -9.458 19.739 21.895 1.00 53.81 805 ASN A N 1
ATOM 6433 C CA . ASN A 1 805 ? -8.982 21.105 22.074 1.00 53.81 805 ASN A CA 1
ATOM 6434 C C . ASN A 1 805 ? -9.948 22.070 21.389 1.00 53.81 805 ASN A C 1
ATOM 6436 O O . ASN A 1 805 ? -10.273 21.893 20.213 1.00 53.81 805 ASN A O 1
ATOM 6440 N N . ASP A 1 806 ? -10.389 23.098 22.112 1.00 60.06 806 ASP A N 1
ATOM 6441 C CA . ASP A 1 806 ? -11.254 24.135 21.559 1.00 60.06 806 ASP A CA 1
ATOM 6442 C C . ASP A 1 806 ? -10.413 25.226 20.891 1.00 60.06 806 ASP A C 1
ATOM 6444 O O . ASP A 1 806 ? -9.605 25.901 21.525 1.00 60.06 806 ASP A O 1
ATOM 6448 N N . ILE A 1 807 ? -10.632 25.423 19.595 1.00 64.56 807 ILE A N 1
ATOM 6449 C CA . ILE A 1 807 ? -10.001 26.466 18.791 1.00 64.56 807 ILE A CA 1
ATOM 6450 C C . ILE A 1 807 ? -11.023 27.564 18.549 1.00 64.56 807 ILE A C 1
ATOM 6452 O O . ILE A 1 807 ? -12.148 27.312 18.110 1.00 64.56 807 ILE A O 1
ATOM 6456 N N . VAL A 1 808 ? -10.610 28.802 18.794 1.00 65.19 808 VAL A N 1
ATOM 6457 C CA . VAL A 1 808 ? -11.461 29.975 18.600 1.00 65.19 808 VAL A CA 1
ATOM 6458 C C . VAL A 1 808 ? -10.999 30.756 17.379 1.00 65.19 808 VAL A C 1
ATOM 6460 O O . VAL A 1 808 ? -9.933 31.355 17.420 1.00 65.19 808 VAL A O 1
ATOM 6463 N N . ILE A 1 809 ? -11.802 30.815 16.316 1.00 66.56 809 ILE A N 1
ATOM 6464 C CA . ILE A 1 809 ? -11.510 31.683 15.161 1.00 66.56 809 ILE A CA 1
ATOM 6465 C C . ILE A 1 809 ? -12.415 32.915 15.213 1.00 66.56 809 ILE A C 1
ATOM 6467 O O . ILE A 1 809 ? -13.642 32.791 15.264 1.00 66.56 809 ILE A O 1
ATOM 6471 N N . GLU A 1 810 ? -11.807 34.103 15.179 1.00 62.47 810 GLU A N 1
ATOM 6472 C CA . GLU A 1 810 ? -12.512 35.386 15.166 1.00 62.47 810 GLU A CA 1
ATOM 6473 C C . GLU A 1 810 ? -12.612 35.938 13.736 1.00 62.47 810 GLU A C 1
ATOM 6475 O O . GLU A 1 810 ? -11.620 36.295 13.101 1.00 62.47 810 GLU A O 1
ATOM 6480 N N . ASN A 1 811 ? -13.838 36.002 13.212 1.00 55.62 811 ASN A N 1
ATOM 6481 C CA . ASN A 1 811 ? -14.155 36.601 11.910 1.00 55.62 811 ASN A CA 1
ATOM 6482 C C . ASN A 1 811 ? -15.379 37.522 12.051 1.00 55.62 811 ASN A C 1
ATOM 6484 O O . ASN A 1 811 ? -16.454 37.253 11.515 1.00 55.62 811 ASN A O 1
ATOM 6488 N N . GLY A 1 812 ? -15.264 38.530 12.922 1.00 52.19 812 GLY A N 1
ATOM 6489 C CA . GLY A 1 812 ? -16.380 39.382 13.360 1.00 52.19 812 GLY A CA 1
ATOM 6490 C C . GLY A 1 812 ? -17.331 38.738 14.388 1.00 52.19 812 GLY A C 1
ATOM 6491 O O . GLY A 1 812 ? -18.090 39.454 15.037 1.00 52.19 812 GLY A O 1
ATOM 6492 N N . ARG A 1 813 ? -17.274 37.410 14.588 1.00 51.03 813 ARG A N 1
ATOM 6493 C CA . ARG A 1 813 ? -17.918 36.643 15.679 1.00 51.03 813 ARG A CA 1
ATOM 6494 C C . ARG A 1 813 ? -17.007 35.505 16.157 1.00 51.03 813 ARG A C 1
ATOM 6496 O O . ARG A 1 813 ? -16.165 35.034 15.393 1.00 51.03 813 ARG A O 1
ATOM 6503 N N . LYS A 1 814 ? -17.201 35.062 17.406 1.00 54.69 814 LYS A N 1
ATOM 6504 C CA . LYS A 1 814 ? -16.430 33.991 18.060 1.00 54.69 814 LYS A CA 1
ATOM 6505 C C . LYS A 1 814 ? -16.996 32.614 17.686 1.00 54.69 814 LYS A C 1
ATOM 6507 O O . LYS A 1 814 ? -18.089 32.276 18.133 1.00 54.69 814 LYS A O 1
ATOM 6512 N N . THR A 1 815 ? -16.263 31.826 16.896 1.00 56.16 815 THR A N 1
ATOM 6513 C CA . THR A 1 815 ? -16.649 30.443 16.545 1.00 56.16 815 THR A CA 1
ATOM 6514 C C . THR A 1 815 ? -15.726 29.447 17.234 1.00 56.16 815 THR A C 1
ATOM 6516 O O . THR A 1 815 ? -14.509 29.596 17.150 1.00 56.16 815 THR A O 1
ATOM 6519 N N . MET A 1 816 ? -16.304 28.447 17.904 1.00 54.88 816 MET A N 1
ATOM 6520 C CA . MET A 1 816 ? -15.579 27.393 18.618 1.00 54.88 816 MET A CA 1
ATOM 6521 C C . MET A 1 816 ? -15.560 26.112 17.779 1.00 54.88 816 MET A C 1
ATOM 6523 O O . MET A 1 816 ? -16.613 25.630 17.359 1.00 54.88 816 MET A O 1
ATOM 6527 N N . LEU A 1 817 ? -14.363 25.594 17.528 1.00 58.62 817 LEU A N 1
ATOM 6528 C CA . LEU A 1 817 ? -14.108 24.343 16.821 1.00 58.62 817 LEU A CA 1
ATOM 6529 C C . LEU A 1 817 ? -13.460 23.370 17.795 1.00 58.62 817 LEU A C 1
ATOM 6531 O O . LEU A 1 817 ? -12.440 23.711 18.380 1.00 58.62 817 LEU A O 1
ATOM 6535 N N . THR A 1 818 ? -13.998 22.166 17.933 1.00 56.03 818 THR A N 1
ATOM 6536 C CA . THR A 1 818 ? -13.355 21.132 18.749 1.00 56.03 818 THR A CA 1
ATOM 6537 C C . THR A 1 818 ? -12.502 20.257 17.840 1.00 56.03 818 THR A C 1
ATOM 6539 O O . THR A 1 818 ? -13.000 19.660 16.885 1.00 56.03 818 THR A O 1
ATOM 6542 N N . PHE A 1 819 ? -11.203 20.204 18.109 1.00 55.66 819 PHE A N 1
ATOM 6543 C CA . PHE A 1 819 ? -10.239 19.396 17.372 1.00 55.66 819 PHE A CA 1
ATOM 6544 C C . PHE A 1 819 ? -9.783 18.199 18.211 1.00 55.66 819 PHE A C 1
ATOM 6546 O O . PHE A 1 819 ? -9.539 18.349 19.405 1.00 55.66 819 PHE A O 1
ATOM 6553 N N . TRP A 1 820 ? -9.644 17.031 17.582 1.00 49.28 820 TRP A N 1
ATOM 6554 C CA . TRP A 1 820 ? -9.205 15.791 18.229 1.00 49.28 820 TRP A CA 1
ATOM 6555 C C . TRP A 1 820 ? -7.808 15.402 17.728 1.00 49.28 820 TRP A C 1
ATOM 6557 O O . TRP A 1 820 ? -7.649 15.084 16.547 1.00 49.28 820 TRP A O 1
ATOM 6567 N N . ASP A 1 821 ? -6.813 15.421 18.619 1.00 42.66 821 ASP A N 1
ATOM 6568 C CA . ASP A 1 821 ? -5.419 15.063 18.308 1.00 42.66 821 ASP A CA 1
ATOM 6569 C C . ASP A 1 821 ? -5.212 13.542 18.343 1.00 42.66 821 ASP A C 1
ATOM 6571 O O . ASP A 1 821 ? -4.810 12.991 19.364 1.00 42.66 821 ASP A O 1
ATOM 6575 N N . MET A 1 822 ? -5.580 12.830 17.277 1.00 41.09 822 MET A N 1
ATOM 6576 C CA . MET A 1 822 ? -5.274 11.396 17.200 1.00 41.09 822 MET A CA 1
ATOM 6577 C C . MET A 1 822 ? -3.794 11.222 16.842 1.00 41.09 822 MET A C 1
ATOM 6579 O O . MET A 1 822 ? -3.320 11.846 15.888 1.00 41.09 822 MET A O 1
ATOM 6583 N N . GLU A 1 823 ? -3.050 10.403 17.594 1.00 38.53 823 GLU A N 1
ATOM 6584 C CA . GLU A 1 823 ? -1.660 10.099 17.233 1.00 38.53 823 GLU A CA 1
ATOM 6585 C C . GLU A 1 823 ? -1.589 9.469 15.833 1.00 38.53 823 GLU A C 1
ATOM 6587 O O . GLU A 1 823 ? -2.529 8.827 15.366 1.00 38.53 823 GLU A O 1
ATOM 6592 N N . ARG A 1 824 ? -0.453 9.696 15.159 1.00 36.78 824 ARG A N 1
ATOM 6593 C CA . ARG A 1 824 ? -0.142 9.270 13.785 1.00 36.78 824 ARG A CA 1
ATOM 6594 C C . ARG A 1 824 ? -0.711 7.883 13.442 1.00 36.78 824 ARG A C 1
ATOM 6596 O O . ARG A 1 824 ? -0.138 6.865 13.824 1.00 36.78 824 ARG A O 1
ATOM 6603 N N . GLU A 1 825 ? -1.710 7.835 12.563 1.00 36.91 825 GLU A N 1
ATOM 6604 C CA . GLU A 1 825 ? -1.974 6.634 11.765 1.00 36.91 825 GLU A CA 1
ATOM 6605 C C . GLU A 1 825 ? -0.845 6.465 10.736 1.00 36.91 825 GLU A C 1
ATOM 6607 O O . GLU A 1 825 ? -0.890 6.984 9.621 1.00 36.91 825 GLU A O 1
ATOM 6612 N N . ALA A 1 826 ? 0.219 5.754 11.112 1.00 32.38 826 ALA A N 1
ATOM 6613 C CA . ALA A 1 826 ? 1.296 5.386 10.198 1.00 32.38 826 ALA A CA 1
ATOM 6614 C C . ALA A 1 826 ? 0.848 4.227 9.287 1.00 32.38 826 ALA A C 1
ATOM 6616 O O . ALA A 1 826 ? 1.232 3.076 9.474 1.00 32.38 826 ALA A O 1
ATOM 6617 N N . GLY A 1 827 ? 0.015 4.536 8.293 1.00 36.16 827 GLY A N 1
ATOM 6618 C CA . GLY A 1 827 ? -0.364 3.622 7.218 1.00 36.16 827 GLY A CA 1
ATOM 6619 C C . GLY A 1 827 ? 0.044 4.186 5.860 1.00 36.16 827 GLY A C 1
ATOM 6620 O O . GLY A 1 827 ? -0.266 5.332 5.535 1.00 36.16 827 GLY A O 1
ATOM 6621 N N . VAL A 1 828 ? 0.724 3.389 5.032 1.00 28.62 828 VAL A N 1
ATOM 6622 C CA . VAL A 1 828 ? 0.951 3.736 3.620 1.00 28.62 828 VAL A CA 1
ATOM 6623 C C . VAL A 1 828 ? -0.401 3.692 2.900 1.00 28.62 828 VAL A C 1
ATOM 6625 O O . VAL A 1 828 ? -0.927 2.619 2.609 1.00 28.62 828 VAL A O 1
ATOM 6628 N N . VAL A 1 829 ? -0.980 4.862 2.618 1.00 34.59 829 VAL A N 1
ATOM 6629 C CA . VAL A 1 829 ? -2.239 5.004 1.869 1.00 34.59 829 VAL A CA 1
ATOM 6630 C C . VAL A 1 829 ? -1.930 5.448 0.432 1.00 34.59 829 VAL A C 1
ATOM 6632 O O . VAL A 1 829 ? -1.220 6.437 0.243 1.00 34.59 829 VAL A O 1
ATOM 6635 N N . PRO A 1 830 ? -2.472 4.791 -0.615 1.00 32.03 830 PRO A N 1
ATOM 6636 C CA . PRO A 1 830 ? -2.348 5.290 -1.981 1.00 32.03 830 PRO A CA 1
ATOM 6637 C C . PRO A 1 830 ? -3.131 6.604 -2.176 1.00 32.03 830 PRO A C 1
ATOM 6639 O O . PRO A 1 830 ? -4.239 6.775 -1.670 1.00 32.03 830 PRO A O 1
ATOM 6642 N N . VAL A 1 831 ? -2.544 7.520 -2.952 1.00 30.73 831 VAL A N 1
ATOM 6643 C CA . VAL A 1 831 ? -2.934 8.931 -3.157 1.00 30.73 831 VAL A CA 1
ATOM 6644 C C . VAL A 1 831 ? -4.455 9.169 -3.330 1.00 30.73 831 VAL A C 1
ATOM 6646 O O . VAL A 1 831 ? -5.021 8.782 -4.357 1.00 30.73 831 VAL A O 1
ATOM 6649 N N . PRO A 1 832 ? -5.140 9.885 -2.410 1.00 32.25 832 PRO A N 1
ATOM 6650 C CA . PRO A 1 832 ? -6.504 10.378 -2.625 1.00 32.25 832 PRO A CA 1
ATOM 6651 C C . PRO A 1 832 ? -6.481 11.808 -3.189 1.00 32.25 832 PRO A C 1
ATOM 6653 O O . PRO A 1 832 ? -5.836 12.671 -2.615 1.00 32.25 832 PRO A O 1
ATOM 6656 N N . LYS A 1 833 ? -7.197 12.075 -4.293 1.00 42.66 833 LYS A N 1
ATOM 6657 C CA . LYS A 1 833 ? -7.390 13.382 -4.987 1.00 42.66 833 LYS A CA 1
ATOM 6658 C C . LYS A 1 833 ? -6.135 14.143 -5.473 1.00 42.66 833 LYS A C 1
ATOM 6660 O O . LYS A 1 833 ? -6.240 14.863 -6.457 1.00 42.66 833 LYS A O 1
ATOM 6665 N N . VAL A 1 834 ? -4.951 13.952 -4.885 1.00 47.03 834 VAL A N 1
ATOM 6666 C CA . VAL A 1 834 ? -3.710 14.687 -5.219 1.00 47.03 834 VAL A CA 1
ATOM 6667 C C . VAL A 1 834 ? -3.012 14.163 -6.488 1.00 47.03 834 VAL A C 1
ATOM 6669 O O . VAL A 1 834 ? -2.046 14.757 -6.951 1.00 47.03 834 VAL A O 1
ATOM 6672 N N . SER A 1 835 ? -3.495 13.081 -7.108 1.00 43.69 835 SER A N 1
ATOM 6673 C CA . SER A 1 835 ? -2.875 12.476 -8.303 1.00 43.69 835 SER A CA 1
ATOM 6674 C C . SER A 1 835 ? -2.907 13.357 -9.562 1.00 43.69 835 SER A C 1
ATOM 6676 O O . SER A 1 835 ? -2.349 12.966 -10.586 1.00 43.69 835 SER A O 1
ATOM 6678 N N . SER A 1 836 ? -3.592 14.505 -9.516 1.00 46.75 836 SER A N 1
ATOM 6679 C CA . SER A 1 836 ? -3.629 15.500 -10.593 1.00 46.75 836 SER A CA 1
ATOM 6680 C C . SER A 1 836 ? -2.481 16.512 -10.546 1.00 46.75 836 SER A C 1
ATOM 6682 O O . SER A 1 836 ? -2.292 17.224 -11.528 1.00 46.75 836 SER A O 1
ATOM 6684 N N . LEU A 1 837 ? -1.740 16.612 -9.435 1.00 56.84 837 LEU A N 1
ATOM 6685 C CA . LEU A 1 837 ? -0.549 17.459 -9.354 1.00 56.84 837 LEU A CA 1
ATOM 6686 C C . LEU A 1 837 ? 0.647 16.697 -9.933 1.00 56.84 837 LEU A C 1
ATOM 6688 O O . LEU A 1 837 ? 0.875 15.533 -9.600 1.00 56.84 837 LEU A O 1
ATOM 6692 N N . GLU A 1 838 ? 1.413 17.338 -10.816 1.00 59.50 838 GLU A N 1
ATOM 6693 C CA . GLU A 1 838 ? 2.580 16.701 -11.437 1.00 59.50 838 GLU A CA 1
ATOM 6694 C C . GLU A 1 838 ? 3.626 16.315 -10.384 1.00 59.50 838 GLU A C 1
ATOM 6696 O O . GLU A 1 838 ? 4.237 15.251 -10.478 1.00 59.50 838 GLU A O 1
ATOM 6701 N N . GLU A 1 839 ? 3.783 17.130 -9.338 1.00 60.66 839 GLU A N 1
ATOM 6702 C CA . GLU A 1 839 ? 4.820 16.967 -8.319 1.00 60.66 839 GLU A CA 1
ATOM 6703 C C . GLU A 1 839 ? 4.600 15.775 -7.373 1.00 60.66 839 GLU A C 1
ATOM 6705 O O . GLU A 1 839 ? 5.555 15.344 -6.719 1.00 60.66 839 GLU A O 1
ATOM 6710 N N . THR A 1 840 ? 3.381 15.230 -7.314 1.00 56.44 840 THR A N 1
ATOM 6711 C CA . THR A 1 840 ? 2.968 14.123 -6.427 1.00 56.44 840 THR A CA 1
ATOM 6712 C C . THR A 1 840 ? 2.677 12.825 -7.184 1.00 56.44 840 THR A C 1
ATOM 6714 O O . THR A 1 840 ? 2.434 11.781 -6.573 1.00 56.44 840 THR A O 1
ATOM 6717 N N . ARG A 1 841 ? 2.690 12.857 -8.522 1.00 54.47 841 ARG A N 1
ATOM 6718 C CA . ARG A 1 841 ? 2.309 11.720 -9.362 1.00 54.47 841 ARG A CA 1
ATOM 6719 C C . ARG A 1 841 ? 3.304 10.567 -9.212 1.00 54.47 841 ARG A C 1
ATOM 6721 O O . ARG A 1 841 ? 4.476 10.700 -9.545 1.00 54.47 841 ARG A O 1
ATOM 6728 N N . GLY A 1 842 ? 2.814 9.419 -8.745 1.00 49.81 842 GLY A N 1
ATOM 6729 C CA . GLY A 1 842 ? 3.628 8.214 -8.550 1.00 49.81 842 GLY A CA 1
ATOM 6730 C C . GLY A 1 842 ? 4.525 8.242 -7.309 1.00 49.81 842 GLY A C 1
ATOM 6731 O O . GLY A 1 842 ? 5.320 7.325 -7.136 1.00 49.81 842 GLY A O 1
ATOM 6732 N N . LYS A 1 843 ? 4.394 9.259 -6.447 1.00 53.09 843 LYS A N 1
ATOM 6733 C CA . LYS A 1 843 ? 5.118 9.343 -5.175 1.00 53.09 843 LYS A CA 1
ATOM 6734 C C . LYS A 1 843 ? 4.260 8.814 -4.030 1.00 53.09 843 LYS A C 1
ATOM 6736 O O . LYS A 1 843 ? 3.045 9.019 -4.011 1.00 53.09 843 LYS A O 1
ATOM 6741 N N . VAL A 1 844 ? 4.904 8.137 -3.086 1.00 52.56 844 VAL A N 1
ATOM 6742 C CA . VAL A 1 844 ? 4.281 7.702 -1.831 1.00 52.56 844 VAL A CA 1
ATOM 6743 C C . VAL A 1 844 ? 4.225 8.898 -0.882 1.00 52.56 844 VAL A C 1
ATOM 6745 O O . VAL A 1 844 ? 5.113 9.748 -0.912 1.00 52.56 844 VAL A O 1
ATOM 6748 N N . ALA A 1 845 ? 3.169 8.978 -0.076 1.00 55.28 845 ALA A N 1
ATOM 6749 C CA . ALA A 1 845 ? 3.041 9.988 0.962 1.00 55.28 845 ALA A CA 1
ATOM 6750 C C . ALA A 1 845 ? 2.629 9.362 2.290 1.00 55.28 845 ALA A C 1
ATOM 6752 O O . ALA A 1 845 ? 1.836 8.417 2.313 1.00 55.28 845 ALA A O 1
ATOM 6753 N N . THR A 1 846 ? 3.111 9.943 3.384 1.00 63.59 846 THR A N 1
ATOM 6754 C CA . THR A 1 846 ? 2.578 9.694 4.726 1.00 63.59 846 THR A CA 1
ATOM 6755 C C . THR A 1 846 ? 1.366 10.599 4.929 1.00 63.59 846 THR A C 1
ATOM 6757 O O . THR A 1 846 ? 1.435 11.794 4.640 1.00 63.59 846 THR A O 1
ATOM 6760 N N . ARG A 1 847 ? 0.236 10.051 5.385 1.00 68.56 847 ARG A N 1
ATOM 6761 C CA . ARG A 1 847 ? -0.990 10.820 5.643 1.00 68.56 847 ARG A CA 1
ATOM 6762 C C . ARG A 1 847 ? -1.180 10.991 7.144 1.00 68.56 847 ARG A C 1
ATOM 6764 O O . ARG A 1 847 ? -1.305 10.002 7.852 1.00 68.56 847 ARG A O 1
ATOM 6771 N N . THR A 1 848 ? -1.320 12.232 7.590 1.00 68.12 848 THR A N 1
ATOM 6772 C CA . THR A 1 848 ? -1.784 12.563 8.942 1.00 68.12 848 THR A CA 1
ATOM 6773 C C . THR A 1 848 ? -3.197 13.128 8.856 1.00 68.12 848 THR A C 1
ATOM 6775 O O . THR A 1 848 ? -3.457 14.014 8.038 1.00 68.12 848 THR A O 1
ATOM 6778 N N . VAL A 1 849 ? -4.125 12.608 9.661 1.00 67.12 849 VAL A N 1
ATOM 6779 C CA . VAL A 1 849 ? -5.545 12.986 9.628 1.00 67.12 849 VAL A CA 1
ATOM 6780 C C . VAL A 1 849 ? -5.901 13.808 10.855 1.00 67.12 849 VAL A C 1
ATOM 6782 O O . VAL A 1 849 ? -5.561 13.453 11.976 1.00 67.12 849 VAL A O 1
ATOM 6785 N N . TYR A 1 850 ? -6.624 14.899 10.627 1.00 70.31 850 TYR A N 1
ATOM 6786 C CA . TYR A 1 850 ? -7.094 15.809 11.656 1.00 70.31 850 TYR A CA 1
ATOM 6787 C C . TYR A 1 850 ? -8.609 15.955 11.575 1.00 70.31 850 TYR A C 1
ATOM 6789 O O . TYR A 1 850 ? -9.161 16.264 10.515 1.00 70.31 850 TYR A O 1
ATOM 6797 N N . HIS A 1 851 ? -9.286 15.750 12.704 1.00 67.25 851 HIS A N 1
ATOM 6798 C CA . HIS A 1 851 ? -10.739 15.845 12.784 1.00 67.25 851 HIS A CA 1
ATOM 6799 C C . HIS A 1 851 ? -11.163 17.139 13.458 1.00 67.25 851 HIS A C 1
ATOM 6801 O O . HIS A 1 851 ? -10.828 17.387 14.615 1.00 67.25 851 HIS A O 1
ATOM 6807 N N . PHE A 1 852 ? -11.954 17.926 12.739 1.00 67.06 852 PHE A N 1
ATOM 6808 C CA . PHE A 1 852 ? -12.544 19.160 13.236 1.00 67.06 852 PHE A CA 1
ATOM 6809 C C . PHE A 1 852 ? -14.037 18.965 13.430 1.00 67.06 852 PHE A C 1
ATOM 6811 O O . PHE A 1 852 ? -14.713 18.443 12.547 1.00 67.06 852 PHE A O 1
ATOM 6818 N N . GLU A 1 853 ? -14.559 19.396 14.570 1.00 62.53 853 GLU A N 1
ATOM 6819 C CA . GLU A 1 853 ? -15.980 19.365 14.880 1.00 62.53 853 GLU A CA 1
ATOM 6820 C C . GLU A 1 853 ? -16.515 20.786 15.073 1.00 62.53 853 GLU A C 1
ATOM 6822 O O . GLU A 1 853 ? -15.933 21.598 15.793 1.00 62.53 853 GLU A O 1
ATOM 6827 N N . MET A 1 854 ? -17.646 21.086 14.439 1.00 60.22 854 MET A N 1
ATOM 6828 C CA . MET A 1 854 ? -18.398 22.318 14.652 1.00 60.22 854 MET A CA 1
ATOM 6829 C C . MET A 1 854 ? -19.868 21.975 14.864 1.00 60.22 854 MET A C 1
ATOM 6831 O O . MET A 1 854 ? -20.490 21.398 13.975 1.00 60.22 854 MET A O 1
ATOM 6835 N N . LYS A 1 855 ? -20.427 22.361 16.020 1.00 54.59 855 LYS A N 1
ATOM 6836 C CA . LYS A 1 855 ? -21.865 22.233 16.330 1.00 54.59 855 LYS A CA 1
ATOM 6837 C C . LYS A 1 855 ? -22.437 20.833 15.977 1.00 54.59 855 LYS A C 1
ATOM 6839 O O . LYS A 1 855 ? -23.528 20.717 15.436 1.00 54.59 855 LYS A O 1
ATOM 6844 N N . GLY A 1 856 ? -21.684 19.761 16.264 1.00 49.66 856 GLY A N 1
ATOM 6845 C CA . GLY A 1 856 ? -22.079 18.364 16.011 1.00 49.66 856 GLY A CA 1
ATOM 6846 C C . GLY A 1 856 ? -21.752 17.814 14.614 1.00 49.66 856 GLY A C 1
ATOM 6847 O O . GLY A 1 856 ? -22.057 16.658 14.322 1.00 49.66 856 GLY A O 1
ATOM 6848 N N . GLN A 1 857 ? -21.116 18.600 13.740 1.00 53.34 857 GLN A N 1
ATOM 6849 C CA . GLN A 1 857 ? -20.647 18.148 12.429 1.00 53.34 857 GLN A CA 1
ATOM 6850 C C . GLN A 1 857 ? -19.131 17.972 12.398 1.00 53.34 857 GLN A C 1
ATOM 6852 O O . GLN A 1 857 ? -18.397 18.888 12.760 1.00 53.34 857 GLN A O 1
ATOM 6857 N N . ARG A 1 858 ? -18.674 16.812 11.912 1.00 59.66 858 ARG A N 1
ATOM 6858 C CA . ARG A 1 858 ? -17.256 16.441 11.795 1.00 59.66 858 ARG A CA 1
ATOM 6859 C C . ARG A 1 858 ? -16.753 16.605 10.361 1.00 59.66 858 ARG A C 1
ATOM 6861 O O . ARG A 1 858 ? -17.403 16.132 9.430 1.00 59.66 858 ARG A O 1
ATOM 6868 N N . PHE A 1 859 ? -15.574 17.194 10.217 1.00 66.62 859 PHE A N 1
ATOM 6869 C CA . PHE A 1 859 ? -14.838 17.391 8.971 1.00 66.62 859 PHE A CA 1
ATOM 6870 C C . PHE A 1 859 ? -13.442 16.773 9.107 1.00 66.62 859 PHE A C 1
ATOM 6872 O O . PHE A 1 859 ? -12.843 16.839 10.184 1.00 66.62 859 PHE A O 1
ATOM 6879 N N . GLU A 1 860 ? -12.917 16.184 8.031 1.00 71.31 860 GLU A N 1
ATOM 6880 C CA . GLU A 1 860 ? -11.580 15.581 8.017 1.00 71.31 860 GLU A CA 1
ATOM 6881 C C . GLU A 1 860 ? -10.626 16.392 7.153 1.00 71.31 860 GLU A C 1
ATOM 6883 O O . GLU A 1 860 ? -10.848 16.594 5.960 1.00 71.31 860 GLU A O 1
ATOM 6888 N N . ILE A 1 861 ? -9.518 16.821 7.739 1.00 76.19 861 ILE A N 1
ATOM 6889 C CA . ILE A 1 861 ? -8.438 17.481 7.015 1.00 76.19 861 ILE A CA 1
ATOM 6890 C C . ILE A 1 861 ? -7.242 16.552 7.045 1.00 76.19 861 ILE A C 1
ATOM 6892 O O . ILE A 1 861 ? -6.815 16.108 8.104 1.00 76.19 861 ILE A O 1
ATOM 6896 N N . SER A 1 862 ? -6.713 16.225 5.872 1.00 74.56 862 SER A N 1
ATOM 6897 C CA . SER A 1 862 ? -5.531 15.376 5.754 1.00 74.56 862 SER A CA 1
ATOM 6898 C C . SER A 1 862 ? -4.330 16.195 5.321 1.00 74.56 862 SER A C 1
ATOM 6900 O O . SER A 1 862 ? -4.433 17.027 4.419 1.00 74.56 862 SER A O 1
ATOM 6902 N N . VAL A 1 863 ? -3.194 15.928 5.957 1.00 82.00 863 VAL A N 1
ATOM 6903 C CA . VAL A 1 863 ? -1.878 16.442 5.583 1.00 82.00 863 VAL A CA 1
ATOM 6904 C C . VAL A 1 863 ? -1.083 15.285 4.988 1.00 82.00 863 VAL A C 1
ATOM 6906 O O . VAL A 1 863 ? -0.816 14.298 5.667 1.00 82.00 863 VAL A O 1
ATOM 6909 N N . TYR A 1 864 ? -0.743 15.396 3.709 1.00 77.38 864 TYR A N 1
ATOM 6910 C CA . TYR A 1 864 ? 0.090 14.447 2.978 1.00 77.38 864 TYR A CA 1
ATOM 6911 C C . TYR A 1 864 ? 1.523 14.952 2.949 1.00 77.38 864 TYR A C 1
ATOM 6913 O O . TYR A 1 864 ? 1.768 16.017 2.391 1.00 77.38 864 TYR A O 1
ATOM 6921 N N . GLU A 1 865 ? 2.450 14.187 3.502 1.00 80.31 865 GLU A N 1
ATOM 6922 C CA . GLU A 1 865 ? 3.887 14.438 3.457 1.00 80.31 865 GLU A CA 1
ATOM 6923 C C . GLU A 1 865 ? 4.535 13.601 2.353 1.00 80.31 865 GLU A C 1
ATOM 6925 O O . GLU A 1 865 ? 4.413 12.379 2.353 1.00 80.31 865 GLU A O 1
ATOM 6930 N N . PHE A 1 866 ? 5.228 14.257 1.423 1.00 75.94 866 PHE A N 1
ATOM 6931 C CA . PHE A 1 866 ? 5.979 13.632 0.336 1.00 75.94 866 PHE A CA 1
ATOM 6932 C C . PHE A 1 866 ? 7.485 13.863 0.525 1.00 75.94 866 PHE A C 1
ATOM 6934 O O . PHE A 1 866 ? 7.903 14.870 1.108 1.00 75.94 866 PHE A O 1
ATOM 6941 N N . ASP A 1 867 ? 8.300 12.975 -0.052 1.00 66.94 867 ASP A N 1
ATOM 6942 C CA . ASP A 1 867 ? 9.763 13.077 -0.023 1.00 66.94 867 ASP A CA 1
ATOM 6943 C C . ASP A 1 867 ? 10.263 14.473 -0.439 1.00 66.94 867 ASP A C 1
ATOM 6945 O O . ASP A 1 867 ? 9.875 15.017 -1.480 1.00 66.94 867 ASP A O 1
ATOM 6949 N N . GLY A 1 868 ? 11.161 15.046 0.374 1.00 67.31 868 GLY A N 1
ATOM 6950 C CA . GLY A 1 868 ? 11.789 16.347 0.117 1.00 67.31 868 GLY A CA 1
ATOM 6951 C C . GLY A 1 868 ? 11.123 17.560 0.784 1.00 67.31 868 GLY A C 1
ATOM 6952 O O . GLY A 1 868 ? 11.427 18.691 0.405 1.00 67.31 868 GLY A O 1
ATOM 6953 N N . GLY A 1 869 ? 10.244 17.359 1.774 1.00 72.38 869 GLY A N 1
ATOM 6954 C CA . GLY A 1 869 ? 9.606 18.454 2.522 1.00 72.38 869 GLY A CA 1
ATOM 6955 C C . GLY A 1 869 ? 8.484 19.143 1.740 1.00 72.38 869 GLY A C 1
ATOM 6956 O O . GLY A 1 869 ? 8.314 20.364 1.813 1.00 72.38 869 GLY A O 1
ATOM 6957 N N . PHE A 1 870 ? 7.754 18.364 0.943 1.00 82.44 870 PHE A N 1
ATOM 6958 C CA . PHE A 1 870 ? 6.594 18.814 0.185 1.00 82.44 870 PHE A CA 1
ATOM 6959 C C . PHE A 1 870 ? 5.331 18.285 0.854 1.00 82.44 870 PHE A C 1
ATOM 6961 O O . PHE A 1 870 ? 5.171 17.073 0.984 1.00 82.44 870 PHE A O 1
ATOM 6968 N N . TYR A 1 871 ? 4.424 19.181 1.242 1.00 87.06 871 TYR A N 1
ATOM 6969 C CA . TYR A 1 871 ? 3.188 18.799 1.919 1.00 87.06 871 TYR A CA 1
ATOM 6970 C C . TYR A 1 871 ? 1.960 19.285 1.159 1.00 87.06 871 TYR A C 1
ATOM 6972 O O . TYR A 1 871 ? 1.924 20.407 0.648 1.00 87.06 871 TYR A O 1
ATOM 6980 N N . VAL A 1 872 ? 0.922 18.455 1.125 1.00 84.44 872 VAL A N 1
ATOM 6981 C CA . VAL A 1 872 ? -0.387 18.818 0.578 1.00 84.44 872 VAL A CA 1
ATOM 6982 C C . VAL A 1 872 ? -1.430 18.676 1.666 1.00 84.44 872 VAL A C 1
ATOM 6984 O O . VAL A 1 872 ? -1.598 17.603 2.231 1.00 84.44 872 VAL A O 1
ATOM 6987 N N . VAL A 1 873 ? -2.151 19.755 1.940 1.00 85.88 873 VAL A N 1
ATOM 6988 C CA . VAL A 1 873 ? -3.285 19.764 2.858 1.00 85.88 873 VAL A CA 1
ATOM 6989 C C . VAL A 1 873 ? -4.563 19.816 2.043 1.00 85.88 873 VAL A C 1
ATOM 6991 O O . VAL A 1 873 ? -4.718 20.665 1.158 1.00 85.88 873 VAL A O 1
ATOM 6994 N N . ALA A 1 874 ? -5.478 18.906 2.335 1.00 79.00 874 ALA A N 1
ATOM 6995 C CA . ALA A 1 874 ? -6.755 18.822 1.654 1.00 79.00 874 ALA A CA 1
ATOM 6996 C C . ALA A 1 874 ? -7.875 18.510 2.643 1.00 79.00 874 ALA A C 1
ATOM 6998 O O . ALA A 1 874 ? -7.694 17.759 3.605 1.00 79.00 874 ALA A O 1
ATOM 6999 N N . LEU A 1 875 ? -9.045 19.083 2.374 1.00 75.06 875 LEU A N 1
ATOM 7000 C CA . LEU A 1 875 ? -10.288 18.643 2.982 1.00 75.06 875 LEU A CA 1
ATOM 7001 C C . LEU A 1 875 ? -10.710 17.336 2.308 1.00 75.06 875 LEU A C 1
ATOM 7003 O O . LEU A 1 875 ? -10.869 17.274 1.086 1.00 75.06 875 LEU A O 1
ATOM 7007 N N . HIS A 1 876 ? -10.883 16.293 3.105 1.00 61.47 876 HIS A N 1
ATOM 7008 C CA . HIS A 1 876 ? -11.519 15.059 2.672 1.00 61.47 876 HIS A CA 1
ATOM 7009 C C . HIS A 1 876 ? -12.968 15.070 3.167 1.00 61.47 876 HIS A C 1
ATOM 7011 O O . HIS A 1 876 ? -13.254 15.607 4.237 1.00 61.47 876 HIS A O 1
ATOM 7017 N N . ASP A 1 877 ? -13.881 14.511 2.364 1.00 54.50 877 ASP A N 1
ATOM 7018 C CA . ASP A 1 877 ? -15.260 14.185 2.782 1.00 54.50 877 ASP A CA 1
ATOM 7019 C C . ASP A 1 877 ? -15.263 13.623 4.216 1.00 54.50 877 ASP A C 1
ATOM 7021 O O . ASP A 1 877 ? -14.404 12.807 4.533 1.00 54.50 877 ASP A O 1
ATOM 7025 N N . TYR A 1 878 ? -16.155 13.970 5.151 1.00 48.78 878 TYR A N 1
ATOM 7026 C CA . TYR A 1 878 ? -17.584 14.313 5.052 1.00 48.78 878 TYR A CA 1
ATOM 7027 C C . TYR A 1 878 ? -18.417 13.197 4.391 1.00 48.78 878 TYR A C 1
ATOM 7029 O O . TYR A 1 878 ? -18.852 13.332 3.266 1.00 48.78 878 TYR A O 1
ATOM 7037 N N . GLN A 1 879 ? -18.563 12.054 5.086 1.00 36.44 879 GLN A N 1
ATOM 7038 C CA . GLN A 1 879 ? -19.460 10.913 4.783 1.00 36.44 879 GLN A CA 1
ATOM 7039 C C . GLN A 1 879 ? -19.825 10.706 3.288 1.00 36.44 879 GLN A C 1
ATOM 7041 O O . GLN A 1 879 ? -20.760 11.289 2.743 1.00 36.44 879 GLN A O 1
ATOM 7046 N N . LYS A 1 880 ? -19.079 9.792 2.655 1.00 32.81 880 LYS A N 1
ATOM 7047 C CA . LYS A 1 880 ? -19.075 9.352 1.241 1.00 32.81 880 LYS A CA 1
ATOM 7048 C C . LYS A 1 880 ? -20.401 8.877 0.616 1.00 32.81 880 LYS A C 1
ATOM 7050 O O . LYS A 1 880 ? -20.389 8.318 -0.481 1.00 32.81 880 LYS A O 1
ATOM 7055 N N . ASN A 1 881 ? -21.529 9.048 1.284 1.00 38.88 881 ASN A N 1
ATOM 7056 C CA . ASN A 1 881 ? -22.859 8.693 0.803 1.00 38.88 881 ASN A CA 1
ATOM 7057 C C . ASN A 1 881 ? -23.668 9.901 0.308 1.00 38.88 881 ASN A C 1
ATOM 7059 O O . ASN A 1 881 ? -24.736 9.681 -0.250 1.00 38.88 881 ASN A O 1
ATOM 7063 N N . GLY A 1 882 ? -23.197 11.152 0.446 1.00 40.81 882 GLY A N 1
ATOM 7064 C CA . GLY A 1 882 ? -23.792 12.339 -0.206 1.00 40.81 882 GLY A CA 1
ATOM 7065 C C . GLY A 1 882 ? -25.260 12.650 0.141 1.00 40.81 882 GLY A C 1
ATOM 7066 O O . GLY A 1 882 ? -25.790 13.666 -0.297 1.00 40.81 882 GLY A O 1
ATOM 7067 N N . LYS A 1 883 ? -25.922 11.803 0.932 1.00 40.00 883 LYS A N 1
ATOM 7068 C CA . LYS A 1 883 ? -27.345 11.896 1.253 1.00 40.00 883 LYS A CA 1
ATOM 7069 C C . LYS A 1 883 ? -27.607 12.602 2.586 1.00 40.00 883 LYS A C 1
ATOM 7071 O O . LYS A 1 883 ? -28.666 13.199 2.741 1.00 40.00 883 LYS A O 1
ATOM 7076 N N . TYR A 1 884 ? -26.660 12.603 3.535 1.00 50.50 884 TYR A N 1
ATOM 7077 C CA . TYR A 1 884 ? -26.919 13.075 4.905 1.00 50.50 884 TYR A CA 1
ATOM 7078 C C . TYR A 1 884 ? -25.765 13.874 5.506 1.00 50.50 884 TYR A C 1
ATOM 7080 O O . TYR A 1 884 ? -25.002 13.353 6.313 1.00 50.50 884 TYR A O 1
ATOM 7088 N N . LYS A 1 885 ? -25.671 15.149 5.120 1.00 50.94 885 LYS A N 1
ATOM 7089 C CA . LYS A 1 885 ? -25.146 16.305 5.876 1.00 50.94 885 LYS A CA 1
ATOM 7090 C C . LYS A 1 885 ? -25.073 17.512 4.918 1.00 50.94 885 LYS A C 1
ATOM 7092 O O . LYS A 1 885 ? -25.284 17.346 3.722 1.00 50.94 885 LYS A O 1
ATOM 7097 N N . MET A 1 886 ? -24.780 18.712 5.432 1.00 54.00 886 MET A N 1
ATOM 7098 C CA . MET A 1 886 ? -24.626 19.922 4.610 1.00 54.00 886 MET A CA 1
ATOM 7099 C C . MET A 1 886 ? -23.619 19.714 3.472 1.00 54.00 886 MET A C 1
ATOM 7101 O O . MET A 1 886 ? -22.417 19.612 3.709 1.00 54.00 886 MET A O 1
ATOM 7105 N N . VAL A 1 887 ? -24.097 19.684 2.233 1.00 52.41 887 VAL A N 1
ATOM 7106 C CA . VAL A 1 887 ? -23.225 19.516 1.067 1.00 52.41 887 VAL A CA 1
ATOM 7107 C C . VAL A 1 887 ? -22.665 20.885 0.666 1.00 52.41 887 VAL A C 1
ATOM 7109 O O . VAL A 1 887 ? -23.424 21.774 0.283 1.00 52.41 887 VAL A O 1
ATOM 7112 N N . PHE A 1 888 ? -21.339 21.053 0.744 1.00 59.97 888 PHE A N 1
ATOM 7113 C CA . PHE A 1 888 ? -20.618 22.222 0.213 1.00 59.97 888 PHE A CA 1
ATOM 7114 C C . PHE A 1 888 ? -19.753 21.808 -0.985 1.00 59.97 888 PHE A C 1
ATOM 7116 O O . PHE A 1 888 ? -18.527 21.696 -0.862 1.00 59.97 888 PHE A O 1
ATOM 7123 N N . PRO A 1 889 ? -20.374 21.529 -2.145 1.00 56.72 889 PRO A N 1
ATOM 7124 C CA . PRO A 1 889 ? -19.668 21.003 -3.313 1.00 56.72 889 PRO A CA 1
ATOM 7125 C C . PRO A 1 889 ? -18.583 21.960 -3.826 1.00 56.72 889 PRO A C 1
ATOM 7127 O O . PRO A 1 889 ? -17.669 21.546 -4.531 1.00 56.72 889 PRO A O 1
ATOM 7130 N N . GLU A 1 890 ? -18.636 23.241 -3.455 1.00 60.38 890 GLU A N 1
ATOM 7131 C CA . GLU A 1 890 ? -17.696 24.253 -3.920 1.00 60.38 890 GLU A CA 1
ATOM 7132 C C . GLU A 1 890 ? -16.275 24.103 -3.339 1.00 60.38 890 GLU A C 1
ATOM 7134 O O . GLU A 1 890 ? -15.350 24.731 -3.853 1.00 60.38 890 GLU A O 1
ATOM 7139 N N . PHE A 1 891 ? -16.080 23.279 -2.300 1.00 61.53 891 PHE A N 1
ATOM 7140 C CA . PHE A 1 891 ? -14.756 22.964 -1.736 1.00 61.53 891 PHE A CA 1
ATOM 7141 C C . PHE A 1 891 ? -14.127 21.694 -2.324 1.00 61.53 891 PHE A C 1
ATOM 7143 O O . PHE A 1 891 ? -12.950 21.418 -2.063 1.00 61.53 891 PHE A O 1
ATOM 7150 N N . ASP A 1 892 ? -14.874 20.944 -3.140 1.00 55.38 892 ASP A N 1
ATOM 7151 C CA . ASP A 1 892 ? -14.398 19.724 -3.779 1.00 55.38 892 ASP A CA 1
ATOM 7152 C C . ASP A 1 892 ? -13.327 20.061 -4.834 1.00 55.38 892 ASP A C 1
ATOM 7154 O O . ASP A 1 892 ? -13.613 20.550 -5.925 1.00 55.38 892 ASP A O 1
ATOM 7158 N N . GLY A 1 893 ? -12.053 19.885 -4.468 1.00 60.25 893 GLY A N 1
ATOM 7159 C CA . GLY A 1 893 ? -10.895 20.219 -5.307 1.00 60.25 893 GLY A CA 1
ATOM 7160 C C . GLY A 1 893 ? -9.993 21.333 -4.766 1.00 60.25 893 GLY A C 1
ATOM 7161 O O . GLY A 1 893 ? -8.958 21.617 -5.370 1.00 60.25 893 GLY A O 1
ATOM 7162 N N . MET A 1 894 ? -10.317 21.948 -3.621 1.00 73.75 894 MET A N 1
ATOM 7163 C CA . MET A 1 894 ? -9.425 22.923 -2.985 1.00 73.75 894 MET A CA 1
ATOM 7164 C C . MET A 1 894 ? -8.298 22.244 -2.195 1.00 73.75 894 MET A C 1
ATOM 7166 O O . MET A 1 894 ? -8.544 21.512 -1.238 1.00 73.75 894 MET A O 1
ATOM 7170 N N . VAL A 1 895 ? -7.047 22.567 -2.531 1.00 80.31 895 VAL A N 1
ATOM 7171 C CA . VAL A 1 895 ? -5.846 22.096 -1.819 1.00 80.31 895 VAL A CA 1
ATOM 7172 C C . VAL A 1 895 ? -4.955 23.263 -1.391 1.00 80.31 895 VAL A C 1
ATOM 7174 O O . VAL A 1 895 ? -4.985 24.342 -1.991 1.00 80.31 895 VAL A O 1
ATOM 7177 N N . GLN A 1 896 ? -4.139 23.041 -0.364 1.00 86.81 896 GLN A N 1
ATOM 7178 C CA . GLN A 1 896 ? -3.080 23.951 0.072 1.00 86.81 896 GLN A CA 1
ATOM 7179 C C . GLN A 1 896 ? -1.747 23.214 0.042 1.00 86.81 896 GLN A C 1
ATOM 7181 O O . GLN A 1 896 ? -1.665 22.064 0.456 1.00 86.81 896 GLN A O 1
ATOM 7186 N N . ILE A 1 897 ? -0.713 23.859 -0.494 1.00 87.62 897 ILE A N 1
ATOM 7187 C CA . ILE A 1 897 ? 0.572 23.217 -0.776 1.00 87.62 897 ILE A CA 1
ATOM 7188 C C . ILE A 1 897 ? 1.652 23.943 0.013 1.00 87.62 897 ILE A C 1
ATOM 7190 O O . ILE A 1 897 ? 1.847 25.142 -0.188 1.00 87.62 897 ILE A O 1
ATOM 7194 N N . TYR A 1 898 ? 2.373 23.206 0.852 1.00 90.69 898 TYR A N 1
ATOM 7195 C CA . TYR A 1 898 ? 3.544 23.695 1.566 1.00 90.69 898 TYR A CA 1
ATOM 7196 C C . TYR A 1 898 ? 4.820 23.138 0.930 1.00 90.69 898 TYR A C 1
ATOM 7198 O O . TYR A 1 898 ? 4.884 21.966 0.553 1.00 90.69 898 TYR A O 1
ATOM 7206 N N . ARG A 1 899 ? 5.842 23.985 0.794 1.00 88.81 899 ARG A N 1
ATOM 7207 C CA . ARG A 1 899 ? 7.142 23.635 0.201 1.00 88.81 899 ARG A CA 1
ATOM 7208 C C . ARG A 1 899 ? 8.278 24.206 1.038 1.00 88.81 899 ARG A C 1
ATOM 7210 O O . ARG A 1 899 ? 8.097 25.212 1.717 1.00 88.81 899 ARG A O 1
ATOM 7217 N N . LYS A 1 900 ? 9.464 23.611 0.948 1.00 87.12 900 LYS A N 1
ATOM 7218 C CA . LYS A 1 900 ? 10.670 24.176 1.562 1.00 87.12 900 LYS A CA 1
ATOM 7219 C C . LYS A 1 900 ? 11.082 25.487 0.854 1.00 87.12 900 LYS A C 1
ATOM 7221 O O . LYS A 1 900 ? 11.094 25.509 -0.382 1.00 87.12 900 LYS A O 1
ATOM 7226 N N . PRO A 1 901 ? 11.424 26.565 1.585 1.00 85.50 901 PRO A N 1
ATOM 7227 C CA . PRO A 1 901 ? 12.019 27.761 0.986 1.00 85.50 901 PRO A CA 1
ATOM 7228 C C . PRO A 1 901 ? 13.397 27.440 0.385 1.00 85.50 901 PRO A C 1
ATOM 7230 O O . PRO A 1 901 ? 14.087 26.536 0.860 1.00 85.50 901 PRO A O 1
ATOM 7233 N N . ASN A 1 902 ? 13.802 28.166 -0.664 1.00 83.31 902 ASN A N 1
ATOM 7234 C CA . ASN A 1 902 ? 15.105 27.958 -1.319 1.00 83.31 902 ASN A CA 1
ATOM 7235 C C . ASN A 1 902 ? 16.181 28.969 -0.881 1.00 83.31 902 ASN A C 1
ATOM 7237 O O . ASN A 1 902 ? 17.345 28.811 -1.240 1.00 83.31 902 ASN A O 1
ATOM 7241 N N . VAL A 1 903 ? 15.793 29.972 -0.088 1.00 81.12 903 VAL A N 1
ATOM 7242 C CA . VAL A 1 903 ? 16.695 30.907 0.589 1.00 81.12 903 VAL A CA 1
ATOM 7243 C C . VAL A 1 903 ? 16.776 30.536 2.066 1.00 81.12 903 VAL A C 1
ATOM 7245 O O . VAL A 1 903 ? 15.757 30.398 2.749 1.00 81.12 903 VAL A O 1
ATOM 7248 N N . GLU A 1 904 ? 18.000 30.383 2.561 1.00 70.81 904 GLU A N 1
ATOM 7249 C CA . GLU A 1 904 ? 18.279 30.108 3.967 1.00 70.81 904 GLU A CA 1
ATOM 7250 C C . GLU A 1 904 ? 17.926 31.319 4.843 1.00 70.81 904 GLU A C 1
ATOM 7252 O O . GLU A 1 904 ? 18.382 32.438 4.598 1.00 70.81 904 GLU A O 1
ATOM 7257 N N . GLN A 1 905 ? 17.114 31.101 5.879 1.00 69.06 905 GLN A N 1
ATOM 7258 C CA . GLN A 1 905 ? 16.725 32.155 6.812 1.00 69.06 905 GLN A CA 1
ATOM 7259 C C . GLN A 1 905 ? 17.646 32.132 8.030 1.00 69.06 905 GLN A C 1
ATOM 7261 O O . GLN A 1 905 ? 17.562 31.236 8.866 1.00 69.06 905 GLN A O 1
ATOM 7266 N N . LYS A 1 906 ? 18.506 33.147 8.159 1.00 61.19 906 LYS A N 1
ATOM 7267 C CA . LYS A 1 906 ? 19.500 33.247 9.248 1.00 61.19 906 LYS A CA 1
ATOM 7268 C C . LYS A 1 906 ? 18.896 33.262 10.659 1.00 61.19 906 LYS A C 1
ATOM 7270 O O . LYS A 1 906 ? 19.581 32.938 11.616 1.00 61.19 906 LYS A O 1
ATOM 7275 N N . TRP A 1 907 ? 17.627 33.641 10.792 1.00 62.91 907 TRP A N 1
ATOM 7276 C CA . TRP A 1 907 ? 16.880 33.644 12.055 1.00 62.91 907 TRP A CA 1
ATOM 7277 C C . TRP A 1 907 ? 16.212 32.288 12.373 1.00 62.91 907 TRP A C 1
ATOM 7279 O O . TRP A 1 907 ? 15.555 32.161 13.401 1.00 62.91 907 TRP A O 1
ATOM 7289 N N . MET A 1 908 ? 16.397 31.270 11.521 1.00 54.84 908 MET A N 1
ATOM 7290 C CA . MET A 1 908 ? 15.757 29.944 11.606 1.00 54.84 908 MET A CA 1
ATOM 7291 C C . MET A 1 908 ? 16.758 28.791 11.798 1.00 54.84 908 MET A C 1
ATOM 7293 O O . MET A 1 908 ? 16.489 27.655 11.402 1.00 54.84 908 MET A O 1
ATOM 7297 N N . GLU A 1 909 ? 17.928 29.066 12.376 1.00 53.91 909 GLU A N 1
ATOM 7298 C CA . GLU A 1 909 ? 19.008 28.088 12.532 1.00 53.91 909 GLU A CA 1
ATOM 7299 C C . GLU A 1 909 ? 18.537 26.848 13.330 1.00 53.91 909 GLU A C 1
ATOM 7301 O O . GLU A 1 909 ? 18.026 26.955 14.447 1.00 53.91 909 GLU A O 1
ATOM 7306 N N . GLY A 1 910 ? 18.665 25.656 12.732 1.00 59.06 910 GLY A N 1
ATOM 7307 C CA . GLY A 1 910 ? 18.356 24.368 13.372 1.00 59.06 910 GLY A CA 1
ATOM 7308 C C . GLY A 1 910 ? 16.926 23.823 13.216 1.00 59.06 910 GLY A C 1
ATOM 7309 O O . GLY A 1 910 ? 16.657 22.745 13.740 1.00 59.06 910 GLY A O 1
ATOM 7310 N N . LYS A 1 911 ? 16.013 24.495 12.494 1.00 66.50 911 LYS A N 1
ATOM 7311 C CA . LYS A 1 911 ? 14.627 24.018 12.275 1.00 66.50 911 LYS A CA 1
ATOM 7312 C C . LYS A 1 911 ? 14.315 23.736 10.801 1.00 66.50 911 LYS A C 1
ATOM 7314 O O . LYS A 1 911 ? 14.628 24.538 9.924 1.00 66.50 911 LYS A O 1
ATOM 7319 N N . SER A 1 912 ? 13.640 22.617 10.518 1.00 77.69 912 SER A N 1
ATOM 7320 C CA . SER A 1 912 ? 13.138 22.300 9.172 1.00 77.69 912 SER A CA 1
ATOM 7321 C C . SER A 1 912 ? 11.757 22.923 8.973 1.00 77.69 912 SER A C 1
ATOM 7323 O O . SER A 1 912 ? 10.799 22.546 9.649 1.00 77.69 912 SER A O 1
ATOM 7325 N N . LEU A 1 913 ? 11.650 23.892 8.063 1.00 81.88 913 LEU A N 1
ATOM 7326 C CA . LEU A 1 913 ? 10.465 24.731 7.876 1.00 81.88 913 LEU A CA 1
ATOM 7327 C C . LEU A 1 913 ? 9.911 24.599 6.459 1.00 81.88 913 LEU A C 1
ATOM 7329 O O . LEU A 1 913 ? 10.659 24.438 5.491 1.00 81.88 913 LEU A O 1
ATOM 7333 N N . VAL A 1 914 ? 8.591 24.713 6.345 1.00 89.56 914 VAL A N 1
ATOM 7334 C CA . VAL A 1 914 ? 7.872 24.745 5.072 1.00 89.56 914 VAL A CA 1
ATOM 7335 C C . VAL A 1 914 ? 6.935 25.938 5.010 1.00 89.56 914 VAL A C 1
ATOM 7337 O O . VAL A 1 914 ? 6.459 26.430 6.032 1.00 89.56 914 VAL A O 1
ATOM 7340 N N . CYS A 1 915 ? 6.676 26.422 3.800 1.00 89.19 915 CYS A N 1
ATOM 7341 C CA . CYS A 1 915 ? 5.894 27.621 3.575 1.00 89.19 915 CYS A CA 1
ATOM 7342 C C . CYS A 1 915 ? 4.827 27.447 2.492 1.00 89.19 915 CYS A C 1
ATOM 7344 O O . CYS A 1 915 ? 4.980 26.662 1.555 1.00 89.19 915 CYS A O 1
ATOM 7346 N N . THR A 1 916 ? 3.744 28.212 2.616 1.00 90.62 916 THR A N 1
ATOM 7347 C CA . THR A 1 916 ? 2.667 28.311 1.619 1.00 90.62 916 THR A CA 1
ATOM 7348 C C . THR A 1 916 ? 2.325 29.779 1.375 1.00 90.62 916 THR A C 1
ATOM 7350 O O . THR A 1 916 ? 2.294 30.559 2.331 1.00 90.62 916 THR A O 1
ATOM 7353 N N . PRO A 1 917 ? 2.017 30.189 0.132 1.00 87.50 917 PRO A N 1
ATOM 7354 C CA . PRO A 1 917 ? 1.453 31.511 -0.105 1.00 87.50 917 PRO A CA 1
ATOM 7355 C C . PRO A 1 917 ? 0.079 31.620 0.563 1.00 87.50 917 PRO A C 1
ATOM 7357 O O . PRO A 1 917 ? -0.734 30.692 0.484 1.00 87.50 917 PRO A O 1
ATOM 7360 N N . LEU A 1 918 ? -0.212 32.770 1.170 1.00 84.56 918 LEU A N 1
ATOM 7361 C CA . LEU A 1 918 ? -1.535 33.043 1.720 1.00 84.56 918 LEU A CA 1
ATOM 7362 C C . LEU A 1 918 ? -2.535 33.335 0.601 1.00 84.56 918 LEU A C 1
ATOM 7364 O O . LEU A 1 918 ? -2.368 34.273 -0.183 1.00 84.56 918 LEU A O 1
ATOM 7368 N N . LYS A 1 919 ? -3.598 32.527 0.546 1.00 83.44 919 LYS A N 1
ATOM 7369 C CA . LYS A 1 919 ? -4.680 32.655 -0.437 1.00 83.44 919 LYS A CA 1
ATOM 7370 C C . LYS A 1 919 ? -6.034 32.554 0.245 1.00 83.44 919 LYS A C 1
ATOM 7372 O O . LYS A 1 919 ? -6.459 31.450 0.596 1.00 83.44 919 LYS A O 1
ATOM 7377 N N . LEU A 1 920 ? -6.734 33.677 0.363 1.00 76.56 920 LEU A N 1
ATOM 7378 C CA . LEU A 1 920 ? -8.079 33.702 0.928 1.00 76.56 920 LEU A CA 1
ATOM 7379 C C . LEU A 1 920 ? -9.118 33.298 -0.112 1.00 76.56 920 LEU A C 1
ATOM 7381 O O . LEU A 1 920 ? -9.009 33.598 -1.303 1.00 76.56 920 LEU A O 1
ATOM 7385 N N . THR A 1 921 ? -10.125 32.585 0.363 1.00 72.81 921 THR A N 1
ATOM 7386 C CA . THR A 1 921 ? -11.269 32.176 -0.445 1.00 72.81 921 THR A CA 1
ATOM 7387 C C . THR A 1 921 ? -12.426 33.100 -0.096 1.00 72.81 921 THR A C 1
ATOM 7389 O O . THR A 1 921 ? -12.854 33.138 1.055 1.00 72.81 921 THR A O 1
ATOM 7392 N N . GLU A 1 922 ? -12.912 33.880 -1.062 1.00 65.56 922 GLU A N 1
ATOM 7393 C CA . GLU A 1 922 ? -13.978 34.862 -0.859 1.00 65.56 922 GLU A CA 1
ATOM 7394 C C . GLU A 1 922 ? -15.178 34.619 -1.783 1.00 65.56 922 GLU A C 1
ATOM 7396 O O . GLU A 1 922 ? -15.073 33.992 -2.837 1.00 65.56 922 GLU A O 1
ATOM 7401 N N . TRP A 1 923 ? -16.340 35.127 -1.367 1.00 60.38 923 TRP A N 1
ATOM 7402 C CA . TRP A 1 923 ? -17.548 35.140 -2.192 1.00 60.38 923 TRP A CA 1
ATOM 7403 C C . TRP A 1 923 ? -17.592 36.498 -2.881 1.00 60.38 923 TRP A C 1
ATOM 7405 O O . TRP A 1 923 ? -17.513 37.517 -2.196 1.00 60.38 923 TRP A O 1
ATOM 7415 N N . VAL A 1 924 ? -17.705 36.525 -4.207 1.00 53.97 924 VAL A N 1
ATOM 7416 C CA . VAL A 1 924 ? -17.904 37.782 -4.942 1.00 53.97 924 VAL A CA 1
ATOM 7417 C C . VAL A 1 924 ? -19.402 38.036 -5.047 1.00 53.97 924 VAL A C 1
ATOM 7419 O O . VAL A 1 924 ? -20.149 37.136 -5.424 1.00 53.97 924 VAL A O 1
ATOM 7422 N N . GLY A 1 925 ? -19.840 39.241 -4.676 1.00 51.69 925 GLY A N 1
ATOM 7423 C CA . GLY A 1 925 ? -21.236 39.666 -4.792 1.00 51.69 925 GLY A CA 1
ATOM 7424 C C . GLY A 1 925 ? -21.762 39.649 -6.235 1.00 51.69 925 GLY A C 1
ATOM 7425 O O . GLY A 1 925 ? -21.003 39.502 -7.190 1.00 51.69 925 GLY A O 1
ATOM 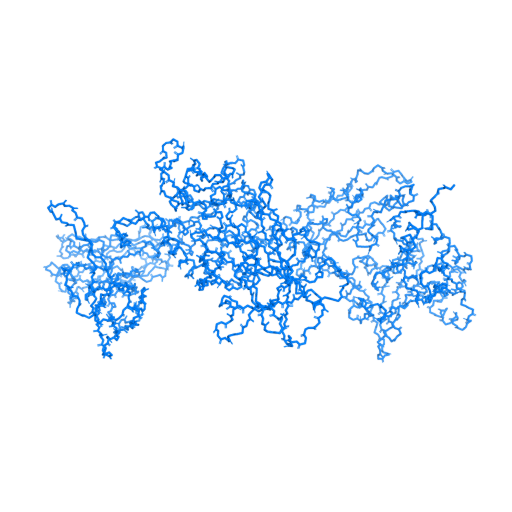7426 N N . GLU A 1 926 ? -23.083 39.770 -6.365 1.00 34.91 926 GLU A N 1
ATOM 7427 C CA . GLU A 1 926 ? -23.877 39.630 -7.599 1.00 34.91 926 GLU A CA 1
ATOM 7428 C C . GLU A 1 926 ? -23.359 40.399 -8.833 1.00 34.91 926 GLU A C 1
ATOM 7430 O O . GLU A 1 926 ? -22.714 41.438 -8.684 1.00 34.91 926 GLU A O 1
ATOM 7435 N N . PRO A 1 927 ? -23.650 39.922 -10.069 1.00 39.47 927 PRO A N 1
ATOM 7436 C CA . PRO A 1 927 ? -24.694 38.945 -10.430 1.00 39.47 927 PRO A CA 1
ATOM 7437 C C . PRO A 1 927 ? -24.201 37.503 -10.632 1.00 39.47 927 PRO A C 1
ATOM 7439 O O . PRO A 1 927 ? -25.006 36.606 -10.844 1.00 39.47 927 PRO A O 1
ATOM 7442 N N . ASN A 1 928 ? -22.893 37.250 -10.547 1.00 44.44 928 ASN A N 1
ATOM 7443 C CA . ASN A 1 928 ? -22.323 35.903 -10.631 1.00 44.44 928 ASN A CA 1
ATOM 7444 C C . ASN A 1 928 ? -21.584 35.591 -9.329 1.00 44.44 928 ASN A C 1
ATOM 7446 O O . ASN A 1 928 ? -20.373 35.795 -9.229 1.00 44.44 928 ASN A O 1
ATOM 7450 N N . ARG A 1 929 ? -22.328 35.088 -8.335 1.00 51.22 929 ARG A N 1
ATOM 7451 C CA . ARG A 1 929 ? -21.784 34.633 -7.049 1.00 51.22 929 ARG A CA 1
ATOM 7452 C C . ARG A 1 929 ? -20.993 33.338 -7.236 1.00 51.22 929 ARG A C 1
ATOM 7454 O O . ARG A 1 929 ? -21.473 32.244 -6.968 1.00 51.22 929 ARG A O 1
ATOM 7461 N N . ARG A 1 930 ? -19.770 33.466 -7.748 1.00 55.75 930 ARG A N 1
ATOM 7462 C CA . ARG A 1 930 ? -18.769 32.395 -7.796 1.00 55.75 930 ARG A CA 1
ATOM 7463 C C . ARG A 1 930 ? -17.810 32.559 -6.622 1.00 55.75 930 ARG A C 1
ATOM 7465 O O . ARG A 1 930 ? -17.493 33.686 -6.231 1.00 55.75 930 ARG A O 1
ATOM 7472 N N . ILE A 1 931 ? -17.306 31.440 -6.101 1.00 59.88 931 ILE A N 1
ATOM 7473 C CA . ILE A 1 931 ? -16.133 31.476 -5.231 1.00 59.88 931 ILE A CA 1
ATOM 7474 C C . ILE A 1 931 ? -14.974 32.059 -6.035 1.00 59.88 931 ILE A C 1
ATOM 7476 O O . ILE A 1 931 ? -14.622 31.553 -7.103 1.00 59.88 931 ILE A O 1
ATOM 7480 N N . LYS A 1 932 ? -14.373 33.128 -5.516 1.00 60.75 932 LYS A N 1
ATOM 7481 C CA . LYS A 1 932 ? -13.133 33.683 -6.043 1.00 60.75 932 LYS A CA 1
ATOM 7482 C C . LYS A 1 932 ? -12.048 33.444 -5.012 1.00 60.75 932 LYS A C 1
ATOM 7484 O O . LYS A 1 932 ? -12.112 33.924 -3.884 1.00 60.75 932 LYS A O 1
ATOM 7489 N N . GLN A 1 933 ? -11.033 32.694 -5.411 1.00 61.75 933 GLN A N 1
ATOM 7490 C CA . GLN A 1 933 ? -9.791 32.667 -4.664 1.00 61.75 933 GLN A CA 1
ATOM 7491 C C . GLN A 1 933 ? -9.073 33.985 -4.943 1.00 61.75 933 GLN A C 1
ATOM 7493 O O . GLN A 1 933 ? -8.689 34.243 -6.085 1.00 61.75 933 GLN A O 1
ATOM 7498 N N . THR A 1 934 ? -8.911 34.829 -3.927 1.00 64.94 934 THR A N 1
ATOM 7499 C CA . THR A 1 934 ? -8.016 35.982 -4.033 1.00 64.94 934 THR A CA 1
ATOM 7500 C C . THR A 1 934 ? -6.604 35.408 -4.102 1.00 64.94 934 THR A C 1
ATOM 7502 O O . THR A 1 934 ? -6.168 34.744 -3.155 1.00 64.94 934 THR A O 1
ATOM 7505 N N . PRO A 1 935 ? -5.922 35.532 -5.255 1.00 58.03 935 PRO A N 1
ATOM 7506 C CA . PRO A 1 935 ? -4.865 34.595 -5.590 1.00 58.03 935 PRO A CA 1
ATOM 7507 C C . PRO A 1 935 ? -3.630 34.765 -4.710 1.00 58.03 935 PRO A C 1
ATOM 7509 O O . PRO A 1 935 ? -2.963 33.755 -4.516 1.00 58.03 935 PRO A O 1
ATOM 7512 N N . PHE A 1 936 ? -3.383 35.953 -4.129 1.00 76.31 936 PHE A N 1
ATOM 7513 C CA . PHE A 1 936 ? -2.274 36.226 -3.203 1.00 76.31 936 PHE A CA 1
ATOM 7514 C C . PHE A 1 936 ? -2.590 37.407 -2.268 1.00 76.31 936 PHE A C 1
ATOM 7516 O O . PHE A 1 936 ? -3.046 38.449 -2.738 1.00 76.31 936 PHE A O 1
ATOM 7523 N N . ILE A 1 937 ? -2.339 37.252 -0.963 1.00 81.81 937 ILE A N 1
ATOM 7524 C CA . ILE A 1 937 ? -2.444 38.336 0.031 1.00 81.81 937 ILE A CA 1
ATOM 7525 C C . ILE A 1 937 ? -1.101 39.060 0.142 1.00 81.81 937 ILE A C 1
ATOM 7527 O O . ILE A 1 937 ? -0.066 38.426 0.360 1.00 81.81 937 ILE A O 1
ATOM 7531 N N . ARG A 1 938 ? -1.111 40.385 -0.028 1.00 84.25 938 ARG A N 1
ATOM 7532 C CA . ARG A 1 938 ? 0.071 41.248 0.122 1.00 84.25 938 ARG A CA 1
ATOM 7533 C C . ARG A 1 938 ? 0.236 41.699 1.567 1.00 84.25 938 ARG A C 1
ATOM 7535 O O . ARG A 1 938 ? -0.716 41.670 2.343 1.00 84.25 938 ARG A O 1
ATOM 7542 N N . LYS A 1 939 ? 1.442 42.149 1.915 1.00 79.81 939 LYS A N 1
ATOM 7543 C CA . LYS A 1 939 ? 1.753 42.657 3.259 1.00 79.81 939 LYS A CA 1
ATOM 7544 C C . LYS A 1 939 ? 0.825 43.797 3.700 1.00 79.81 939 LYS A C 1
ATOM 7546 O O . LYS A 1 939 ? 0.430 43.819 4.860 1.00 79.81 939 LYS A O 1
ATOM 7551 N N . GLU A 1 940 ? 0.430 44.689 2.791 1.00 78.00 940 GLU A N 1
ATOM 7552 C CA . GLU A 1 940 ? -0.549 45.751 3.074 1.00 78.00 940 GLU A CA 1
ATOM 7553 C C . GLU A 1 940 ? -1.998 45.265 3.283 1.00 78.00 940 GLU A C 1
ATOM 7555 O O . GLU A 1 940 ? -2.802 45.980 3.867 1.00 78.00 940 GLU A O 1
ATOM 7560 N N . ASP A 1 941 ? -2.338 44.049 2.847 1.00 79.69 941 ASP A N 1
ATOM 7561 C CA . ASP A 1 941 ? -3.698 43.490 2.872 1.00 79.69 941 ASP A CA 1
ATOM 7562 C C . ASP A 1 941 ? -3.934 42.530 4.053 1.00 79.69 941 ASP A C 1
ATOM 7564 O O . ASP A 1 941 ? -4.892 41.751 4.063 1.00 79.69 941 ASP A O 1
ATOM 7568 N N . ILE A 1 942 ? -3.047 42.550 5.047 1.00 77.88 942 ILE A N 1
ATOM 7569 C CA . ILE A 1 942 ? -2.986 41.535 6.102 1.00 77.88 942 ILE A CA 1
ATOM 7570 C C . ILE A 1 942 ? -4.224 41.487 7.003 1.00 77.88 942 ILE A C 1
ATOM 7572 O O . ILE A 1 942 ? -4.591 40.426 7.505 1.00 77.88 942 ILE A O 1
ATOM 7576 N N . GLU A 1 943 ? -4.912 42.617 7.146 1.00 78.69 943 GLU A N 1
ATOM 7577 C CA . GLU A 1 943 ? -6.142 42.746 7.933 1.00 78.69 943 GLU A CA 1
ATOM 7578 C C . GLU A 1 943 ? -7.309 41.928 7.358 1.00 78.69 943 GLU A C 1
ATOM 7580 O O . GLU A 1 943 ? -8.287 41.672 8.054 1.00 78.69 943 GLU A O 1
ATOM 7585 N N . LYS A 1 944 ? -7.214 41.479 6.098 1.00 77.12 944 LYS A N 1
ATOM 7586 C CA . LYS A 1 944 ? -8.236 40.636 5.456 1.00 77.12 944 LYS A CA 1
ATOM 7587 C C . LYS A 1 944 ? -8.206 39.183 5.944 1.00 77.12 944 LYS A C 1
ATOM 7589 O O . LYS A 1 944 ? -9.133 38.427 5.664 1.00 77.12 944 LYS A O 1
ATOM 7594 N N . ILE A 1 945 ? -7.145 38.766 6.636 1.00 76.75 945 ILE A N 1
ATOM 7595 C CA . ILE A 1 945 ? -7.002 37.405 7.163 1.00 76.75 945 ILE A CA 1
ATOM 7596 C C . ILE A 1 945 ? -7.872 37.260 8.427 1.00 76.75 945 ILE A C 1
ATOM 7598 O O . ILE A 1 945 ? -7.772 38.108 9.310 1.00 76.75 945 ILE A O 1
ATOM 7602 N N . PRO A 1 946 ? -8.680 36.189 8.576 1.00 75.31 946 PRO A N 1
ATOM 7603 C CA . PRO A 1 946 ? -9.377 35.904 9.836 1.00 75.31 946 PRO A CA 1
ATOM 7604 C C . PRO A 1 946 ? -8.394 35.779 11.011 1.00 75.31 946 PRO A C 1
ATOM 7606 O O . PRO A 1 946 ? -7.368 35.112 10.855 1.00 75.31 946 PRO A O 1
ATOM 7609 N N . ASP A 1 947 ? -8.707 36.378 12.167 1.00 74.12 947 ASP A N 1
ATOM 7610 C CA . ASP A 1 947 ? -7.795 36.503 13.325 1.00 74.12 947 ASP A CA 1
ATOM 7611 C C . ASP A 1 947 ? -6.409 37.061 12.913 1.00 74.12 947 ASP A C 1
ATOM 7613 O O . ASP A 1 947 ? -5.425 36.329 12.967 1.00 74.12 947 ASP A O 1
ATOM 7617 N N . PRO A 1 948 ? -6.302 38.289 12.362 1.00 76.44 948 PRO A N 1
ATOM 7618 C CA . PRO A 1 948 ? -5.118 38.720 11.619 1.00 76.44 948 PRO A CA 1
ATOM 7619 C C . PRO A 1 948 ? -3.862 38.818 12.507 1.00 76.44 948 PRO A C 1
ATOM 7621 O O . PRO A 1 948 ? -3.925 39.335 13.628 1.00 76.44 948 PRO A O 1
ATOM 7624 N N . PRO A 1 949 ? -2.687 38.389 12.005 1.00 76.69 949 PRO A N 1
ATOM 7625 C CA . PRO A 1 949 ? -1.429 38.626 12.698 1.00 76.69 949 PRO A CA 1
ATOM 7626 C C . PRO A 1 949 ? -1.123 40.128 12.692 1.00 76.69 949 PRO A C 1
ATOM 7628 O O . PRO A 1 949 ? -1.642 40.898 11.884 1.00 76.69 949 PRO A O 1
ATOM 7631 N N . THR A 1 950 ? -0.235 40.566 13.576 1.00 75.50 950 THR A N 1
ATOM 7632 C CA . THR A 1 950 ? 0.086 41.992 13.703 1.00 75.50 950 THR A CA 1
ATOM 7633 C C . THR A 1 950 ? 1.531 42.288 13.401 1.00 75.50 950 THR A C 1
ATOM 7635 O O . THR A 1 950 ? 2.415 41.479 13.676 1.00 75.50 950 THR A O 1
ATOM 7638 N N . MET A 1 951 ? 1.765 43.488 12.891 1.00 74.00 951 MET A N 1
ATOM 7639 C CA . MET A 1 951 ? 3.105 43.966 12.617 1.00 74.00 951 MET A CA 1
ATOM 7640 C C . MET A 1 951 ? 3.752 44.483 13.905 1.00 74.00 951 MET A C 1
ATOM 7642 O O . MET A 1 951 ? 3.138 45.251 14.650 1.00 74.00 951 MET A O 1
ATOM 7646 N N . ASN A 1 952 ? 4.976 44.043 14.189 1.00 65.50 952 ASN A N 1
ATOM 7647 C CA . ASN A 1 952 ? 5.788 44.650 15.240 1.00 65.50 952 ASN A CA 1
ATOM 7648 C C . ASN A 1 952 ? 6.396 45.981 14.753 1.00 65.50 952 ASN A C 1
ATOM 7650 O O . ASN A 1 952 ? 6.276 46.357 13.586 1.00 65.50 952 ASN A O 1
ATOM 7654 N N . HIS A 1 953 ? 7.083 46.690 15.652 1.00 61.53 953 HIS A N 1
ATOM 7655 C CA . HIS A 1 953 ? 7.722 47.978 15.353 1.00 61.53 953 HIS A CA 1
ATOM 7656 C C . HIS A 1 953 ? 8.833 47.898 14.287 1.00 61.53 953 HIS A C 1
ATOM 7658 O O . HIS A 1 953 ? 9.210 48.922 13.728 1.00 61.53 953 HIS A O 1
ATOM 7664 N N . GLU A 1 954 ? 9.329 46.697 13.984 1.00 56.66 954 GLU A N 1
ATOM 7665 C CA . GLU A 1 954 ? 10.380 46.426 12.995 1.00 56.66 954 GLU A CA 1
ATOM 7666 C C . GLU A 1 954 ? 9.808 46.016 11.626 1.00 56.66 954 GLU A C 1
ATOM 7668 O O . GLU A 1 954 ? 10.551 45.703 10.699 1.00 56.66 954 GLU A O 1
ATOM 7673 N N . GLY A 1 955 ? 8.480 46.015 11.469 1.00 59.50 955 GLY A N 1
ATOM 7674 C CA . GLY A 1 955 ? 7.827 45.639 10.218 1.00 59.50 955 GLY A CA 1
ATOM 7675 C C . GLY A 1 955 ? 7.674 44.128 10.012 1.00 59.50 955 GLY A C 1
ATOM 7676 O O . GLY A 1 955 ? 7.293 43.713 8.916 1.00 59.50 955 GLY A O 1
ATOM 7677 N N . VAL A 1 956 ? 7.946 43.304 11.026 1.00 66.12 956 VAL A N 1
ATOM 7678 C CA . VAL A 1 956 ? 7.787 41.842 10.995 1.00 66.12 956 VAL A CA 1
ATOM 7679 C C . VAL A 1 956 ? 6.357 41.471 11.372 1.00 66.12 956 VAL A C 1
ATOM 7681 O O . VAL A 1 956 ? 5.793 41.993 12.334 1.00 66.12 956 VAL A O 1
ATOM 7684 N N . VAL A 1 957 ? 5.760 40.566 10.602 1.00 72.50 957 VAL A N 1
ATOM 7685 C CA . VAL A 1 957 ? 4.393 40.084 10.805 1.00 72.50 957 VAL A CA 1
ATOM 7686 C C . VAL A 1 957 ? 4.401 38.912 11.780 1.00 72.50 957 VAL A C 1
ATOM 7688 O O . VAL A 1 957 ? 5.045 37.900 11.529 1.00 72.50 957 VAL A O 1
ATOM 7691 N N . LEU A 1 958 ? 3.652 39.031 12.874 1.00 69.38 958 LEU A N 1
ATOM 7692 C CA . LEU A 1 958 ? 3.711 38.093 13.987 1.00 69.38 958 LEU A CA 1
ATOM 7693 C C . LEU A 1 958 ? 2.323 37.671 14.480 1.00 69.38 958 LEU A C 1
ATOM 7695 O O . LEU A 1 958 ? 1.432 38.508 14.644 1.00 69.38 958 LEU A O 1
ATOM 7699 N N . GLU A 1 959 ? 2.169 36.386 14.808 1.00 78.94 959 GLU A N 1
ATOM 7700 C CA . GLU A 1 959 ? 0.949 35.872 15.440 1.00 78.94 959 GLU A CA 1
ATOM 7701 C C . GLU A 1 959 ? 0.745 36.435 16.854 1.00 78.94 959 GLU A C 1
ATOM 7703 O O . GLU A 1 959 ? 1.700 36.603 17.626 1.00 78.94 959 GLU A O 1
ATOM 7708 N N . LYS A 1 960 ? -0.512 36.718 17.205 1.00 69.50 960 LYS A N 1
ATOM 7709 C CA . LYS A 1 960 ? -0.900 37.221 18.537 1.00 69.50 960 LYS A CA 1
ATOM 7710 C C . LYS A 1 960 ? -1.864 36.318 19.300 1.00 69.50 960 LYS A C 1
ATOM 7712 O O . LYS A 1 960 ? -1.930 36.429 20.519 1.00 69.50 960 LYS A O 1
ATOM 7717 N N . SER A 1 961 ? -2.602 35.460 18.607 1.00 71.00 961 SER A N 1
ATOM 7718 C CA . SER A 1 961 ? -3.607 34.589 19.212 1.00 71.00 961 SER A CA 1
ATOM 7719 C C . SER A 1 961 ? -2.968 33.336 19.823 1.00 71.00 961 SER A C 1
ATOM 7721 O O . SER A 1 961 ? -2.039 32.759 19.250 1.00 71.00 961 SER A O 1
ATOM 7723 N N . ASN A 1 962 ? -3.475 32.908 20.986 1.00 68.06 962 ASN A N 1
ATOM 7724 C CA . ASN A 1 962 ? -2.979 31.729 21.710 1.00 68.06 962 ASN A CA 1
ATOM 7725 C C . ASN A 1 962 ? -3.098 30.440 20.883 1.00 68.06 962 ASN A C 1
ATOM 7727 O O . ASN A 1 962 ? -2.329 29.513 21.103 1.00 68.06 962 ASN A O 1
ATOM 7731 N N . ASN A 1 963 ? -3.987 30.409 19.883 1.00 71.62 963 ASN A N 1
ATOM 7732 C CA . ASN A 1 963 ? -4.144 29.271 18.975 1.00 71.62 963 ASN A CA 1
ATOM 7733 C C . ASN A 1 963 ? -2.872 28.952 18.163 1.00 71.62 963 ASN A C 1
ATOM 7735 O O . ASN A 1 963 ? -2.764 27.865 17.603 1.00 71.62 963 ASN A O 1
ATOM 7739 N N . TRP A 1 964 ? -1.934 29.900 18.054 1.00 74.06 964 TRP A N 1
ATOM 7740 C CA . TRP A 1 964 ? -0.735 29.806 17.207 1.00 74.06 964 TRP A CA 1
ATOM 7741 C C . TRP A 1 964 ? 0.566 29.764 18.015 1.00 74.06 964 TRP A C 1
ATOM 7743 O O . TRP A 1 964 ? 1.661 29.947 17.471 1.00 74.06 964 TRP A O 1
ATOM 7753 N N . VAL A 1 965 ? 0.457 29.566 19.327 1.00 68.88 965 VAL A N 1
ATOM 7754 C CA . VAL A 1 965 ? 1.572 29.596 20.270 1.00 68.88 965 VAL A CA 1
ATOM 7755 C C . VAL A 1 965 ? 1.616 28.272 21.017 1.00 68.88 965 VAL A C 1
ATOM 7757 O O . VAL A 1 965 ? 0.595 27.730 21.423 1.00 68.88 965 VAL A O 1
ATOM 7760 N N . ASN A 1 966 ? 2.815 27.737 21.216 1.00 67.00 966 ASN A N 1
ATOM 7761 C CA . ASN A 1 966 ? 2.998 26.567 22.055 1.00 67.00 966 ASN A CA 1
ATOM 7762 C C . ASN A 1 966 ? 2.765 26.953 23.524 1.00 67.00 966 ASN A C 1
ATOM 7764 O O . ASN A 1 966 ? 3.570 27.683 24.102 1.00 67.00 966 ASN A O 1
ATOM 7768 N N . GLU A 1 967 ? 1.704 26.438 24.142 1.00 57.97 967 GLU A N 1
ATOM 7769 C CA . GLU A 1 967 ? 1.306 26.809 25.510 1.00 57.97 967 GLU A CA 1
ATOM 7770 C C . GLU A 1 967 ? 2.385 26.532 26.569 1.00 57.97 967 GLU A C 1
ATOM 7772 O O . GLU A 1 967 ? 2.473 27.242 27.568 1.00 57.97 967 GLU A O 1
ATOM 7777 N N . LYS A 1 968 ? 3.245 25.527 26.350 1.00 58.41 968 LYS A N 1
ATOM 7778 C CA . LYS A 1 968 ? 4.310 25.152 27.294 1.00 58.41 968 LYS A CA 1
ATOM 7779 C C . LYS A 1 968 ? 5.551 26.034 27.180 1.00 58.41 968 LYS A C 1
ATOM 7781 O O . LYS A 1 968 ? 6.263 26.208 28.163 1.00 58.41 968 LYS A O 1
ATOM 7786 N N . THR A 1 969 ? 5.849 26.547 25.987 1.00 68.19 969 THR A N 1
ATOM 7787 C CA . THR A 1 969 ? 7.108 27.268 25.711 1.00 68.19 969 THR A CA 1
ATOM 7788 C C . THR A 1 969 ? 6.912 28.744 25.375 1.00 68.19 969 THR A C 1
ATOM 7790 O O . THR A 1 969 ? 7.894 29.482 25.316 1.00 68.19 969 THR A O 1
ATOM 7793 N N . GLY A 1 970 ? 5.677 29.183 25.115 1.00 63.75 970 GLY A N 1
ATOM 7794 C CA . GLY A 1 970 ? 5.351 30.537 24.658 1.00 63.75 970 GLY A CA 1
ATOM 7795 C C . GLY A 1 970 ? 5.884 30.873 23.260 1.00 63.75 970 GLY A C 1
ATOM 7796 O O . GLY A 1 970 ? 5.758 32.011 22.809 1.00 63.75 970 GLY A O 1
ATOM 7797 N N . ARG A 1 971 ? 6.501 29.910 22.564 1.00 69.06 971 ARG A N 1
ATOM 7798 C CA . ARG A 1 971 ? 7.068 30.107 21.226 1.00 69.06 971 ARG A CA 1
ATOM 7799 C C . ARG A 1 971 ? 5.969 30.071 20.172 1.00 69.06 971 ARG A C 1
ATOM 7801 O O . ARG A 1 971 ? 5.070 29.232 20.236 1.00 69.06 971 ARG A O 1
ATOM 7808 N N . ARG A 1 972 ? 6.068 30.963 19.186 1.00 71.12 972 ARG A N 1
ATOM 7809 C CA . ARG A 1 972 ? 5.174 30.979 18.023 1.00 71.12 972 ARG A CA 1
ATOM 7810 C C . ARG A 1 972 ? 5.416 29.742 17.168 1.00 71.12 972 ARG A C 1
ATOM 7812 O O . ARG A 1 972 ? 6.561 29.406 16.890 1.00 71.12 972 ARG A O 1
ATOM 7819 N N . LEU A 1 973 ? 4.330 29.081 16.782 1.00 72.75 973 LEU A N 1
ATOM 7820 C CA . LEU A 1 973 ? 4.344 27.893 15.924 1.00 72.75 973 LEU A CA 1
ATOM 7821 C C . LEU A 1 973 ? 4.115 28.239 14.444 1.00 72.75 973 LEU A C 1
ATOM 7823 O O . LEU A 1 973 ? 4.325 27.400 13.570 1.00 72.75 973 LEU A O 1
ATOM 7827 N N . VAL A 1 974 ? 3.693 29.477 14.170 1.00 79.81 974 VAL A N 1
ATOM 7828 C CA . VAL A 1 974 ? 3.468 30.016 12.829 1.00 79.81 974 VAL A CA 1
ATOM 7829 C C . VAL A 1 974 ? 4.140 31.378 12.703 1.00 79.81 974 VAL A C 1
ATOM 7831 O O . VAL A 1 974 ? 3.985 32.246 13.567 1.00 79.81 974 VAL A O 1
ATOM 7834 N N . GLU A 1 975 ? 4.854 31.563 11.597 1.00 81.00 975 GLU A N 1
ATOM 7835 C CA . GLU A 1 975 ? 5.563 32.797 11.257 1.00 81.00 975 GLU A CA 1
ATOM 7836 C C . GLU A 1 975 ? 5.224 33.257 9.832 1.00 81.00 975 GLU A C 1
ATOM 7838 O O . GLU A 1 975 ? 4.612 32.518 9.058 1.00 81.00 975 GLU A O 1
ATOM 7843 N N . TYR A 1 976 ? 5.593 34.491 9.476 1.00 83.81 976 TYR A N 1
ATOM 7844 C CA . TYR A 1 976 ? 5.283 35.074 8.171 1.00 83.81 976 TYR A CA 1
ATOM 7845 C C . TYR A 1 976 ? 6.487 35.779 7.567 1.00 83.81 976 TYR A C 1
ATOM 7847 O O . TYR A 1 976 ? 7.174 36.537 8.246 1.00 83.81 976 TYR A O 1
ATOM 7855 N N . ALA A 1 977 ? 6.673 35.591 6.265 1.00 83.06 977 ALA A N 1
ATOM 7856 C CA . ALA A 1 977 ? 7.700 36.269 5.484 1.00 83.06 977 ALA A CA 1
ATOM 7857 C C . ALA A 1 977 ? 7.127 36.717 4.139 1.00 83.06 977 ALA A C 1
ATOM 7859 O O . ALA A 1 977 ? 6.131 36.164 3.650 1.00 83.06 977 ALA A O 1
ATOM 7860 N N . VAL A 1 978 ? 7.754 37.717 3.526 1.00 86.19 978 VAL A N 1
ATOM 7861 C CA . VAL A 1 978 ? 7.443 38.059 2.133 1.00 86.19 978 VAL A CA 1
ATOM 7862 C C . VAL A 1 978 ? 8.187 37.118 1.193 1.00 86.19 978 VAL A C 1
ATOM 7864 O O . VAL A 1 978 ? 9.241 36.576 1.522 1.00 86.19 978 VAL A O 1
ATOM 7867 N N . ARG A 1 979 ? 7.633 36.893 0.004 1.00 84.94 979 ARG A N 1
ATOM 7868 C CA . ARG A 1 979 ? 8.182 35.950 -0.975 1.00 84.94 979 ARG A CA 1
ATOM 7869 C C . ARG A 1 979 ? 9.683 36.123 -1.238 1.00 84.94 979 ARG A C 1
ATOM 7871 O O . ARG A 1 979 ? 10.383 35.129 -1.402 1.00 84.94 979 ARG A O 1
ATOM 7878 N N . GLU A 1 980 ? 10.144 37.362 -1.331 1.00 85.19 980 GLU A N 1
ATOM 7879 C CA . GLU A 1 980 ? 11.521 37.741 -1.664 1.00 85.19 980 GLU A CA 1
ATOM 7880 C C . GLU A 1 980 ? 12.524 37.310 -0.599 1.00 85.19 980 GLU A C 1
ATOM 7882 O O . GLU A 1 980 ? 13.702 37.135 -0.895 1.00 85.19 980 GLU A O 1
ATOM 7887 N N . GLU A 1 981 ? 12.056 37.117 0.631 1.00 81.88 981 GLU A N 1
ATOM 7888 C CA . GLU A 1 981 ? 12.876 36.576 1.706 1.00 81.88 981 GLU A CA 1
ATOM 7889 C C . GLU A 1 981 ? 13.043 35.061 1.539 1.00 81.88 981 GLU A C 1
ATOM 7891 O O . GLU A 1 981 ? 14.085 34.534 1.898 1.00 81.88 981 GLU A O 1
ATOM 7896 N N . LEU A 1 982 ? 12.071 34.358 0.944 1.00 84.00 982 LEU A N 1
ATOM 7897 C CA . LEU A 1 982 ? 12.008 32.888 0.912 1.00 84.00 982 LEU A CA 1
ATOM 7898 C C . LEU A 1 982 ? 12.547 32.242 -0.366 1.00 84.00 982 LEU A C 1
ATOM 7900 O O . LEU A 1 982 ? 12.908 31.058 -0.352 1.00 84.00 982 LEU A O 1
ATOM 7904 N N . PHE A 1 983 ? 12.560 32.984 -1.473 1.00 85.19 983 PHE A N 1
ATOM 7905 C CA . PHE A 1 983 ? 12.861 32.438 -2.790 1.00 85.19 983 PHE A CA 1
ATOM 7906 C C . PHE A 1 983 ? 13.748 33.369 -3.629 1.00 85.19 983 PHE A C 1
ATOM 7908 O O . PHE A 1 983 ? 13.515 34.572 -3.703 1.00 85.19 983 PHE A O 1
ATOM 7915 N N . SER A 1 984 ? 14.737 32.782 -4.304 1.00 77.56 984 SER A N 1
ATOM 7916 C CA . SER A 1 984 ? 15.760 33.458 -5.121 1.00 77.56 984 SER A CA 1
ATOM 7917 C C . SER A 1 984 ? 15.383 33.680 -6.597 1.00 77.56 984 SER A C 1
ATOM 7919 O O . SER A 1 984 ? 16.182 34.217 -7.364 1.00 77.56 984 SER A O 1
ATOM 7921 N N . ASP A 1 985 ? 14.186 33.272 -7.027 1.00 74.56 985 ASP A N 1
ATOM 7922 C CA . ASP A 1 985 ? 13.703 33.439 -8.400 1.00 74.56 985 ASP A CA 1
ATOM 7923 C C . ASP A 1 985 ? 13.042 34.814 -8.634 1.00 74.56 985 ASP A C 1
ATOM 7925 O O . ASP A 1 985 ? 12.368 35.380 -7.777 1.00 74.56 985 ASP A O 1
ATOM 7929 N N . ASN A 1 986 ? 13.213 35.362 -9.841 1.00 63.84 986 ASN A N 1
ATOM 7930 C CA . ASN A 1 986 ? 12.779 36.720 -10.208 1.00 63.84 986 ASN A CA 1
ATOM 7931 C C . ASN A 1 986 ? 11.296 36.810 -10.644 1.00 63.84 986 ASN A C 1
ATOM 7933 O O . ASN A 1 986 ? 10.967 37.494 -11.618 1.00 63.84 986 ASN A O 1
ATOM 7937 N N . ASP A 1 987 ? 10.377 36.133 -9.948 1.00 75.69 987 ASP A N 1
ATOM 7938 C CA . ASP A 1 987 ? 8.944 36.206 -10.269 1.00 75.69 987 ASP A CA 1
ATOM 7939 C C . ASP A 1 987 ? 8.302 37.501 -9.742 1.00 75.69 987 ASP A C 1
ATOM 7941 O O . ASP A 1 987 ? 7.770 37.575 -8.629 1.00 75.69 987 ASP A O 1
ATOM 7945 N N . GLN A 1 988 ? 8.322 38.546 -10.574 1.00 72.94 988 GLN A N 1
ATOM 7946 C CA . GLN A 1 988 ? 7.759 39.853 -10.227 1.00 72.94 988 GLN A CA 1
ATOM 7947 C C . GLN A 1 988 ? 6.246 39.841 -9.975 1.00 72.94 988 GLN A C 1
ATOM 7949 O O . GLN A 1 988 ? 5.747 40.735 -9.289 1.00 72.94 988 GLN A O 1
ATOM 7954 N N . SER A 1 989 ? 5.504 38.851 -10.485 1.00 74.12 989 SER A N 1
ATOM 7955 C CA . SER A 1 989 ? 4.046 38.784 -10.297 1.00 74.12 989 SER A CA 1
ATOM 7956 C C . SER A 1 989 ? 3.651 38.535 -8.836 1.00 74.12 989 SER A C 1
ATOM 7958 O O . SER A 1 989 ? 2.564 38.914 -8.398 1.00 74.12 989 SER A O 1
ATOM 7960 N N . MET A 1 990 ? 4.583 37.973 -8.069 1.00 77.00 990 MET A N 1
ATOM 7961 C CA . MET A 1 990 ? 4.398 37.523 -6.699 1.00 77.00 990 MET A CA 1
ATOM 7962 C C . MET A 1 990 ? 5.144 38.385 -5.667 1.00 77.00 990 MET A C 1
ATOM 7964 O O . MET A 1 990 ? 5.193 38.049 -4.480 1.00 77.00 990 MET A O 1
ATOM 7968 N N . LYS A 1 991 ? 5.717 39.507 -6.114 1.00 80.75 991 LYS A N 1
ATOM 7969 C CA . LYS A 1 991 ? 6.439 40.472 -5.280 1.00 80.75 991 LYS A CA 1
ATOM 7970 C C . LYS A 1 991 ? 5.544 41.004 -4.150 1.00 80.75 991 LYS A C 1
ATOM 7972 O O . LYS A 1 991 ? 4.412 41.413 -4.424 1.00 80.75 991 LYS A O 1
ATOM 7977 N N . GLY A 1 992 ? 6.025 41.001 -2.907 1.00 80.88 992 GLY A N 1
ATOM 7978 C CA . GLY A 1 992 ? 5.327 41.489 -1.712 1.00 80.88 992 GLY A CA 1
ATOM 7979 C C . GLY A 1 992 ? 4.202 40.587 -1.191 1.00 80.88 992 GLY A C 1
ATOM 7980 O O . GLY A 1 992 ? 3.462 40.990 -0.291 1.00 80.88 992 GLY A O 1
ATOM 7981 N N . CYS A 1 993 ? 4.040 39.385 -1.754 1.00 86.50 993 CYS A N 1
ATOM 7982 C CA . CYS A 1 993 ? 3.048 38.418 -1.284 1.00 86.50 993 CYS A CA 1
ATOM 7983 C C . CYS A 1 993 ? 3.518 37.753 0.012 1.00 86.50 993 CYS A C 1
ATOM 7985 O O . CYS A 1 993 ? 4.673 37.335 0.114 1.00 86.50 993 CYS A O 1
ATOM 7987 N N . LEU A 1 994 ? 2.609 37.628 0.978 1.00 86.12 994 LEU A N 1
ATOM 7988 C CA . LEU A 1 994 ? 2.872 36.989 2.260 1.00 86.12 994 LEU A CA 1
ATOM 7989 C C . LEU A 1 994 ? 2.791 35.466 2.153 1.00 86.12 994 LEU A C 1
ATOM 7991 O O . LEU A 1 994 ? 1.864 34.898 1.563 1.00 86.12 994 LEU A O 1
ATOM 7995 N N . TYR A 1 995 ? 3.755 34.817 2.791 1.00 89.06 995 TYR A N 1
ATOM 7996 C CA . TYR A 1 995 ? 3.815 33.379 2.982 1.00 89.06 995 TYR A CA 1
ATOM 7997 C C . TYR A 1 995 ? 3.700 33.065 4.466 1.00 89.06 995 TYR A C 1
ATOM 7999 O O . TYR A 1 995 ? 4.296 33.745 5.298 1.00 89.06 995 TYR A O 1
ATOM 8007 N N . GLN A 1 996 ? 2.944 32.019 4.778 1.00 88.81 996 GLN A N 1
ATOM 8008 C CA . GLN A 1 996 ? 2.917 31.417 6.105 1.00 88.81 996 GLN A CA 1
ATOM 8009 C C . GLN A 1 996 ? 4.040 30.384 6.192 1.00 88.81 996 GLN A C 1
ATOM 8011 O O . GLN A 1 996 ? 4.147 29.548 5.294 1.00 88.81 996 GLN A O 1
ATOM 8016 N N . LEU A 1 997 ? 4.837 30.426 7.258 1.00 85.81 997 LEU A N 1
ATOM 8017 C CA . LEU A 1 997 ? 5.886 29.467 7.588 1.00 85.81 997 LEU A CA 1
ATOM 8018 C C . LEU A 1 997 ? 5.481 28.642 8.804 1.00 85.81 997 LEU A C 1
ATOM 8020 O O . LEU A 1 997 ? 4.969 29.179 9.787 1.00 85.81 997 LEU A O 1
ATOM 8024 N N . VAL A 1 998 ? 5.731 27.339 8.726 1.00 86.75 998 VAL A N 1
ATOM 8025 C CA . VAL A 1 998 ? 5.399 26.362 9.766 1.00 86.75 998 VAL A CA 1
ATOM 8026 C C . VAL A 1 998 ? 6.520 25.331 9.855 1.00 86.75 998 VAL A C 1
ATOM 8028 O O . VAL A 1 998 ? 7.108 24.960 8.834 1.00 86.75 998 VAL A O 1
ATOM 8031 N N . GLU A 1 999 ? 6.834 24.863 11.065 1.00 82.62 999 GLU A N 1
ATOM 8032 C CA . GLU A 1 999 ? 7.771 23.749 11.259 1.00 82.62 999 GLU A CA 1
ATOM 8033 C C . GLU A 1 999 ? 7.234 22.494 10.565 1.00 82.62 999 GLU A C 1
ATOM 8035 O O . GLU A 1 999 ? 6.065 22.143 10.707 1.00 82.62 999 GLU A O 1
ATOM 8040 N N . SER A 1 1000 ? 8.090 21.816 9.800 1.00 79.69 1000 SER A N 1
ATOM 8041 C CA . SER A 1 1000 ? 7.728 20.617 9.028 1.00 79.69 1000 SER A CA 1
ATOM 8042 C C . SER A 1 1000 ? 7.136 19.500 9.895 1.00 79.69 1000 SER A C 1
ATOM 8044 O O . SER A 1 1000 ? 6.230 18.800 9.458 1.00 79.69 1000 SER A O 1
ATOM 8046 N N . GLU A 1 1001 ? 7.562 19.400 11.155 1.00 77.12 1001 GLU A N 1
ATOM 8047 C CA . GLU A 1 1001 ? 7.034 18.438 12.130 1.00 77.12 1001 GLU A CA 1
ATOM 8048 C C . GLU A 1 1001 ? 5.645 18.822 12.677 1.00 77.12 1001 GLU A C 1
ATOM 8050 O O . GLU A 1 1001 ? 4.926 17.983 13.216 1.00 77.12 1001 GLU A O 1
ATOM 8055 N N . SER A 1 1002 ? 5.223 20.079 12.510 1.00 78.81 1002 SER A N 1
ATOM 8056 C CA . SER A 1 1002 ? 3.960 20.617 13.028 1.00 78.81 1002 SER A CA 1
ATOM 8057 C C . SER A 1 1002 ? 2.822 20.509 12.006 1.00 78.81 1002 SER A C 1
ATOM 8059 O O . SER A 1 1002 ? 2.191 21.504 11.639 1.00 78.81 1002 SER A O 1
ATOM 8061 N N . ALA A 1 1003 ? 2.511 19.289 11.558 1.00 78.94 1003 ALA A N 1
ATOM 8062 C CA . ALA A 1 1003 ? 1.440 19.037 10.584 1.00 78.94 1003 ALA A CA 1
ATOM 8063 C C . ALA A 1 1003 ? 0.062 19.575 11.038 1.00 78.94 1003 ALA A C 1
ATOM 8065 O O . ALA A 1 1003 ? -0.726 20.039 10.209 1.00 78.94 1003 ALA A O 1
ATOM 8066 N N . HIS A 1 1004 ? -0.205 19.636 12.348 1.00 75.94 1004 HIS A N 1
ATOM 8067 C CA . HIS A 1 1004 ? -1.448 20.205 12.880 1.00 75.94 1004 HIS A CA 1
ATOM 8068 C C . HIS A 1 1004 ? -1.580 21.692 12.520 1.00 75.94 1004 HIS A C 1
ATOM 8070 O O . HIS A 1 1004 ? -2.676 22.158 12.197 1.00 75.94 1004 HIS A O 1
ATOM 8076 N N . MET A 1 1005 ? -0.478 22.447 12.538 1.00 83.00 1005 MET A N 1
ATOM 8077 C CA . MET A 1 1005 ? -0.492 23.873 12.206 1.00 83.00 1005 MET A CA 1
ATOM 8078 C C . MET A 1 1005 ? -0.757 24.105 10.718 1.00 83.00 1005 MET A C 1
ATOM 8080 O O . MET A 1 1005 ? -1.420 25.077 10.351 1.00 83.00 1005 MET A O 1
ATOM 8084 N N . MET A 1 1006 ? -0.339 23.171 9.859 1.00 88.12 1006 MET A N 1
ATOM 8085 C CA . MET A 1 1006 ? -0.692 23.184 8.436 1.00 88.12 1006 MET A CA 1
ATOM 8086 C C . MET A 1 1006 ? -2.198 22.945 8.231 1.00 88.12 1006 MET A C 1
ATOM 8088 O O . MET A 1 1006 ? -2.835 23.637 7.433 1.00 88.12 1006 MET A O 1
ATOM 8092 N N . ALA A 1 1007 ? -2.794 22.019 8.991 1.00 83.00 1007 ALA A N 1
ATOM 8093 C CA . ALA A 1 1007 ? -4.237 21.778 8.972 1.00 83.00 1007 ALA A CA 1
ATOM 8094 C C . ALA A 1 1007 ? -5.039 22.987 9.488 1.00 83.00 1007 ALA A C 1
ATOM 8096 O O . ALA A 1 1007 ? -6.021 23.384 8.861 1.00 83.00 1007 ALA A O 1
ATOM 8097 N N . LEU A 1 1008 ? -4.588 23.645 10.563 1.00 80.88 1008 LEU A N 1
ATOM 8098 C CA . LEU A 1 1008 ? -5.204 24.887 11.047 1.00 80.88 1008 LEU A CA 1
ATOM 8099 C C . LEU A 1 1008 ? -5.095 26.038 10.046 1.00 80.88 1008 LEU A C 1
ATOM 8101 O O . LEU A 1 1008 ? -6.065 26.773 9.846 1.00 80.88 1008 LEU A O 1
ATOM 8105 N N . GLY A 1 1009 ? -3.946 26.184 9.381 1.00 84.81 1009 GLY A N 1
ATOM 8106 C CA . GLY A 1 1009 ? -3.767 27.155 8.301 1.00 84.81 1009 GLY A CA 1
ATOM 8107 C C . GLY A 1 1009 ? -4.773 26.947 7.163 1.00 84.81 1009 GLY A C 1
ATOM 8108 O O . GLY A 1 1009 ? -5.334 27.918 6.641 1.00 84.81 1009 GLY A O 1
ATOM 8109 N N . TYR A 1 1010 ? -5.070 25.688 6.829 1.00 86.31 1010 TYR A N 1
ATOM 8110 C CA . TYR A 1 1010 ? -6.115 25.337 5.867 1.00 86.31 1010 TYR A CA 1
ATOM 8111 C C . TYR A 1 1010 ? -7.514 25.717 6.369 1.00 86.31 1010 TYR A C 1
ATOM 8113 O O . TYR A 1 1010 ? -8.267 26.365 5.638 1.00 86.31 1010 TYR A O 1
ATOM 8121 N N . VAL A 1 1011 ? -7.861 25.403 7.625 1.00 80.62 1011 VAL A N 1
ATOM 8122 C CA . VAL A 1 1011 ? -9.158 25.796 8.210 1.00 80.62 1011 VAL A CA 1
ATOM 8123 C C . VAL A 1 1011 ? -9.352 27.309 8.124 1.00 80.62 1011 VAL A C 1
ATOM 8125 O O . VAL A 1 1011 ? -10.357 27.773 7.582 1.00 80.62 1011 VAL A O 1
ATOM 8128 N N . ARG A 1 1012 ? -8.356 28.074 8.585 1.00 80.94 1012 ARG A N 1
ATOM 8129 C CA . ARG A 1 1012 ? -8.373 29.542 8.637 1.00 80.94 1012 ARG A CA 1
ATOM 8130 C C . ARG A 1 1012 ? -8.573 30.188 7.265 1.00 80.94 1012 ARG A C 1
ATOM 8132 O O . ARG A 1 1012 ? -9.309 31.162 7.148 1.00 80.94 1012 ARG A O 1
ATOM 8139 N N . THR A 1 1013 ? -7.917 29.671 6.227 1.00 79.31 1013 THR A N 1
ATOM 8140 C CA . THR A 1 1013 ? -7.869 30.334 4.908 1.00 79.31 1013 THR A CA 1
ATOM 8141 C C . THR A 1 1013 ? -8.867 29.777 3.890 1.00 79.31 1013 THR A C 1
ATOM 8143 O O . THR A 1 1013 ? -9.253 30.486 2.951 1.00 79.31 1013 THR A O 1
ATOM 8146 N N . LYS A 1 1014 ? -9.299 28.519 4.060 1.00 78.50 1014 LYS A N 1
ATOM 8147 C CA . LYS A 1 1014 ? -10.205 27.809 3.144 1.00 78.50 1014 LYS A CA 1
ATOM 8148 C C . LYS A 1 1014 ? -11.564 27.510 3.764 1.00 78.50 1014 LYS A C 1
ATOM 8150 O O . LYS A 1 1014 ? -12.572 27.779 3.125 1.00 78.50 1014 LYS A O 1
ATOM 8155 N N . VAL A 1 1015 ? -11.620 27.029 5.005 1.00 74.88 1015 VAL A N 1
ATOM 8156 C CA . VAL A 1 1015 ? -12.856 26.479 5.600 1.00 74.88 1015 VAL A CA 1
ATOM 8157 C C . VAL A 1 1015 ? -13.707 27.531 6.324 1.00 74.88 1015 VAL A C 1
ATOM 8159 O O . VAL A 1 1015 ? -14.916 27.360 6.424 1.00 74.88 1015 VAL A O 1
ATOM 8162 N N . VAL A 1 1016 ? -13.146 28.669 6.757 1.00 70.94 1016 VAL A N 1
ATOM 8163 C CA . VAL A 1 1016 ? -13.892 29.730 7.483 1.00 70.94 1016 VAL A CA 1
ATOM 8164 C C . VAL A 1 1016 ? -15.188 30.181 6.779 1.00 70.94 1016 VAL A C 1
ATOM 8166 O O . VAL A 1 1016 ? -16.173 30.510 7.436 1.00 70.94 1016 VAL A O 1
ATOM 8169 N N . LYS A 1 1017 ? -15.243 30.148 5.443 1.00 64.75 1017 LYS A N 1
ATOM 8170 C CA . LYS A 1 1017 ? -16.447 30.479 4.652 1.00 64.75 1017 LYS A CA 1
ATOM 8171 C C . LYS A 1 1017 ? -17.588 29.465 4.810 1.00 64.75 1017 LYS A C 1
ATOM 8173 O O . LYS A 1 1017 ? -18.750 29.853 4.738 1.00 64.75 1017 LYS A O 1
ATOM 8178 N N . MET A 1 1018 ? -17.272 28.192 5.043 1.00 66.00 1018 MET A N 1
ATOM 8179 C CA . MET A 1 1018 ? -18.248 27.145 5.360 1.00 66.00 1018 MET A CA 1
ATOM 8180 C C . MET A 1 1018 ? -18.958 27.441 6.688 1.00 66.00 1018 MET A C 1
ATOM 8182 O O . MET A 1 1018 ? -20.174 27.292 6.787 1.00 66.00 1018 MET A O 1
ATOM 8186 N N . LEU A 1 1019 ? -18.210 27.951 7.675 1.00 63.47 1019 LEU A N 1
ATOM 8187 C CA . LEU A 1 1019 ? -18.746 28.350 8.982 1.00 63.47 1019 LEU A CA 1
ATOM 8188 C C . LEU A 1 1019 ? -19.812 29.453 8.824 1.00 63.47 1019 LEU A C 1
ATOM 8190 O O . LEU A 1 1019 ? -20.852 29.409 9.471 1.00 63.47 1019 LEU A O 1
ATOM 8194 N N . GLN A 1 1020 ? -19.614 30.386 7.882 1.00 62.16 1020 GLN A N 1
ATOM 8195 C CA . GLN A 1 1020 ? -20.590 31.445 7.582 1.00 62.16 1020 GLN A CA 1
ATOM 8196 C C . GLN A 1 1020 ? -21.907 30.908 6.987 1.00 62.16 1020 GLN A C 1
ATOM 8198 O O . GLN A 1 1020 ? -22.970 31.425 7.320 1.00 62.16 1020 GLN A O 1
ATOM 8203 N N . LYS A 1 1021 ? -21.874 29.877 6.121 1.00 62.62 1021 LYS A N 1
ATOM 8204 C CA . LYS A 1 1021 ? -23.101 29.243 5.592 1.00 62.62 1021 LYS A CA 1
ATOM 8205 C C . LYS A 1 1021 ? -23.830 28.413 6.661 1.00 62.62 1021 LYS A C 1
ATOM 8207 O O . LYS A 1 1021 ? -25.056 28.383 6.635 1.00 62.62 1021 LYS A O 1
ATOM 8212 N N . TYR A 1 1022 ? -23.115 27.795 7.609 1.00 61.62 1022 TYR A N 1
ATOM 8213 C CA . TYR A 1 1022 ? -23.742 27.135 8.766 1.00 61.62 1022 TYR A CA 1
ATOM 8214 C C . TYR A 1 1022 ? -24.598 28.125 9.566 1.00 61.62 1022 TYR A C 1
ATOM 8216 O O . TYR A 1 1022 ? -25.744 27.833 9.892 1.00 61.62 1022 TYR A O 1
ATOM 8224 N N . ASP A 1 1023 ? -24.067 29.316 9.853 1.00 60.88 1023 ASP A N 1
ATOM 8225 C CA . ASP A 1 1023 ? -24.792 30.334 10.624 1.00 60.88 1023 ASP A CA 1
ATOM 8226 C C . ASP A 1 1023 ? -26.086 30.800 9.934 1.00 60.88 1023 ASP A C 1
ATOM 8228 O O . ASP A 1 1023 ? -27.062 31.124 10.610 1.00 60.88 1023 ASP A O 1
ATOM 8232 N N . ILE A 1 1024 ? -26.136 30.784 8.596 1.00 64.19 1024 ILE A N 1
ATOM 8233 C CA . ILE A 1 1024 ? -27.372 31.052 7.843 1.00 64.19 1024 ILE A CA 1
ATOM 8234 C C . ILE A 1 1024 ? -28.417 29.967 8.133 1.00 64.19 1024 ILE A C 1
ATOM 8236 O O . ILE A 1 1024 ? -29.576 30.296 8.357 1.00 64.19 1024 ILE A O 1
ATOM 8240 N N . ILE A 1 1025 ? -28.030 28.691 8.198 1.00 62.84 1025 ILE A N 1
ATOM 8241 C CA . ILE A 1 1025 ? -28.949 27.587 8.527 1.00 62.84 1025 ILE A CA 1
ATOM 8242 C C . ILE A 1 1025 ? -29.472 27.692 9.957 1.00 62.84 1025 ILE A C 1
ATOM 8244 O O . ILE A 1 1025 ? -30.660 27.474 10.187 1.00 62.84 1025 ILE A O 1
ATOM 8248 N N . ASP A 1 1026 ? -28.596 28.043 10.896 1.00 62.97 1026 ASP A N 1
ATOM 8249 C CA . ASP A 1 1026 ? -28.939 28.243 12.309 1.00 62.97 1026 ASP A CA 1
ATOM 8250 C C . ASP A 1 1026 ? -29.950 29.392 12.489 1.00 62.97 1026 ASP A C 1
ATOM 8252 O O . ASP A 1 1026 ? -30.766 29.395 13.406 1.00 62.97 1026 ASP A O 1
ATOM 8256 N N . SER A 1 1027 ? -29.935 30.362 11.565 1.00 63.38 1027 SER A N 1
ATOM 8257 C CA . SER A 1 1027 ? -30.896 31.469 11.533 1.00 63.38 1027 SER A CA 1
ATOM 8258 C C . SER A 1 1027 ? -32.265 31.112 10.933 1.00 63.38 1027 SER A C 1
ATOM 8260 O O . SER A 1 1027 ? -33.198 31.908 11.049 1.00 63.38 1027 SER A O 1
ATOM 8262 N N . VAL A 1 1028 ? -32.417 29.936 10.309 1.00 66.75 1028 VAL A N 1
ATOM 8263 C CA . VAL A 1 1028 ? -33.694 29.480 9.739 1.00 66.75 1028 VAL A CA 1
ATOM 8264 C C . VAL A 1 1028 ? -34.538 28.791 10.809 1.00 66.75 1028 VAL A C 1
ATOM 8266 O O . VAL A 1 1028 ? -34.103 27.842 11.461 1.00 66.75 1028 VAL A O 1
ATOM 8269 N N . GLN A 1 1029 ? -35.788 29.235 10.963 1.00 70.69 1029 GLN A N 1
ATOM 8270 C CA . GLN A 1 1029 ? -36.771 28.515 11.769 1.00 70.69 1029 GLN A CA 1
ATOM 8271 C C . GLN A 1 1029 ? -37.244 27.271 11.017 1.00 70.69 1029 GLN A C 1
ATOM 8273 O O . GLN A 1 1029 ? -38.044 27.346 10.088 1.00 70.69 1029 GLN A O 1
ATOM 8278 N N . TRP A 1 1030 ? -36.733 26.115 11.429 1.00 72.81 1030 TRP A N 1
ATOM 8279 C CA . TRP A 1 1030 ? -37.171 24.826 10.912 1.00 72.81 1030 TRP A CA 1
ATOM 8280 C C . TRP A 1 1030 ? -38.485 24.411 11.573 1.00 72.81 1030 TRP A C 1
ATOM 8282 O O . TRP A 1 1030 ? -38.487 23.925 12.709 1.00 72.81 1030 TRP A O 1
ATOM 8292 N N . GLU A 1 1031 ? -39.592 24.611 10.854 1.00 72.81 1031 GLU A N 1
ATOM 8293 C CA . GLU A 1 1031 ? -40.902 24.048 11.202 1.00 72.81 1031 GLU A CA 1
ATOM 8294 C C . GLU A 1 1031 ? -40.868 22.506 11.253 1.00 72.81 1031 GLU A C 1
ATOM 8296 O O . GLU A 1 1031 ? -39.837 21.873 11.020 1.00 72.81 1031 GLU A O 1
ATOM 8301 N N . LYS A 1 1032 ? -42.002 21.881 11.591 1.00 78.19 1032 LYS A N 1
ATOM 8302 C CA . LYS A 1 1032 ? -42.124 20.422 11.706 1.00 78.19 1032 LYS A CA 1
ATOM 8303 C C . LYS A 1 1032 ? -41.925 19.752 10.335 1.00 78.19 1032 LYS A C 1
ATOM 8305 O O . LYS A 1 1032 ? -42.847 19.701 9.526 1.00 78.19 1032 LYS A O 1
ATOM 8310 N N . VAL A 1 1033 ? -40.730 19.222 10.089 1.00 78.94 1033 VAL A N 1
ATOM 8311 C CA . VAL A 1 1033 ? -40.369 18.429 8.906 1.00 78.94 1033 VAL A CA 1
ATOM 8312 C C . VAL A 1 1033 ? -40.835 16.991 9.120 1.00 78.94 1033 VAL A C 1
ATOM 8314 O O . VAL A 1 1033 ? -40.574 16.411 10.173 1.00 78.94 1033 VAL A O 1
ATOM 8317 N N . ARG A 1 1034 ? -41.522 16.403 8.136 1.00 83.06 1034 ARG A N 1
ATOM 8318 C CA . ARG A 1 1034 ? -41.970 15.001 8.164 1.00 83.06 1034 ARG A CA 1
ATOM 8319 C C . ARG A 1 1034 ? -41.400 14.224 6.992 1.00 83.06 1034 ARG A C 1
ATOM 8321 O O . ARG A 1 1034 ? -41.205 14.780 5.915 1.00 83.06 1034 ARG A O 1
ATOM 8328 N N . CYS A 1 1035 ? -41.169 12.934 7.214 1.00 81.75 1035 CYS A N 1
ATOM 8329 C CA . CYS A 1 1035 ? -40.774 12.021 6.152 1.00 81.75 1035 CYS A CA 1
ATOM 8330 C C . CYS A 1 1035 ? -41.892 11.885 5.118 1.00 81.75 1035 CYS A C 1
ATOM 8332 O O . CYS A 1 1035 ? -43.058 11.758 5.481 1.00 81.75 1035 CYS A O 1
ATOM 8334 N N . SER A 1 1036 ? -41.520 11.910 3.840 1.00 81.50 1036 SER A N 1
ATOM 8335 C CA . SER A 1 1036 ? -42.454 11.738 2.723 1.00 81.50 1036 SER A CA 1
ATOM 8336 C C . SER A 1 1036 ? -42.790 10.274 2.406 1.00 81.50 1036 SER A C 1
ATOM 8338 O O . SER A 1 1036 ? -43.647 10.034 1.563 1.00 81.50 1036 SER A O 1
ATOM 8340 N N . THR A 1 1037 ? -42.163 9.298 3.074 1.00 80.50 1037 THR A N 1
ATOM 8341 C CA . THR A 1 1037 ? -42.475 7.868 2.907 1.00 80.50 1037 THR A CA 1
ATOM 8342 C C . THR A 1 1037 ? -43.772 7.488 3.621 1.00 80.50 1037 THR A C 1
ATOM 8344 O O . THR A 1 1037 ? -43.900 7.692 4.832 1.00 80.50 1037 THR A O 1
ATOM 8347 N N . ASP A 1 1038 ? -44.701 6.856 2.900 1.00 66.81 1038 ASP A N 1
ATOM 8348 C CA . ASP A 1 1038 ? -45.958 6.348 3.460 1.00 66.81 1038 ASP A CA 1
ATOM 8349 C C . ASP A 1 1038 ? -45.703 5.343 4.598 1.00 66.81 1038 ASP A C 1
ATOM 8351 O O . ASP A 1 1038 ? -44.938 4.390 4.460 1.00 66.81 1038 ASP A O 1
ATOM 8355 N N . GLY A 1 1039 ? -46.337 5.571 5.753 1.00 65.31 1039 GLY A N 1
ATOM 8356 C CA . GLY A 1 1039 ? -46.166 4.753 6.963 1.00 65.31 1039 GLY A CA 1
ATOM 8357 C C . GLY A 1 1039 ? -44.975 5.135 7.856 1.00 65.31 1039 GLY A C 1
ATOM 8358 O O . GLY A 1 1039 ? -44.886 4.654 8.984 1.00 65.31 1039 GLY A O 1
ATOM 8359 N N . CYS A 1 1040 ? -44.090 6.036 7.416 1.00 64.75 1040 CYS A N 1
ATOM 8360 C CA . CYS A 1 1040 ? -42.943 6.500 8.198 1.00 64.75 1040 CYS A CA 1
ATOM 8361 C C . CYS A 1 1040 ? -43.367 7.636 9.154 1.00 64.75 1040 CYS A C 1
ATOM 8363 O O . CYS A 1 1040 ? -43.696 8.738 8.723 1.00 64.75 1040 CYS A O 1
ATOM 8365 N N . THR A 1 1041 ? -43.334 7.405 10.472 1.00 75.31 1041 THR A N 1
ATOM 8366 C CA . THR A 1 1041 ? -43.751 8.393 11.498 1.00 75.31 1041 THR A CA 1
ATOM 8367 C C . THR A 1 1041 ? -42.654 9.388 11.894 1.00 75.31 1041 THR A C 1
ATOM 8369 O O . THR A 1 1041 ? -42.828 10.170 12.827 1.00 75.31 1041 THR A O 1
ATOM 8372 N N . SER A 1 1042 ? -41.510 9.368 11.203 1.00 69.56 1042 SER A N 1
ATOM 8373 C CA . SER A 1 1042 ? -40.365 10.217 11.539 1.00 69.56 1042 SER A CA 1
ATOM 8374 C C . SER A 1 1042 ? -40.658 11.691 11.270 1.00 69.56 1042 SER A C 1
ATOM 8376 O O . SER A 1 1042 ? -41.018 12.079 10.155 1.00 69.56 1042 SER A O 1
ATOM 8378 N N . GLU A 1 1043 ? -40.435 12.517 12.286 1.00 79.50 1043 GLU A N 1
ATOM 8379 C CA . GLU A 1 1043 ? -40.610 13.963 12.236 1.00 79.50 1043 GLU A CA 1
ATOM 8380 C C . GLU A 1 1043 ? -39.512 14.681 13.022 1.00 79.50 1043 GLU A C 1
ATOM 8382 O O . GLU A 1 1043 ? -38.957 14.134 13.973 1.00 79.50 1043 GLU A O 1
ATOM 8387 N N . ALA A 1 1044 ? -39.183 15.906 12.616 1.00 70.56 1044 ALA A N 1
ATOM 8388 C CA . ALA A 1 1044 ? -38.174 16.720 13.276 1.00 70.56 1044 ALA A CA 1
ATOM 8389 C C . ALA A 1 1044 ? -38.536 18.201 13.250 1.00 70.56 1044 ALA A C 1
ATOM 8391 O O . ALA A 1 1044 ? -39.181 18.687 12.328 1.00 70.56 1044 ALA A O 1
ATOM 8392 N N . SER A 1 1045 ? -38.099 18.928 14.270 1.00 68.44 1045 SER A N 1
ATOM 8393 C CA . SER A 1 1045 ? -38.334 20.364 14.422 1.00 68.44 1045 SER A CA 1
ATOM 8394 C C . SER A 1 1045 ? -37.129 21.012 15.091 1.00 68.44 1045 SER A C 1
ATOM 8396 O O . SER A 1 1045 ? -36.617 20.477 16.077 1.00 68.44 1045 SER A O 1
ATOM 8398 N N . GLY A 1 1046 ? -36.705 22.170 14.586 1.00 66.44 1046 GLY A N 1
ATOM 8399 C CA . GLY A 1 1046 ? -35.467 22.829 15.008 1.00 66.44 1046 GLY A CA 1
ATOM 8400 C C . GLY A 1 1046 ? -34.220 22.311 14.278 1.00 66.44 1046 GLY A C 1
ATOM 8401 O O . GLY A 1 1046 ? -34.145 21.143 13.897 1.00 66.44 1046 GLY A O 1
ATOM 8402 N N . VAL A 1 1047 ? -33.240 23.203 14.093 1.00 62.25 1047 VAL A N 1
ATOM 8403 C CA . VAL A 1 1047 ? -32.030 23.014 13.263 1.00 62.25 1047 VAL A CA 1
ATOM 8404 C C . VAL A 1 1047 ? -31.320 21.693 13.571 1.00 62.25 1047 VAL A C 1
ATOM 8406 O O . VAL A 1 1047 ? -31.119 20.872 12.677 1.00 62.25 1047 VAL A O 1
ATOM 8409 N N . ASP A 1 1048 ? -30.999 21.454 14.843 1.00 59.78 1048 ASP A N 1
ATOM 8410 C CA . ASP A 1 1048 ? -30.252 20.270 15.277 1.00 59.78 1048 ASP A CA 1
ATOM 8411 C C . ASP A 1 1048 ? -31.029 18.968 15.025 1.00 59.78 1048 ASP A C 1
ATOM 8413 O O . ASP A 1 1048 ? -30.454 17.972 14.589 1.00 59.78 1048 ASP A O 1
ATOM 8417 N N . HIS A 1 1049 ? -32.346 18.972 15.256 1.00 63.38 1049 HIS A N 1
ATOM 8418 C CA . HIS A 1 1049 ? -33.190 17.791 15.072 1.00 63.38 1049 HIS A CA 1
ATOM 8419 C C . HIS A 1 1049 ? -33.395 17.484 13.583 1.00 63.38 1049 HIS A C 1
ATOM 8421 O O . HIS A 1 1049 ? -33.320 16.328 13.172 1.00 63.38 1049 HIS A O 1
ATOM 8427 N N . VAL A 1 1050 ? -33.585 18.518 12.756 1.00 66.44 1050 VAL A N 1
ATOM 8428 C CA . VAL A 1 1050 ? -33.698 18.373 11.299 1.00 66.44 1050 VAL A CA 1
ATOM 8429 C C . VAL A 1 1050 ? -32.387 17.870 10.703 1.00 66.44 1050 VAL A C 1
ATOM 8431 O O . VAL A 1 1050 ? -32.406 16.918 9.926 1.00 66.44 1050 VAL A O 1
ATOM 8434 N N . LEU A 1 1051 ? -31.237 18.411 11.114 1.00 62.03 1051 LEU A N 1
ATOM 8435 C CA . LEU A 1 1051 ? -29.927 17.896 10.697 1.00 62.03 1051 LEU A CA 1
ATOM 8436 C C . LEU A 1 1051 ? -29.707 16.439 11.142 1.00 62.03 1051 LEU A C 1
ATOM 8438 O O . LEU A 1 1051 ? -29.121 15.643 10.402 1.00 62.03 1051 LEU A O 1
ATOM 8442 N N . ALA A 1 1052 ? -30.188 16.076 12.334 1.00 54.31 1052 ALA A N 1
ATOM 8443 C CA . ALA A 1 1052 ? -30.047 14.734 12.883 1.00 54.31 1052 ALA A CA 1
ATOM 8444 C C . ALA A 1 1052 ? -30.963 13.697 12.217 1.00 54.31 1052 ALA A C 1
ATOM 8446 O O . ALA A 1 1052 ? -30.513 12.571 12.024 1.00 54.31 1052 ALA A O 1
ATOM 8447 N N . VAL A 1 1053 ? -32.198 14.045 11.847 1.00 55.06 1053 VAL A N 1
ATOM 8448 C CA . VAL A 1 1053 ? -33.208 13.083 11.357 1.00 55.06 1053 VAL A CA 1
ATOM 8449 C C . VAL A 1 1053 ? -33.370 13.109 9.839 1.00 55.06 1053 VAL A C 1
ATOM 8451 O O . VAL A 1 1053 ? -33.618 12.064 9.246 1.00 55.06 1053 VAL A O 1
ATOM 8454 N N . PHE A 1 1054 ? -33.197 14.266 9.200 1.00 64.06 1054 PHE A N 1
ATOM 8455 C CA . PHE A 1 1054 ? -33.409 14.448 7.759 1.00 64.06 1054 PHE A CA 1
ATOM 8456 C C . PHE A 1 1054 ? -32.117 14.821 7.030 1.00 64.06 1054 PHE A C 1
ATOM 8458 O O . PHE A 1 1054 ? -31.850 14.326 5.940 1.00 64.06 1054 PHE A O 1
ATOM 8465 N N . GLY A 1 1055 ? -31.267 15.647 7.639 1.00 64.69 1055 GLY A N 1
ATOM 8466 C CA . GLY A 1 1055 ? -30.200 16.333 6.915 1.00 64.69 1055 GLY A CA 1
ATOM 8467 C C . GLY A 1 1055 ? -30.744 17.510 6.096 1.00 64.69 1055 GLY A C 1
ATOM 8468 O O . GLY A 1 1055 ? -31.954 17.708 5.977 1.00 64.69 1055 GLY A O 1
ATOM 8469 N N . VAL A 1 1056 ? -29.834 18.331 5.571 1.00 65.31 1056 VAL A N 1
ATOM 8470 C CA . VAL A 1 1056 ? -30.157 19.572 4.853 1.00 65.31 1056 VAL A CA 1
ATOM 8471 C C . VAL A 1 1056 ? -29.272 19.687 3.615 1.00 65.31 1056 VAL A C 1
ATOM 8473 O O . VAL A 1 1056 ? -28.062 19.465 3.702 1.00 65.31 1056 VAL A O 1
ATOM 8476 N N . HIS A 1 1057 ? -29.866 20.079 2.491 1.00 65.00 1057 HIS A N 1
ATOM 8477 C CA . HIS A 1 1057 ? -29.172 20.498 1.274 1.00 65.00 1057 HIS A CA 1
ATOM 8478 C C . HIS A 1 1057 ? -29.504 21.964 0.958 1.00 65.00 1057 HIS A C 1
ATOM 8480 O O . HIS A 1 1057 ? -30.364 22.572 1.595 1.00 65.00 1057 HIS A O 1
ATOM 8486 N N . PHE A 1 1058 ? -28.800 22.559 -0.002 1.00 62.22 1058 PHE A N 1
ATOM 8487 C CA . PHE A 1 1058 ? -29.098 23.909 -0.481 1.00 62.22 1058 PHE A CA 1
ATOM 8488 C C . PHE A 1 1058 ? -29.794 23.834 -1.841 1.00 62.22 1058 PHE A C 1
ATOM 8490 O O . PHE A 1 1058 ? -29.238 23.261 -2.778 1.00 62.22 1058 PHE A O 1
ATOM 8497 N N . ASP A 1 1059 ? -30.980 24.435 -1.944 1.00 59.06 1059 ASP A N 1
ATOM 8498 C CA . ASP A 1 1059 ? -31.647 24.729 -3.216 1.00 59.06 1059 ASP A CA 1
ATOM 8499 C C . ASP A 1 1059 ? -31.485 26.229 -3.506 1.00 59.06 1059 ASP A C 1
ATOM 8501 O O . ASP A 1 1059 ? -32.107 27.097 -2.880 1.00 59.06 1059 ASP A O 1
ATOM 8505 N N . GLY A 1 1060 ? -30.531 26.551 -4.382 1.00 63.16 1060 GLY A N 1
ATOM 8506 C CA . GLY A 1 1060 ? -30.047 27.920 -4.560 1.00 63.16 1060 GLY A CA 1
ATOM 8507 C C . GLY A 1 1060 ? -29.456 28.498 -3.264 1.00 63.16 1060 GLY A C 1
ATOM 8508 O O . GLY A 1 1060 ? -28.526 27.934 -2.689 1.00 63.16 1060 GLY A O 1
ATOM 8509 N N . ASP A 1 1061 ? -29.992 29.635 -2.808 1.00 54.91 1061 ASP A N 1
ATOM 8510 C CA . ASP A 1 1061 ? -29.556 30.333 -1.585 1.00 54.91 1061 ASP A CA 1
ATOM 8511 C C . ASP A 1 1061 ? -30.319 29.882 -0.319 1.00 54.91 1061 ASP A C 1
ATOM 8513 O O . ASP A 1 1061 ? -30.055 30.393 0.773 1.00 54.91 1061 ASP A O 1
ATOM 8517 N N . ARG A 1 1062 ? -31.288 28.960 -0.437 1.00 61.06 1062 ARG A N 1
ATOM 8518 C CA . ARG A 1 1062 ? -32.139 28.536 0.684 1.00 61.06 1062 ARG A CA 1
ATOM 8519 C C . ARG A 1 1062 ? -31.745 27.143 1.172 1.00 61.06 1062 ARG A C 1
ATOM 8521 O O . ARG A 1 1062 ? -31.657 26.223 0.359 1.00 61.06 1062 ARG A O 1
ATOM 8528 N N . PRO A 1 1063 ? -31.527 26.954 2.483 1.00 70.75 1063 PRO A N 1
ATOM 8529 C CA . PRO A 1 1063 ? -31.366 25.618 3.026 1.00 70.75 1063 PRO A CA 1
ATOM 8530 C C . PRO A 1 1063 ? -32.726 24.910 3.055 1.00 70.75 1063 PRO A C 1
ATOM 8532 O O . PRO A 1 1063 ? -33.726 25.486 3.482 1.00 70.75 1063 PRO A O 1
ATOM 8535 N N . VAL A 1 1064 ? -32.757 23.659 2.604 1.00 74.69 1064 VAL A N 1
ATOM 8536 C CA . VAL A 1 1064 ? -33.958 22.821 2.519 1.00 74.69 1064 VAL A CA 1
ATOM 8537 C C . VAL A 1 1064 ? -33.672 21.471 3.177 1.00 74.69 1064 VAL A C 1
ATOM 8539 O O . VAL A 1 1064 ? -32.618 20.871 2.966 1.00 74.69 1064 VAL A O 1
ATOM 8542 N N . ALA A 1 1065 ? -34.596 20.996 4.011 1.00 77.69 1065 ALA A N 1
ATOM 8543 C CA . ALA A 1 1065 ? -34.485 19.682 4.634 1.00 77.69 1065 ALA A CA 1
ATOM 8544 C C . ALA A 1 1065 ? -34.669 18.594 3.575 1.00 77.69 1065 ALA A C 1
ATOM 8546 O O . ALA A 1 1065 ? -35.430 18.763 2.621 1.00 77.69 1065 ALA A O 1
ATOM 8547 N N . ASN A 1 1066 ? -33.999 17.461 3.745 1.00 74.25 1066 ASN A N 1
ATOM 8548 C CA . ASN A 1 1066 ? -34.224 16.342 2.840 1.00 74.25 1066 ASN A CA 1
ATOM 8549 C C . ASN A 1 1066 ? -35.658 15.795 2.985 1.00 74.25 1066 ASN A C 1
ATOM 8551 O O . ASN A 1 1066 ? -36.197 15.773 4.093 1.00 74.25 1066 ASN A O 1
ATOM 8555 N N . PRO A 1 1067 ? -36.276 15.321 1.889 1.00 73.06 1067 PRO A N 1
ATOM 8556 C CA . PRO A 1 1067 ? -37.669 14.869 1.892 1.00 73.06 1067 PRO A CA 1
ATOM 8557 C C . PRO A 1 1067 ? -37.891 13.522 2.599 1.00 73.06 1067 PRO A C 1
ATOM 8559 O O . PRO A 1 1067 ? -39.021 13.199 2.968 1.00 73.06 1067 PRO A O 1
ATOM 8562 N N . LEU A 1 1068 ? -36.842 12.721 2.791 1.00 69.19 1068 LEU A N 1
ATOM 8563 C CA . LEU A 1 1068 ? -36.903 11.424 3.463 1.00 69.19 1068 LEU A CA 1
ATOM 8564 C C . LEU A 1 1068 ? -36.056 11.471 4.744 1.00 69.19 1068 LEU A C 1
ATOM 8566 O O . LEU A 1 1068 ? -34.979 12.073 4.753 1.00 69.19 1068 LEU A O 1
ATOM 8570 N N . CYS A 1 1069 ? -36.534 10.857 5.831 1.00 65.81 1069 CYS A N 1
ATOM 8571 C CA . CYS A 1 1069 ? -35.743 10.726 7.055 1.00 65.81 1069 CYS A CA 1
ATOM 8572 C C . CYS A 1 1069 ? -34.670 9.644 6.888 1.00 65.81 1069 CYS A C 1
ATOM 8574 O O . CYS A 1 1069 ? -34.823 8.731 6.082 1.00 65.81 1069 CYS A O 1
ATOM 8576 N N . LYS A 1 1070 ? -33.624 9.684 7.715 1.00 58.81 1070 LYS A N 1
ATOM 8577 C CA . LYS A 1 1070 ? -32.498 8.740 7.654 1.00 58.81 1070 LYS A CA 1
ATOM 8578 C C . LYS A 1 1070 ? -32.912 7.266 7.668 1.00 58.81 1070 LYS A C 1
ATOM 8580 O O . LYS A 1 1070 ? -32.292 6.479 6.971 1.00 58.81 1070 LYS A O 1
ATOM 8585 N N . LYS A 1 1071 ? -33.958 6.900 8.421 1.00 56.28 1071 LYS A N 1
ATOM 8586 C CA . LYS A 1 1071 ? -34.462 5.514 8.492 1.00 56.28 1071 LYS A CA 1
ATOM 8587 C C . LYS A 1 1071 ? -35.139 5.043 7.203 1.00 56.28 1071 LYS A C 1
ATOM 8589 O O . LYS A 1 1071 ? -35.138 3.857 6.934 1.00 56.28 1071 LYS A O 1
ATOM 8594 N N . CYS A 1 1072 ? -35.769 5.958 6.472 1.00 54.78 1072 CYS A N 1
ATOM 8595 C CA . CYS A 1 1072 ? -36.598 5.660 5.301 1.00 54.78 1072 CYS A CA 1
ATOM 8596 C C . CYS A 1 1072 ? -35.846 5.944 3.984 1.00 54.78 1072 CYS A C 1
ATOM 8598 O O . CYS A 1 1072 ? -36.445 5.986 2.913 1.00 54.78 1072 CYS A O 1
ATOM 8600 N N . ALA A 1 1073 ? -34.551 6.231 4.086 1.00 49.44 1073 ALA A N 1
ATOM 8601 C CA . ALA A 1 1073 ? -33.723 6.745 3.008 1.00 49.44 1073 ALA A CA 1
ATOM 8602 C C . ALA A 1 1073 ? -32.311 6.115 2.968 1.00 49.44 1073 ALA A C 1
ATOM 8604 O O . ALA A 1 1073 ? -31.604 6.282 1.958 1.00 49.44 1073 ALA A O 1
ATOM 8605 N N . ALA A 1 1074 ? -31.927 5.446 4.066 1.00 42.44 1074 ALA A N 1
ATOM 8606 C CA . ALA A 1 1074 ? -31.199 4.175 4.082 1.00 42.44 1074 ALA A CA 1
ATOM 8607 C C . ALA A 1 1074 ? -32.142 3.033 3.669 1.00 42.44 1074 ALA A C 1
ATOM 8609 O O . ALA A 1 1074 ? -31.646 2.043 3.092 1.00 42.44 1074 ALA A O 1
#